Protein AF-A0A197JHV9-F1 (afdb_monomer)

Solvent-accessible surface area (backbone atoms only — not comparable to full-atom values): 55554 Å² total; per-residue (Å²): 136,73,63,74,64,60,61,58,73,60,71,70,71,77,70,85,75,79,85,85,85,87,88,80,89,86,87,89,87,84,90,84,86,86,88,82,87,83,92,84,84,84,86,90,83,89,85,84,84,89,84,84,84,89,83,84,90,81,82,93,80,87,83,94,68,94,76,78,83,79,91,49,70,67,60,54,55,49,53,52,50,55,52,49,57,50,52,55,51,46,52,51,51,35,50,51,36,46,52,58,39,56,53,48,53,53,51,45,54,53,47,50,54,48,48,56,49,55,51,49,53,48,51,51,50,48,53,51,43,53,51,40,51,49,52,42,50,52,52,49,49,54,48,52,53,54,71,74,67,62,94,63,84,77,64,58,69,66,57,47,54,51,51,52,49,45,50,49,42,49,54,51,38,52,51,49,53,53,51,45,56,55,49,53,54,50,49,55,50,50,52,53,52,42,52,54,51,53,52,51,44,63,48,35,54,51,52,35,51,50,36,53,50,52,51,50,54,52,48,51,52,53,50,53,56,49,53,65,41,52,63,48,53,55,54,48,50,54,49,51,49,53,53,50,52,55,51,50,54,48,51,54,49,54,51,52,49,54,48,50,50,53,51,49,51,52,50,53,50,50,51,50,52,51,50,50,59,48,51,57,46,51,54,54,51,52,53,51,49,54,53,51,54,52,50,53,60,46,54,52,56,51,50,58,51,48,53,52,50,50,55,50,45,53,54,50,53,55,50,48,59,48,50,52,48,55,47,52,53,49,56,59,60,60,76,74,64,94,89,51,76,71,62,54,53,59,48,49,56,50,49,54,47,51,52,49,54,46,52,54,50,51,54,50,44,53,52,53,49,53,52,47,53,54,50,52,52,54,46,52,53,52,50,53,50,52,50,49,53,52,50,52,51,53,52,55,52,53,57,54,58,62,61,70,71,75,81,68,89,78,90,77,92,86,89,87,89,85,81,97,78,84,84,71,70,60,62,64,51,50,52,52,48,49,52,50,47,56,48,50,51,51,49,57,71,66,61,67,89,72,72,46,79,63,51,54,47,50,52,52,52,50,50,51,50,56,54,50,58,48,51,57,51,53,52,55,49,53,57,46,50,52,49,43,52,50,46,49,51,55,63,47,54,65,72,74,48,100,59,93,71,50,76,64,58,58,47,49,52,51,47,52,40,49,53,48,44,50,52,45,60,49,47,54,52,52,44,58,53,48,52,51,57,49,51,54,50,48,52,51,53,52,51,56,52,51,53,53,54,52,55,50,54,53,51,56,52,52,56,51,54,52,51,58,48,54,52,55,50,54,52,50,54,50,52,53,52,54,49,51,53,50,55,50,52,54,50,53,52,52,52,56,50,51,52,54,51,51,52,52,50,52,53,50,52,51,57,49,53,51,51,52,51,52,53,49,51,53,49,50,57,51,49,52,54,51,51,50,52,49,52,54,50,50,52,53,50,54,52,50,53,50,50,51,52,52,50,54,50,50,53,49,52,53,50,50,50,49,52,54,50,51,52,52,51,48,53,52,51,49,57,49,45,57,49,51,52,51,53,47,52,59,49,52,52,50,52,49,56,52,48,56,57,46,54,62,48,52,62,52,54,55,54,58,59,67,69,66,77,80,74,86,88,90,87,90,83,93,67,90,69,58,67,61,51,58,50,53,52,52,54,49,53,51,50,51,51,53,52,52,49,51,54,50,53,52,52,52,50,52,53,53,52,53,53,53,50,55,52,52,52,55,52,51,55,52,50,52,54,52,51,53,51,53,50,52,53,51,53,59,52,49,73,58,49,55,62,53,56,51,52,53,52,53,50,50,56,51,51,54,52,43,54,54,51,56,50,52,51,52,53,54,52,57,51,52,52,50,57,53,51,56,52,50,55,55,52,51,52,54,50,55,50,52,52,50,52,53,55,49,60,50,53,52,47,57,52,50,53,52,48,49,54,52,49,51,64,42,53,59,49,70,67,45,84,78,72,58,75,72,56,54,57,47,51,54,54,50,49,52,52,50,52,57,49,48,58,52,46,56,54,54,51,50,53,50,53,53,50,48,51,52,50,52,51,50,52,52,49,52,54,51,52,49,51,53,48,52,53,50,49,52,52,49,49,55,50,52,52,52,50,48,52,48,51,51,54,49,51,53,49,53,50,52,53,51,56,47,53,54,49,55,52,50,50,55,52,51,54,50,53,52,52,48,55,51,50,54,49,54,50,53,54,52,49,53,51,46,54,51,49,54,52,50,53,48,67,73,72,110

Sequence (990 aa):
MDSERSAKDRAFTEIELDIETKVNTSFDLSAGSPPSAPVTSPPQIDGLPSTAPTTPVASSTPPTSKSKKPKDPEKKNQALRELMTRLEAVLKEKNQAQEDQEEAVEQVRQLQTRLDQETRVNQDITAKLDQLRATIAELEEVRTGRLAGSNEAPETGSTLALNDAIQAARSEAEAAQAAKKELEIKLATIQKAHTTLQESMSQTERTLETAKNQIRELGDVSKQLRTAKLELDDLQEELQEKQRLLNLERQWREEAEMSRDAIQRRHDEAVKSSRQLLEEAQEKSTAMASTVDAALAATGRYNEKIDSLQSTITQLEQRFAVVDRVRVELECTLAGRSDRSSEILLLNDRISQLEHESHSQLQQIQALESEKESLNATLADNEATTATIKAELAAAVAARIGQTTASMPTTDKTADATNTADRNPSATTIQTLQNKITQLEAELEAMSPVPSLNDLKKLHDELRSARQARVEAEETIMALQIKVQAAAAVSEAAKESDTTISLEELSSLKQERAELSEKLTRLERLHQGFERSSSERIHTLEQELAVLLEQKAVLEAQVQEQSDLLIREKEKEKELEQARVAEGIDRVTLELAAVRTAERFASSKVTELAKERDLVAEKVVKLEKHLEKLKECKVGQEQSLTGRIQELTLEKEVLKKHVETLQLELEQLNSQSEKNEKERADEQTRVSEERDRTVARVTGLELDLQATTAASNGVPSARQEQDKNESMENDKELLAQLTLELKTKSKKLAIAQEQAQVQRTMHADKIAQLSGQIQALKSERNSLLQPQTELESQLAEMTEKVQSLEQQVKVMEEDAERLLLAKTEAQEQVSGLQERINAFGLRERDLKDALALAKETMHHRDEDLSLTQKQLKKAESELEKTVQRLAKFDQAKKTLEEEYAAFKSTASRNQQEAKTQASLAANQQSTISKELQRLKATQVKTLQERDQLQKDRNLMVQDKEVSQKELERKQAELETLKRMHESAEIQMRD

Foldseek 3Di:
DCVVVVVPVVVPPPPVPPPPPDDDDDDDDDDDDDDDDDDDDDDDDDDDDDDDDDDDDDDDDDDPDDDDDDPDVVVLVVVVVVLVVVLVVLVVLLVVLVVVLVVLVVVLVVLVVVLVVLVVVLVVLVVVLVVLVVVLVVLVVVLVVVVVPDPDDDPVVVNVVSVVVSVVSVVVSVVSVVVSVVSVVVSVVSVVVSVVSVVVSVVSVVSNVVSVVVNVVSVVVVVVSVVVVVVVVVVVVVVVVVVVVVVVVVVVVVVVVVVVVVVVVVVVVVVVVVVVVVVVVVVVVVVLVVVLVVLVVVLVVLVVVLVVLVVVLVVLVVVLVVLVVVVVVLVVVVVPDDPDPPVVVVSVVVNVVSVVVNVVSVVVSVVSVVVSVVSVVVSVVSVVVSVVSVVVVVVVVVVVVVVVVPDDDDDDPDDDDDDPPDDPVPPVVVVVVVVVVVVVVVVVVVPDDDCPPVSLVVLVVVLVVLVVVLVVLVVVLVVLVVVLVVLVVVLVVVVVDPDDDDPVNSVVSVVVSVVSVVVSVVSVVVSVVSCVVSVVSSVVSVVVSVVSVVVVVVVVVVVVVVVVVVVVVVVVVVVVVVVVVVVVVVVVVVVVVVVVVVVVVVVVVVVVVVVVVVVVVVVVVVVVVVVVVVVVVVVVVVVVVVVVVVVVVVVVVVVVVVVVVVVVVVVVVVVVVVVVVVVVVVVVVVVVVVVVVVVVVVVVVVVVVVVPPPDDDDDDDDDPPPVVVVVVVVVVVVVVVVVVVVVVVVVVVVVVVVVVVVVVVVVVVVVVVVVVVVVVVVVVVVVLPVLLVVLVVLLVVLVVLLVVLVVVLVVLVVVLVVLVVVLVVLVVVLVVLVVVLVVLVVVLVVLVVVLVVLVVVLVVVVVVPPDDPVVNVVSVVVNVVSVVVNVVSVVVSVVSVVVSVVSVVVSVVSVVVSVVVVVVSVVVSVVSVVVSVVSVVVSVVSVVVSVVSVVVVVVVVVVVVVVVVVVVVVVVVVVVVVVVVVVVVVVVVD

Radius of gyration: 82.97 Å; Cα contacts (8 Å, |Δi|>4): 184; chains: 1; bounding box: 252×85×288 Å

Structure (mmCIF, N/CA/C/O backbone):
data_AF-A0A197JHV9-F1
#
_entry.id   AF-A0A197JHV9-F1
#
loop_
_atom_site.group_PDB
_atom_site.id
_atom_site.type_symbol
_atom_site.label_atom_id
_atom_site.label_alt_id
_atom_site.label_comp_id
_atom_site.label_asym_id
_atom_site.label_entity_id
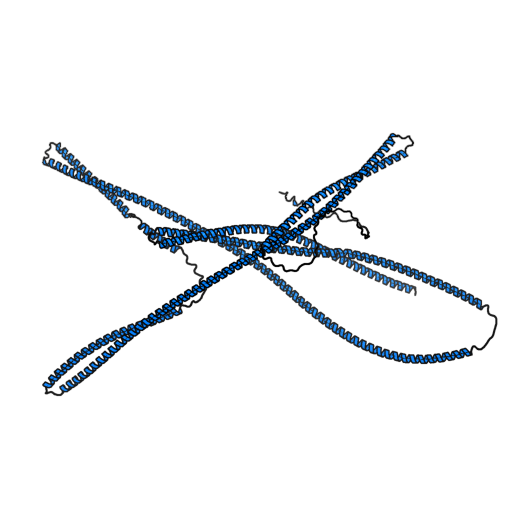_atom_site.label_seq_id
_atom_site.pdbx_PDB_ins_code
_atom_site.Cartn_x
_atom_site.Cartn_y
_atom_site.Cartn_z
_atom_site.occupancy
_atom_site.B_iso_or_equiv
_atom_site.auth_seq_id
_atom_site.auth_comp_id
_atom_site.auth_asym_id
_atom_site.auth_atom_id
_atom_site.pdbx_PDB_model_num
ATOM 1 N N . MET A 1 1 ? 26.073 36.499 6.250 1.00 41.62 1 MET A N 1
ATOM 2 C CA . MET A 1 1 ? 26.869 35.249 6.230 1.00 41.62 1 MET A CA 1
ATOM 3 C C . MET A 1 1 ? 26.911 34.799 4.791 1.00 41.62 1 MET A C 1
ATOM 5 O O . MET A 1 1 ? 26.052 34.058 4.337 1.00 41.62 1 MET A O 1
ATOM 9 N N . ASP A 1 2 ? 27.882 35.334 4.067 1.00 44.91 2 ASP A N 1
ATOM 10 C CA . ASP A 1 2 ? 27.888 35.346 2.603 1.00 44.91 2 ASP A CA 1
ATOM 11 C C . ASP A 1 2 ? 28.964 34.395 2.048 1.00 44.91 2 ASP A C 1
ATOM 13 O O . ASP A 1 2 ? 29.347 34.460 0.884 1.00 44.91 2 ASP A O 1
ATOM 17 N N . SER A 1 3 ? 29.442 33.470 2.891 1.00 42.38 3 SER A N 1
ATOM 18 C CA . SER A 1 3 ? 30.420 32.436 2.541 1.00 42.38 3 SER A CA 1
ATOM 19 C C . SER A 1 3 ? 29.790 31.152 1.988 1.00 42.38 3 SER A C 1
ATOM 21 O O . SER A 1 3 ? 30.424 30.491 1.173 1.00 42.38 3 SER A O 1
ATOM 23 N N . GLU A 1 4 ? 28.543 30.810 2.338 1.00 43.22 4 GLU A N 1
ATOM 24 C CA . GLU A 1 4 ? 27.898 29.578 1.837 1.00 43.22 4 GLU A CA 1
ATOM 25 C C . GLU A 1 4 ? 27.342 29.700 0.408 1.00 43.22 4 GLU A C 1
ATOM 27 O O . GLU A 1 4 ? 27.223 28.693 -0.289 1.00 43.22 4 GLU A O 1
ATOM 32 N N . ARG A 1 5 ? 27.065 30.921 -0.077 1.00 45.34 5 ARG A N 1
ATOM 33 C CA . ARG A 1 5 ? 26.791 31.155 -1.511 1.00 45.34 5 ARG A CA 1
ATOM 34 C C . ARG A 1 5 ? 28.077 31.136 -2.350 1.00 45.34 5 ARG A C 1
ATOM 36 O O . ARG A 1 5 ? 28.079 30.604 -3.450 1.00 45.34 5 ARG A O 1
ATOM 43 N N . SER A 1 6 ? 29.195 31.596 -1.784 1.00 47.34 6 SER A N 1
ATOM 44 C CA . SER A 1 6 ? 30.502 31.672 -2.462 1.00 47.34 6 SER A CA 1
ATOM 45 C C . SER A 1 6 ? 31.156 30.303 -2.746 1.00 47.34 6 SER A C 1
ATOM 47 O O . SER A 1 6 ? 32.040 30.199 -3.594 1.00 47.34 6 SER A O 1
ATOM 49 N N . ALA A 1 7 ? 30.718 29.234 -2.066 1.00 44.19 7 ALA A N 1
ATOM 50 C CA . ALA A 1 7 ? 31.252 27.880 -2.249 1.00 44.19 7 ALA A CA 1
ATOM 51 C C . ALA A 1 7 ? 30.555 27.061 -3.355 1.00 44.19 7 ALA A C 1
ATOM 53 O O . ALA A 1 7 ? 31.156 26.128 -3.881 1.00 44.19 7 ALA A O 1
ATOM 54 N N . LYS A 1 8 ? 29.307 27.388 -3.726 1.00 45.41 8 LYS A N 1
ATOM 55 C CA . LYS A 1 8 ? 28.566 26.654 -4.774 1.00 45.41 8 LYS A CA 1
ATOM 56 C C . LYS A 1 8 ? 28.802 27.212 -6.177 1.00 45.41 8 LYS A C 1
ATOM 58 O O . LYS A 1 8 ? 28.904 26.428 -7.115 1.00 45.41 8 LYS A O 1
ATOM 63 N N . ASP A 1 9 ? 29.026 28.517 -6.295 1.00 44.53 9 ASP A N 1
ATOM 64 C CA . ASP A 1 9 ? 29.247 29.181 -7.589 1.00 44.53 9 ASP A CA 1
ATOM 65 C C . ASP A 1 9 ? 30.684 29.017 -8.134 1.00 44.53 9 ASP A C 1
ATOM 67 O O . ASP A 1 9 ? 30.976 29.474 -9.233 1.00 44.53 9 ASP A O 1
ATOM 71 N N . ARG A 1 10 ? 31.591 28.350 -7.396 1.00 46.59 10 ARG A N 1
ATOM 72 C CA . ARG A 1 10 ? 32.959 28.020 -7.859 1.00 46.59 10 ARG A CA 1
ATOM 73 C C . ARG A 1 10 ? 33.169 26.562 -8.263 1.00 46.59 10 ARG A C 1
ATOM 75 O O . ARG A 1 10 ? 34.113 26.281 -8.984 1.00 46.59 10 ARG A O 1
ATOM 82 N N . ALA A 1 11 ? 32.293 25.646 -7.849 1.00 43.59 11 ALA A N 1
ATOM 83 C CA . ALA A 1 11 ? 32.362 24.241 -8.265 1.00 43.59 11 ALA A CA 1
ATOM 84 C C . ALA A 1 11 ? 31.671 23.978 -9.620 1.00 43.59 11 ALA A C 1
ATOM 86 O O . ALA A 1 11 ? 31.793 22.888 -10.171 1.00 43.59 11 ALA A O 1
ATOM 87 N N . PHE A 1 12 ? 30.937 24.965 -10.150 1.00 39.09 12 PHE A N 1
ATOM 88 C CA . PHE A 1 12 ? 30.153 24.847 -11.385 1.00 39.09 12 PHE A CA 1
ATOM 89 C C . PHE A 1 12 ? 30.805 25.485 -12.623 1.00 39.09 12 PHE A C 1
ATOM 91 O O . PHE A 1 12 ? 30.259 25.371 -13.711 1.00 39.09 12 PHE A O 1
ATOM 98 N N . THR A 1 13 ? 31.971 26.124 -12.486 1.00 44.22 13 THR A N 1
ATOM 99 C CA . THR A 1 13 ? 32.681 26.798 -13.595 1.00 44.22 13 THR A CA 1
ATOM 100 C C . THR A 1 13 ? 33.995 26.126 -14.007 1.00 44.22 13 THR A C 1
ATOM 102 O O . THR A 1 13 ? 34.668 26.626 -14.900 1.00 44.22 13 THR A O 1
ATOM 105 N N . GLU A 1 14 ? 34.375 25.008 -13.377 1.00 38.88 14 GLU A N 1
ATOM 106 C CA . GLU A 1 14 ? 35.672 24.330 -13.597 1.00 38.88 14 GLU A CA 1
ATOM 107 C C . GLU A 1 14 ? 35.531 22.897 -14.164 1.00 38.88 14 GLU A C 1
ATOM 109 O O . GLU A 1 14 ? 36.516 22.187 -14.317 1.00 38.88 14 GLU A O 1
ATOM 114 N N . ILE A 1 15 ? 34.309 22.464 -14.513 1.00 42.72 15 ILE A N 1
ATOM 115 C CA . ILE A 1 15 ? 34.039 21.149 -15.143 1.00 42.72 15 ILE A CA 1
ATOM 116 C C . ILE A 1 15 ? 33.436 21.288 -16.560 1.00 42.72 15 ILE A C 1
ATOM 118 O O . ILE A 1 15 ? 33.554 20.375 -17.372 1.00 42.72 15 ILE A O 1
ATOM 122 N N . GLU A 1 16 ? 32.868 22.445 -16.918 1.00 38.59 16 GLU A N 1
ATOM 123 C CA . GLU A 1 16 ? 32.290 22.713 -18.253 1.00 38.59 16 GLU A CA 1
ATOM 124 C C . GLU A 1 16 ? 33.298 23.255 -19.294 1.00 38.59 16 GLU A C 1
ATOM 126 O O . GLU A 1 16 ? 32.888 23.786 -20.321 1.00 38.59 16 GLU A O 1
ATOM 131 N N . LEU A 1 17 ? 34.616 23.132 -19.065 1.00 41.75 17 LEU A N 1
ATOM 132 C CA . LEU A 1 17 ? 35.637 23.747 -19.935 1.00 41.75 17 LEU A CA 1
ATOM 133 C C . LEU A 1 17 ? 36.808 22.847 -20.380 1.00 41.75 17 LEU A C 1
ATOM 135 O O . LEU A 1 17 ? 37.716 23.352 -21.034 1.00 41.75 17 LEU A O 1
ATOM 139 N N . ASP A 1 18 ? 36.788 21.535 -20.098 1.00 37.16 18 ASP A N 1
ATOM 140 C CA . ASP A 1 18 ? 37.927 20.636 -20.405 1.00 37.16 18 ASP A CA 1
ATOM 141 C C . ASP A 1 18 ? 37.564 19.353 -21.195 1.00 37.16 18 ASP A C 1
ATOM 143 O O . ASP A 1 18 ? 38.341 18.405 -21.260 1.00 37.16 18 ASP A O 1
ATOM 147 N N . ILE A 1 19 ? 36.383 19.308 -21.835 1.00 38.97 19 ILE A N 1
ATOM 148 C CA . ILE A 1 19 ? 35.951 18.181 -22.704 1.00 38.97 19 ILE A CA 1
ATOM 149 C C . ILE A 1 19 ? 35.774 18.602 -24.186 1.00 38.97 19 ILE A C 1
ATOM 151 O O . ILE A 1 19 ? 35.484 17.773 -25.042 1.00 38.97 19 ILE A O 1
ATOM 155 N N . GLU A 1 20 ? 36.047 19.864 -24.549 1.00 35.78 20 GLU A N 1
ATOM 156 C CA . GLU A 1 20 ? 35.889 20.361 -25.936 1.00 35.78 20 GLU A CA 1
ATOM 157 C C . GLU A 1 20 ? 37.194 20.591 -26.730 1.00 35.78 20 GLU A C 1
ATOM 159 O O . GLU A 1 20 ? 37.141 21.032 -27.876 1.00 35.78 20 GLU A O 1
ATOM 164 N N . THR A 1 21 ? 38.380 20.251 -26.199 1.00 39.88 21 THR A N 1
ATOM 165 C CA . THR A 1 21 ? 39.655 20.436 -26.937 1.00 39.88 21 THR A CA 1
ATOM 166 C C . THR A 1 21 ? 40.630 19.251 -26.889 1.00 39.88 21 THR A C 1
ATOM 168 O O . THR A 1 21 ? 41.755 19.390 -26.419 1.00 39.88 21 THR A O 1
ATOM 171 N N . LYS A 1 22 ? 40.234 18.093 -27.456 1.00 35.69 22 LYS A N 1
ATOM 172 C CA . LYS A 1 22 ? 41.131 17.090 -28.101 1.00 35.69 22 LYS A CA 1
ATOM 173 C C . LYS A 1 22 ? 40.355 15.865 -28.624 1.00 35.69 22 LYS A C 1
ATOM 175 O O . LYS A 1 22 ? 40.323 14.848 -27.954 1.00 35.69 22 LYS A O 1
ATOM 180 N N . VAL A 1 23 ? 39.804 15.950 -29.838 1.00 33.81 23 VAL A N 1
ATOM 181 C CA . VAL A 1 23 ? 39.991 14.974 -30.943 1.00 33.81 23 VAL A CA 1
ATOM 182 C C . VAL A 1 23 ? 39.517 15.661 -32.229 1.00 33.81 23 VAL A C 1
ATOM 184 O O . VAL A 1 23 ? 38.324 15.693 -32.513 1.00 33.81 23 VAL A O 1
ATOM 187 N N . ASN A 1 24 ? 40.444 16.200 -33.027 1.00 27.73 24 ASN A N 1
ATOM 188 C CA . ASN A 1 24 ? 40.254 16.314 -34.476 1.00 27.73 24 ASN A CA 1
ATOM 189 C C . ASN A 1 24 ? 41.586 16.598 -35.186 1.00 27.73 24 ASN A C 1
ATOM 191 O O . ASN A 1 24 ? 42.343 17.457 -34.739 1.00 27.73 24 ASN A O 1
ATOM 195 N N . THR A 1 25 ? 41.820 15.915 -36.318 1.00 32.50 25 THR A N 1
ATOM 196 C CA . THR A 1 25 ? 43.062 15.909 -37.141 1.00 32.50 25 THR A CA 1
ATOM 197 C C . THR A 1 25 ? 44.306 15.343 -36.416 1.00 32.50 25 THR A C 1
ATOM 199 O O . THR A 1 25 ? 44.543 15.664 -35.261 1.00 32.50 25 THR A O 1
ATOM 202 N N . SER A 1 26 ? 45.186 14.507 -36.984 1.00 29.39 26 SER A N 1
ATOM 203 C CA . SER A 1 26 ? 45.252 13.732 -38.247 1.00 29.39 26 SER A CA 1
ATOM 204 C C . SER A 1 26 ? 46.305 12.593 -38.045 1.00 29.39 26 SER A C 1
ATOM 206 O O . SER A 1 26 ? 46.822 12.479 -36.937 1.00 29.39 26 SER A O 1
ATOM 208 N N . PHE A 1 27 ? 46.684 11.691 -38.965 1.00 27.31 27 PHE A N 1
ATOM 209 C CA . PHE A 1 27 ? 46.531 11.587 -40.427 1.00 27.31 27 PHE A CA 1
ATOM 210 C C . PHE A 1 27 ? 46.413 10.097 -40.870 1.00 27.31 27 PHE A C 1
ATOM 212 O O . PHE A 1 27 ? 46.377 9.189 -40.044 1.00 27.31 27 PHE A O 1
ATOM 219 N N . ASP A 1 28 ? 46.326 9.873 -42.179 1.00 28.52 28 ASP A N 1
ATOM 220 C CA . ASP A 1 28 ? 46.151 8.621 -42.938 1.00 28.52 28 ASP A CA 1
ATOM 221 C C . ASP A 1 28 ? 47.472 7.844 -43.234 1.00 28.52 28 ASP A C 1
ATOM 223 O O . ASP A 1 28 ? 48.514 8.485 -43.388 1.00 28.52 28 ASP A O 1
ATOM 227 N N . LEU A 1 29 ? 47.425 6.498 -43.362 1.00 32.12 29 LEU A N 1
ATOM 228 C CA . LEU A 1 29 ? 47.877 5.712 -44.549 1.00 32.12 29 LEU A CA 1
ATOM 229 C C . LEU A 1 29 ? 48.314 4.233 -44.329 1.00 32.12 29 LEU A C 1
ATOM 231 O O . LEU A 1 29 ? 49.327 3.922 -43.711 1.00 32.12 29 LEU A O 1
ATOM 235 N N . SER A 1 30 ? 47.673 3.364 -45.126 1.00 29.02 30 SER A N 1
ATOM 236 C CA . SER A 1 30 ? 48.237 2.210 -45.874 1.00 29.02 30 SER A CA 1
ATOM 237 C C . SER A 1 30 ? 48.518 0.825 -45.228 1.00 29.02 30 SER A C 1
ATOM 239 O O . SER A 1 30 ? 49.448 0.621 -44.463 1.00 29.02 30 SER A O 1
ATOM 241 N N . ALA A 1 31 ? 47.751 -0.156 -45.736 1.00 29.84 31 ALA A N 1
ATOM 242 C CA . ALA A 1 31 ? 48.162 -1.436 -46.351 1.00 29.84 31 ALA A CA 1
ATOM 243 C C . ALA A 1 31 ? 49.052 -2.475 -45.617 1.00 29.84 31 ALA A C 1
ATOM 245 O O . ALA A 1 31 ? 50.214 -2.230 -45.318 1.00 29.84 31 ALA A O 1
ATOM 246 N N . GLY A 1 32 ? 48.570 -3.734 -45.570 1.00 25.84 32 GLY A N 1
ATOM 247 C CA . GLY A 1 32 ? 49.442 -4.923 -45.490 1.00 25.84 32 GLY A CA 1
ATOM 248 C C . GLY A 1 32 ? 48.880 -6.163 -44.774 1.00 25.84 32 GLY A C 1
ATOM 249 O O . GLY A 1 32 ? 49.100 -6.347 -43.585 1.00 25.84 32 GLY A O 1
ATOM 250 N N . SER A 1 33 ? 48.247 -7.083 -45.509 1.00 29.70 33 SER A N 1
ATOM 251 C CA . SER A 1 33 ? 48.372 -8.539 -45.235 1.00 29.70 33 SER A CA 1
ATOM 252 C C . SER A 1 33 ? 49.608 -9.069 -45.997 1.00 29.70 33 SER A C 1
ATOM 254 O O . SER A 1 33 ? 50.055 -8.336 -46.885 1.00 29.70 33 SER A O 1
ATOM 256 N N . PRO A 1 34 ? 50.138 -10.306 -45.808 1.00 44.91 34 PRO A N 1
ATOM 257 C CA . PRO A 1 34 ? 49.704 -11.480 -45.010 1.00 44.91 34 PRO A CA 1
ATOM 258 C C . PRO A 1 34 ? 50.914 -12.002 -44.141 1.00 44.91 34 PRO A C 1
ATOM 260 O O . PRO A 1 34 ? 51.692 -11.133 -43.749 1.00 44.91 34 PRO A O 1
ATOM 263 N N . PRO A 1 35 ? 51.196 -13.306 -43.834 1.00 43.75 35 PRO A N 1
ATOM 264 C CA . PRO A 1 35 ? 50.484 -14.578 -44.059 1.00 43.75 35 PRO A CA 1
ATOM 265 C C . PRO A 1 35 ? 50.436 -15.580 -42.872 1.00 43.75 35 PRO A C 1
ATOM 267 O O . PRO A 1 35 ? 50.865 -15.319 -41.753 1.00 43.75 35 PRO A O 1
ATOM 270 N N . SER A 1 36 ? 49.881 -16.762 -43.161 1.00 31.53 36 SER A N 1
ATOM 271 C CA . SER A 1 36 ? 49.610 -17.884 -42.252 1.00 31.53 36 SER A CA 1
ATOM 272 C C . SER A 1 36 ? 50.788 -18.851 -42.017 1.00 31.53 36 SER A C 1
ATOM 274 O O . SER A 1 36 ? 51.484 -19.187 -42.972 1.00 31.53 36 SER A O 1
ATOM 276 N N . ALA A 1 37 ? 50.813 -19.464 -40.817 1.00 30.47 37 ALA A N 1
ATOM 277 C CA . ALA A 1 37 ? 51.403 -20.785 -40.481 1.00 30.47 37 ALA A CA 1
ATOM 278 C C . ALA A 1 37 ? 52.961 -20.911 -40.516 1.00 30.47 37 ALA A C 1
ATOM 280 O O . ALA A 1 37 ? 53.604 -20.105 -41.182 1.00 30.47 37 ALA A O 1
ATOM 281 N N . PRO A 1 38 ? 53.600 -21.907 -39.834 1.00 37.88 38 PRO A N 1
ATOM 282 C CA . PRO A 1 38 ? 53.019 -23.149 -39.303 1.00 37.88 38 PRO A CA 1
ATOM 283 C C . PRO A 1 38 ? 53.432 -23.601 -37.875 1.00 37.88 38 PRO A C 1
ATOM 285 O O . PRO A 1 38 ? 54.226 -22.995 -37.166 1.00 37.88 38 PRO A O 1
ATOM 288 N N . VAL A 1 39 ? 52.851 -24.747 -37.509 1.00 34.59 39 VAL A N 1
ATOM 289 C CA . VAL A 1 39 ? 53.098 -25.634 -36.358 1.00 34.59 39 VAL A CA 1
ATOM 290 C C . VAL A 1 39 ? 54.576 -26.005 -36.141 1.00 34.59 39 VAL A C 1
ATOM 292 O O . VAL A 1 39 ? 55.186 -26.542 -37.059 1.00 34.59 39 VAL A O 1
ATOM 295 N N . THR A 1 40 ? 55.066 -25.923 -34.893 1.00 29.89 40 THR A N 1
ATOM 296 C CA . THR A 1 40 ? 56.071 -26.858 -34.319 1.00 29.89 40 THR A CA 1
ATOM 297 C C . THR A 1 40 ? 56.026 -26.904 -32.784 1.00 29.89 40 THR A C 1
ATOM 299 O O . THR A 1 40 ? 55.897 -25.876 -32.125 1.00 29.89 40 THR A O 1
ATOM 302 N N . SER A 1 41 ? 56.198 -28.096 -32.211 1.00 30.88 41 SER A N 1
ATOM 303 C CA . SER A 1 41 ? 56.519 -28.402 -30.800 1.00 30.88 41 SER A CA 1
ATOM 304 C C . SER A 1 41 ? 57.002 -29.865 -30.735 1.00 30.88 41 SER A C 1
ATOM 306 O O . SER A 1 41 ? 56.597 -30.623 -31.621 1.00 30.88 41 SER A O 1
ATOM 308 N N . PRO A 1 42 ? 57.740 -30.341 -29.707 1.00 42.28 42 PRO A N 1
ATOM 309 C CA . PRO A 1 42 ? 58.542 -29.666 -28.675 1.00 42.28 42 PRO A CA 1
ATOM 310 C C . PRO A 1 42 ? 60.021 -30.165 -28.710 1.00 42.28 42 PRO A C 1
ATOM 312 O O . PRO A 1 42 ? 60.466 -30.674 -29.740 1.00 42.28 42 PRO A O 1
ATOM 315 N N . PRO A 1 43 ? 60.801 -30.053 -27.613 1.00 37.59 43 PRO A N 1
ATOM 316 C CA . PRO A 1 43 ? 61.087 -31.295 -26.872 1.00 37.59 43 PRO A CA 1
ATOM 317 C C . PRO A 1 43 ? 60.982 -31.185 -25.334 1.00 37.59 43 PRO A C 1
ATOM 319 O O . PRO A 1 43 ? 60.932 -30.101 -24.760 1.00 37.59 43 PRO A O 1
ATOM 322 N N . GLN A 1 44 ? 60.933 -32.352 -24.685 1.00 31.66 44 GLN A N 1
ATOM 323 C CA . GLN A 1 44 ? 60.783 -32.568 -23.237 1.00 31.66 44 GLN A CA 1
ATOM 324 C C . GLN A 1 44 ? 62.113 -32.428 -22.474 1.00 31.66 44 GLN A C 1
ATOM 326 O O . GLN A 1 44 ? 63.131 -32.875 -22.996 1.00 31.66 44 GLN A O 1
ATOM 331 N N . ILE A 1 45 ? 62.071 -31.978 -21.209 1.00 31.05 45 ILE A N 1
ATOM 332 C CA . ILE A 1 45 ? 62.919 -32.478 -20.101 1.00 31.05 45 ILE A CA 1
ATOM 333 C C . ILE A 1 45 ? 62.056 -32.547 -18.819 1.00 31.05 45 ILE A C 1
ATOM 335 O O . ILE A 1 45 ? 61.184 -31.704 -18.609 1.00 31.05 45 ILE A O 1
ATOM 339 N N . ASP A 1 46 ? 62.272 -33.585 -18.008 1.00 31.42 46 ASP A N 1
ATOM 340 C CA . ASP A 1 46 ? 61.448 -34.012 -16.865 1.00 31.42 46 ASP A CA 1
ATOM 341 C C . ASP A 1 46 ? 61.570 -33.169 -15.575 1.00 31.42 46 ASP A C 1
ATOM 343 O O . ASP A 1 46 ? 62.590 -32.529 -15.324 1.00 31.42 46 ASP A O 1
ATOM 347 N N . GLY A 1 47 ? 60.549 -33.244 -14.700 1.00 30.06 47 GLY A N 1
ATOM 348 C CA . GLY A 1 47 ? 60.562 -32.583 -13.381 1.00 30.06 47 GLY A CA 1
ATOM 349 C C . GLY A 1 47 ? 59.257 -32.638 -12.562 1.00 30.06 47 GLY A C 1
ATOM 350 O O . GLY A 1 47 ? 58.726 -31.598 -12.188 1.00 30.06 47 GLY A O 1
ATOM 351 N N . LEU A 1 48 ? 58.722 -33.834 -12.278 1.00 32.19 48 LEU A N 1
ATOM 352 C CA . LEU A 1 48 ? 57.624 -34.065 -11.304 1.00 32.19 48 LEU A CA 1
ATOM 353 C C . LEU A 1 48 ? 58.118 -33.872 -9.842 1.00 32.19 48 LEU A C 1
ATOM 355 O O . LEU A 1 48 ? 59.321 -34.040 -9.632 1.00 32.19 48 LEU A O 1
ATOM 359 N N . PRO A 1 49 ? 57.269 -33.539 -8.829 1.00 43.34 49 PRO A N 1
ATOM 360 C CA . PRO A 1 49 ? 55.993 -34.210 -8.493 1.00 43.34 49 PRO A CA 1
ATOM 361 C C . PRO A 1 49 ? 54.785 -33.270 -8.221 1.00 43.34 49 PRO A C 1
ATOM 363 O O . PRO A 1 49 ? 54.894 -32.249 -7.559 1.00 43.34 49 PRO A O 1
ATOM 366 N N . SER A 1 50 ? 53.611 -33.545 -8.800 1.00 29.02 50 SER A N 1
ATOM 367 C CA . SER A 1 50 ? 52.502 -34.333 -8.211 1.00 29.02 50 SER A CA 1
ATOM 368 C C . SER A 1 50 ? 51.734 -33.682 -7.046 1.00 29.02 50 SER A C 1
ATOM 370 O O . SER A 1 50 ? 52.080 -33.909 -5.892 1.00 29.02 50 SER A O 1
ATOM 372 N N . THR A 1 51 ? 50.574 -33.092 -7.360 1.00 32.44 51 THR A N 1
ATOM 373 C CA . THR A 1 51 ? 49.257 -33.505 -6.816 1.00 32.44 51 THR A CA 1
ATOM 374 C C . THR A 1 51 ? 48.119 -32.899 -7.651 1.00 32.44 51 THR A C 1
ATOM 376 O O . THR A 1 51 ? 48.031 -31.688 -7.815 1.00 32.44 51 THR A O 1
ATOM 379 N N . ALA A 1 52 ? 47.222 -33.743 -8.165 1.00 27.69 52 ALA A N 1
ATOM 380 C CA . ALA A 1 52 ? 45.910 -33.334 -8.681 1.00 27.69 52 ALA A CA 1
ATOM 381 C C . ALA A 1 52 ? 44.826 -33.722 -7.653 1.00 27.69 52 ALA A C 1
ATOM 383 O O . ALA A 1 52 ? 45.071 -34.603 -6.822 1.00 27.69 52 ALA A O 1
ATOM 384 N N . PRO A 1 53 ? 43.625 -33.121 -7.715 1.00 37.50 53 PRO A N 1
ATOM 385 C CA . PRO A 1 53 ? 42.592 -33.832 -8.466 1.00 37.50 53 PRO A CA 1
ATOM 386 C C . PRO A 1 53 ? 41.694 -32.955 -9.357 1.00 37.50 53 PRO A C 1
ATOM 388 O O . PRO A 1 53 ? 41.132 -31.942 -8.955 1.00 37.50 53 PRO A O 1
ATOM 391 N N . THR A 1 54 ? 41.519 -33.470 -10.571 1.00 30.69 54 THR A N 1
ATOM 392 C CA . THR A 1 54 ? 40.416 -33.298 -11.531 1.00 30.69 54 THR A CA 1
ATOM 393 C C . THR A 1 54 ? 39.092 -32.687 -11.042 1.00 30.69 54 THR A C 1
ATOM 395 O O . THR A 1 54 ? 38.404 -33.269 -10.201 1.00 30.69 54 THR A O 1
ATOM 398 N N . THR A 1 55 ? 38.626 -31.662 -11.760 1.00 28.80 55 THR A N 1
ATOM 399 C CA . THR A 1 55 ? 37.199 -31.362 -11.976 1.00 28.80 55 THR A CA 1
ATOM 400 C C . THR A 1 55 ? 36.781 -31.788 -13.396 1.00 28.80 55 THR A C 1
ATOM 402 O O . THR A 1 55 ? 37.533 -31.551 -14.343 1.00 28.80 55 THR A O 1
ATOM 405 N N . PRO A 1 56 ? 35.617 -32.440 -13.594 1.00 37.47 56 PRO A N 1
ATOM 406 C CA . PRO A 1 56 ? 35.137 -32.811 -14.923 1.00 37.47 56 PRO A CA 1
ATOM 407 C C . PRO A 1 56 ? 34.291 -31.702 -15.565 1.00 37.47 56 PRO A C 1
ATOM 409 O O . PRO A 1 56 ? 33.477 -31.054 -14.908 1.00 37.47 56 PRO A O 1
ATOM 412 N N . VAL A 1 57 ? 34.428 -31.548 -16.882 1.00 36.31 57 VAL A N 1
ATOM 413 C CA . VAL A 1 57 ? 33.504 -30.773 -17.722 1.00 36.31 57 VAL A CA 1
ATOM 414 C C . VAL A 1 57 ? 32.218 -31.578 -17.930 1.00 36.31 57 VAL A C 1
ATOM 416 O O . VAL A 1 57 ? 32.285 -32.758 -18.274 1.00 36.31 57 VAL A O 1
ATOM 419 N N . ALA A 1 58 ? 31.052 -30.942 -17.787 1.00 28.67 58 ALA A N 1
ATOM 420 C CA . ALA A 1 58 ? 29.764 -31.512 -18.180 1.00 28.67 58 ALA A CA 1
ATOM 421 C C . ALA A 1 58 ? 28.908 -30.473 -18.922 1.00 28.67 58 ALA A C 1
ATOM 423 O O . ALA A 1 58 ? 28.875 -29.296 -18.568 1.00 28.67 58 ALA A O 1
ATOM 424 N N . SER A 1 59 ? 28.256 -30.931 -19.987 1.00 27.31 59 SER A N 1
ATOM 425 C CA . SER A 1 59 ? 27.578 -30.129 -21.005 1.00 27.31 59 SER A CA 1
ATOM 426 C C . SER A 1 59 ? 26.185 -29.629 -20.612 1.00 27.31 59 SER A C 1
ATOM 428 O O . SER A 1 59 ? 25.509 -30.177 -19.745 1.00 27.31 59 SER A O 1
ATOM 430 N N . SER A 1 60 ? 25.719 -28.632 -21.359 1.00 33.72 60 SER A N 1
ATOM 431 C CA . SER A 1 60 ? 24.364 -28.084 -21.334 1.00 33.72 60 SER A CA 1
ATOM 432 C C . SER A 1 60 ? 23.264 -29.100 -21.688 1.00 33.72 60 SER A C 1
ATOM 434 O O . SER A 1 60 ? 23.284 -29.713 -22.753 1.00 33.72 60 SER A O 1
ATOM 436 N N . THR A 1 61 ? 22.236 -29.212 -20.839 1.00 27.84 61 THR A N 1
ATOM 437 C CA . THR A 1 61 ? 20.808 -29.357 -21.224 1.00 27.84 61 THR A CA 1
ATOM 438 C C . THR A 1 61 ? 19.909 -29.254 -19.975 1.00 27.84 61 THR A C 1
ATOM 440 O O . THR A 1 61 ? 20.316 -29.703 -18.904 1.00 27.84 61 THR A O 1
ATOM 443 N N . PRO A 1 62 ? 18.704 -28.650 -20.054 1.00 33.41 62 PRO A N 1
ATOM 444 C CA . PRO A 1 62 ? 17.874 -28.391 -18.875 1.00 33.41 62 PRO A CA 1
ATOM 445 C C . PRO A 1 62 ? 16.919 -29.560 -18.546 1.00 33.41 62 PRO A C 1
ATOM 447 O O . PRO A 1 62 ? 16.212 -30.035 -19.436 1.00 33.41 62 PRO A O 1
ATOM 450 N N . PRO A 1 63 ? 16.798 -29.990 -17.274 1.00 32.41 63 PRO A N 1
ATOM 451 C CA . PRO A 1 63 ? 15.780 -30.950 -16.867 1.00 32.41 63 PRO A CA 1
ATOM 452 C C . PRO A 1 63 ? 14.464 -30.250 -16.497 1.00 32.41 63 PRO A C 1
ATOM 454 O O . PRO A 1 63 ? 14.328 -29.621 -15.446 1.00 32.41 63 PRO A O 1
ATOM 457 N N . THR A 1 64 ? 13.434 -30.432 -17.321 1.00 42.75 64 THR A N 1
ATOM 458 C CA . THR A 1 64 ? 12.046 -30.165 -16.926 1.00 42.75 64 THR A CA 1
ATOM 459 C C . THR A 1 64 ? 11.574 -31.221 -15.923 1.00 42.75 64 THR A C 1
ATOM 461 O O . THR A 1 64 ? 11.086 -32.281 -16.317 1.00 42.75 64 THR A O 1
ATOM 464 N N . SER A 1 65 ? 11.675 -30.948 -14.620 1.00 32.84 65 SER A N 1
ATOM 465 C CA . SER A 1 65 ? 11.120 -31.832 -13.583 1.00 32.84 65 SER A CA 1
ATOM 466 C C . SER A 1 65 ? 10.449 -31.065 -12.444 1.00 32.84 65 SER A C 1
ATOM 468 O O . SER A 1 65 ? 11.088 -30.291 -11.734 1.00 32.84 65 SER A O 1
ATOM 470 N N . LYS A 1 66 ? 9.153 -31.335 -12.236 1.00 44.91 66 LYS A N 1
ATOM 471 C CA . LYS A 1 66 ? 8.344 -30.818 -11.121 1.00 44.91 66 LYS A CA 1
ATOM 472 C C . LYS A 1 66 ? 8.956 -31.243 -9.777 1.00 44.91 66 LYS A C 1
ATOM 474 O O . LYS A 1 66 ? 8.812 -32.397 -9.376 1.00 44.91 66 LYS A O 1
ATOM 479 N N . SER A 1 67 ? 9.603 -30.317 -9.071 1.00 32.50 67 SER A N 1
ATOM 480 C CA . SER A 1 67 ? 10.156 -30.576 -7.737 1.00 32.50 67 SER A CA 1
ATOM 481 C C . SER A 1 67 ? 9.067 -30.510 -6.658 1.00 32.50 67 SER A C 1
ATOM 483 O O . SER A 1 67 ? 8.265 -29.576 -6.618 1.00 32.50 67 SER A O 1
ATOM 485 N N . LYS A 1 68 ? 9.022 -31.513 -5.773 1.00 42.75 68 LYS A N 1
ATOM 486 C CA . LYS A 1 68 ? 8.096 -31.551 -4.629 1.00 42.75 68 LYS A CA 1
ATOM 487 C C . LYS A 1 68 ? 8.494 -30.496 -3.590 1.00 42.75 68 LYS A C 1
ATOM 489 O O . LYS A 1 68 ? 9.627 -30.506 -3.116 1.00 42.75 68 LYS A O 1
ATOM 494 N N . LYS A 1 69 ? 7.530 -29.672 -3.155 1.00 35.91 69 LYS A N 1
ATOM 495 C CA . LYS A 1 69 ? 7.657 -28.760 -1.998 1.00 35.91 69 LYS A CA 1
ATOM 496 C C . LYS A 1 69 ? 8.206 -29.548 -0.782 1.00 35.91 69 LYS A C 1
ATOM 498 O O . LYS A 1 69 ? 7.556 -30.522 -0.383 1.00 35.91 69 LYS A O 1
ATOM 503 N N . PRO A 1 70 ? 9.358 -29.184 -0.180 1.00 37.41 70 PRO A N 1
ATOM 504 C CA . PRO A 1 70 ? 9.857 -29.863 1.013 1.00 37.41 70 PRO A CA 1
ATOM 505 C C . PRO A 1 70 ? 8.950 -29.527 2.202 1.00 37.41 70 PRO A C 1
ATOM 507 O O . PRO A 1 70 ? 8.768 -28.356 2.529 1.00 37.41 70 PRO A O 1
ATOM 510 N N . LYS A 1 7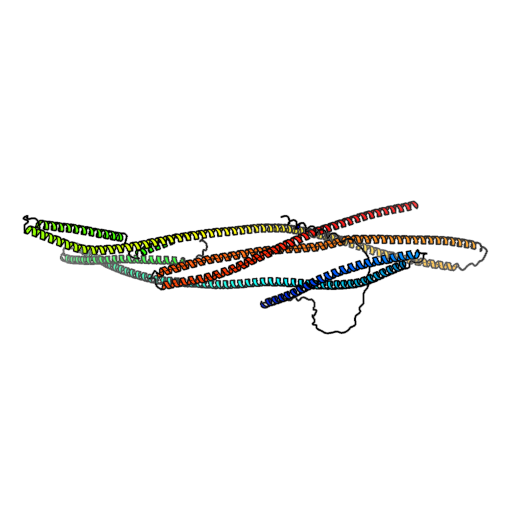1 ? 8.382 -30.546 2.856 1.00 45.75 71 LYS A N 1
ATOM 511 C CA . LYS A 1 71 ? 7.462 -30.394 4.003 1.00 45.75 71 LYS A CA 1
ATOM 512 C C . LYS A 1 71 ? 8.157 -30.126 5.351 1.00 45.75 71 LYS A C 1
ATOM 514 O O . LYS A 1 71 ? 7.511 -30.219 6.386 1.00 45.75 71 LYS A O 1
ATOM 519 N N . ASP A 1 72 ? 9.456 -29.844 5.347 1.00 50.47 72 ASP A N 1
ATOM 520 C CA . ASP A 1 72 ? 10.323 -30.064 6.506 1.00 50.47 72 ASP A CA 1
ATOM 521 C C . ASP A 1 72 ? 11.074 -28.772 6.899 1.00 50.47 72 ASP A C 1
ATOM 523 O O . ASP A 1 72 ? 11.918 -28.308 6.119 1.00 50.47 72 ASP A O 1
ATOM 527 N N . PRO A 1 73 ? 10.768 -28.138 8.051 1.00 55.22 73 PRO A N 1
ATOM 528 C CA . PRO A 1 73 ? 11.348 -26.845 8.424 1.00 55.22 73 PRO A CA 1
ATOM 529 C C . PRO A 1 73 ? 12.855 -26.923 8.712 1.00 55.22 73 PRO A C 1
ATOM 531 O O . PRO A 1 73 ? 13.574 -25.956 8.451 1.00 55.22 73 PRO A O 1
ATOM 534 N N . GLU A 1 74 ? 13.371 -28.074 9.155 1.00 60.06 74 GLU A N 1
ATOM 535 C CA . GLU A 1 74 ? 14.813 -28.267 9.363 1.00 60.06 74 GLU A CA 1
ATOM 536 C C . GLU A 1 74 ? 15.604 -28.123 8.057 1.00 60.06 74 GLU A C 1
ATOM 538 O O . GLU A 1 74 ? 16.654 -27.480 8.035 1.00 60.06 74 GLU A O 1
ATOM 543 N N . LYS A 1 75 ? 15.059 -28.612 6.934 1.00 64.38 75 LYS A N 1
ATOM 544 C CA . LYS A 1 75 ? 15.709 -28.520 5.615 1.00 64.38 75 LYS A CA 1
ATOM 545 C C . LYS A 1 75 ? 15.750 -27.089 5.080 1.00 64.38 75 LYS A C 1
ATOM 547 O O . LYS A 1 75 ? 16.711 -26.726 4.406 1.00 64.38 75 LYS A O 1
ATOM 552 N N . LYS A 1 76 ? 14.758 -26.253 5.420 1.00 59.50 76 LYS A N 1
ATOM 553 C CA . LYS A 1 76 ? 14.805 -24.807 5.132 1.00 59.50 76 LYS A CA 1
ATOM 554 C C . LYS A 1 76 ? 15.916 -24.120 5.933 1.00 59.50 76 LYS A C 1
ATOM 556 O O . LYS A 1 76 ? 16.692 -23.363 5.359 1.00 59.50 76 LYS A O 1
ATOM 561 N N . ASN A 1 77 ? 16.034 -24.423 7.228 1.00 63.88 77 ASN A N 1
ATOM 562 C CA . ASN A 1 77 ? 17.092 -23.868 8.079 1.00 63.88 77 ASN A CA 1
ATOM 563 C C . ASN A 1 77 ? 18.495 -24.336 7.659 1.00 63.88 77 ASN A C 1
ATOM 565 O O . ASN A 1 77 ? 19.442 -23.554 7.723 1.00 63.88 77 ASN A O 1
ATOM 569 N N . GLN A 1 78 ? 18.635 -25.578 7.189 1.00 73.38 78 GLN A N 1
ATOM 570 C CA . GLN A 1 78 ? 19.891 -26.086 6.641 1.00 73.38 78 GLN A CA 1
ATOM 571 C C . GLN A 1 78 ? 20.296 -25.340 5.358 1.00 73.38 78 GLN A C 1
ATOM 573 O O . GLN A 1 78 ? 21.405 -24.816 5.294 1.00 73.38 78 GLN A O 1
ATOM 578 N N . ALA A 1 79 ? 19.387 -25.195 4.387 1.00 69.50 79 ALA A N 1
ATOM 579 C CA . ALA A 1 79 ? 19.656 -24.444 3.156 1.00 69.50 79 ALA A CA 1
ATOM 580 C C . ALA A 1 79 ? 20.017 -22.967 3.422 1.00 69.50 79 ALA A C 1
ATOM 582 O O . ALA A 1 79 ? 20.872 -22.399 2.744 1.00 69.50 79 ALA A O 1
ATOM 583 N N . LEU A 1 80 ? 19.406 -22.347 4.438 1.00 70.00 80 LEU A N 1
ATOM 584 C CA . LEU A 1 80 ? 19.693 -20.964 4.833 1.00 70.00 80 LEU A CA 1
ATOM 585 C C . LEU A 1 80 ? 21.099 -20.829 5.456 1.00 70.00 80 LEU A C 1
ATOM 587 O O . LEU A 1 80 ? 21.811 -19.876 5.146 1.00 70.00 80 LEU A O 1
ATOM 591 N N . ARG A 1 81 ? 21.545 -21.813 6.254 1.00 74.00 81 ARG A N 1
ATOM 592 C CA . ARG A 1 81 ? 22.935 -21.886 6.750 1.00 74.00 81 ARG A CA 1
ATOM 593 C C . ARG A 1 81 ? 23.939 -22.093 5.613 1.00 74.00 81 ARG A C 1
ATOM 595 O O . ARG A 1 81 ? 24.941 -21.393 5.567 1.00 74.00 81 ARG A O 1
ATOM 602 N N . GLU A 1 82 ? 23.653 -22.991 4.672 1.00 78.19 82 GLU A N 1
ATOM 603 C CA . GLU A 1 82 ? 24.523 -23.233 3.510 1.00 78.19 82 GLU A CA 1
ATOM 604 C C . GLU A 1 82 ? 24.664 -21.984 2.617 1.00 78.19 82 GLU A C 1
ATOM 606 O O . GLU A 1 82 ? 25.757 -21.703 2.123 1.00 78.19 82 GLU A O 1
ATOM 611 N N . LEU A 1 83 ? 23.597 -21.190 2.455 1.00 75.19 83 LEU A N 1
ATOM 612 C CA . LEU A 1 83 ? 23.649 -19.895 1.763 1.00 75.19 83 LEU A CA 1
ATOM 613 C C . LEU A 1 83 ? 24.470 -18.844 2.527 1.00 75.19 83 LEU A C 1
ATOM 615 O O . LEU A 1 83 ? 25.242 -18.123 1.898 1.00 75.19 83 LEU A O 1
ATOM 619 N N . MET A 1 84 ? 24.352 -18.777 3.859 1.00 73.44 84 MET A N 1
ATOM 620 C CA . MET A 1 84 ? 25.172 -17.887 4.698 1.00 73.44 84 MET A CA 1
ATOM 621 C C . MET A 1 84 ? 26.667 -18.203 4.552 1.00 73.44 84 MET A C 1
ATOM 623 O O . MET A 1 84 ? 27.448 -17.313 4.236 1.00 73.44 84 MET A O 1
ATOM 627 N N . THR A 1 85 ? 27.061 -19.475 4.681 1.00 81.25 85 THR A N 1
ATOM 628 C CA . THR A 1 85 ? 28.468 -19.893 4.552 1.00 81.25 85 THR A CA 1
ATOM 629 C C . THR A 1 85 ? 29.029 -19.630 3.149 1.00 81.25 85 THR A C 1
ATOM 631 O O . THR A 1 85 ? 30.194 -19.261 3.008 1.00 81.25 85 THR A O 1
ATOM 634 N N . ARG A 1 86 ? 28.212 -19.763 2.092 1.00 77.94 86 ARG A N 1
ATOM 635 C CA . ARG A 1 86 ? 28.616 -19.374 0.727 1.00 77.94 86 ARG A CA 1
ATOM 636 C C . ARG A 1 86 ? 28.800 -17.864 0.589 1.00 77.94 86 ARG A C 1
ATOM 638 O O . ARG A 1 86 ? 29.776 -17.440 -0.020 1.00 77.94 86 ARG A O 1
ATOM 645 N N . LEU A 1 87 ? 27.910 -17.059 1.169 1.00 75.69 87 LEU A N 1
ATOM 646 C CA . LEU A 1 87 ? 28.034 -15.601 1.156 1.00 75.69 87 LEU A CA 1
ATOM 647 C C . LEU A 1 87 ? 29.291 -15.131 1.908 1.00 75.69 87 LEU A C 1
ATOM 649 O O . LEU A 1 87 ? 30.007 -14.271 1.407 1.00 75.69 87 LEU A O 1
ATOM 653 N N . GLU A 1 88 ? 29.597 -15.727 3.062 1.00 79.19 88 GLU A N 1
ATOM 654 C CA . GLU A 1 88 ? 30.830 -15.464 3.821 1.00 79.19 88 GLU A CA 1
ATOM 655 C C . GLU A 1 88 ? 32.092 -15.794 3.007 1.00 79.19 88 GLU A C 1
ATOM 657 O O . GLU A 1 88 ? 33.043 -15.009 3.006 1.00 79.19 88 GLU A O 1
ATOM 662 N N . ALA A 1 89 ? 32.094 -16.910 2.269 1.00 79.94 89 ALA A N 1
ATOM 663 C CA . ALA A 1 89 ? 33.206 -17.287 1.399 1.00 79.94 89 ALA A CA 1
ATOM 664 C C . ALA A 1 89 ? 33.417 -16.278 0.253 1.00 79.94 89 ALA A C 1
ATOM 666 O O . ALA A 1 89 ? 34.530 -15.780 0.082 1.00 79.94 89 ALA A O 1
ATOM 667 N N . VAL A 1 90 ? 32.350 -15.912 -0.470 1.00 78.12 90 VAL A N 1
ATOM 668 C CA . VAL A 1 90 ? 32.420 -14.950 -1.588 1.00 78.12 90 VAL A CA 1
ATOM 669 C C . VAL A 1 90 ? 32.784 -13.542 -1.101 1.00 78.12 90 VAL A C 1
ATOM 671 O O . VAL A 1 90 ? 33.537 -12.836 -1.766 1.00 78.12 90 VAL A O 1
ATOM 674 N N . LEU A 1 91 ? 32.317 -13.122 0.081 1.00 75.50 91 LEU A N 1
ATOM 675 C CA . LEU A 1 91 ? 32.729 -11.848 0.686 1.00 75.50 91 LEU A CA 1
ATOM 676 C C . LEU A 1 91 ? 34.215 -11.842 1.060 1.00 75.50 91 LEU A C 1
ATOM 678 O O . LEU A 1 91 ? 34.886 -10.831 0.854 1.00 75.50 91 LEU A O 1
ATOM 682 N N . LYS A 1 92 ? 34.745 -12.959 1.572 1.00 82.19 92 LYS A N 1
ATOM 683 C CA . LYS A 1 92 ? 36.174 -13.090 1.879 1.00 82.19 92 LYS A CA 1
ATOM 684 C C . LYS A 1 92 ? 37.032 -13.039 0.611 1.00 82.19 92 LYS A C 1
ATOM 686 O O . LYS A 1 92 ? 38.027 -12.323 0.594 1.00 82.19 92 LYS A O 1
ATOM 691 N N . GLU A 1 93 ? 36.622 -13.738 -0.445 1.00 79.31 93 GLU A N 1
ATOM 692 C CA . GLU A 1 93 ? 37.289 -13.722 -1.754 1.00 79.31 93 GLU A CA 1
ATOM 693 C C . GLU A 1 93 ? 37.250 -12.326 -2.398 1.00 79.31 93 GLU A C 1
ATOM 695 O O . GLU A 1 93 ? 38.276 -11.824 -2.850 1.00 79.31 93 GLU A O 1
ATOM 700 N N . LYS A 1 94 ? 36.097 -11.645 -2.348 1.00 84.31 94 LYS A N 1
ATOM 701 C CA . LYS A 1 94 ? 35.935 -10.265 -2.828 1.00 84.31 94 LYS A CA 1
ATOM 702 C C . LYS A 1 94 ? 36.820 -9.271 -2.069 1.00 84.31 94 LYS A C 1
ATOM 704 O O . LYS A 1 94 ? 37.361 -8.363 -2.690 1.00 84.31 94 LYS A O 1
ATOM 709 N N . ASN A 1 95 ? 36.950 -9.413 -0.749 1.00 79.06 95 ASN A N 1
ATOM 710 C CA . ASN A 1 95 ? 37.793 -8.526 0.053 1.00 79.06 95 ASN A CA 1
ATOM 711 C C . ASN A 1 95 ? 39.285 -8.748 -0.239 1.00 79.06 95 ASN A C 1
ATOM 713 O O . ASN A 1 95 ? 39.990 -7.766 -0.435 1.00 79.06 95 ASN A O 1
ATOM 717 N N . GLN A 1 96 ? 39.735 -10.004 -0.360 1.00 82.19 96 GLN A N 1
ATOM 718 C CA . GLN A 1 96 ? 41.116 -10.312 -0.756 1.00 82.19 96 GLN A CA 1
ATOM 719 C C . GLN A 1 96 ? 41.432 -9.748 -2.148 1.00 82.19 96 GLN A C 1
ATOM 721 O O . GLN A 1 96 ? 42.395 -9.013 -2.306 1.00 82.19 96 GLN A O 1
ATOM 726 N N . ALA A 1 97 ? 40.569 -9.998 -3.140 1.00 74.56 97 ALA A N 1
ATOM 727 C CA . ALA A 1 97 ? 40.765 -9.488 -4.498 1.00 74.56 97 ALA A CA 1
ATOM 728 C C . ALA A 1 97 ? 40.757 -7.948 -4.583 1.00 74.56 97 ALA A C 1
ATOM 730 O O . ALA A 1 97 ? 41.322 -7.391 -5.521 1.00 74.56 97 ALA A O 1
ATOM 731 N N . GLN A 1 98 ? 40.113 -7.262 -3.630 1.00 78.38 98 GLN A N 1
ATOM 732 C CA . GLN A 1 98 ? 40.141 -5.803 -3.528 1.00 78.38 98 GLN A CA 1
ATOM 733 C C . GLN A 1 98 ? 41.459 -5.305 -2.907 1.00 78.38 98 GLN A C 1
ATOM 735 O O . GLN A 1 98 ? 42.046 -4.367 -3.434 1.00 78.38 98 GLN A O 1
ATOM 740 N N . GLU A 1 99 ? 41.948 -5.950 -1.845 1.00 81.81 99 GLU A N 1
ATOM 741 C CA . GLU A 1 99 ? 43.249 -5.651 -1.222 1.00 81.81 99 GLU A CA 1
ATOM 742 C C . GLU A 1 99 ? 44.400 -5.878 -2.223 1.00 81.81 99 GLU A C 1
ATOM 744 O O . GLU A 1 99 ? 45.199 -4.973 -2.467 1.00 81.81 99 GLU A O 1
ATOM 749 N N . ASP A 1 100 ? 44.385 -7.015 -2.930 1.00 78.81 100 ASP A N 1
ATOM 750 C CA . ASP A 1 100 ? 45.329 -7.341 -4.008 1.00 78.81 100 ASP A CA 1
ATOM 751 C C . ASP A 1 100 ? 45.287 -6.305 -5.160 1.00 78.81 100 ASP A C 1
ATOM 753 O O . ASP A 1 100 ? 46.309 -6.007 -5.785 1.00 78.81 100 ASP A O 1
ATOM 757 N N . GLN A 1 101 ? 44.108 -5.737 -5.466 1.00 80.31 101 GLN A N 1
ATOM 758 C CA . GLN A 1 101 ? 43.953 -4.689 -6.485 1.00 80.31 101 GLN A CA 1
ATOM 759 C C . GLN A 1 101 ? 44.506 -3.339 -6.003 1.00 80.31 101 GLN A C 1
ATOM 761 O O . GLN A 1 101 ? 45.181 -2.653 -6.773 1.00 80.31 101 GLN A O 1
ATOM 766 N N . GLU A 1 102 ? 44.243 -2.953 -4.753 1.00 81.19 102 GLU A N 1
ATOM 767 C CA . GLU A 1 102 ? 44.737 -1.704 -4.160 1.00 81.19 102 GLU A CA 1
ATOM 768 C C . GLU A 1 102 ? 46.278 -1.701 -4.070 1.00 81.19 102 GLU A C 1
ATOM 770 O O . GLU A 1 102 ? 46.911 -0.714 -4.458 1.00 81.19 102 GLU A O 1
ATOM 775 N N . GLU A 1 103 ? 46.900 -2.825 -3.687 1.00 83.81 103 GLU A N 1
ATOM 776 C CA . GLU A 1 103 ? 48.363 -2.978 -3.725 1.00 83.81 103 GLU A CA 1
ATOM 777 C C . GLU A 1 103 ? 48.932 -2.890 -5.152 1.00 83.81 103 GLU A C 1
ATOM 779 O O . GLU A 1 103 ? 49.931 -2.200 -5.383 1.00 83.81 103 GLU A O 1
ATOM 784 N N . ALA A 1 104 ? 48.304 -3.556 -6.127 1.00 77.25 104 ALA A N 1
ATOM 785 C CA . ALA A 1 104 ? 48.774 -3.555 -7.512 1.00 77.25 104 ALA A CA 1
ATOM 786 C C . ALA A 1 104 ? 48.693 -2.159 -8.163 1.00 77.25 104 ALA A C 1
ATOM 788 O O . ALA A 1 104 ? 49.622 -1.756 -8.869 1.00 77.25 104 ALA A O 1
ATOM 789 N N . VAL A 1 105 ? 47.636 -1.387 -7.879 1.00 79.25 105 VAL A N 1
ATOM 790 C CA . VAL A 1 105 ? 47.479 0.004 -8.346 1.00 79.25 105 VAL A CA 1
ATOM 791 C C . VAL A 1 105 ? 48.612 0.897 -7.832 1.00 79.25 105 VAL A C 1
ATOM 793 O O . VAL A 1 105 ? 49.194 1.665 -8.605 1.00 79.25 105 VAL A O 1
ATOM 796 N N . GLU A 1 106 ? 48.971 0.788 -6.551 1.00 84.94 106 GLU A N 1
ATOM 797 C CA . GLU A 1 106 ? 50.056 1.586 -5.971 1.00 84.94 106 GLU A CA 1
ATOM 798 C C . GLU A 1 106 ? 51.433 1.155 -6.518 1.00 84.94 106 GLU A C 1
ATOM 800 O O . GLU A 1 106 ? 52.267 2.009 -6.831 1.00 84.94 106 GLU A O 1
ATOM 805 N N . GLN A 1 107 ? 51.659 -0.142 -6.760 1.00 82.38 107 GLN A N 1
ATOM 806 C CA . GLN A 1 107 ? 52.878 -0.625 -7.430 1.00 82.38 107 GLN A CA 1
ATOM 807 C C . GLN A 1 107 ? 53.005 -0.099 -8.871 1.00 82.38 107 GLN A C 1
ATOM 809 O O . GLN A 1 107 ? 54.080 0.365 -9.264 1.00 82.38 107 GLN A O 1
ATOM 814 N N . VAL A 1 108 ? 51.917 -0.103 -9.651 1.00 81.19 108 VAL A N 1
ATOM 815 C CA . VAL A 1 108 ? 51.885 0.468 -11.011 1.00 81.19 108 VAL A CA 1
ATOM 816 C C . VAL A 1 108 ? 52.171 1.971 -10.981 1.00 81.19 108 VAL A C 1
ATOM 818 O O . VAL A 1 108 ? 53.025 2.448 -11.730 1.00 81.19 108 VAL A O 1
ATOM 821 N N . ARG A 1 109 ? 51.553 2.718 -10.060 1.00 85.44 109 ARG A N 1
ATOM 822 C CA . ARG A 1 109 ? 51.802 4.156 -9.854 1.00 85.44 109 ARG A CA 1
ATOM 823 C C . ARG A 1 109 ? 53.268 4.459 -9.511 1.00 85.44 109 ARG A C 1
ATOM 825 O O . ARG A 1 109 ? 53.841 5.422 -10.035 1.00 85.44 109 ARG A O 1
ATOM 832 N N . GLN A 1 110 ? 53.902 3.638 -8.675 1.00 86.69 110 GLN A N 1
ATOM 833 C CA . GLN A 1 110 ? 55.324 3.774 -8.339 1.00 86.69 110 GLN A CA 1
ATOM 834 C C . GLN A 1 110 ? 56.238 3.456 -9.530 1.00 86.69 110 GLN A C 1
ATOM 836 O O . GLN A 1 110 ? 57.210 4.181 -9.764 1.00 86.69 110 GLN A O 1
ATOM 841 N N . LEU A 1 111 ? 55.924 2.421 -10.317 1.00 84.62 111 LEU A N 1
ATOM 842 C CA . LEU A 1 111 ? 56.667 2.097 -11.538 1.00 84.62 111 LEU A CA 1
ATOM 843 C C . LEU A 1 111 ? 56.510 3.168 -12.619 1.00 84.62 111 LEU A C 1
ATOM 845 O O . LEU A 1 111 ? 57.514 3.530 -13.226 1.00 84.62 111 LEU A O 1
ATOM 849 N N . GLN A 1 112 ? 55.314 3.729 -12.810 1.00 84.56 112 GLN A N 1
ATOM 850 C CA . GLN A 1 112 ? 55.093 4.843 -13.737 1.00 84.56 112 GLN A CA 1
ATOM 851 C C . GLN A 1 112 ? 55.906 6.077 -13.322 1.00 84.56 112 GLN A C 1
ATOM 853 O O . GLN A 1 112 ? 56.596 6.672 -14.144 1.00 84.56 112 GLN A O 1
ATOM 858 N N . THR A 1 113 ? 55.926 6.406 -12.025 1.00 87.00 113 THR A N 1
ATOM 859 C CA . THR A 1 113 ? 56.737 7.522 -11.506 1.00 87.00 113 THR A CA 1
ATOM 860 C C . THR A 1 113 ? 58.235 7.311 -11.775 1.00 87.00 113 THR A C 1
ATOM 862 O O . THR A 1 113 ? 58.935 8.252 -12.150 1.00 87.00 113 THR A O 1
ATOM 865 N N . ARG A 1 114 ? 58.739 6.077 -11.624 1.00 86.00 114 ARG A N 1
ATOM 866 C CA . ARG A 1 114 ? 60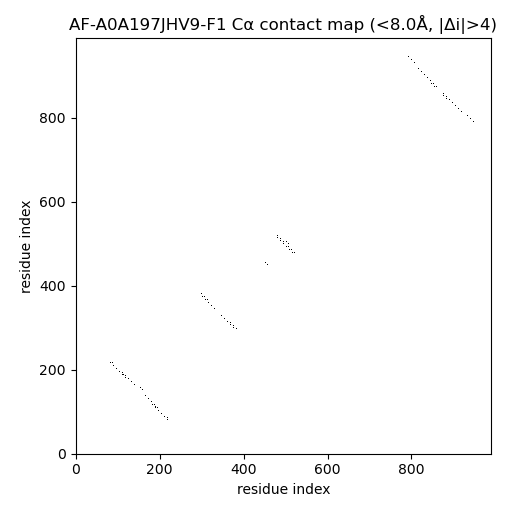.128 5.725 -11.975 1.00 86.00 114 ARG A CA 1
ATOM 867 C C . ARG A 1 114 ? 60.376 5.778 -13.483 1.00 86.00 114 ARG A C 1
ATOM 869 O O . ARG A 1 114 ? 61.416 6.277 -13.897 1.00 86.00 114 ARG A O 1
ATOM 876 N N . LEU A 1 115 ? 59.428 5.310 -14.296 1.00 86.62 115 LEU A N 1
ATOM 877 C CA . LEU A 1 115 ? 59.503 5.360 -15.757 1.00 86.62 115 LEU A CA 1
ATOM 878 C C . LEU A 1 115 ? 59.621 6.807 -16.256 1.00 86.62 115 LEU A C 1
ATOM 880 O O . LEU A 1 115 ? 60.487 7.099 -17.080 1.00 86.62 115 LEU A O 1
ATOM 884 N N . ASP A 1 116 ? 58.817 7.719 -15.708 1.00 83.75 116 ASP A N 1
ATOM 885 C CA . ASP A 1 116 ? 58.854 9.147 -16.040 1.00 83.75 116 ASP A CA 1
ATOM 886 C C . ASP A 1 116 ? 60.185 9.802 -15.628 1.00 83.75 116 ASP A C 1
ATOM 888 O O . ASP A 1 116 ? 60.730 10.623 -16.369 1.00 83.75 116 ASP A O 1
ATOM 892 N N . GLN A 1 117 ? 60.736 9.432 -14.465 1.00 87.75 117 GLN A N 1
ATOM 893 C CA . GLN A 1 117 ? 62.038 9.917 -13.985 1.00 87.75 117 GLN A CA 1
ATOM 894 C C . GLN A 1 117 ? 63.189 9.446 -14.885 1.00 87.75 117 GLN A C 1
ATOM 896 O O . GLN A 1 117 ? 63.942 10.273 -15.397 1.00 87.75 117 GLN A O 1
ATOM 901 N N . GLU A 1 118 ? 63.297 8.140 -15.128 1.00 85.19 118 GLU A N 1
ATOM 902 C CA . GLU A 1 118 ? 64.331 7.537 -15.983 1.00 85.19 118 GLU A CA 1
ATOM 903 C C . GLU A 1 118 ? 64.237 8.055 -17.433 1.00 85.19 118 GLU A C 1
ATOM 905 O O . GLU A 1 118 ? 65.255 8.280 -18.092 1.00 85.19 118 GLU A O 1
ATOM 910 N N . THR A 1 119 ? 63.022 8.335 -17.925 1.00 85.69 119 THR A N 1
ATOM 911 C CA . THR A 1 119 ? 62.807 8.914 -19.263 1.00 85.69 119 THR A CA 1
ATOM 912 C C . THR A 1 119 ? 63.358 10.338 -19.355 1.00 85.69 119 THR A C 1
ATOM 914 O O . THR A 1 119 ? 64.023 10.662 -20.339 1.00 85.69 119 THR A O 1
ATOM 917 N N . ARG A 1 120 ? 63.152 11.176 -18.327 1.00 89.31 120 ARG A N 1
ATOM 918 C CA . ARG A 1 120 ? 63.737 12.530 -18.264 1.00 89.31 120 ARG A CA 1
ATOM 919 C C . ARG A 1 120 ? 65.263 12.482 -18.205 1.00 89.31 120 ARG A C 1
ATOM 921 O O . ARG A 1 120 ? 65.914 13.166 -18.983 1.00 89.31 120 ARG A O 1
ATOM 928 N N . VAL A 1 121 ? 65.839 11.607 -17.377 1.00 88.81 121 VAL A N 1
ATOM 929 C CA . VAL A 1 121 ? 67.304 11.447 -17.296 1.00 88.81 121 VAL A CA 1
ATOM 930 C C . VAL A 1 121 ? 67.890 10.990 -18.643 1.00 88.81 121 VAL A C 1
ATOM 932 O O . VAL A 1 121 ? 68.934 11.490 -19.061 1.00 88.81 121 VAL A O 1
ATOM 935 N N . ASN A 1 122 ? 67.215 10.099 -19.377 1.00 86.44 122 ASN A N 1
ATOM 936 C CA . ASN A 1 122 ? 67.645 9.698 -20.722 1.00 86.44 122 ASN A CA 1
ATOM 937 C C . ASN A 1 122 ? 67.539 10.857 -21.742 1.00 86.44 122 ASN A C 1
ATOM 939 O O . ASN A 1 122 ? 68.423 11.019 -22.588 1.00 86.44 122 ASN A O 1
ATOM 943 N N . GLN A 1 123 ? 66.510 11.708 -21.646 1.00 88.12 123 GLN A N 1
ATOM 944 C CA . GLN A 1 123 ? 66.403 12.935 -22.450 1.00 88.12 123 GLN A CA 1
ATOM 945 C C . GLN A 1 123 ? 67.555 13.909 -22.148 1.00 88.12 123 GLN A C 1
ATOM 947 O O . GLN A 1 123 ? 68.221 14.352 -23.084 1.00 88.12 123 GLN A O 1
ATOM 952 N N . ASP A 1 124 ? 67.863 14.156 -20.873 1.00 89.69 124 ASP A N 1
ATOM 953 C CA . ASP A 1 124 ? 68.956 15.041 -20.445 1.00 89.69 124 ASP A CA 1
ATOM 954 C C . ASP A 1 124 ? 70.334 14.526 -20.901 1.00 89.69 124 ASP A C 1
ATOM 956 O O . ASP A 1 124 ? 71.142 15.286 -21.442 1.00 89.69 124 ASP A O 1
ATOM 960 N N . ILE A 1 125 ? 70.605 13.220 -20.762 1.00 87.50 125 ILE A N 1
ATOM 961 C CA . ILE A 1 125 ? 71.851 12.613 -21.263 1.00 87.50 125 ILE A CA 1
ATOM 962 C C . ILE A 1 125 ? 71.915 12.653 -22.795 1.00 87.50 125 ILE A C 1
ATOM 964 O O . ILE A 1 125 ? 72.993 12.855 -23.352 1.00 87.50 125 ILE A O 1
ATOM 968 N N . THR A 1 126 ? 70.785 12.512 -23.492 1.00 87.06 126 THR A N 1
ATOM 969 C CA . THR A 1 126 ? 70.738 12.658 -24.956 1.00 87.06 126 THR A CA 1
ATOM 970 C C . THR A 1 126 ? 71.071 14.091 -25.375 1.00 87.06 126 THR A C 1
ATOM 972 O O . THR A 1 126 ? 71.947 14.282 -26.215 1.00 87.06 126 THR A O 1
ATOM 975 N N . ALA A 1 127 ? 70.477 15.096 -24.726 1.00 88.19 127 ALA A N 1
ATOM 976 C CA . ALA A 1 127 ? 70.797 16.500 -24.971 1.00 88.19 127 ALA A CA 1
ATOM 977 C C . ALA A 1 127 ? 72.277 16.813 -24.679 1.00 88.19 127 ALA A C 1
ATOM 979 O O . ALA A 1 127 ? 72.932 17.493 -25.471 1.00 88.19 127 ALA A O 1
ATOM 980 N N . LYS A 1 128 ? 72.843 16.262 -23.594 1.00 90.31 128 LYS A N 1
ATOM 981 C CA . LYS A 1 128 ? 74.274 16.406 -23.280 1.00 90.31 128 LYS A CA 1
ATOM 982 C C . LYS A 1 128 ? 75.175 15.718 -24.315 1.00 90.31 128 LYS A C 1
ATOM 984 O O . LYS A 1 128 ? 76.217 16.265 -24.666 1.00 90.31 128 LYS A O 1
ATOM 989 N N . LEU A 1 129 ? 74.789 14.549 -24.829 1.00 87.69 129 LEU A N 1
ATOM 990 C CA . LEU A 1 129 ? 75.513 13.866 -25.908 1.00 87.69 129 LEU A CA 1
ATOM 991 C C . LEU A 1 129 ? 75.539 14.694 -27.194 1.00 87.69 129 LEU A C 1
ATOM 993 O O . LEU A 1 129 ? 76.581 14.768 -27.843 1.00 87.69 129 LEU A O 1
ATOM 997 N N . ASP A 1 130 ? 74.428 15.331 -27.551 1.00 87.88 130 ASP A N 1
ATOM 998 C CA . ASP A 1 130 ? 74.356 16.166 -28.751 1.00 87.88 130 ASP A CA 1
ATOM 999 C C . ASP A 1 130 ? 75.129 17.486 -28.578 1.00 87.88 130 ASP A C 1
ATOM 1001 O O . ASP A 1 130 ? 75.821 17.907 -29.505 1.00 87.88 130 ASP A O 1
ATOM 1005 N N . GLN A 1 131 ? 75.150 18.066 -27.371 1.00 89.56 131 GLN A N 1
ATOM 1006 C CA . GLN A 1 131 ? 76.060 19.169 -27.023 1.00 89.56 131 GLN A CA 1
ATOM 1007 C C . GLN A 1 131 ? 77.538 18.763 -27.128 1.00 89.56 131 GLN A C 1
ATOM 1009 O O . GLN A 1 131 ? 78.321 19.482 -27.740 1.00 89.56 131 GLN A O 1
ATOM 1014 N N . LEU A 1 132 ? 77.930 17.606 -26.580 1.00 88.19 132 LEU A N 1
ATOM 1015 C CA . LEU A 1 132 ? 79.311 17.111 -26.665 1.00 88.19 132 LEU A CA 1
ATOM 1016 C C . LEU A 1 132 ? 79.727 16.804 -28.111 1.00 88.19 132 LEU A C 1
ATOM 1018 O O . LEU A 1 132 ? 80.867 17.052 -28.490 1.00 88.19 132 LEU A O 1
ATOM 1022 N N . ARG A 1 133 ? 78.813 16.311 -28.954 1.00 89.81 133 ARG A N 1
ATOM 1023 C CA . ARG A 1 133 ? 79.066 16.134 -30.394 1.00 89.81 133 ARG A CA 1
ATOM 1024 C C . ARG A 1 133 ? 79.275 17.467 -31.107 1.00 89.81 133 ARG A C 1
ATOM 1026 O O . ARG A 1 133 ? 80.179 17.557 -31.933 1.00 89.81 133 ARG A O 1
ATOM 1033 N N . ALA A 1 134 ? 78.476 18.484 -30.779 1.00 87.69 134 ALA A N 1
ATOM 1034 C CA . ALA A 1 134 ? 78.638 19.827 -31.325 1.00 87.69 134 ALA A CA 1
ATOM 1035 C C . ALA A 1 134 ? 79.987 20.443 -30.916 1.00 87.69 134 ALA A C 1
ATOM 1037 O O . ALA A 1 134 ? 80.727 20.893 -31.785 1.00 87.69 134 ALA A O 1
ATOM 1038 N N . THR A 1 135 ? 80.374 20.372 -29.637 1.00 87.88 135 THR A N 1
ATOM 1039 C CA . THR A 1 135 ? 81.669 20.913 -29.188 1.00 87.88 135 THR A CA 1
ATOM 1040 C C . THR A 1 135 ? 82.862 20.134 -29.745 1.00 87.88 135 THR A C 1
ATOM 1042 O O . THR A 1 135 ? 83.870 20.745 -30.088 1.00 87.88 135 THR A O 1
ATOM 1045 N N . ILE A 1 136 ? 82.765 18.809 -29.913 1.00 87.38 136 ILE A N 1
ATOM 1046 C CA . ILE A 1 136 ? 83.788 18.026 -30.629 1.00 87.38 136 ILE A CA 1
ATOM 1047 C C . ILE A 1 136 ? 83.921 18.520 -32.078 1.00 87.38 136 ILE A C 1
ATOM 1049 O O . ILE A 1 136 ? 85.043 18.742 -32.529 1.00 87.38 136 ILE A O 1
ATOM 1053 N N . ALA A 1 137 ? 82.809 18.743 -32.787 1.00 85.69 137 ALA A N 1
ATOM 1054 C CA . ALA A 1 137 ? 82.826 19.251 -34.159 1.00 85.69 137 ALA A CA 1
ATOM 1055 C C . ALA A 1 137 ? 83.428 20.668 -34.256 1.00 85.69 137 ALA A C 1
ATOM 1057 O O . ALA A 1 137 ? 84.296 20.896 -35.095 1.00 85.69 137 ALA A O 1
ATOM 1058 N N . GLU A 1 138 ? 83.051 21.588 -33.362 1.00 88.19 138 GLU A N 1
ATOM 1059 C CA . GLU A 1 138 ? 83.624 22.943 -33.284 1.00 88.19 138 GLU A CA 1
ATOM 1060 C C . GLU A 1 138 ? 85.136 22.917 -32.996 1.00 88.19 138 GLU A C 1
ATOM 1062 O O . GLU A 1 138 ? 85.917 23.620 -33.641 1.00 88.19 138 GLU A O 1
ATOM 1067 N N . LEU A 1 139 ? 85.589 22.081 -32.054 1.00 86.38 139 LEU A N 1
ATOM 1068 C CA . LEU A 1 139 ? 87.013 21.938 -31.735 1.00 86.38 139 LEU A CA 1
ATOM 1069 C C . LEU A 1 139 ? 87.802 21.294 -32.891 1.00 86.38 139 LEU A C 1
ATOM 1071 O O . LEU A 1 139 ? 88.958 21.658 -33.125 1.00 86.38 139 LEU A O 1
ATOM 1075 N N . GLU A 1 140 ? 87.195 20.370 -33.639 1.00 84.56 140 GLU A N 1
ATOM 1076 C CA . GLU A 1 140 ? 87.771 19.779 -34.853 1.00 84.56 140 GLU A CA 1
ATOM 1077 C C . GLU A 1 140 ? 87.832 20.781 -36.020 1.00 84.56 140 GLU A C 1
ATOM 1079 O O . GLU A 1 140 ? 88.838 20.825 -36.737 1.00 84.56 140 GLU A O 1
ATOM 1084 N N . GLU A 1 141 ? 86.836 21.656 -36.169 1.00 85.06 141 GLU A N 1
ATOM 1085 C CA . GLU A 1 141 ? 86.863 22.774 -37.118 1.00 85.06 141 GLU A CA 1
ATOM 1086 C C . GLU A 1 141 ? 87.978 23.773 -36.760 1.00 85.06 141 GLU A C 1
ATOM 1088 O O . GLU A 1 141 ? 88.827 24.092 -37.595 1.00 85.06 141 GLU A O 1
ATOM 1093 N N . VAL A 1 142 ? 88.091 24.173 -35.488 1.00 83.56 142 VAL A N 1
ATOM 1094 C CA . VAL A 1 142 ? 89.192 25.030 -35.009 1.00 83.56 142 VAL A CA 1
ATOM 1095 C C . VAL A 1 142 ? 90.560 24.365 -35.212 1.00 83.56 142 VAL A C 1
ATOM 1097 O O . VAL A 1 142 ? 91.527 25.033 -35.590 1.00 83.56 142 VAL A O 1
ATOM 1100 N N . ARG A 1 143 ? 90.665 23.046 -35.011 1.00 81.88 143 ARG A N 1
ATOM 1101 C CA . ARG A 1 143 ? 91.897 22.280 -35.257 1.00 81.88 143 ARG A CA 1
ATOM 1102 C C . ARG A 1 143 ? 92.269 22.258 -36.739 1.00 81.88 143 ARG A C 1
ATOM 1104 O O . ARG A 1 143 ? 93.429 22.500 -37.068 1.00 81.88 143 ARG A O 1
ATOM 1111 N N . THR A 1 144 ? 91.319 21.970 -37.626 1.00 80.19 144 THR A N 1
ATOM 1112 C CA . THR A 1 144 ? 91.560 21.929 -39.078 1.00 80.19 144 THR A CA 1
ATOM 1113 C C . THR A 1 144 ? 91.874 23.317 -39.640 1.00 80.19 144 THR A C 1
ATOM 1115 O O . THR A 1 144 ? 92.837 23.452 -40.393 1.00 80.19 144 THR A O 1
ATOM 1118 N N . GLY A 1 145 ? 91.177 24.363 -39.185 1.00 78.62 145 GLY A N 1
ATOM 1119 C CA . GLY A 1 145 ? 91.473 25.758 -39.520 1.00 78.62 145 GLY A CA 1
ATOM 1120 C C . GLY A 1 145 ? 92.872 26.208 -39.080 1.00 78.62 145 GLY A C 1
ATOM 1121 O O . GLY A 1 145 ? 93.600 26.809 -39.870 1.00 78.62 145 GLY A O 1
ATOM 1122 N N . ARG A 1 146 ? 93.307 25.857 -37.858 1.00 71.81 146 ARG A N 1
ATOM 1123 C CA . ARG A 1 146 ? 94.682 26.137 -37.393 1.00 71.81 146 ARG A CA 1
ATOM 1124 C C . ARG A 1 146 ? 95.740 25.395 -38.212 1.00 71.81 146 ARG A C 1
ATOM 1126 O O . ARG A 1 146 ? 96.750 25.996 -38.563 1.00 71.81 146 ARG A O 1
ATOM 1133 N N . LEU A 1 147 ? 95.505 24.124 -38.549 1.00 65.81 147 LEU A N 1
ATOM 1134 C CA . LEU A 1 147 ? 96.425 23.322 -39.370 1.00 65.81 147 LEU A CA 1
ATOM 1135 C C . LEU A 1 147 ? 96.520 23.812 -40.825 1.00 65.81 147 LEU A C 1
ATOM 1137 O O . LEU A 1 147 ? 97.558 23.630 -41.454 1.00 65.81 147 LEU A O 1
ATOM 1141 N N . ALA A 1 148 ? 95.469 24.443 -41.356 1.00 65.69 148 ALA A N 1
ATOM 1142 C CA . ALA A 1 148 ? 95.462 25.022 -42.699 1.00 65.69 148 ALA A CA 1
ATOM 1143 C C . ALA A 1 148 ? 96.103 26.426 -42.783 1.00 65.69 148 ALA A C 1
ATOM 1145 O O . ALA A 1 148 ? 96.412 26.884 -43.882 1.00 65.69 148 ALA A O 1
ATOM 1146 N N . GLY A 1 149 ? 96.280 27.121 -41.650 1.00 59.47 149 GLY A N 1
ATOM 1147 C CA . GLY A 1 149 ? 96.639 28.545 -41.614 1.00 59.47 149 GLY A CA 1
ATOM 1148 C C . GLY A 1 149 ? 98.100 28.898 -41.299 1.00 59.47 149 GLY A C 1
ATOM 1149 O O . GLY A 1 149 ? 98.475 30.055 -41.477 1.00 59.47 149 GLY A O 1
ATOM 1150 N N . SER A 1 150 ? 98.932 27.965 -40.818 1.00 51.50 150 SER A N 1
ATOM 1151 C CA . SER A 1 150 ? 100.277 28.283 -40.300 1.00 51.50 150 SER A CA 1
ATOM 1152 C C . SER A 1 150 ? 101.427 27.875 -41.230 1.00 51.50 150 SER A C 1
ATOM 1154 O O . SER A 1 150 ? 101.673 26.687 -41.431 1.00 51.50 150 SER A O 1
ATOM 1156 N N . ASN A 1 151 ? 102.204 28.862 -41.691 1.00 54.12 151 ASN A N 1
ATOM 1157 C CA . ASN A 1 151 ? 103.534 28.673 -42.300 1.00 54.12 151 ASN A CA 1
ATOM 1158 C C . ASN A 1 151 ? 104.691 28.914 -41.298 1.00 54.12 151 ASN A C 1
ATOM 1160 O O . ASN A 1 151 ? 105.858 28.917 -41.685 1.00 54.12 151 ASN A O 1
ATOM 1164 N N . GLU A 1 152 ? 104.374 29.132 -40.020 1.00 52.66 152 GLU A N 1
ATOM 1165 C CA . GLU A 1 152 ? 105.339 29.303 -38.929 1.00 52.66 152 GLU A CA 1
ATOM 1166 C C . GLU A 1 152 ? 105.357 28.068 -38.018 1.00 52.66 152 GLU A C 1
ATOM 1168 O O . GLU A 1 152 ? 104.407 27.283 -37.988 1.00 52.66 152 GLU A O 1
ATOM 1173 N N . ALA A 1 153 ? 106.473 27.865 -37.311 1.00 52.03 153 ALA A N 1
ATOM 1174 C CA . ALA A 1 153 ? 106.700 26.674 -36.495 1.00 52.03 153 ALA A CA 1
ATOM 1175 C C . ALA A 1 153 ? 105.606 26.503 -35.421 1.00 52.03 153 ALA A C 1
ATOM 1177 O O . ALA A 1 153 ? 105.179 27.492 -34.824 1.00 52.03 153 ALA A O 1
ATOM 1178 N N . PRO A 1 154 ? 105.157 25.265 -35.139 1.00 53.22 154 PRO A N 1
ATOM 1179 C CA . PRO A 1 154 ? 104.032 25.050 -34.243 1.00 53.22 154 PRO A CA 1
ATOM 1180 C C . PRO A 1 154 ? 104.374 25.494 -32.819 1.00 53.22 154 PRO A C 1
ATOM 1182 O O . PRO A 1 154 ? 105.321 24.983 -32.216 1.00 53.22 154 PRO A O 1
ATOM 1185 N N . GLU A 1 155 ? 103.540 26.359 -32.235 1.00 53.22 155 GLU A N 1
ATOM 1186 C CA . GLU A 1 155 ? 103.434 26.474 -30.779 1.00 53.22 155 GLU A CA 1
ATOM 1187 C C . GLU A 1 155 ? 102.880 25.152 -30.233 1.00 53.22 155 GLU A C 1
ATOM 1189 O O . GLU A 1 155 ? 101.671 24.972 -30.056 1.00 53.22 155 GLU A O 1
ATOM 1194 N N . THR A 1 156 ? 103.781 24.198 -29.999 1.00 58.12 156 THR A N 1
ATOM 1195 C CA . THR A 1 156 ? 103.455 22.801 -29.683 1.00 58.12 156 THR A CA 1
ATOM 1196 C C . THR A 1 156 ? 102.475 22.677 -28.518 1.00 58.12 156 THR A C 1
ATOM 1198 O O . THR A 1 156 ? 101.554 21.862 -28.589 1.00 58.12 156 THR A O 1
ATOM 1201 N N . GLY A 1 157 ? 102.595 23.536 -27.499 1.00 61.44 157 GLY A N 1
ATOM 1202 C CA . GLY A 1 157 ? 101.671 23.600 -26.362 1.00 61.44 157 GLY A CA 1
ATOM 1203 C C . GLY A 1 157 ? 100.225 23.959 -26.732 1.00 61.44 157 GLY A C 1
ATOM 1204 O O . GLY A 1 157 ? 99.299 23.365 -26.187 1.00 61.44 157 GLY A O 1
ATOM 1205 N N . SER A 1 158 ? 100.008 24.863 -27.694 1.00 66.06 158 SER A N 1
ATOM 1206 C CA . SER A 1 158 ? 98.666 25.309 -28.112 1.00 66.06 158 SER A CA 1
ATOM 1207 C C . SER A 1 158 ? 97.939 24.240 -28.940 1.00 66.06 158 SER A C 1
ATOM 1209 O O . SER A 1 158 ? 96.726 24.063 -28.825 1.00 66.06 158 SER A O 1
ATOM 1211 N N . THR A 1 159 ? 98.682 23.470 -29.744 1.00 69.38 159 THR A N 1
ATOM 1212 C CA . THR A 1 159 ? 98.140 22.319 -30.489 1.00 69.38 159 THR A CA 1
ATOM 1213 C C . THR A 1 159 ? 97.950 21.069 -29.629 1.00 69.38 159 THR A C 1
ATOM 1215 O O . THR A 1 159 ? 97.012 20.314 -29.876 1.00 69.38 159 THR A O 1
ATOM 1218 N N . LEU A 1 160 ? 98.803 20.847 -28.621 1.00 76.19 160 LEU A N 1
ATOM 1219 C CA . LEU A 1 160 ? 98.640 19.751 -27.661 1.00 76.19 160 LEU A CA 1
ATOM 1220 C C . LEU A 1 160 ? 97.393 19.972 -26.803 1.00 76.19 160 LEU A C 1
ATOM 1222 O O . LEU A 1 160 ? 96.511 19.122 -26.821 1.00 76.19 160 LEU A O 1
ATOM 1226 N N . ALA A 1 161 ? 97.238 21.155 -26.200 1.00 77.50 161 ALA A N 1
ATOM 1227 C CA . ALA A 1 161 ? 96.061 21.488 -25.395 1.00 77.50 161 ALA A CA 1
ATOM 1228 C C . ALA A 1 161 ? 94.730 21.339 -26.162 1.00 77.50 161 ALA A C 1
ATOM 1230 O O . ALA A 1 161 ? 93.731 20.911 -25.589 1.00 77.50 161 ALA A O 1
ATOM 1231 N N . LEU A 1 162 ? 94.707 21.647 -27.467 1.00 81.38 162 LEU A N 1
ATOM 1232 C CA . LEU A 1 162 ? 93.522 21.447 -28.309 1.00 81.38 162 LEU A CA 1
ATOM 1233 C C . LEU A 1 162 ? 93.236 19.960 -28.584 1.00 81.38 162 LEU A C 1
ATOM 1235 O O . LEU A 1 162 ? 92.077 19.551 -28.587 1.00 81.38 162 LEU A O 1
ATOM 1239 N N . ASN A 1 163 ? 94.270 19.139 -28.790 1.00 82.75 163 ASN A N 1
ATOM 1240 C CA . ASN A 1 163 ? 94.106 17.690 -28.933 1.00 82.75 163 ASN A CA 1
ATOM 1241 C C . ASN A 1 163 ? 93.655 17.039 -27.618 1.00 82.75 163 ASN A C 1
ATOM 1243 O O . ASN A 1 163 ? 92.750 16.208 -27.648 1.00 82.75 163 ASN A O 1
ATOM 1247 N N . ASP A 1 164 ? 94.224 17.457 -26.486 1.00 85.00 164 ASP A N 1
ATOM 1248 C CA . ASP A 1 164 ? 93.839 16.993 -25.152 1.00 85.00 164 ASP A CA 1
ATOM 1249 C C . ASP A 1 164 ? 92.374 17.355 -24.850 1.00 85.00 164 ASP A C 1
ATOM 1251 O O . ASP A 1 164 ? 91.623 16.517 -24.354 1.00 85.00 164 ASP A O 1
ATOM 1255 N N . ALA A 1 165 ? 91.923 18.558 -25.232 1.00 82.94 165 ALA A N 1
ATOM 1256 C CA . ALA A 1 165 ? 90.525 18.979 -25.108 1.00 82.94 165 ALA A CA 1
ATOM 1257 C C . ALA A 1 165 ? 89.566 18.150 -25.986 1.00 82.94 165 ALA A C 1
ATOM 1259 O O . ALA A 1 165 ? 88.525 17.706 -25.500 1.00 82.94 165 ALA A O 1
ATOM 1260 N N . ILE A 1 166 ? 89.919 17.881 -27.252 1.00 84.38 166 ILE A N 1
ATOM 1261 C CA . ILE A 1 166 ? 89.128 17.003 -28.138 1.00 84.38 166 ILE A CA 1
ATOM 1262 C C . ILE A 1 166 ? 89.074 15.576 -27.575 1.00 84.38 166 ILE A C 1
ATOM 1264 O O . ILE A 1 166 ? 88.021 14.940 -27.591 1.00 84.38 166 ILE A O 1
ATOM 1268 N N . GLN A 1 167 ? 90.191 15.058 -27.059 1.00 86.81 167 GLN A N 1
ATOM 1269 C CA . GLN A 1 167 ? 90.258 13.713 -26.492 1.00 86.81 167 GLN A CA 1
ATOM 1270 C C . GLN A 1 167 ? 89.471 13.604 -25.176 1.00 86.81 167 GLN A C 1
ATOM 1272 O O . GLN A 1 167 ? 88.769 12.612 -24.975 1.00 86.81 167 GLN A O 1
ATOM 1277 N N . ALA A 1 168 ? 89.501 14.638 -24.330 1.00 85.56 168 ALA A N 1
ATOM 1278 C CA . ALA A 1 168 ? 88.670 14.736 -23.133 1.00 85.56 168 ALA A CA 1
ATOM 1279 C C . ALA A 1 168 ? 87.172 14.766 -23.486 1.00 85.56 168 ALA A C 1
ATOM 1281 O O . ALA A 1 168 ? 86.418 13.938 -22.973 1.00 85.56 168 ALA A O 1
ATOM 1282 N N . ALA A 1 169 ? 86.753 15.623 -24.425 1.00 83.06 169 ALA A N 1
ATOM 1283 C CA . ALA A 1 169 ? 85.361 15.710 -24.871 1.00 83.06 169 ALA A CA 1
ATOM 1284 C C . ALA A 1 169 ? 84.859 14.393 -25.493 1.00 83.06 169 ALA A C 1
ATOM 1286 O O . ALA A 1 169 ? 83.749 13.950 -25.197 1.00 83.06 169 ALA A O 1
ATOM 1287 N N . ARG A 1 170 ? 85.695 13.709 -26.290 1.00 88.12 170 ARG A N 1
ATOM 1288 C CA . ARG A 1 170 ? 85.394 12.369 -26.823 1.00 88.12 170 ARG A CA 1
ATOM 1289 C C . ARG A 1 170 ? 85.242 11.324 -25.714 1.00 88.12 170 ARG A C 1
ATOM 1291 O O . ARG A 1 170 ? 84.282 10.562 -25.750 1.00 88.12 170 ARG A O 1
ATOM 1298 N N . SER A 1 171 ? 86.119 11.316 -24.707 1.00 87.31 171 SER A N 1
ATOM 1299 C CA . SER A 1 171 ? 86.004 10.381 -23.576 1.00 87.31 171 SER A CA 1
ATOM 1300 C C . SER A 1 171 ? 84.763 10.647 -22.706 1.00 87.31 171 SER A C 1
ATOM 1302 O O . SER A 1 171 ? 84.118 9.705 -22.247 1.00 87.31 171 SER A O 1
ATOM 1304 N N . GLU A 1 172 ? 84.361 11.913 -22.542 1.00 88.44 172 GLU A N 1
ATOM 1305 C CA . GLU A 1 172 ? 83.113 12.270 -21.860 1.00 88.44 172 GLU A CA 1
ATOM 1306 C C . GLU A 1 172 ? 81.879 11.854 -22.681 1.00 88.44 172 GLU A C 1
ATOM 1308 O O . GLU A 1 172 ? 80.909 11.343 -22.118 1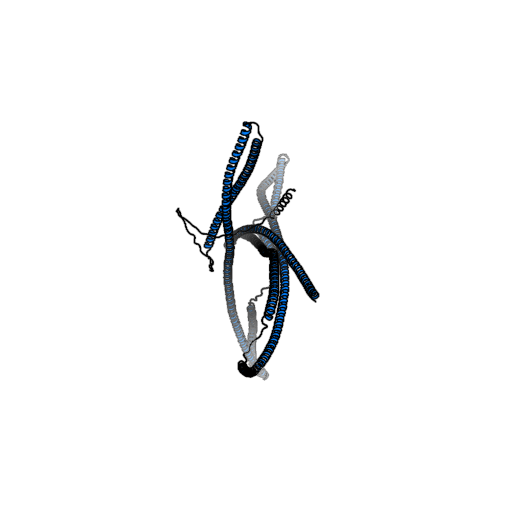.00 88.44 172 GLU A O 1
ATOM 1313 N N . ALA A 1 173 ? 81.927 11.990 -24.011 1.00 83.38 173 ALA A N 1
ATOM 1314 C CA . ALA A 1 173 ? 80.870 11.519 -24.905 1.00 83.38 173 ALA A CA 1
ATOM 1315 C C . ALA A 1 173 ? 80.736 9.984 -24.893 1.00 83.38 173 ALA A C 1
ATOM 1317 O O . ALA A 1 173 ? 79.620 9.470 -24.834 1.00 83.38 173 ALA A O 1
ATOM 1318 N N . GLU A 1 174 ? 81.845 9.239 -24.878 1.00 88.81 174 GLU A N 1
ATOM 1319 C CA . GLU A 1 174 ? 81.832 7.776 -24.730 1.00 88.81 174 GLU A CA 1
ATOM 1320 C C . GLU A 1 174 ? 81.242 7.345 -23.376 1.00 88.81 174 GLU A C 1
ATOM 1322 O O . GLU A 1 174 ? 80.389 6.453 -23.332 1.00 88.81 174 GLU A O 1
ATOM 1327 N N . ALA A 1 175 ? 81.612 8.019 -22.281 1.00 86.06 175 ALA A N 1
ATOM 1328 C CA . ALA A 1 175 ? 81.052 7.768 -20.953 1.00 86.06 175 ALA A CA 1
ATOM 1329 C C . ALA A 1 175 ? 79.542 8.073 -20.886 1.00 86.06 175 ALA A C 1
ATOM 1331 O O . ALA A 1 175 ? 78.764 7.264 -20.374 1.00 86.06 175 ALA A O 1
ATOM 1332 N N . ALA A 1 176 ? 79.098 9.196 -21.460 1.00 82.94 176 ALA A N 1
ATOM 1333 C CA . ALA A 1 176 ? 77.681 9.543 -21.554 1.00 82.94 176 ALA A CA 1
ATOM 1334 C C . ALA A 1 176 ? 76.896 8.557 -22.446 1.00 82.94 176 ALA A C 1
ATOM 1336 O O . ALA A 1 176 ? 75.750 8.223 -22.144 1.00 82.94 176 ALA A O 1
ATOM 1337 N N . GLN A 1 177 ? 77.512 8.022 -23.505 1.00 87.94 177 GLN A N 1
ATOM 1338 C CA . GLN A 1 177 ? 76.891 7.019 -24.374 1.00 87.94 177 GLN A CA 1
ATOM 1339 C C . GLN A 1 177 ? 76.801 5.639 -23.702 1.00 87.94 177 GLN A C 1
ATOM 1341 O O . GLN A 1 177 ? 75.836 4.909 -23.942 1.00 87.94 177 GLN A O 1
ATOM 1346 N N . ALA A 1 178 ? 77.754 5.284 -22.836 1.00 86.75 178 ALA A N 1
ATOM 1347 C CA . ALA A 1 178 ? 77.655 4.102 -21.981 1.00 86.75 178 ALA A CA 1
ATOM 1348 C C . ALA A 1 178 ? 76.515 4.247 -20.956 1.00 86.75 178 ALA A C 1
ATOM 1350 O O . ALA A 1 178 ? 75.665 3.360 -20.867 1.00 86.75 178 ALA A O 1
ATOM 1351 N N . ALA A 1 179 ? 76.432 5.396 -20.272 1.00 85.19 179 ALA A N 1
ATOM 1352 C CA . ALA A 1 179 ? 75.349 5.698 -19.334 1.00 85.19 179 ALA A CA 1
ATOM 1353 C C . ALA A 1 179 ? 73.966 5.648 -20.011 1.00 85.19 179 ALA A C 1
ATOM 1355 O O . ALA A 1 179 ? 73.043 5.034 -19.479 1.00 85.19 179 ALA A O 1
ATOM 1356 N N . LYS A 1 180 ? 73.830 6.205 -21.224 1.00 88.12 180 LYS A N 1
ATOM 1357 C CA . LYS A 1 180 ? 72.588 6.127 -22.009 1.00 88.12 180 LYS A CA 1
ATOM 1358 C C . LYS A 1 180 ? 72.137 4.683 -22.263 1.00 88.12 180 LYS A C 1
ATOM 1360 O O . LYS A 1 180 ? 70.977 4.365 -22.017 1.00 88.12 180 LYS A O 1
ATOM 1365 N N . LYS A 1 181 ? 73.043 3.795 -22.691 1.00 89.00 181 LYS A N 1
ATOM 1366 C CA . LYS A 1 181 ? 72.717 2.371 -22.914 1.00 89.00 181 LYS A CA 1
ATOM 1367 C C . LYS A 1 181 ? 72.266 1.665 -21.633 1.00 89.00 181 LYS A C 1
ATOM 1369 O O . LYS A 1 181 ? 71.383 0.814 -21.682 1.00 89.00 181 LYS A O 1
ATOM 1374 N N . GLU A 1 182 ? 72.850 2.012 -20.486 1.00 88.94 182 GLU A N 1
ATOM 1375 C CA . GLU A 1 182 ? 72.434 1.457 -19.193 1.00 88.94 182 GLU A CA 1
ATOM 1376 C C . GLU A 1 182 ? 71.011 1.909 -18.809 1.00 88.94 182 GLU A C 1
ATOM 1378 O O . GLU A 1 182 ? 70.208 1.094 -18.352 1.00 88.94 182 GLU A O 1
ATOM 1383 N N . LEU A 1 183 ? 70.667 3.180 -19.053 1.00 86.69 183 LEU A N 1
ATOM 1384 C CA . LEU A 1 183 ? 69.312 3.708 -18.842 1.00 86.69 183 LEU A CA 1
ATOM 1385 C C . LEU A 1 183 ? 68.289 3.086 -19.801 1.00 86.69 183 LEU A C 1
ATOM 1387 O O . LEU A 1 183 ? 67.190 2.749 -19.375 1.00 86.69 183 LEU A O 1
ATOM 1391 N N . GLU A 1 184 ? 68.637 2.871 -21.072 1.00 86.06 184 GLU A N 1
ATOM 1392 C CA . GLU A 1 184 ? 67.761 2.198 -22.046 1.00 86.06 184 GLU A CA 1
ATOM 1393 C C . GLU A 1 184 ? 67.395 0.769 -21.595 1.00 86.06 184 GLU A C 1
ATOM 1395 O O . GLU A 1 184 ? 66.236 0.361 -21.700 1.00 86.06 184 GLU A O 1
ATOM 1400 N N . ILE A 1 185 ? 68.342 0.034 -20.997 1.00 89.25 185 ILE A N 1
ATOM 1401 C CA . ILE A 1 185 ? 68.096 -1.296 -20.410 1.00 89.25 185 ILE A CA 1
ATOM 1402 C C . ILE A 1 185 ? 67.195 -1.207 -19.164 1.00 89.25 185 ILE A C 1
ATOM 1404 O O . ILE A 1 185 ? 66.285 -2.030 -18.998 1.00 89.25 185 ILE A O 1
ATOM 1408 N N . LYS A 1 186 ? 67.401 -0.209 -18.293 1.00 86.06 186 LYS A N 1
ATOM 1409 C CA . LYS A 1 186 ? 66.544 0.028 -17.113 1.00 86.06 186 LYS A CA 1
ATOM 1410 C C . LYS A 1 186 ? 65.117 0.396 -17.517 1.00 86.06 186 LYS A C 1
ATOM 1412 O O . LYS A 1 186 ? 64.177 -0.205 -17.002 1.00 86.06 186 LYS A O 1
ATOM 1417 N N . LEU A 1 187 ? 64.951 1.291 -18.490 1.00 86.06 187 LEU A N 1
ATOM 1418 C CA . LEU A 1 187 ? 63.658 1.685 -19.057 1.00 86.06 187 LEU A CA 1
ATOM 1419 C C . LEU A 1 187 ? 62.900 0.481 -19.626 1.00 86.06 187 LEU A C 1
ATOM 1421 O O . LEU A 1 187 ? 61.755 0.257 -19.241 1.00 86.06 187 LEU A O 1
ATOM 1425 N N . ALA A 1 188 ? 63.545 -0.346 -20.455 1.00 85.75 188 ALA A N 1
ATOM 1426 C CA . ALA A 1 188 ? 62.931 -1.564 -20.991 1.00 85.75 188 ALA A CA 1
ATOM 1427 C C . ALA A 1 188 ? 62.512 -2.553 -19.881 1.00 85.75 188 ALA A C 1
ATOM 1429 O O . ALA A 1 188 ? 61.471 -3.207 -19.973 1.00 85.75 188 ALA A O 1
ATOM 1430 N N . THR A 1 189 ? 63.294 -2.636 -18.800 1.00 89.56 189 THR A N 1
ATOM 1431 C CA . THR A 1 189 ? 62.983 -3.482 -17.635 1.00 89.56 189 THR A CA 1
ATOM 1432 C C . THR A 1 189 ? 61.775 -2.950 -16.853 1.00 89.56 189 THR A C 1
ATOM 1434 O O . THR A 1 189 ? 60.884 -3.725 -16.504 1.00 89.56 189 THR A O 1
ATOM 1437 N N . ILE A 1 190 ? 61.700 -1.634 -16.624 1.00 85.38 190 ILE A N 1
ATOM 1438 C CA . ILE A 1 190 ? 60.574 -0.975 -15.941 1.00 85.38 190 ILE A CA 1
ATOM 1439 C C . ILE A 1 190 ? 59.292 -1.088 -16.777 1.00 85.38 190 ILE A C 1
ATOM 1441 O O . ILE A 1 190 ? 58.248 -1.434 -16.231 1.00 85.38 190 ILE A O 1
ATOM 1445 N N . GLN A 1 191 ? 59.369 -0.882 -18.096 1.00 85.44 191 GLN A N 1
ATOM 1446 C CA . GLN A 1 191 ? 58.232 -1.051 -19.010 1.00 85.44 191 GLN A CA 1
ATOM 1447 C C . GLN A 1 191 ? 57.682 -2.481 -18.974 1.00 85.44 191 GLN A C 1
ATOM 1449 O O . GLN A 1 191 ? 56.472 -2.664 -18.873 1.00 85.44 191 GLN A O 1
ATOM 1454 N N . LYS A 1 192 ? 58.559 -3.496 -18.974 1.00 90.12 192 LYS A N 1
ATOM 1455 C CA . LYS A 1 192 ? 58.147 -4.902 -18.854 1.00 90.12 192 LYS A CA 1
ATOM 1456 C C . LYS A 1 192 ? 57.503 -5.215 -17.496 1.00 90.12 192 LYS A C 1
ATOM 1458 O O . LYS A 1 192 ? 56.552 -5.992 -17.438 1.00 90.12 192 LYS A O 1
ATOM 1463 N N . ALA A 1 193 ? 57.999 -4.626 -16.407 1.00 84.75 193 ALA A N 1
ATOM 1464 C CA . ALA A 1 193 ? 57.388 -4.780 -15.087 1.00 84.75 193 ALA A CA 1
ATOM 1465 C C . ALA A 1 193 ? 56.001 -4.113 -15.024 1.00 84.75 193 ALA A C 1
ATOM 1467 O O . ALA A 1 193 ? 55.054 -4.720 -14.530 1.00 84.75 193 ALA A O 1
ATOM 1468 N N . HIS A 1 194 ? 55.867 -2.908 -15.590 1.00 84.25 194 HIS A N 1
ATOM 1469 C CA . HIS A 1 194 ? 54.606 -2.171 -15.668 1.00 84.25 194 HIS A CA 1
ATOM 1470 C C . HIS A 1 194 ? 53.539 -2.943 -16.457 1.00 84.25 194 HIS A C 1
ATOM 1472 O O . HIS A 1 194 ? 52.429 -3.117 -15.961 1.00 84.25 194 HIS A O 1
ATOM 1478 N N . THR A 1 195 ? 53.860 -3.451 -17.654 1.00 84.69 195 THR A N 1
ATOM 1479 C CA . THR A 1 195 ? 52.899 -4.234 -18.454 1.00 84.69 195 THR A CA 1
ATOM 1480 C C . THR A 1 195 ? 52.478 -5.525 -17.751 1.00 84.69 195 THR A C 1
ATOM 1482 O O . THR A 1 195 ? 51.289 -5.821 -17.704 1.00 84.69 195 THR A O 1
ATOM 1485 N N . THR A 1 196 ? 53.416 -6.242 -17.121 1.00 87.06 196 THR A N 1
ATOM 1486 C CA . THR A 1 196 ? 53.106 -7.465 -16.350 1.00 87.06 196 THR A CA 1
ATOM 1487 C C . THR A 1 196 ? 52.143 -7.180 -15.187 1.00 87.06 196 THR A C 1
ATOM 1489 O O . THR A 1 196 ? 51.183 -7.920 -14.974 1.00 87.06 196 THR A O 1
ATOM 1492 N N . LEU A 1 197 ? 52.355 -6.085 -14.446 1.00 85.50 197 LEU A N 1
ATOM 1493 C CA . LEU A 1 197 ? 51.458 -5.688 -13.355 1.00 85.50 197 LEU A CA 1
ATOM 1494 C C . LEU A 1 197 ? 50.087 -5.223 -13.866 1.00 85.50 197 LEU A C 1
ATOM 1496 O O . LEU A 1 197 ? 49.066 -5.589 -13.286 1.00 85.50 197 LEU A O 1
ATOM 1500 N N . GLN A 1 198 ? 50.040 -4.505 -14.988 1.00 82.06 198 GLN A N 1
ATOM 1501 C CA . GLN A 1 198 ? 48.796 -4.077 -15.631 1.00 82.06 198 GLN A CA 1
ATOM 1502 C C . GLN A 1 198 ? 47.952 -5.267 -16.138 1.00 82.06 198 GLN A C 1
ATOM 1504 O O . GLN A 1 198 ? 46.722 -5.249 -16.036 1.00 82.06 198 GLN A O 1
ATOM 1509 N N . GLU A 1 199 ? 48.594 -6.337 -16.619 1.00 86.06 199 GLU A N 1
ATOM 1510 C CA . GLU A 1 199 ? 47.931 -7.610 -16.934 1.00 86.06 199 GLU A CA 1
ATOM 1511 C C . GLU A 1 199 ? 47.373 -8.290 -15.672 1.00 86.06 199 GLU A C 1
ATOM 1513 O O . GLU A 1 199 ? 46.219 -8.723 -15.679 1.00 86.06 199 GLU A O 1
ATOM 1518 N N . SER A 1 200 ? 48.129 -8.317 -14.565 1.00 82.94 200 SER A N 1
ATOM 1519 C CA . SER A 1 200 ? 47.635 -8.877 -13.295 1.00 82.94 200 SER A CA 1
ATOM 1520 C C . SER A 1 200 ? 46.470 -8.079 -12.690 1.00 82.94 200 SER A C 1
ATOM 1522 O O . SER A 1 200 ? 45.496 -8.690 -12.256 1.00 82.94 200 SER A O 1
ATOM 1524 N N . MET A 1 201 ? 46.484 -6.740 -12.766 1.00 81.88 201 MET A N 1
ATOM 1525 C CA . MET A 1 201 ? 45.336 -5.892 -12.404 1.00 81.88 201 MET A CA 1
ATOM 1526 C C . MET A 1 201 ? 44.103 -6.211 -13.255 1.00 81.88 201 MET A C 1
ATOM 1528 O O . MET A 1 201 ? 43.005 -6.398 -12.738 1.00 81.88 201 MET A O 1
ATOM 1532 N N . SER A 1 202 ? 44.290 -6.352 -14.571 1.00 82.25 202 SER A N 1
ATOM 1533 C CA . SER A 1 202 ? 43.209 -6.731 -15.492 1.00 82.25 202 SER A CA 1
ATOM 1534 C C . SER A 1 202 ? 42.630 -8.119 -15.175 1.00 82.25 202 SER A C 1
ATOM 1536 O O . SER A 1 202 ? 41.503 -8.430 -15.567 1.00 82.25 202 SER A O 1
ATOM 1538 N N . GLN A 1 203 ? 43.398 -8.977 -14.496 1.00 83.31 203 GLN A N 1
ATOM 1539 C CA . GLN A 1 203 ? 42.951 -10.281 -14.023 1.00 83.31 203 GLN A CA 1
ATOM 1540 C C . GLN A 1 203 ? 42.220 -10.182 -12.675 1.00 83.31 203 GLN A C 1
ATOM 1542 O O . GLN A 1 203 ? 41.141 -10.766 -12.568 1.00 83.31 203 GLN A O 1
ATOM 1547 N N . THR A 1 204 ? 42.724 -9.418 -11.695 1.00 80.56 204 THR A N 1
ATOM 1548 C CA . THR A 1 204 ? 42.048 -9.216 -10.395 1.00 80.56 204 THR A CA 1
ATOM 1549 C C . THR A 1 204 ? 40.715 -8.479 -10.537 1.00 80.56 204 THR A C 1
ATOM 1551 O O . THR A 1 204 ? 39.738 -8.854 -9.889 1.00 80.56 204 THR A O 1
ATOM 1554 N N . GLU A 1 205 ? 40.607 -7.524 -11.465 1.00 81.31 205 GLU A N 1
ATOM 1555 C CA . GLU A 1 205 ? 39.344 -6.850 -11.801 1.00 81.31 205 GLU A CA 1
ATOM 1556 C C . GLU A 1 205 ? 38.260 -7.822 -12.294 1.00 81.31 205 GLU A C 1
ATOM 1558 O O . GLU A 1 205 ? 37.087 -7.692 -11.931 1.00 81.31 205 GLU A O 1
ATOM 1563 N N . ARG A 1 206 ? 38.638 -8.844 -13.076 1.00 84.25 206 ARG A N 1
ATOM 1564 C CA . ARG A 1 206 ? 37.705 -9.879 -13.559 1.00 84.25 206 ARG A CA 1
ATOM 1565 C C . ARG A 1 206 ? 37.229 -10.786 -12.426 1.00 84.25 206 ARG A C 1
ATOM 1567 O O . ARG A 1 206 ? 36.044 -11.129 -12.392 1.00 84.25 206 ARG A O 1
ATOM 1574 N N . THR A 1 207 ? 38.103 -11.160 -11.490 1.00 81.00 207 THR A N 1
ATOM 1575 C CA . THR A 1 207 ? 37.706 -11.913 -10.286 1.00 81.00 207 THR A CA 1
ATOM 1576 C C . THR A 1 207 ? 36.797 -11.076 -9.390 1.00 81.00 207 THR A C 1
ATOM 1578 O O . THR A 1 207 ? 35.746 -11.562 -8.974 1.00 81.00 207 THR A O 1
ATOM 1581 N N . LEU A 1 208 ? 37.129 -9.799 -9.171 1.00 79.88 208 LEU A N 1
ATOM 1582 C CA . LEU A 1 208 ? 36.313 -8.869 -8.390 1.00 79.88 208 LEU A CA 1
ATOM 1583 C C . LEU A 1 208 ? 34.905 -8.711 -8.988 1.00 79.88 208 LEU A C 1
ATOM 1585 O O . LEU A 1 208 ? 33.916 -8.774 -8.257 1.00 79.88 208 LEU A O 1
ATOM 1589 N N . GLU A 1 209 ? 34.782 -8.534 -10.306 1.00 83.88 209 GLU A N 1
ATOM 1590 C CA . GLU A 1 209 ? 33.471 -8.409 -10.956 1.00 83.88 209 GLU A CA 1
ATOM 1591 C C . GLU A 1 209 ? 32.680 -9.727 -10.919 1.00 83.88 209 GLU A C 1
ATOM 1593 O O . GLU A 1 209 ? 31.470 -9.719 -10.686 1.00 83.88 209 GLU A O 1
ATOM 1598 N N . THR A 1 210 ? 33.360 -10.873 -11.030 1.00 83.25 210 THR A N 1
ATOM 1599 C CA . THR A 1 210 ? 32.743 -12.198 -10.848 1.00 83.25 210 THR A CA 1
ATOM 1600 C C . THR A 1 210 ? 32.174 -12.358 -9.433 1.00 83.25 210 THR A C 1
ATOM 1602 O O . THR A 1 210 ? 31.013 -12.742 -9.278 1.00 83.25 210 THR A O 1
ATOM 1605 N N . ALA A 1 211 ? 32.934 -11.982 -8.401 1.00 76.81 211 ALA A N 1
ATOM 1606 C CA . ALA A 1 211 ? 32.478 -12.024 -7.013 1.00 76.81 211 ALA A CA 1
ATOM 1607 C C . ALA A 1 211 ? 31.317 -11.043 -6.746 1.00 76.81 211 ALA A C 1
ATOM 1609 O O . ALA A 1 211 ? 30.348 -11.395 -6.069 1.00 76.81 211 ALA A O 1
ATOM 1610 N N . LYS A 1 212 ? 31.337 -9.833 -7.329 1.00 80.62 212 LYS A N 1
ATOM 1611 C CA . LYS A 1 212 ? 30.195 -8.896 -7.264 1.00 80.62 212 LYS A CA 1
ATOM 1612 C C . LYS A 1 212 ? 28.929 -9.483 -7.896 1.00 80.62 212 LYS A C 1
ATOM 1614 O O . LYS A 1 212 ? 27.850 -9.294 -7.337 1.00 80.62 212 LYS A O 1
ATOM 1619 N N . ASN A 1 213 ? 29.040 -10.174 -9.033 1.00 82.81 213 ASN A N 1
ATOM 1620 C CA . ASN A 1 213 ? 27.900 -10.823 -9.687 1.00 82.81 213 ASN A CA 1
ATOM 1621 C C . ASN A 1 213 ? 27.309 -11.930 -8.796 1.00 82.81 213 ASN A C 1
ATOM 1623 O O . ASN A 1 213 ? 26.109 -11.917 -8.530 1.00 82.81 213 ASN A O 1
ATOM 1627 N N . GLN A 1 214 ? 28.151 -12.794 -8.221 1.00 80.19 214 GLN A N 1
ATOM 1628 C CA . GLN A 1 214 ? 27.717 -13.831 -7.273 1.00 80.19 214 GLN A CA 1
ATOM 1629 C C . GLN A 1 214 ? 27.036 -13.248 -6.018 1.00 80.19 214 GLN A C 1
ATOM 1631 O O . GLN A 1 214 ? 26.044 -13.797 -5.539 1.00 80.19 214 GLN A O 1
ATOM 1636 N N . ILE A 1 215 ? 27.508 -12.106 -5.499 1.00 78.81 215 ILE A N 1
ATOM 1637 C CA . ILE A 1 215 ? 26.857 -11.406 -4.376 1.00 78.81 215 ILE A CA 1
ATOM 1638 C C . ILE A 1 215 ? 25.463 -10.886 -4.767 1.00 78.81 215 ILE A C 1
ATOM 1640 O O . ILE A 1 215 ? 24.543 -10.972 -3.950 1.00 78.81 215 ILE A O 1
ATOM 1644 N N . ARG A 1 216 ? 25.268 -10.384 -5.998 1.00 80.38 216 ARG A N 1
ATOM 1645 C CA . ARG A 1 216 ? 23.934 -9.978 -6.491 1.00 80.38 216 ARG A CA 1
ATOM 1646 C C . ARG A 1 216 ? 22.990 -11.181 -6.561 1.00 80.38 216 ARG A C 1
ATOM 1648 O O . ARG A 1 216 ? 21.904 -11.120 -5.989 1.00 80.38 216 ARG A O 1
ATOM 1655 N N . GLU A 1 217 ? 23.434 -12.286 -7.159 1.00 80.44 217 GLU A N 1
ATOM 1656 C CA . GLU A 1 217 ? 22.656 -13.530 -7.268 1.00 80.44 217 GLU A CA 1
ATOM 1657 C C . GLU A 1 217 ? 22.248 -14.086 -5.891 1.00 80.44 217 GLU A C 1
ATOM 1659 O O . GLU A 1 217 ? 21.073 -14.376 -5.656 1.00 80.44 217 GLU A O 1
ATOM 1664 N N . LEU A 1 218 ? 23.185 -14.169 -4.937 1.00 77.06 218 LEU A N 1
ATOM 1665 C CA . LEU A 1 218 ? 22.893 -14.575 -3.555 1.00 77.06 218 LEU A CA 1
ATOM 1666 C C . LEU A 1 218 ? 21.940 -13.594 -2.850 1.00 77.06 218 LEU A C 1
ATOM 1668 O O . LEU A 1 218 ? 21.086 -14.014 -2.062 1.00 77.06 218 LEU A O 1
ATOM 1672 N N . GLY A 1 219 ? 22.047 -12.298 -3.150 1.00 77.81 219 GLY A N 1
ATOM 1673 C CA . GLY A 1 219 ? 21.127 -11.265 -2.680 1.00 77.81 219 GLY A CA 1
ATOM 1674 C C . GLY A 1 219 ? 19.694 -11.480 -3.171 1.00 77.81 219 GLY A C 1
ATOM 1675 O O . GLY A 1 219 ? 18.755 -11.377 -2.379 1.00 77.81 219 GLY A O 1
ATOM 1676 N N . ASP A 1 220 ? 19.511 -11.842 -4.439 1.00 77.69 220 ASP A N 1
ATOM 1677 C CA . ASP A 1 220 ? 18.191 -12.100 -5.021 1.00 77.69 220 ASP A CA 1
ATOM 1678 C C . ASP A 1 220 ? 17.590 -13.429 -4.543 1.00 77.69 220 ASP A C 1
ATOM 1680 O O . ASP A 1 220 ? 16.410 -13.469 -4.183 1.00 77.69 220 ASP A O 1
ATOM 1684 N N . VAL A 1 221 ? 18.402 -14.480 -4.378 1.00 76.50 221 VAL A N 1
ATOM 1685 C CA . VAL A 1 221 ? 17.981 -15.718 -3.691 1.00 76.50 221 VAL A CA 1
ATOM 1686 C C . VAL A 1 221 ? 17.553 -15.427 -2.243 1.00 76.50 221 VAL A C 1
ATOM 1688 O O . VAL A 1 221 ? 16.540 -15.949 -1.777 1.00 76.50 221 VAL A O 1
ATOM 1691 N N . SER A 1 222 ? 18.258 -14.540 -1.530 1.00 73.56 222 SER A N 1
ATOM 1692 C CA . SER A 1 222 ? 17.892 -14.108 -0.170 1.00 73.56 222 SER A CA 1
ATOM 1693 C C . SER A 1 222 ? 16.575 -13.318 -0.113 1.00 73.56 222 SER A C 1
ATOM 1695 O O . SER A 1 222 ? 15.840 -13.430 0.874 1.00 73.56 222 SER A O 1
ATOM 1697 N N . LYS A 1 223 ? 16.248 -12.528 -1.148 1.00 76.50 223 LYS A N 1
ATOM 1698 C CA . LYS A 1 223 ? 14.937 -11.862 -1.275 1.00 76.50 223 LYS A CA 1
ATOM 1699 C C . LYS A 1 223 ? 13.832 -12.894 -1.504 1.00 76.50 223 LYS A C 1
ATOM 1701 O O . LYS A 1 223 ? 12.884 -12.932 -0.727 1.00 76.50 223 LYS A O 1
ATOM 1706 N N . GLN A 1 224 ? 14.000 -13.782 -2.487 1.00 74.38 224 GLN A N 1
ATOM 1707 C CA . GLN A 1 224 ? 13.033 -14.845 -2.798 1.00 74.38 224 GLN A CA 1
ATOM 1708 C C . GLN A 1 224 ? 12.744 -15.738 -1.582 1.00 74.38 224 GLN A C 1
ATOM 1710 O O . GLN A 1 224 ? 11.590 -16.060 -1.307 1.00 74.38 224 GLN A O 1
ATOM 1715 N N . LEU A 1 225 ? 13.776 -16.092 -0.807 1.00 74.00 225 LEU A N 1
ATOM 1716 C CA . LEU A 1 225 ? 13.631 -16.896 0.410 1.00 74.00 225 LEU A CA 1
ATOM 1717 C C . LEU A 1 225 ? 12.860 -16.163 1.523 1.00 74.00 225 LEU A C 1
ATOM 1719 O O . LEU A 1 225 ? 12.162 -16.813 2.299 1.00 74.00 225 LEU A O 1
ATOM 1723 N N . ARG A 1 226 ? 12.962 -14.827 1.599 1.00 73.50 226 ARG A N 1
ATOM 1724 C CA . ARG A 1 226 ? 12.172 -13.994 2.522 1.00 73.50 226 ARG A CA 1
ATOM 1725 C C . ARG A 1 226 ? 10.710 -13.899 2.090 1.00 73.50 226 ARG A C 1
ATOM 1727 O O . ARG A 1 226 ? 9.843 -14.127 2.927 1.00 73.50 226 ARG A O 1
ATOM 1734 N N . THR A 1 227 ? 10.432 -13.662 0.808 1.00 76.94 227 THR A N 1
ATOM 1735 C CA . THR A 1 227 ? 9.060 -13.668 0.266 1.00 76.94 227 THR A CA 1
ATOM 1736 C C . THR A 1 227 ? 8.382 -15.021 0.502 1.00 76.94 227 THR A C 1
ATOM 1738 O O . THR A 1 227 ? 7.331 -15.082 1.128 1.00 76.94 227 THR A O 1
ATOM 1741 N N . ALA A 1 228 ? 9.055 -16.126 0.161 1.00 70.19 228 ALA A N 1
ATOM 1742 C CA . ALA A 1 228 ? 8.566 -17.491 0.394 1.00 70.19 228 ALA A CA 1
ATOM 1743 C C . ALA A 1 228 ? 8.535 -17.922 1.881 1.00 70.19 228 ALA A C 1
ATOM 1745 O O . ALA A 1 228 ? 8.145 -19.058 2.194 1.00 70.19 228 ALA A O 1
ATOM 1746 N N . LYS A 1 229 ? 8.999 -17.060 2.799 1.00 76.75 229 LYS A N 1
ATOM 1747 C CA . LYS A 1 229 ? 8.781 -17.200 4.241 1.00 76.75 229 LYS A CA 1
ATOM 1748 C C . LYS A 1 229 ? 7.522 -16.447 4.672 1.00 76.75 229 LYS A C 1
ATOM 1750 O O . LYS A 1 229 ? 6.704 -17.067 5.332 1.00 76.75 229 LYS A O 1
ATOM 1755 N N . LEU A 1 230 ? 7.338 -15.194 4.248 1.00 76.00 230 LEU A N 1
ATOM 1756 C CA . LEU A 1 230 ? 6.110 -14.431 4.516 1.00 76.00 230 LEU A CA 1
ATOM 1757 C C . LEU A 1 230 ? 4.871 -15.201 4.032 1.00 76.00 230 LEU A C 1
ATOM 1759 O O . LEU A 1 230 ? 4.017 -15.525 4.843 1.00 76.00 230 LEU A O 1
ATOM 1763 N N . GLU A 1 231 ? 4.881 -15.695 2.787 1.00 78.62 231 GLU A N 1
ATOM 1764 C CA . GLU A 1 231 ? 3.819 -16.569 2.250 1.00 78.62 231 GLU A CA 1
ATOM 1765 C C . GLU A 1 231 ? 3.557 -17.837 3.092 1.00 78.62 231 GLU A C 1
ATOM 1767 O O . GLU A 1 231 ? 2.489 -18.440 3.010 1.00 78.62 231 GLU A O 1
ATOM 1772 N N . LEU A 1 232 ? 4.554 -18.326 3.840 1.00 75.38 232 LEU A N 1
ATOM 1773 C CA . LEU A 1 232 ? 4.399 -19.489 4.716 1.00 75.38 232 LEU A CA 1
ATOM 1774 C C . LEU A 1 232 ? 3.779 -19.094 6.058 1.00 75.38 232 LEU A C 1
ATOM 1776 O O . LEU A 1 232 ? 2.962 -19.852 6.578 1.00 75.38 232 LEU A O 1
ATOM 1780 N N . ASP A 1 233 ? 4.200 -17.952 6.596 1.00 78.69 233 ASP A N 1
ATOM 1781 C CA . ASP A 1 233 ? 3.728 -17.400 7.859 1.00 78.69 233 ASP A CA 1
ATOM 1782 C C . ASP A 1 233 ? 2.239 -16.981 7.696 1.00 78.69 233 ASP A C 1
ATOM 1784 O O . ASP A 1 233 ? 1.403 -17.425 8.484 1.00 78.69 233 ASP A O 1
ATOM 1788 N N . ASP A 1 234 ? 1.867 -16.328 6.583 1.00 82.44 234 ASP A N 1
ATOM 1789 C CA . ASP A 1 234 ? 0.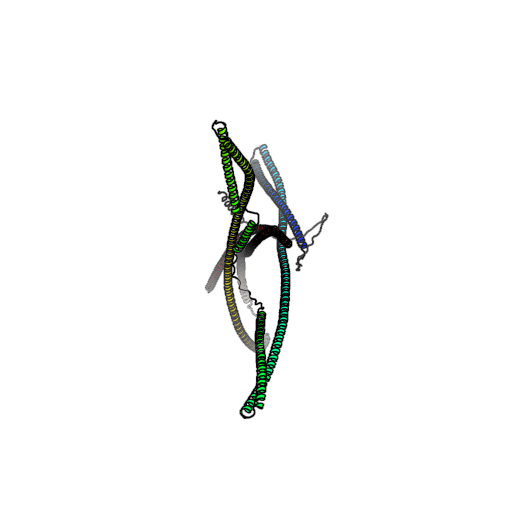473 -16.013 6.197 1.00 82.44 234 ASP A CA 1
ATOM 1790 C C . ASP A 1 234 ? -0.410 -17.280 6.130 1.00 82.44 234 ASP A C 1
ATOM 1792 O O . ASP A 1 234 ? -1.497 -17.359 6.709 1.00 82.44 234 ASP A O 1
ATOM 1796 N N . LEU A 1 235 ? 0.080 -18.337 5.464 1.00 80.19 235 LEU A N 1
ATOM 1797 C CA . LEU A 1 235 ? -0.618 -19.627 5.374 1.00 80.19 235 LEU A CA 1
ATOM 1798 C C . LEU A 1 235 ? -0.716 -20.356 6.727 1.00 80.19 235 LEU A C 1
ATOM 1800 O O . LEU A 1 235 ? -1.583 -21.222 6.891 1.00 80.19 235 LEU A O 1
ATOM 1804 N N . GLN A 1 236 ? 0.161 -20.053 7.690 1.00 81.25 236 GLN A N 1
ATOM 1805 C CA . GLN A 1 236 ? 0.043 -20.553 9.060 1.00 81.25 236 GLN A CA 1
ATOM 1806 C C . GLN A 1 236 ? -1.002 -19.773 9.861 1.00 81.25 236 GLN A C 1
ATOM 1808 O O . GLN A 1 236 ? -1.732 -20.404 10.628 1.00 81.25 236 GLN A O 1
ATOM 1813 N N . GLU A 1 237 ? -1.129 -18.459 9.668 1.00 84.81 237 GLU A N 1
ATOM 1814 C CA . GLU A 1 237 ? -2.208 -17.669 10.273 1.00 84.81 237 GLU A CA 1
ATOM 1815 C C . GLU A 1 237 ? -3.581 -18.093 9.735 1.00 84.81 237 GLU A C 1
ATOM 1817 O O . GLU A 1 237 ? -4.456 -18.430 10.537 1.00 84.81 237 GLU A O 1
ATOM 1822 N N . GLU A 1 238 ? -3.739 -18.247 8.413 1.00 85.25 238 GLU A N 1
ATOM 1823 C CA . GLU A 1 238 ? -4.961 -18.807 7.809 1.00 85.25 238 GLU A CA 1
ATOM 1824 C C . GLU A 1 238 ? -5.346 -20.167 8.418 1.00 85.25 238 GLU A C 1
ATOM 1826 O O . GLU A 1 238 ? -6.526 -20.459 8.640 1.00 85.25 238 GLU A O 1
ATOM 1831 N N . LEU A 1 239 ? -4.358 -21.038 8.656 1.00 86.50 239 LEU A N 1
ATOM 1832 C CA . LEU A 1 239 ? -4.588 -22.357 9.240 1.00 86.50 239 LEU A CA 1
ATOM 1833 C C . LEU A 1 239 ? -5.047 -22.244 10.700 1.00 86.50 239 LEU A C 1
ATOM 1835 O O . LEU A 1 239 ? -5.979 -22.942 11.098 1.00 86.50 239 LEU A O 1
ATOM 1839 N N . GLN A 1 240 ? -4.424 -21.364 11.490 1.00 86.50 240 GLN A N 1
ATOM 1840 C CA . GLN A 1 240 ? -4.821 -21.112 12.877 1.00 86.50 240 GLN A CA 1
ATOM 1841 C C . GLN A 1 240 ? -6.219 -20.493 12.970 1.00 86.50 240 GLN A C 1
ATOM 1843 O O . GLN A 1 240 ? -7.002 -20.888 13.835 1.00 86.50 240 GLN A O 1
ATOM 1848 N N . GLU A 1 241 ? -6.565 -19.567 12.077 1.00 88.50 241 GLU A N 1
ATOM 1849 C CA . GLU A 1 241 ? -7.893 -18.961 12.030 1.00 88.50 241 GLU A CA 1
ATOM 1850 C C . GLU A 1 241 ? -8.965 -19.980 11.632 1.00 88.50 241 GLU A C 1
ATOM 1852 O O . GLU A 1 241 ? -9.967 -20.119 12.336 1.00 88.50 241 GLU A O 1
ATOM 1857 N N . LYS A 1 242 ? -8.711 -20.808 10.608 1.00 87.19 242 LYS A N 1
ATOM 1858 C CA . LYS A 1 242 ? -9.578 -21.952 10.274 1.00 87.19 242 LYS A CA 1
ATOM 1859 C C . LYS A 1 242 ? -9.749 -22.896 11.470 1.00 87.19 242 LYS A C 1
ATOM 1861 O O . LYS A 1 242 ? -10.866 -23.328 11.738 1.00 87.19 242 LYS A O 1
ATOM 1866 N N . GLN A 1 243 ? -8.690 -23.160 12.241 1.00 87.19 243 GLN A N 1
ATOM 1867 C CA . GLN A 1 243 ? -8.760 -23.970 13.465 1.00 87.19 243 GLN A CA 1
ATOM 1868 C C . GLN A 1 243 ? -9.629 -23.314 14.561 1.00 87.19 243 GLN A C 1
ATOM 1870 O O . GLN A 1 243 ? -10.383 -24.009 15.245 1.00 87.19 243 GLN A O 1
ATOM 1875 N N . ARG A 1 244 ? -9.547 -21.983 14.730 1.00 89.81 244 ARG A N 1
ATOM 1876 C CA . ARG A 1 244 ? -10.383 -21.207 15.668 1.00 89.81 244 ARG A CA 1
ATOM 1877 C C . ARG A 1 244 ? -11.856 -21.248 15.264 1.00 89.81 244 ARG A C 1
ATOM 1879 O O . ARG A 1 244 ? -12.688 -21.569 16.109 1.00 89.81 244 ARG A O 1
ATOM 1886 N N . LEU A 1 245 ? -12.168 -21.007 13.990 1.00 88.19 245 LEU A N 1
ATOM 1887 C CA . LEU A 1 245 ? -13.533 -21.072 13.453 1.00 88.19 245 LEU A CA 1
ATOM 1888 C C . LEU A 1 245 ? -14.155 -22.464 13.642 1.00 88.19 245 LEU A C 1
ATOM 1890 O O . LEU A 1 245 ? -15.291 -22.571 14.091 1.00 88.19 245 LEU A O 1
ATOM 1894 N N . LEU A 1 246 ? -13.391 -23.535 13.406 1.00 89.81 246 LEU A N 1
ATOM 1895 C CA . LEU A 1 246 ? -13.852 -24.919 13.591 1.00 89.81 246 LEU A CA 1
ATOM 1896 C C . LEU A 1 246 ? -14.161 -25.247 15.067 1.00 89.81 246 LEU A C 1
ATOM 1898 O O . LEU A 1 246 ? -15.070 -26.025 15.364 1.00 89.81 246 LEU A O 1
ATOM 1902 N N . ASN A 1 247 ? -13.438 -24.636 16.010 1.00 88.69 247 ASN A N 1
ATOM 1903 C CA . ASN A 1 247 ? -13.752 -24.738 17.437 1.00 88.69 247 ASN A CA 1
ATOM 1904 C C . ASN A 1 247 ? -14.981 -23.898 17.822 1.00 88.69 247 ASN A C 1
ATOM 1906 O O . ASN A 1 247 ? -15.791 -24.369 18.618 1.00 88.69 247 ASN A O 1
ATOM 1910 N N . LEU A 1 248 ? -15.154 -22.711 17.230 1.00 90.31 248 LEU A N 1
ATOM 1911 C CA . LEU A 1 248 ? -16.333 -21.863 17.436 1.00 90.31 248 LEU A CA 1
ATOM 1912 C C . LEU A 1 248 ? -17.611 -22.546 16.919 1.00 90.31 248 LEU A C 1
ATOM 1914 O O . LEU A 1 248 ? -18.615 -22.602 17.622 1.00 90.31 248 LEU A O 1
ATOM 1918 N N . GLU A 1 249 ? -17.549 -23.166 15.735 1.00 88.75 249 GLU A N 1
ATOM 1919 C CA . GLU A 1 249 ? -18.634 -23.999 15.207 1.00 88.75 249 GLU A CA 1
ATOM 1920 C C . GLU A 1 249 ? -18.979 -25.166 16.137 1.00 88.75 249 GLU A C 1
ATOM 1922 O O . GLU A 1 249 ? -20.154 -25.503 16.279 1.00 88.75 249 GLU A O 1
ATOM 1927 N N . ARG A 1 250 ? -17.979 -25.807 16.763 1.00 89.88 250 ARG A N 1
ATOM 1928 C CA . ARG A 1 250 ? -18.236 -26.877 17.737 1.00 89.88 250 ARG A CA 1
ATOM 1929 C C . ARG A 1 250 ? -18.999 -26.327 18.947 1.00 89.88 250 ARG A C 1
ATOM 1931 O O . ARG A 1 250 ? -20.018 -26.909 19.304 1.00 89.88 250 ARG A O 1
ATOM 1938 N N . GLN A 1 251 ? -18.569 -25.193 19.505 1.00 88.50 251 GLN A N 1
ATOM 1939 C CA . GLN A 1 251 ? -19.262 -24.542 20.623 1.00 88.50 251 GLN A CA 1
ATOM 1940 C C . GLN A 1 251 ? -20.706 -24.172 20.267 1.00 88.50 251 GLN A C 1
ATOM 1942 O O . GLN A 1 251 ? -21.615 -24.516 21.013 1.00 88.50 251 GLN A O 1
ATOM 1947 N N . TRP A 1 252 ? -20.955 -23.572 19.099 1.00 89.56 252 TRP A N 1
ATOM 1948 C CA . TRP A 1 252 ? -22.320 -23.245 18.665 1.00 89.56 252 TRP A CA 1
ATOM 1949 C C . TRP A 1 252 ? -23.210 -24.478 18.465 1.00 89.56 252 TRP A C 1
ATOM 1951 O O . TRP A 1 252 ? -24.413 -24.406 18.710 1.00 89.56 252 TRP A O 1
ATOM 1961 N N . ARG A 1 253 ? -22.652 -25.623 18.048 1.00 87.19 253 ARG A N 1
ATOM 1962 C CA . ARG A 1 253 ? -23.406 -26.889 17.978 1.00 87.19 253 ARG A CA 1
ATOM 1963 C C . ARG A 1 253 ? -23.748 -27.414 19.374 1.00 87.19 253 ARG A C 1
ATOM 1965 O O . ARG A 1 253 ? -24.896 -27.787 19.591 1.00 87.19 253 ARG A O 1
ATOM 1972 N N . GLU A 1 254 ? -22.796 -27.388 20.305 1.00 88.62 254 GLU A N 1
ATOM 1973 C CA . GLU A 1 254 ? -23.000 -27.782 21.709 1.00 88.62 254 GLU A CA 1
ATOM 1974 C C . GLU A 1 254 ? -24.035 -26.874 22.408 1.00 88.62 254 GLU A C 1
ATOM 1976 O O . GLU A 1 254 ? -24.943 -27.367 23.077 1.00 88.62 254 GLU A O 1
ATOM 1981 N N . GLU A 1 255 ? -23.979 -25.556 22.190 1.00 85.88 255 GLU A N 1
ATOM 1982 C CA . GLU A 1 255 ? -24.969 -24.590 22.688 1.00 85.88 255 GLU A CA 1
ATOM 1983 C C . GLU A 1 255 ? -26.358 -24.799 22.064 1.00 85.88 255 GLU A C 1
ATOM 1985 O O . GLU A 1 255 ? -27.369 -24.759 22.771 1.00 85.88 255 GLU A O 1
ATOM 1990 N N . ALA A 1 256 ? -26.437 -25.062 20.755 1.00 83.81 256 ALA A N 1
ATOM 1991 C CA . ALA A 1 256 ? -27.700 -25.349 20.077 1.00 83.81 256 ALA A CA 1
ATOM 1992 C C . ALA A 1 256 ? -28.334 -26.668 20.552 1.00 83.81 256 ALA A C 1
ATOM 1994 O O . ALA A 1 256 ? -29.558 -26.757 20.662 1.00 83.81 256 ALA A O 1
ATOM 1995 N N . GLU A 1 257 ? -27.521 -27.681 20.858 1.00 87.81 257 GLU A N 1
ATOM 1996 C CA . GLU A 1 257 ? -27.969 -28.962 21.406 1.00 87.81 257 GLU A CA 1
ATOM 1997 C C . GLU A 1 257 ? -28.448 -28.811 22.858 1.00 87.81 257 GLU A C 1
ATOM 1999 O O . GLU A 1 257 ? -29.577 -29.186 23.165 1.00 87.81 257 GLU A O 1
ATOM 2004 N N . MET A 1 258 ? -27.684 -28.118 23.711 1.00 84.44 258 MET A N 1
ATOM 2005 C CA . MET A 1 258 ? -28.100 -27.723 25.067 1.00 84.44 258 MET A CA 1
ATOM 2006 C C . MET A 1 258 ? -29.406 -26.913 25.080 1.00 84.44 258 MET A C 1
ATOM 2008 O O . MET A 1 258 ? -30.262 -27.114 25.945 1.00 84.44 258 MET A O 1
ATOM 2012 N N . SER A 1 259 ? -29.581 -26.001 24.120 1.00 85.06 259 SER A N 1
ATOM 2013 C CA . SER A 1 259 ? -30.795 -25.191 23.980 1.00 85.06 259 SER A CA 1
ATOM 2014 C C . SER A 1 259 ? -31.992 -26.034 23.521 1.00 85.06 259 SER A C 1
ATOM 2016 O O . SER A 1 259 ? -33.086 -25.900 24.072 1.00 85.06 259 SER A O 1
ATOM 2018 N N . ARG A 1 260 ? -31.786 -26.977 22.589 1.00 87.88 260 ARG A N 1
ATOM 2019 C CA . ARG A 1 260 ? -32.805 -27.959 22.178 1.00 87.88 260 ARG A CA 1
ATOM 2020 C C . ARG A 1 260 ? -33.245 -28.830 23.357 1.00 87.88 260 ARG A C 1
ATOM 2022 O O . ARG A 1 260 ? -34.443 -28.976 23.579 1.00 87.88 260 ARG A O 1
ATOM 2029 N N . ASP A 1 261 ? -32.299 -29.327 24.146 1.00 87.38 261 ASP A N 1
ATOM 2030 C CA . ASP A 1 261 ? -32.550 -30.089 25.373 1.00 87.38 261 ASP A CA 1
ATOM 2031 C C . ASP A 1 261 ? -33.344 -29.283 26.412 1.00 87.38 261 ASP A C 1
ATOM 2033 O O . ASP A 1 261 ? -34.277 -29.796 27.032 1.00 87.38 261 ASP A O 1
ATOM 2037 N N . ALA A 1 262 ? -33.005 -28.005 26.602 1.00 83.81 262 ALA A N 1
ATOM 2038 C CA . ALA A 1 262 ? -33.722 -27.118 27.514 1.00 83.81 262 ALA A CA 1
ATOM 2039 C C . ALA A 1 262 ? -35.160 -26.831 27.043 1.00 83.81 262 ALA A C 1
ATOM 2041 O O . ALA A 1 262 ? -36.078 -26.786 27.865 1.00 83.81 262 ALA A O 1
ATOM 2042 N N . ILE A 1 263 ? -35.372 -26.671 25.732 1.00 83.44 263 ILE A N 1
ATOM 2043 C CA . ILE A 1 263 ? -36.706 -26.536 25.130 1.00 83.44 263 ILE A CA 1
ATOM 2044 C C . ILE A 1 263 ? -37.504 -27.833 25.309 1.00 83.44 263 ILE A C 1
ATOM 2046 O O . ILE A 1 263 ? -38.658 -27.768 25.731 1.00 83.44 263 ILE A O 1
ATOM 2050 N N . GLN A 1 264 ? -36.895 -28.999 25.067 1.00 84.75 264 GLN A N 1
ATOM 2051 C CA . GLN A 1 264 ? -37.561 -30.292 25.226 1.00 84.75 264 GLN A CA 1
ATOM 2052 C C . GLN A 1 264 ? -37.992 -30.530 26.679 1.00 84.75 264 GLN A C 1
ATOM 2054 O O . GLN A 1 264 ? -39.153 -30.838 26.920 1.00 84.75 264 GLN A O 1
ATOM 2059 N N . ARG A 1 265 ? -37.115 -30.278 27.663 1.00 85.81 265 ARG A N 1
ATOM 2060 C CA . ARG A 1 265 ? -37.469 -30.399 29.092 1.00 85.81 265 ARG A CA 1
ATOM 2061 C C . ARG A 1 265 ? -38.630 -29.481 29.479 1.00 85.81 265 ARG A C 1
ATOM 2063 O O . ARG A 1 265 ? -39.558 -29.935 30.141 1.00 85.81 265 ARG A O 1
ATOM 2070 N N . ARG A 1 266 ? -38.634 -28.226 29.011 1.00 83.69 266 ARG A N 1
ATOM 2071 C CA . ARG A 1 266 ? -39.758 -27.292 29.225 1.00 83.69 266 ARG A CA 1
ATOM 2072 C C . ARG A 1 266 ? -41.051 -27.773 28.566 1.00 83.69 266 ARG A C 1
ATOM 2074 O O . ARG A 1 266 ? -42.119 -27.612 29.150 1.00 83.69 266 ARG A O 1
ATOM 2081 N N . HIS A 1 267 ? -40.972 -28.368 27.376 1.00 84.56 267 HIS A N 1
ATOM 2082 C CA . HIS A 1 267 ? -42.126 -28.972 26.709 1.00 84.56 267 HIS A CA 1
ATOM 2083 C C . HIS A 1 267 ? -42.659 -30.169 27.513 1.00 84.56 267 HIS A C 1
ATOM 2085 O O . HIS A 1 267 ? -43.869 -30.276 27.719 1.00 84.56 267 HIS A O 1
ATOM 2091 N N . ASP A 1 268 ? -41.787 -31.053 27.995 1.00 84.75 268 ASP A N 1
ATOM 2092 C CA . ASP A 1 268 ? -42.176 -32.235 28.768 1.00 84.75 268 ASP A CA 1
ATOM 2093 C C . ASP A 1 268 ? -42.790 -31.839 30.128 1.00 84.75 268 ASP A C 1
ATOM 2095 O O . ASP A 1 268 ? -43.812 -32.392 30.540 1.00 84.75 268 ASP A O 1
ATOM 2099 N N . GLU A 1 269 ? -42.240 -30.817 30.795 1.00 85.50 269 GLU A N 1
ATOM 2100 C CA . GLU A 1 269 ? -42.796 -30.210 32.016 1.00 85.50 269 GLU A CA 1
ATOM 2101 C C . GLU A 1 269 ? -44.162 -29.541 31.777 1.00 85.50 269 GLU A C 1
ATOM 2103 O O . GLU A 1 269 ? -45.088 -29.725 32.578 1.00 85.50 269 GLU A O 1
ATOM 2108 N N . ALA A 1 270 ? -44.329 -28.817 30.664 1.00 77.56 270 ALA A N 1
ATOM 2109 C CA . ALA A 1 270 ? -45.596 -28.196 30.278 1.00 77.56 270 ALA A CA 1
ATOM 2110 C C . ALA A 1 270 ? -46.672 -29.244 29.953 1.00 77.56 270 ALA A C 1
ATOM 2112 O O . ALA A 1 270 ? -47.818 -29.108 30.388 1.00 77.56 270 ALA A O 1
ATOM 2113 N N . VAL A 1 271 ? -46.309 -30.329 29.259 1.00 81.50 271 VAL A N 1
ATOM 2114 C CA . VAL A 1 271 ? -47.201 -31.470 28.994 1.00 81.50 271 VAL A CA 1
ATOM 2115 C C . VAL A 1 271 ? -47.586 -32.165 30.297 1.00 81.50 271 VAL A C 1
ATOM 2117 O O . VAL A 1 271 ? -48.762 -32.468 30.501 1.00 81.50 271 VAL A O 1
ATOM 2120 N N . LYS A 1 272 ? -46.632 -32.375 31.212 1.00 82.25 272 LYS A N 1
ATOM 2121 C CA . LYS A 1 272 ? -46.895 -32.997 32.516 1.00 82.25 272 LYS A CA 1
ATOM 2122 C C . LYS A 1 272 ? -47.850 -32.154 33.365 1.00 82.25 272 LYS A C 1
ATOM 2124 O O . LYS A 1 272 ? -48.837 -32.690 33.862 1.00 82.25 272 LYS A O 1
ATOM 2129 N N . SER A 1 273 ? -47.610 -30.847 33.453 1.00 79.12 273 SER A N 1
ATOM 2130 C CA . SER A 1 273 ? -48.492 -29.898 34.150 1.00 79.12 273 SER A CA 1
ATOM 2131 C C . SER A 1 273 ? -49.888 -29.851 33.519 1.00 79.12 273 SER A C 1
ATOM 2133 O O . SER A 1 273 ? -50.891 -29.927 34.224 1.00 79.12 273 SER A O 1
ATOM 2135 N N . SER A 1 274 ? -49.972 -29.815 32.184 1.00 75.00 274 SER A N 1
ATOM 2136 C CA . SER A 1 274 ? -51.254 -29.840 31.461 1.00 75.00 274 SER A CA 1
ATOM 2137 C C . SER A 1 274 ? -52.036 -31.129 31.723 1.00 75.00 274 SER A C 1
ATOM 2139 O O . SER A 1 274 ? -53.251 -31.089 31.897 1.00 75.00 274 SER A O 1
ATOM 2141 N N . ARG A 1 275 ? -51.343 -32.273 31.802 1.00 78.94 275 ARG A N 1
ATOM 2142 C CA . ARG A 1 275 ? -51.952 -33.567 32.127 1.00 78.94 275 ARG A CA 1
ATOM 2143 C C . ARG A 1 275 ? -52.482 -33.602 33.560 1.00 78.94 275 ARG A C 1
ATOM 2145 O O . ARG A 1 275 ? -53.609 -34.040 33.748 1.00 78.94 275 ARG A O 1
ATOM 2152 N N . GLN A 1 276 ? -51.732 -33.087 34.536 1.00 78.19 276 GLN A N 1
ATOM 2153 C CA . GLN A 1 276 ? -52.199 -32.982 35.927 1.00 78.19 276 GLN A CA 1
ATOM 2154 C C . GLN A 1 276 ? -53.441 -32.083 36.044 1.00 78.19 276 GLN A C 1
ATOM 2156 O O . GLN A 1 276 ? -54.429 -32.477 36.655 1.00 78.19 276 GLN A O 1
ATOM 2161 N N . LEU A 1 277 ? -53.450 -30.924 35.374 1.00 75.88 277 LEU A N 1
ATOM 2162 C CA . LEU A 1 277 ? -54.611 -30.023 35.342 1.00 75.88 277 LEU A CA 1
ATOM 2163 C C . LEU A 1 277 ? -55.844 -30.626 34.644 1.00 75.88 277 LEU A C 1
ATOM 2165 O O . LEU A 1 277 ? -56.968 -30.207 34.938 1.00 75.88 277 LEU A O 1
ATOM 2169 N N . LEU A 1 278 ? -55.651 -31.580 33.725 1.00 75.62 278 LEU A N 1
ATOM 2170 C CA . LEU A 1 278 ? -56.722 -32.360 33.097 1.00 75.62 278 LEU A CA 1
ATOM 2171 C C . LEU A 1 278 ? -57.250 -33.456 34.039 1.00 75.62 278 LEU A C 1
ATOM 2173 O O . LEU A 1 278 ? -58.456 -33.651 34.138 1.00 75.62 278 LEU A O 1
ATOM 2177 N N . GLU A 1 279 ? -56.364 -34.135 34.762 1.00 77.25 279 GLU A N 1
ATOM 2178 C CA . GLU A 1 279 ? -56.711 -35.188 35.725 1.00 77.25 279 GLU A CA 1
ATOM 2179 C C . GLU A 1 279 ? -57.517 -34.588 36.896 1.00 77.25 279 GLU A C 1
ATOM 2181 O O . GLU A 1 279 ? -58.645 -35.009 37.157 1.00 77.25 279 GLU A O 1
ATOM 2186 N N . GLU A 1 280 ? -57.057 -33.460 37.456 1.00 75.31 280 GLU A N 1
ATOM 2187 C CA . GLU A 1 280 ? -57.830 -32.647 38.408 1.00 75.31 280 GLU A CA 1
ATOM 2188 C C . GLU A 1 280 ? -59.147 -32.099 37.825 1.00 75.31 280 GLU A C 1
ATOM 2190 O O . GLU A 1 280 ? -60.103 -31.851 38.566 1.00 75.31 280 GLU A O 1
ATOM 2195 N N . ALA A 1 281 ? -59.222 -31.851 36.508 1.00 70.50 281 ALA A N 1
ATOM 2196 C CA . ALA A 1 281 ? -60.478 -31.470 35.855 1.00 70.50 281 ALA A CA 1
ATOM 2197 C C . ALA A 1 281 ? -61.508 -32.586 35.973 1.00 70.50 281 ALA A C 1
ATOM 2199 O O . ALA A 1 281 ? -62.672 -32.339 36.289 1.00 70.50 281 ALA A O 1
ATOM 2200 N N . GLN A 1 282 ? -61.052 -33.799 35.684 1.00 73.19 282 GLN A N 1
ATOM 2201 C CA . GLN A 1 282 ? -61.874 -34.980 35.550 1.00 73.19 282 GLN A CA 1
ATOM 2202 C C . GLN A 1 282 ? -62.359 -35.459 36.922 1.00 73.19 282 GLN A C 1
ATOM 2204 O O . GLN A 1 282 ? -63.540 -35.764 37.058 1.00 73.19 282 GLN A O 1
ATOM 2209 N N . GLU A 1 283 ? -61.512 -35.401 37.954 1.00 76.31 283 GLU A N 1
ATOM 2210 C CA . GLU A 1 283 ? -61.904 -35.637 39.352 1.00 76.31 283 GLU A CA 1
ATOM 2211 C C . GLU A 1 283 ? -62.940 -34.620 39.859 1.00 76.31 283 GLU A C 1
ATOM 2213 O O . GLU A 1 283 ? -63.964 -35.000 40.429 1.00 76.31 283 GLU A O 1
ATOM 2218 N N . LYS A 1 284 ? -62.737 -33.318 39.608 1.00 74.06 284 LYS A N 1
ATOM 2219 C CA . LYS A 1 284 ? -63.712 -32.283 40.007 1.00 74.06 284 LYS A CA 1
ATOM 2220 C C . LYS A 1 284 ? -65.040 -32.442 39.253 1.00 74.06 284 LYS A C 1
ATOM 2222 O O . LYS A 1 284 ? -66.104 -32.284 39.849 1.00 74.06 284 LYS A O 1
ATOM 2227 N N . SER A 1 285 ? -64.993 -32.817 37.973 1.00 71.00 285 SER A N 1
ATOM 2228 C CA . SER A 1 285 ? -66.188 -33.068 37.159 1.00 71.00 285 SER A CA 1
ATOM 2229 C C . SER A 1 285 ? -66.971 -34.306 37.605 1.00 71.00 285 SER A C 1
ATOM 2231 O O . SER A 1 285 ? -68.200 -34.272 37.576 1.00 71.00 285 SER A O 1
ATOM 2233 N N . THR A 1 286 ? -66.308 -35.395 38.009 1.00 74.31 286 THR A N 1
ATOM 2234 C CA . THR A 1 286 ? -66.994 -36.605 38.496 1.00 74.31 286 THR A CA 1
ATOM 2235 C C . THR A 1 286 ? -67.567 -36.407 39.898 1.00 74.31 286 THR A C 1
ATOM 2237 O O . THR A 1 286 ? -68.683 -36.853 40.161 1.00 74.31 286 THR A O 1
ATOM 2240 N N . ALA A 1 287 ? -66.876 -35.660 40.766 1.00 72.12 287 ALA A N 1
ATOM 2241 C CA . ALA A 1 287 ? -67.415 -35.243 42.059 1.00 72.12 287 ALA A CA 1
ATOM 2242 C C . ALA A 1 287 ? -68.682 -34.377 41.904 1.00 72.12 287 ALA A C 1
ATOM 2244 O O . ALA A 1 287 ? -69.686 -34.648 42.560 1.00 72.12 287 ALA A O 1
ATOM 2245 N N . MET A 1 288 ? -68.669 -33.388 40.998 1.00 71.81 288 MET A N 1
ATOM 2246 C CA . MET A 1 288 ? -69.843 -32.549 40.709 1.00 71.81 288 MET A CA 1
ATOM 2247 C C . MET A 1 288 ? -71.003 -33.324 40.066 1.00 71.81 288 MET A C 1
ATOM 2249 O O . MET A 1 288 ? -72.158 -33.060 40.386 1.00 71.81 288 MET A O 1
ATOM 2253 N N . ALA A 1 289 ? -70.733 -34.300 39.194 1.00 68.88 289 ALA A N 1
ATOM 2254 C CA . ALA A 1 289 ? -71.788 -35.160 38.652 1.00 68.88 289 ALA A CA 1
ATOM 2255 C C . ALA A 1 289 ? -72.496 -35.950 39.771 1.00 68.88 289 ALA A C 1
ATOM 2257 O O . ALA A 1 289 ? -73.721 -35.922 39.868 1.00 68.88 289 ALA A O 1
ATOM 2258 N N . SER A 1 290 ? -71.722 -36.551 40.683 1.00 72.56 290 SER A N 1
ATOM 2259 C CA . SER A 1 290 ? -72.250 -37.297 41.834 1.00 72.56 290 SER A CA 1
ATOM 2260 C C . SER A 1 290 ? -73.126 -36.441 42.763 1.00 72.56 290 SER A C 1
ATOM 2262 O O . SER A 1 290 ? -74.156 -36.912 43.249 1.00 72.56 290 SER A O 1
ATOM 2264 N N . THR A 1 291 ? -72.779 -35.166 42.989 1.00 72.62 291 THR A N 1
ATOM 2265 C CA . THR A 1 291 ? -73.619 -34.268 43.803 1.00 72.62 291 THR A CA 1
ATOM 2266 C C . THR A 1 291 ? -74.908 -33.853 43.092 1.00 72.62 291 THR A C 1
ATOM 2268 O O . THR A 1 291 ? -75.945 -33.755 43.749 1.00 72.62 291 THR A O 1
ATOM 2271 N N . VAL A 1 292 ? -74.886 -33.665 41.768 1.00 71.25 292 VAL A N 1
ATOM 2272 C CA . VAL A 1 292 ? -76.097 -33.383 40.974 1.00 71.25 292 VAL A CA 1
ATOM 2273 C C . VAL A 1 292 ? -77.043 -34.589 40.958 1.00 71.25 292 VAL A C 1
ATOM 2275 O O . VAL A 1 292 ? -78.242 -34.415 41.179 1.00 71.25 292 VAL A O 1
ATOM 2278 N N . ASP A 1 293 ? -76.524 -35.805 40.778 1.00 71.81 293 ASP A N 1
ATOM 2279 C CA . ASP A 1 293 ? -77.328 -37.034 40.817 1.00 71.81 293 ASP A CA 1
ATOM 2280 C C . ASP A 1 293 ? -77.959 -37.254 42.205 1.00 71.81 293 ASP A C 1
ATOM 2282 O O . ASP A 1 293 ? -79.141 -37.595 42.313 1.00 71.81 293 ASP A O 1
ATOM 2286 N N . ALA A 1 294 ? -77.209 -36.986 43.281 1.00 71.56 294 ALA A N 1
ATOM 2287 C CA . ALA A 1 294 ? -77.719 -37.057 44.649 1.00 71.56 294 ALA A CA 1
ATOM 2288 C C . ALA A 1 294 ? -78.834 -36.029 44.925 1.00 71.56 294 ALA A C 1
ATOM 2290 O O . ALA A 1 294 ? -79.823 -36.369 45.580 1.00 71.56 294 ALA A O 1
ATOM 2291 N N . ALA A 1 295 ? -78.705 -34.801 44.406 1.00 67.56 295 ALA A N 1
ATOM 2292 C CA . ALA A 1 295 ? -79.731 -33.764 44.519 1.00 67.56 295 ALA A CA 1
ATOM 2293 C C . ALA A 1 295 ? -81.012 -34.151 43.760 1.00 67.56 295 ALA A C 1
ATOM 2295 O O . ALA A 1 295 ? -82.096 -34.144 44.342 1.00 67.56 295 ALA A O 1
ATOM 2296 N N . LEU A 1 296 ? -80.897 -34.597 42.503 1.00 71.50 296 LEU A N 1
ATOM 2297 C CA . LEU A 1 296 ? -82.040 -35.059 41.702 1.00 71.50 296 LEU A CA 1
ATOM 2298 C C . LEU A 1 296 ? -82.772 -36.241 42.365 1.00 71.50 296 LEU A C 1
ATOM 2300 O O . LEU A 1 296 ? -84.004 -36.271 42.404 1.00 71.50 296 LEU A O 1
ATOM 2304 N N . ALA A 1 297 ? -82.027 -37.181 42.957 1.00 72.12 297 ALA A N 1
ATOM 2305 C CA . ALA A 1 297 ? -82.585 -38.301 43.715 1.00 72.12 297 ALA A CA 1
ATOM 2306 C C . ALA A 1 297 ? -83.217 -37.894 45.064 1.00 72.12 297 ALA A C 1
ATOM 2308 O O . ALA A 1 297 ? -83.938 -38.696 45.668 1.00 72.12 297 ALA A O 1
ATOM 2309 N N . ALA A 1 298 ? -82.948 -36.691 45.578 1.00 70.62 298 ALA A N 1
ATOM 2310 C CA . ALA A 1 298 ? -83.670 -36.117 46.711 1.00 70.62 298 ALA A CA 1
ATOM 2311 C C . ALA A 1 298 ? -84.977 -35.460 46.241 1.00 70.62 298 ALA A C 1
ATOM 2313 O O . ALA A 1 298 ? -86.038 -35.801 46.763 1.00 70.62 298 ALA A O 1
ATOM 2314 N N . THR A 1 299 ? -84.930 -34.615 45.204 1.00 71.00 299 THR A N 1
ATOM 2315 C CA . THR A 1 299 ? -86.112 -33.949 44.620 1.00 71.00 299 THR A CA 1
ATOM 2316 C C . THR A 1 299 ? -87.180 -34.956 44.181 1.00 71.00 299 THR A C 1
ATOM 2318 O O . THR A 1 299 ? -88.355 -34.778 44.494 1.00 71.00 299 THR A O 1
ATOM 2321 N N . GLY A 1 300 ? -86.783 -36.072 43.553 1.00 73.44 300 GLY A N 1
ATOM 2322 C CA . GLY A 1 300 ? -87.711 -37.150 43.185 1.00 73.44 300 GLY A CA 1
ATOM 2323 C C . GLY A 1 300 ? -88.477 -37.736 44.380 1.00 73.44 300 GLY A C 1
ATOM 2324 O O . GLY A 1 300 ? -89.694 -37.882 44.316 1.00 73.44 300 GLY A O 1
ATOM 2325 N N . ARG A 1 301 ? -87.794 -37.976 45.509 1.00 74.94 301 ARG A N 1
ATOM 2326 C CA . ARG A 1 301 ? -88.417 -38.496 46.743 1.00 74.94 301 ARG A CA 1
ATOM 2327 C C . ARG A 1 301 ? -89.349 -37.488 47.421 1.00 74.94 301 ARG A C 1
ATOM 2329 O O . ARG A 1 301 ? -90.314 -37.898 48.063 1.00 74.94 301 ARG A O 1
ATOM 2336 N N . TYR A 1 302 ? -89.085 -36.188 47.286 1.00 72.44 302 TYR A N 1
ATOM 2337 C CA . TYR A 1 302 ? -90.015 -35.155 47.748 1.00 72.44 302 TYR A CA 1
ATOM 2338 C C . TYR A 1 302 ? -91.292 -35.134 46.902 1.00 72.44 302 TYR A C 1
ATOM 2340 O O . TYR A 1 302 ? -92.380 -35.148 47.475 1.00 72.44 302 TYR A O 1
ATOM 2348 N N . ASN A 1 303 ? -91.172 -35.204 45.572 1.00 71.81 303 ASN A N 1
ATOM 2349 C CA . ASN A 1 303 ? -92.324 -35.260 44.665 1.00 71.81 303 ASN A CA 1
ATOM 2350 C C . ASN A 1 303 ? -93.199 -36.500 44.917 1.00 71.81 303 ASN A C 1
ATOM 2352 O O . ASN A 1 303 ? -94.401 -36.355 45.122 1.00 71.81 303 ASN A O 1
ATOM 2356 N N . GLU A 1 304 ? -92.605 -37.693 45.044 1.00 78.12 304 GLU A N 1
ATOM 2357 C CA . GLU A 1 304 ? -93.336 -38.922 45.410 1.00 78.12 304 GLU A CA 1
ATOM 2358 C C . GLU A 1 304 ? -94.120 -38.777 46.730 1.00 78.12 304 GLU A C 1
ATOM 2360 O O . GLU A 1 304 ? -95.239 -39.286 46.865 1.00 78.12 304 GLU A O 1
ATOM 2365 N N . LYS A 1 305 ? -93.560 -38.064 47.720 1.00 77.31 305 LYS A N 1
ATOM 2366 C CA . LYS A 1 305 ? -94.243 -37.809 48.996 1.00 77.31 305 LYS A CA 1
ATOM 2367 C C . LYS A 1 305 ? -95.372 -36.780 48.851 1.00 77.31 305 LYS A C 1
ATOM 2369 O O . LYS A 1 305 ? -96.424 -36.968 49.462 1.00 77.31 305 LYS A O 1
ATOM 2374 N N . ILE A 1 306 ? -95.184 -35.733 48.047 1.00 74.50 306 ILE A N 1
ATOM 2375 C CA . ILE A 1 306 ? -96.211 -34.722 47.747 1.00 74.50 306 ILE A CA 1
ATOM 2376 C C . ILE A 1 306 ? -97.402 -35.365 47.016 1.00 74.50 306 ILE A C 1
ATOM 2378 O O . ILE A 1 306 ? -98.542 -35.177 47.446 1.00 74.50 306 ILE A O 1
ATOM 2382 N N . ASP A 1 307 ? -97.154 -36.205 46.007 1.00 75.38 307 ASP A N 1
ATOM 2383 C CA . ASP A 1 307 ? -98.193 -36.947 45.275 1.00 75.38 307 ASP A CA 1
ATOM 2384 C C . ASP A 1 307 ? -98.991 -37.884 46.202 1.00 75.38 307 ASP A C 1
ATOM 2386 O O . ASP A 1 307 ? -100.224 -37.947 46.146 1.00 75.38 307 ASP A O 1
ATOM 2390 N N . SER A 1 308 ? -98.300 -38.579 47.111 1.00 76.25 308 SER A N 1
ATOM 2391 C CA . SER A 1 308 ? -98.917 -39.446 48.125 1.00 76.25 308 SER A CA 1
ATOM 2392 C C . SER A 1 308 ? -99.809 -38.665 49.104 1.00 76.25 308 SER A C 1
ATOM 2394 O O . SER A 1 308 ? -100.945 -39.069 49.386 1.00 76.25 308 SER A O 1
ATOM 2396 N N . LEU A 1 309 ? -99.346 -37.499 49.573 1.00 76.06 309 LEU A N 1
ATOM 2397 C CA . LEU A 1 309 ? -100.136 -36.596 50.414 1.00 76.06 309 LEU A CA 1
ATOM 2398 C C . LEU A 1 309 ? -101.359 -36.051 49.662 1.00 76.06 309 LEU A C 1
ATOM 2400 O O . LEU A 1 309 ? -102.456 -36.058 50.217 1.00 76.06 309 LEU A O 1
ATOM 2404 N N . GLN A 1 310 ? -101.217 -35.661 48.390 1.00 75.69 310 GLN A N 1
ATOM 2405 C CA . GLN A 1 310 ? -102.343 -35.216 47.560 1.00 75.69 310 GLN A CA 1
ATOM 2406 C C . GLN A 1 310 ? -103.392 -36.313 47.365 1.00 75.69 310 GLN A C 1
ATOM 2408 O O . GLN A 1 310 ? -104.574 -36.058 47.578 1.00 75.69 310 GLN A O 1
ATOM 2413 N N . SER A 1 311 ? -102.975 -37.541 47.045 1.00 75.62 311 SER A N 1
ATOM 2414 C CA . SER A 1 311 ? -103.883 -38.693 46.956 1.00 75.62 311 SER A CA 1
ATOM 2415 C C . SER A 1 311 ? -104.643 -38.931 48.268 1.00 75.62 311 SER A C 1
ATOM 2417 O O . SER A 1 311 ? -105.843 -39.214 48.256 1.00 75.62 311 SER A O 1
ATOM 2419 N N . THR A 1 312 ? -103.970 -38.758 49.409 1.00 75.81 312 THR A N 1
ATOM 2420 C CA . THR A 1 312 ? -104.576 -38.914 50.740 1.00 75.81 312 THR A CA 1
ATOM 2421 C C . THR A 1 312 ? -105.592 -37.807 51.039 1.00 75.81 312 THR A C 1
ATOM 2423 O O . THR A 1 312 ? -106.697 -38.108 51.490 1.00 75.81 312 THR A O 1
ATOM 2426 N N . ILE A 1 313 ? -105.262 -36.545 50.737 1.00 74.75 313 ILE A N 1
ATOM 2427 C CA . ILE A 1 313 ? -106.181 -35.403 50.876 1.00 74.75 313 ILE A CA 1
ATOM 2428 C C . ILE A 1 313 ? -107.427 -35.630 50.012 1.00 74.75 313 ILE A C 1
ATOM 2430 O O . ILE A 1 313 ? -108.535 -35.621 50.541 1.00 74.75 313 ILE A O 1
ATOM 2434 N N . THR A 1 314 ? -107.270 -35.975 48.731 1.00 75.31 314 THR A N 1
ATOM 2435 C CA . THR A 1 314 ? -108.407 -36.219 47.827 1.00 75.31 314 THR A CA 1
ATOM 2436 C C . THR A 1 314 ? -109.295 -37.388 48.268 1.00 75.31 314 THR A C 1
ATOM 2438 O O . THR A 1 314 ? -110.513 -37.337 48.095 1.00 75.31 314 THR A O 1
ATOM 2441 N N . GLN A 1 315 ? -108.740 -38.430 48.896 1.00 73.81 315 GLN A N 1
ATOM 2442 C CA . GLN A 1 315 ? -109.550 -39.498 49.499 1.00 73.81 315 GLN A CA 1
ATOM 2443 C C . GLN A 1 315 ? -110.356 -39.018 50.718 1.00 73.81 315 GLN A C 1
ATOM 2445 O O . GLN A 1 315 ? -111.486 -39.471 50.919 1.00 73.81 315 GLN A O 1
ATOM 2450 N N . LEU A 1 316 ? -109.810 -38.104 51.527 1.00 73.31 316 LEU A N 1
ATOM 2451 C CA . LEU A 1 316 ? -110.525 -37.498 52.654 1.00 73.31 316 LEU A CA 1
ATOM 2452 C C . LEU A 1 316 ? -111.611 -36.522 52.173 1.00 73.31 316 LEU A C 1
ATOM 2454 O O . LEU A 1 316 ? -112.741 -36.614 52.645 1.00 73.31 316 LEU A O 1
ATOM 2458 N N . GLU A 1 317 ? -111.332 -35.682 51.173 1.00 73.69 317 GLU A N 1
ATOM 2459 C CA . GLU A 1 317 ? -112.323 -34.803 50.527 1.00 73.69 317 GLU A CA 1
ATOM 2460 C C . GLU A 1 317 ? -113.504 -35.602 49.945 1.00 73.69 317 GLU A C 1
ATOM 2462 O O . GLU A 1 317 ? -114.669 -35.255 50.149 1.00 73.69 317 GLU A O 1
ATOM 2467 N N . GLN A 1 318 ? -113.230 -36.725 49.267 1.00 73.50 318 GLN A N 1
ATOM 2468 C CA . GLN A 1 318 ? -114.275 -37.613 48.744 1.00 73.50 318 GLN A CA 1
ATOM 2469 C C . GLN A 1 318 ? -115.133 -38.228 49.857 1.00 73.50 318 GLN A C 1
ATOM 2471 O O . GLN A 1 318 ? -116.350 -38.347 49.697 1.00 73.50 318 GLN A O 1
ATOM 2476 N N . ARG A 1 319 ? -114.531 -38.601 50.994 1.00 70.94 319 ARG A N 1
ATOM 2477 C CA . ARG A 1 319 ? -115.275 -39.075 52.173 1.00 70.94 319 ARG A CA 1
ATOM 2478 C C . ARG A 1 319 ? -116.134 -37.969 52.776 1.00 70.94 319 ARG A C 1
ATOM 2480 O O . ARG A 1 319 ? -117.290 -38.228 53.101 1.00 70.94 319 ARG A O 1
ATOM 2487 N N . PHE A 1 320 ? -115.610 -36.750 52.851 1.00 67.31 320 PHE A N 1
ATOM 2488 C CA . PHE A 1 320 ? -116.334 -35.577 53.332 1.00 67.31 320 PHE A CA 1
ATOM 2489 C C . PHE A 1 320 ? -117.583 -35.302 52.478 1.00 67.31 320 PHE A C 1
ATOM 2491 O O . PHE A 1 320 ? -118.687 -35.211 53.007 1.00 67.31 320 PHE A O 1
ATOM 2498 N N . ALA A 1 321 ? -117.450 -35.334 51.148 1.00 70.06 321 ALA A N 1
ATOM 2499 C CA . ALA A 1 321 ? -118.575 -35.182 50.222 1.00 70.06 321 ALA A CA 1
ATOM 2500 C C . ALA A 1 321 ? -119.649 -36.288 50.350 1.00 70.06 321 ALA A C 1
ATOM 2502 O O . ALA A 1 321 ? -120.813 -36.063 50.012 1.00 70.06 321 ALA A O 1
ATOM 2503 N N . VAL A 1 322 ? -119.290 -37.486 50.833 1.00 70.56 322 VAL A N 1
ATOM 2504 C CA . VAL A 1 322 ? -120.261 -38.542 51.175 1.00 70.56 322 VAL A CA 1
ATOM 2505 C C . VAL A 1 322 ? -120.957 -38.239 52.504 1.00 70.56 322 VAL A C 1
ATOM 2507 O O . VAL A 1 322 ? -122.174 -38.401 52.582 1.00 70.56 322 VAL A O 1
ATOM 2510 N N . VAL A 1 323 ? -120.230 -37.762 53.520 1.00 67.94 323 VAL A N 1
ATOM 2511 C CA . VAL A 1 323 ? -120.816 -37.332 54.805 1.00 67.94 323 VAL A CA 1
ATOM 2512 C C . VAL A 1 323 ? -121.812 -36.191 54.592 1.00 67.94 323 VAL A C 1
ATOM 2514 O O . VAL A 1 323 ? -122.935 -36.284 55.084 1.00 67.94 323 VAL A O 1
ATOM 2517 N N . ASP A 1 324 ? -121.469 -35.183 53.787 1.00 68.75 324 ASP A N 1
ATOM 2518 C CA . ASP A 1 324 ? -122.370 -34.069 53.461 1.00 68.75 324 ASP A CA 1
ATOM 2519 C C . ASP A 1 324 ? -123.623 -34.524 52.698 1.00 68.75 324 ASP A C 1
ATOM 2521 O O . ASP A 1 324 ? -124.722 -34.045 52.978 1.00 68.75 324 ASP A O 1
ATOM 2525 N N . ARG A 1 325 ? -123.517 -35.495 51.777 1.00 70.00 325 ARG A N 1
ATOM 2526 C CA . ARG A 1 325 ? -124.710 -36.076 51.130 1.00 70.00 325 ARG A CA 1
ATOM 2527 C C . ARG A 1 325 ? -125.604 -36.808 52.122 1.00 70.00 325 ARG A C 1
ATOM 2529 O O . ARG A 1 325 ? -126.807 -36.576 52.117 1.00 70.00 325 ARG A O 1
ATOM 2536 N N . VAL A 1 326 ? -125.029 -37.652 52.981 1.00 67.94 326 VAL A N 1
ATOM 2537 C CA . VAL A 1 326 ? -125.785 -38.382 54.013 1.00 67.94 326 VAL A CA 1
ATOM 2538 C C . VAL A 1 326 ? -126.444 -37.407 54.995 1.00 67.94 326 VAL A C 1
ATOM 2540 O O . VAL A 1 326 ? -127.594 -37.613 55.377 1.00 67.94 326 VAL A O 1
ATOM 2543 N N . ARG A 1 327 ? -125.760 -36.314 55.352 1.00 67.50 327 ARG A N 1
ATOM 2544 C CA . ARG A 1 327 ? -126.313 -35.211 56.145 1.00 67.50 327 ARG A CA 1
ATOM 2545 C C . ARG A 1 327 ? -127.517 -34.568 55.451 1.00 67.50 327 ARG A C 1
ATOM 2547 O O . ARG A 1 327 ? -128.577 -34.486 56.061 1.00 67.50 327 ARG A O 1
ATOM 2554 N N . VAL A 1 328 ? -127.383 -34.155 54.189 1.00 67.19 328 VAL A N 1
ATOM 2555 C CA . VAL A 1 328 ? -128.474 -33.511 53.431 1.00 67.19 328 VAL A CA 1
ATOM 2556 C C . VAL A 1 328 ? -129.660 -34.462 53.230 1.00 67.19 328 VAL A C 1
ATOM 2558 O O . VAL A 1 328 ? -130.807 -34.048 53.384 1.00 67.19 328 VAL A O 1
ATOM 2561 N N . GLU A 1 329 ? -129.418 -35.746 52.953 1.00 66.00 329 GLU A N 1
ATOM 2562 C CA . GLU A 1 329 ? -130.475 -36.764 52.877 1.00 66.00 329 GLU A CA 1
ATOM 2563 C C . GLU A 1 329 ? -131.209 -36.920 54.221 1.00 66.00 329 GLU A C 1
ATOM 2565 O O . GLU A 1 329 ? -132.444 -36.939 54.250 1.00 66.00 329 GLU A O 1
ATOM 2570 N N . LEU A 1 330 ? -130.481 -36.948 55.344 1.00 62.88 330 LEU A N 1
ATOM 2571 C CA . LEU A 1 330 ? -131.062 -36.983 56.689 1.00 62.88 330 LEU A CA 1
ATOM 2572 C C . LEU A 1 330 ? -131.891 -35.727 56.998 1.00 62.88 330 LEU A C 1
ATOM 2574 O O . LEU A 1 330 ? -133.055 -35.854 57.386 1.00 62.88 330 LEU A O 1
ATOM 2578 N N . GLU A 1 331 ? -131.350 -34.532 56.759 1.00 63.41 331 GLU A N 1
ATOM 2579 C CA . GLU A 1 331 ? -132.052 -33.252 56.938 1.00 63.41 331 GLU A CA 1
ATOM 2580 C C . GLU A 1 331 ? -133.332 -33.180 56.076 1.00 63.41 331 GLU A C 1
ATOM 2582 O O . GLU A 1 331 ? -134.394 -32.784 56.566 1.00 63.41 331 GLU A O 1
ATOM 2587 N N . CYS A 1 332 ? -133.295 -33.667 54.828 1.00 59.31 332 CYS A N 1
ATOM 2588 C CA . CYS A 1 332 ? -134.481 -33.783 53.973 1.00 59.31 332 CYS A CA 1
ATOM 2589 C C . CYS A 1 332 ? -135.524 -34.784 54.502 1.00 59.31 332 CYS A C 1
ATOM 2591 O O . CYS A 1 332 ? -136.723 -34.516 54.402 1.00 59.31 332 CYS A O 1
ATOM 2593 N N . THR A 1 333 ? -135.118 -35.922 55.082 1.00 59.50 333 THR A N 1
ATOM 2594 C CA . THR A 1 333 ? -136.085 -36.871 55.677 1.00 59.50 333 THR A CA 1
ATOM 2595 C C . THR A 1 333 ? -136.747 -36.339 56.950 1.00 59.50 333 THR A C 1
ATOM 2597 O O . THR A 1 333 ? -137.926 -36.623 57.182 1.00 59.50 333 THR A O 1
ATOM 2600 N N . LEU A 1 334 ? -136.036 -35.525 57.737 1.00 57.50 334 LEU A N 1
ATOM 2601 C CA . LEU A 1 334 ? -136.556 -34.881 58.948 1.00 57.50 334 LEU A CA 1
ATOM 2602 C C . LEU A 1 334 ? -137.620 -33.812 58.639 1.00 57.50 334 LEU A C 1
ATOM 2604 O O . LEU A 1 334 ? -138.584 -33.674 59.389 1.00 57.50 334 LEU A O 1
ATOM 2608 N N . ALA A 1 335 ? -137.512 -33.112 57.506 1.00 57.16 335 ALA A N 1
ATOM 2609 C CA . ALA A 1 335 ? -138.458 -32.063 57.108 1.00 57.16 335 ALA A CA 1
ATOM 2610 C C . ALA A 1 335 ? -139.883 -32.563 56.758 1.00 57.16 335 ALA A C 1
ATOM 2612 O O . ALA A 1 335 ? -140.791 -31.749 56.589 1.00 57.16 335 ALA A O 1
ATOM 2613 N N . GLY A 1 336 ? -140.099 -33.880 56.623 1.00 55.94 336 GLY A N 1
ATOM 2614 C CA . GLY A 1 336 ? -141.329 -34.449 56.051 1.00 55.94 336 GLY A CA 1
ATOM 2615 C C . GLY A 1 336 ? -142.306 -35.154 57.003 1.00 55.94 336 GLY A C 1
ATOM 2616 O O . GLY A 1 336 ? -143.337 -35.633 56.526 1.00 55.94 336 GLY A O 1
ATOM 2617 N N . ARG A 1 337 ? -142.011 -35.308 58.307 1.00 54.22 337 ARG A N 1
ATOM 2618 C CA . ARG A 1 337 ? -142.838 -36.115 59.240 1.00 54.22 337 ARG A CA 1
ATOM 2619 C C . ARG A 1 337 ? -142.876 -35.529 60.659 1.00 54.22 337 ARG A C 1
ATOM 2621 O O . ARG A 1 337 ? -141.883 -35.587 61.371 1.00 54.22 337 ARG A O 1
ATOM 2628 N N . SER A 1 338 ? -144.035 -35.028 61.095 1.00 50.38 338 SER A N 1
ATOM 2629 C CA . SER A 1 338 ? -144.174 -34.252 62.343 1.00 50.38 338 SER A CA 1
ATOM 2630 C C . SER A 1 338 ? -144.302 -35.055 63.649 1.00 50.38 338 SER A C 1
ATOM 2632 O O . SER A 1 338 ? -144.071 -34.493 64.715 1.00 50.38 338 SER A O 1
ATOM 2634 N N . ASP A 1 339 ? -144.642 -36.351 63.603 1.00 53.34 339 ASP A N 1
ATOM 2635 C CA . ASP A 1 339 ? -145.218 -37.051 64.772 1.00 53.34 339 ASP A CA 1
ATOM 2636 C C . ASP A 1 339 ? -144.337 -38.181 65.360 1.00 53.34 339 ASP A C 1
ATOM 2638 O O . ASP A 1 339 ? -144.850 -39.194 65.841 1.00 53.34 339 ASP A O 1
ATOM 2642 N N . ARG A 1 340 ? -142.998 -38.055 65.330 1.00 55.09 340 ARG A N 1
ATOM 2643 C CA . ARG A 1 340 ? -142.073 -39.064 65.909 1.00 55.09 340 ARG A CA 1
ATOM 2644 C C . ARG A 1 340 ? -140.853 -38.479 66.632 1.00 55.09 340 ARG A C 1
ATOM 2646 O O . ARG A 1 340 ? -139.718 -38.589 66.175 1.00 55.09 340 ARG A O 1
ATOM 2653 N N . SER A 1 341 ? -141.079 -37.932 67.826 1.00 57.12 341 SER A N 1
ATOM 2654 C CA . SER A 1 341 ? -140.033 -37.317 68.665 1.00 57.12 341 SER A CA 1
ATOM 2655 C C . SER A 1 341 ? -138.831 -38.232 68.987 1.00 57.12 341 SER A C 1
ATOM 2657 O O . SER A 1 341 ? -137.712 -37.733 69.095 1.00 57.12 341 SER A O 1
ATOM 2659 N N . SER A 1 342 ? -139.022 -39.553 69.092 1.00 59.19 342 SER A N 1
ATOM 2660 C CA . SER A 1 342 ? -137.952 -40.495 69.469 1.00 59.19 342 SER A CA 1
ATOM 2661 C C . SER A 1 342 ? -136.954 -40.812 68.346 1.00 59.19 342 SER A C 1
ATOM 2663 O O . SER A 1 342 ? -135.782 -41.036 68.631 1.00 59.19 342 SER A O 1
ATOM 2665 N N . GLU A 1 343 ? -137.391 -40.827 67.078 1.00 59.16 343 GLU A N 1
ATOM 2666 C CA . GLU A 1 343 ? -136.480 -41.003 65.928 1.00 59.16 343 GLU A CA 1
ATOM 2667 C C . GLU A 1 343 ? -135.632 -39.737 65.713 1.00 59.16 343 GLU A C 1
ATOM 2669 O O . GLU A 1 343 ? -134.449 -39.837 65.401 1.00 59.16 343 GLU A O 1
ATOM 2674 N N . ILE A 1 344 ? -136.199 -38.551 65.969 1.00 61.12 344 ILE A N 1
ATOM 2675 C CA . ILE A 1 344 ? -135.512 -37.258 65.809 1.00 61.12 344 ILE A CA 1
ATOM 2676 C C . ILE A 1 344 ? -134.312 -37.121 66.764 1.00 61.12 344 ILE A C 1
ATOM 2678 O O . ILE A 1 344 ? -133.268 -36.627 66.350 1.00 61.12 344 ILE A O 1
ATOM 2682 N N . LEU A 1 345 ? -134.416 -37.594 68.013 1.00 63.31 345 LEU A N 1
ATOM 2683 C CA . LEU A 1 345 ? -133.298 -37.551 68.971 1.00 63.31 345 LEU A CA 1
ATOM 2684 C C . LEU A 1 345 ? -132.119 -38.439 68.545 1.00 63.31 345 LEU A C 1
ATOM 2686 O O . LEU A 1 345 ? -130.984 -37.975 68.532 1.00 63.31 345 LEU A O 1
ATOM 2690 N N . LEU A 1 346 ? -132.388 -39.681 68.127 1.00 65.88 346 LEU A N 1
ATOM 2691 C CA . LEU A 1 346 ? -131.356 -40.601 67.627 1.00 65.88 346 LEU A CA 1
ATOM 2692 C C . LEU A 1 346 ? -130.686 -40.094 66.340 1.00 65.88 346 LEU A C 1
ATOM 2694 O O . LEU A 1 346 ? -129.491 -40.310 66.140 1.00 65.88 346 LEU A O 1
ATOM 2698 N N . LEU A 1 347 ? -131.441 -39.410 65.474 1.00 64.38 347 LEU A N 1
ATOM 2699 C CA . LEU A 1 347 ? -130.889 -38.782 64.276 1.00 64.38 347 LEU A CA 1
ATOM 2700 C C . LEU A 1 347 ? -130.067 -37.529 64.602 1.00 64.38 347 LEU A C 1
ATOM 2702 O O . LEU A 1 347 ? -129.005 -37.367 64.009 1.00 64.38 347 LEU A O 1
ATOM 2706 N N . ASN A 1 348 ? -130.472 -36.702 65.572 1.00 66.19 348 ASN A N 1
ATOM 2707 C CA . ASN A 1 348 ? -129.656 -35.574 66.036 1.00 66.19 348 ASN A CA 1
ATOM 2708 C C . ASN A 1 348 ? -128.336 -36.038 66.664 1.00 66.19 348 ASN A C 1
ATOM 2710 O O . ASN A 1 348 ? -127.290 -35.516 66.290 1.00 66.19 348 ASN A O 1
ATOM 2714 N N . ASP A 1 349 ? -128.349 -37.053 67.536 1.00 70.75 349 ASP A N 1
ATOM 2715 C CA . ASP A 1 349 ? -127.112 -37.625 68.091 1.00 70.75 349 ASP A CA 1
ATOM 2716 C C . ASP A 1 349 ? -126.191 -38.150 66.976 1.00 70.75 349 ASP A C 1
ATOM 2718 O O . ASP A 1 349 ? -124.971 -37.972 67.030 1.00 70.75 349 ASP A O 1
ATOM 2722 N N . ARG A 1 350 ? -126.760 -38.756 65.921 1.00 71.19 350 ARG A N 1
ATOM 2723 C CA . ARG A 1 350 ? -125.974 -39.225 64.773 1.00 71.19 350 ARG A CA 1
ATOM 2724 C C . ARG A 1 350 ? -125.453 -38.080 63.901 1.00 71.19 350 ARG A C 1
ATOM 2726 O O . ARG A 1 350 ? -124.328 -38.184 63.422 1.00 71.19 350 ARG A O 1
ATOM 2733 N N . ILE A 1 351 ? -126.216 -37.000 63.725 1.00 67.25 351 ILE A N 1
ATOM 2734 C CA . ILE A 1 351 ? -125.762 -35.785 63.033 1.00 67.25 351 ILE A CA 1
ATOM 2735 C C . ILE A 1 351 ? -124.626 -35.133 63.823 1.00 67.25 351 ILE A C 1
ATOM 2737 O O . ILE A 1 351 ? -123.579 -34.891 63.242 1.00 67.25 351 ILE A O 1
ATOM 2741 N N . SER A 1 352 ? -124.748 -34.952 65.142 1.00 69.94 352 SER A N 1
ATOM 2742 C CA . SER A 1 352 ? -123.667 -34.386 65.961 1.00 69.94 352 SER A CA 1
ATOM 2743 C C . SER A 1 352 ? -122.413 -35.272 65.998 1.00 69.94 352 SER A C 1
ATOM 2745 O O . SER A 1 352 ? -121.301 -34.745 65.999 1.00 69.94 352 SER A O 1
ATOM 2747 N N . GLN A 1 353 ? -122.549 -36.605 65.959 1.00 70.25 353 GLN A N 1
ATOM 2748 C CA . GLN A 1 353 ? -121.402 -37.501 65.747 1.00 70.25 353 GLN A CA 1
ATOM 2749 C C . GLN A 1 353 ? -120.746 -37.278 64.380 1.00 70.25 353 GLN A C 1
ATOM 2751 O O . GLN A 1 353 ? -119.528 -37.133 64.316 1.00 70.25 353 GLN A O 1
ATOM 2756 N N . LEU A 1 354 ? -121.532 -37.214 63.301 1.00 70.12 354 LEU A N 1
ATOM 2757 C CA . LEU A 1 354 ? -121.019 -36.969 61.950 1.00 70.12 354 LEU A CA 1
ATOM 2758 C C . LEU A 1 354 ? -120.398 -35.573 61.809 1.00 70.12 354 LEU A C 1
ATOM 2760 O O . LEU A 1 354 ? -119.379 -35.440 61.145 1.00 70.12 354 LEU A O 1
ATOM 2764 N N . GLU A 1 355 ? -120.942 -34.548 62.467 1.00 69.38 355 GLU A N 1
ATOM 2765 C CA . GLU A 1 355 ? -120.355 -33.206 62.525 1.00 69.38 355 GLU A CA 1
ATOM 2766 C C . GLU A 1 355 ? -119.030 -33.199 63.298 1.00 69.38 355 GLU A C 1
ATOM 2768 O O . GLU A 1 355 ? -118.106 -32.487 62.905 1.00 69.38 355 GLU A O 1
ATOM 2773 N N . HIS A 1 356 ? -118.887 -34.010 64.351 1.00 73.38 356 HIS A N 1
ATOM 2774 C CA . HIS A 1 356 ? -117.632 -34.118 65.099 1.00 73.38 356 HIS A CA 1
ATOM 2775 C C . HIS A 1 356 ? -116.570 -34.941 64.346 1.00 73.38 356 HIS A C 1
ATOM 2777 O O . HIS A 1 356 ? -115.411 -34.528 64.278 1.00 73.38 356 HIS A O 1
ATOM 2783 N N . GLU A 1 357 ? -116.963 -36.049 63.704 1.00 72.12 357 GLU A N 1
ATOM 2784 C CA . GLU A 1 357 ? -116.117 -36.815 62.773 1.00 72.12 357 GLU A CA 1
ATOM 2785 C C . GLU A 1 357 ? -115.669 -35.937 61.588 1.00 72.12 357 GLU A C 1
ATOM 2787 O O . GLU A 1 357 ? -114.489 -35.931 61.237 1.00 72.12 357 GLU A O 1
ATOM 2792 N N . SER A 1 358 ? -116.586 -35.141 61.029 1.00 69.31 358 SER A N 1
ATOM 2793 C CA . SER A 1 358 ? -116.336 -34.139 59.986 1.00 69.31 358 SER A CA 1
ATOM 2794 C C . SER A 1 358 ? -115.317 -33.091 60.442 1.00 69.31 358 SER A C 1
ATOM 2796 O O . SER A 1 358 ? -114.283 -32.941 59.795 1.00 69.31 358 SER A O 1
ATOM 2798 N N . HIS A 1 359 ? -115.520 -32.430 61.588 1.00 71.81 359 HIS A N 1
ATOM 2799 C CA . HIS A 1 359 ? -114.570 -31.434 62.105 1.00 71.81 359 HIS A CA 1
ATOM 2800 C C . HIS A 1 359 ? -113.182 -32.031 62.383 1.00 71.81 359 HIS A C 1
ATOM 2802 O O . HIS A 1 359 ? -112.173 -31.390 62.091 1.00 71.81 359 HIS A O 1
ATOM 2808 N N . SER A 1 360 ? -113.113 -33.263 62.899 1.00 74.31 360 SER A N 1
ATOM 2809 C CA . SER A 1 360 ? -111.840 -33.958 63.122 1.00 74.31 360 SER A CA 1
ATOM 2810 C C . SER A 1 360 ? -111.114 -34.272 61.806 1.00 74.31 360 SER A C 1
ATOM 2812 O O . SER A 1 360 ? -109.903 -34.071 61.718 1.00 74.31 360 SER A O 1
ATOM 2814 N N . GLN A 1 361 ? -111.837 -34.696 60.764 1.00 71.06 361 GLN A N 1
ATOM 2815 C CA . GLN A 1 361 ? -111.264 -34.923 59.432 1.00 71.06 361 GLN A CA 1
ATOM 2816 C C . GLN A 1 361 ? -110.844 -33.612 58.752 1.00 71.06 361 GLN A C 1
ATOM 2818 O O . GLN A 1 361 ? -109.802 -33.579 58.105 1.00 71.06 361 GLN A O 1
ATOM 2823 N N . LEU A 1 362 ? -111.587 -32.519 58.945 1.00 71.94 362 LEU A N 1
ATOM 2824 C CA . LEU A 1 362 ? -111.254 -31.196 58.402 1.00 71.94 362 LEU A CA 1
ATOM 2825 C C . LEU A 1 362 ? -109.960 -30.643 59.029 1.00 71.94 362 LEU A C 1
ATOM 2827 O O . LEU A 1 362 ? -109.084 -30.166 58.312 1.00 71.94 362 LEU A O 1
ATOM 2831 N N . GLN A 1 363 ? -109.779 -30.806 60.345 1.00 75.25 363 GLN A N 1
ATOM 2832 C CA . GLN A 1 363 ? -108.506 -30.507 61.017 1.00 75.25 363 GLN A CA 1
ATOM 2833 C C . GLN A 1 363 ? -107.353 -31.383 60.500 1.00 75.25 363 GLN A C 1
ATOM 2835 O O . GLN A 1 363 ? -106.230 -30.900 60.364 1.00 75.25 363 GLN A O 1
ATOM 2840 N N . GLN A 1 364 ? -107.615 -32.656 60.183 1.00 72.88 364 GLN A N 1
ATOM 2841 C CA . GLN A 1 364 ? -106.605 -33.545 59.607 1.00 72.88 364 GLN A CA 1
ATOM 2842 C C . GLN A 1 364 ? -106.217 -33.138 58.176 1.00 72.88 364 GLN A C 1
ATOM 2844 O O . GLN A 1 364 ? -105.033 -33.172 57.849 1.00 72.88 364 GLN A O 1
ATOM 2849 N N . ILE A 1 365 ? -107.176 -32.707 57.347 1.00 70.50 365 ILE A N 1
ATOM 2850 C CA . ILE A 1 365 ? -106.903 -32.152 56.012 1.00 70.50 365 ILE A CA 1
ATOM 2851 C C . ILE A 1 365 ? -106.033 -30.896 56.138 1.00 70.50 365 ILE A C 1
ATOM 2853 O O . ILE A 1 365 ? -104.955 -30.868 55.556 1.00 70.50 365 ILE A O 1
ATOM 2857 N N . GLN A 1 366 ? -106.414 -29.927 56.978 1.00 74.31 366 GLN A N 1
ATOM 2858 C CA . GLN A 1 366 ? -105.638 -28.693 57.182 1.00 74.31 366 GLN A CA 1
ATOM 2859 C C . GLN A 1 366 ? -104.200 -28.960 57.665 1.00 74.31 366 GLN A C 1
ATOM 2861 O O . GLN A 1 366 ? -103.259 -28.294 57.231 1.00 74.31 366 GLN A O 1
ATOM 2866 N N . ALA A 1 367 ? -104.000 -29.962 58.528 1.00 74.00 367 ALA A N 1
ATOM 2867 C CA . ALA A 1 367 ? -102.663 -30.373 58.951 1.00 74.00 367 ALA A CA 1
ATOM 2868 C C . ALA A 1 367 ? -101.831 -30.928 57.777 1.00 74.00 367 ALA A C 1
ATOM 2870 O O . ALA A 1 367 ? -100.682 -30.522 57.594 1.00 74.00 367 ALA A O 1
ATOM 2871 N N . LEU A 1 368 ? -102.412 -31.807 56.952 1.00 72.94 368 LEU A N 1
ATOM 2872 C CA . LEU A 1 368 ? -101.747 -32.391 55.779 1.00 72.94 368 LEU A CA 1
ATOM 2873 C C . LEU A 1 368 ? -101.490 -31.357 54.670 1.00 72.94 368 LEU A C 1
ATOM 2875 O O . LEU A 1 368 ? -100.456 -31.421 54.007 1.00 72.94 368 LEU A O 1
ATOM 2879 N N . GLU A 1 369 ? -102.382 -30.383 54.491 1.00 72.31 369 GLU A N 1
ATOM 2880 C CA . GLU A 1 369 ? -102.177 -29.241 53.594 1.00 72.31 369 GLU A CA 1
ATOM 2881 C C . GLU A 1 369 ? -100.994 -28.383 54.054 1.00 72.31 369 GLU A C 1
ATOM 2883 O O . GLU A 1 369 ? -100.132 -28.059 53.239 1.00 72.31 369 GLU A O 1
ATOM 2888 N N . SER A 1 370 ? -100.867 -28.114 55.359 1.00 74.69 370 SER A N 1
ATOM 2889 C CA . SER A 1 370 ? -99.716 -27.378 55.902 1.00 74.69 370 SER A CA 1
ATOM 2890 C C . SER A 1 370 ? -98.385 -28.140 55.763 1.00 74.69 370 SER A C 1
ATOM 2892 O O . SER A 1 370 ? -97.353 -27.533 55.467 1.00 74.69 370 SER A O 1
ATOM 2894 N N . GLU A 1 371 ? -98.390 -29.477 55.896 1.00 77.81 371 GLU A N 1
ATOM 2895 C CA . GLU A 1 371 ? -97.204 -30.304 55.618 1.00 77.81 371 GLU A CA 1
ATOM 2896 C C . GLU A 1 371 ? -96.851 -30.256 54.123 1.00 77.81 371 GLU A C 1
ATOM 2898 O O . GLU A 1 371 ? -95.683 -30.094 53.770 1.00 77.81 371 GLU A O 1
ATOM 2903 N N . LYS A 1 372 ? -97.852 -30.326 53.236 1.00 73.56 372 LYS A N 1
ATOM 2904 C CA . LYS A 1 372 ? -97.670 -30.210 51.784 1.00 73.56 372 LYS A CA 1
ATOM 2905 C C . LYS A 1 372 ? -97.117 -28.840 51.375 1.00 73.56 372 LYS A C 1
ATOM 2907 O O . LYS A 1 372 ? -96.208 -28.790 50.552 1.00 73.56 372 LYS A O 1
ATOM 2912 N N . GLU A 1 373 ? -97.621 -27.738 51.930 1.00 74.44 373 GLU A N 1
ATOM 2913 C CA . GLU A 1 373 ? -97.106 -26.390 51.643 1.00 74.44 373 GLU A CA 1
ATOM 2914 C C . GLU A 1 373 ? -95.658 -26.216 52.118 1.00 74.44 373 GLU A C 1
ATOM 2916 O O . GLU A 1 373 ? -94.825 -25.702 51.371 1.00 74.44 373 GLU A O 1
ATOM 2921 N N . SER A 1 374 ? -95.328 -26.729 53.307 1.00 75.00 374 SER A N 1
ATOM 2922 C CA . SER A 1 374 ? -93.954 -26.767 53.825 1.00 75.00 374 SER A CA 1
ATOM 2923 C C . SER A 1 374 ? -93.016 -27.578 52.917 1.00 75.00 374 SER A C 1
ATOM 2925 O O . SER A 1 374 ? -91.929 -27.116 52.558 1.00 75.00 374 SER A O 1
ATOM 2927 N N . LEU A 1 375 ? -93.458 -28.755 52.456 1.00 73.75 375 LEU A N 1
ATOM 2928 C CA . LEU A 1 375 ? -92.690 -29.580 51.521 1.00 73.75 375 LEU A CA 1
ATOM 2929 C C . LEU A 1 375 ? -92.518 -28.899 50.156 1.00 73.75 375 LEU A C 1
ATOM 2931 O O . LEU A 1 375 ? -91.407 -28.905 49.630 1.00 73.75 375 LEU A O 1
ATOM 2935 N N . ASN A 1 376 ? -93.550 -28.236 49.627 1.00 70.06 376 ASN A N 1
ATOM 2936 C CA . ASN A 1 376 ? -93.464 -27.450 48.391 1.00 70.06 376 ASN A CA 1
ATOM 2937 C C . ASN A 1 376 ? -92.478 -26.275 48.507 1.00 70.06 376 ASN A C 1
ATOM 2939 O O . ASN A 1 376 ? -91.719 -26.028 47.571 1.00 70.06 376 ASN A O 1
ATOM 2943 N N . ALA A 1 377 ? -92.441 -25.577 49.647 1.00 72.44 377 ALA A N 1
ATOM 2944 C CA . ALA A 1 377 ? -91.464 -24.515 49.889 1.00 72.44 377 ALA A CA 1
ATOM 2945 C C . ALA A 1 377 ? -90.026 -25.068 49.892 1.00 72.44 377 ALA A C 1
ATOM 2947 O O . ALA A 1 377 ? -89.160 -24.550 49.189 1.00 72.44 377 ALA A O 1
ATOM 2948 N N . THR A 1 378 ? -89.784 -26.185 50.591 1.00 73.00 378 THR A N 1
ATOM 2949 C CA . THR A 1 378 ? -88.460 -26.836 50.576 1.00 73.00 378 THR A CA 1
ATOM 2950 C C . THR A 1 378 ? -88.090 -27.440 49.217 1.00 73.00 378 THR A C 1
ATOM 2952 O O . THR A 1 378 ? -86.908 -27.496 48.880 1.00 73.00 378 THR A O 1
ATOM 2955 N N . LEU A 1 379 ? -89.065 -27.861 48.403 1.00 72.75 379 LEU A N 1
ATOM 2956 C CA . LEU A 1 379 ? -88.826 -28.282 47.022 1.00 72.75 379 LEU A CA 1
ATOM 2957 C C . LEU A 1 379 ? -88.340 -27.098 46.173 1.00 72.75 379 LEU A C 1
ATOM 2959 O O . LEU A 1 379 ? -87.332 -27.227 45.485 1.00 72.75 379 LEU A O 1
ATOM 2963 N N . ALA A 1 380 ? -88.998 -25.939 46.276 1.00 69.94 380 ALA A N 1
ATOM 2964 C CA . ALA A 1 380 ? -88.631 -24.734 45.536 1.00 69.94 380 ALA A CA 1
ATOM 2965 C C . ALA A 1 380 ? -87.211 -24.238 45.882 1.00 69.94 380 ALA A C 1
ATOM 2967 O O . ALA A 1 380 ? -86.441 -23.912 44.977 1.00 69.94 380 ALA A O 1
ATOM 2968 N N . ASP A 1 381 ? -86.821 -24.263 47.161 1.00 70.94 381 ASP A N 1
ATOM 2969 C CA . ASP A 1 381 ? -85.448 -23.944 47.590 1.00 70.94 381 ASP A CA 1
ATOM 2970 C C . ASP A 1 381 ? -84.418 -24.963 47.053 1.00 70.94 381 ASP A C 1
ATOM 2972 O O . ASP A 1 381 ? -83.321 -24.592 46.614 1.00 70.94 381 ASP A O 1
ATOM 2976 N N . ASN A 1 382 ? -84.768 -26.254 47.013 1.00 68.69 382 ASN A N 1
ATOM 2977 C CA . ASN A 1 382 ? -83.922 -27.302 46.429 1.00 68.69 382 ASN A CA 1
ATOM 2978 C C . ASN A 1 382 ? -83.795 -27.172 44.896 1.00 68.69 382 ASN A C 1
ATOM 2980 O O . ASN A 1 382 ? -82.732 -27.436 44.327 1.00 68.69 382 ASN A O 1
ATOM 2984 N N . GLU A 1 383 ? -84.841 -26.724 44.201 1.00 70.50 383 GLU A N 1
ATOM 2985 C CA . GLU A 1 383 ? -84.790 -26.429 42.765 1.00 70.50 383 GLU A CA 1
ATOM 2986 C C . GLU A 1 383 ? -83.965 -25.166 42.472 1.00 70.50 383 GLU A C 1
ATOM 2988 O O . GLU A 1 383 ? -83.137 -25.179 41.557 1.00 70.50 383 GLU A O 1
ATOM 2993 N N . ALA A 1 384 ? -84.100 -24.111 43.282 1.00 69.69 384 ALA A N 1
ATOM 2994 C CA . ALA A 1 384 ? -83.315 -22.880 43.166 1.00 69.69 384 ALA A CA 1
ATOM 2995 C C . ALA A 1 384 ? -81.812 -23.112 43.415 1.00 69.69 384 ALA A C 1
ATOM 2997 O O . ALA A 1 384 ? -80.964 -22.629 42.654 1.00 69.69 384 ALA A O 1
ATOM 2998 N N . THR A 1 385 ? -81.461 -23.913 44.425 1.00 71.06 385 THR A N 1
ATOM 2999 C CA . THR A 1 385 ? -80.066 -24.318 44.677 1.00 71.06 385 THR A CA 1
ATOM 3000 C C . THR A 1 385 ? -79.531 -25.218 43.559 1.00 71.06 385 THR A C 1
ATOM 3002 O O . THR A 1 385 ? -78.427 -24.984 43.069 1.00 71.06 385 THR A O 1
ATOM 3005 N N . THR A 1 386 ? -80.328 -26.164 43.046 1.00 68.94 386 THR A N 1
ATOM 3006 C CA . THR A 1 386 ? -79.947 -26.991 41.882 1.00 68.94 386 THR A CA 1
ATOM 3007 C C . THR A 1 386 ? -79.737 -26.151 40.612 1.00 68.94 386 THR A C 1
ATOM 3009 O O . THR A 1 386 ? -78.813 -26.415 39.838 1.00 68.94 386 THR A O 1
ATOM 3012 N N . ALA A 1 387 ? -80.558 -25.121 40.385 1.00 66.25 387 ALA A N 1
ATOM 3013 C CA . ALA A 1 387 ? -80.390 -24.181 39.277 1.00 66.25 387 ALA A CA 1
ATOM 3014 C C . ALA A 1 387 ? -79.110 -23.341 39.426 1.00 66.25 387 ALA A C 1
ATOM 3016 O O . ALA A 1 387 ? -78.380 -23.162 38.451 1.00 66.25 387 ALA A O 1
ATOM 3017 N N . THR A 1 388 ? -78.799 -22.903 40.649 1.00 70.62 388 THR A N 1
ATOM 3018 C CA . THR A 1 388 ? -77.559 -22.177 40.972 1.00 70.62 388 THR A CA 1
ATOM 3019 C C . THR A 1 388 ? -76.325 -23.036 40.689 1.00 70.62 388 THR A C 1
ATOM 3021 O O . THR A 1 388 ? -75.451 -22.616 39.934 1.00 70.62 388 THR A O 1
ATOM 3024 N N . ILE A 1 389 ? -76.303 -24.286 41.167 1.00 69.69 389 ILE A N 1
ATOM 3025 C CA . ILE A 1 389 ? -75.205 -25.238 40.916 1.00 69.69 389 ILE A CA 1
ATOM 3026 C C . ILE A 1 389 ? -75.019 -25.494 39.408 1.00 69.69 389 ILE A C 1
ATOM 3028 O O . ILE A 1 389 ? -73.890 -25.549 38.919 1.00 69.69 389 ILE A O 1
ATOM 3032 N N . LYS A 1 390 ? -76.108 -25.600 38.631 1.00 65.56 390 LYS A N 1
ATOM 3033 C CA . LYS A 1 390 ? -76.031 -25.733 37.163 1.00 65.56 390 LYS A CA 1
ATOM 3034 C C . LYS A 1 390 ? -75.472 -24.479 36.479 1.00 65.56 390 LYS A C 1
ATOM 3036 O O . LYS A 1 390 ? -74.726 -24.612 35.509 1.00 65.56 390 LYS A O 1
ATOM 3041 N N . ALA A 1 391 ? -75.806 -23.284 36.966 1.00 65.00 391 ALA A N 1
ATOM 3042 C CA . ALA A 1 391 ? -75.267 -22.028 36.445 1.00 65.00 391 ALA A CA 1
ATOM 3043 C C . ALA A 1 391 ? -73.764 -21.881 36.748 1.00 65.00 391 ALA A C 1
ATOM 3045 O O . ALA A 1 391 ? -72.992 -21.520 35.859 1.00 65.00 391 ALA A O 1
ATOM 3046 N N . GLU A 1 392 ? -73.331 -22.237 37.960 1.00 66.62 392 GLU A N 1
ATOM 3047 C CA . GLU A 1 392 ? -71.915 -22.266 38.348 1.00 66.62 392 GLU A CA 1
ATOM 3048 C C . GLU A 1 392 ? -71.116 -23.288 37.527 1.00 66.62 392 GLU A C 1
ATOM 3050 O O . GLU A 1 392 ? -70.032 -22.969 37.035 1.00 66.62 392 GLU A O 1
ATOM 3055 N N . LEU A 1 393 ? -71.674 -24.482 37.289 1.00 66.56 393 LEU A N 1
ATOM 3056 C CA . LEU A 1 393 ? -71.070 -25.495 36.418 1.00 66.56 393 LEU A CA 1
ATOM 3057 C C . LEU A 1 393 ? -70.892 -24.969 34.981 1.00 66.56 393 LEU A C 1
ATOM 3059 O O . LEU A 1 393 ? -69.821 -25.124 34.392 1.00 66.56 393 LEU A O 1
ATOM 3063 N N . ALA A 1 394 ? -71.909 -24.304 34.424 1.00 58.28 394 ALA A N 1
ATOM 3064 C CA . ALA A 1 394 ? -71.840 -23.711 33.088 1.00 58.28 394 ALA A CA 1
ATOM 3065 C C . ALA A 1 394 ? -70.791 -22.585 33.001 1.00 58.28 394 ALA A C 1
ATOM 3067 O O . ALA A 1 394 ? -70.022 -22.533 32.037 1.00 58.28 394 ALA A O 1
ATOM 3068 N N . ALA A 1 395 ? -70.704 -21.726 34.022 1.00 58.75 395 ALA A N 1
ATOM 3069 C CA . ALA A 1 395 ? -69.697 -20.669 34.106 1.00 58.75 395 ALA A CA 1
ATOM 3070 C C . ALA A 1 395 ? -68.267 -21.235 34.223 1.00 58.75 395 ALA A C 1
ATOM 3072 O O . ALA A 1 395 ? -67.360 -20.774 33.527 1.00 58.75 395 ALA A O 1
ATOM 3073 N N . ALA A 1 396 ? -68.070 -22.277 35.037 1.00 55.88 396 ALA A N 1
ATOM 3074 C CA . ALA A 1 396 ? -66.783 -22.954 35.192 1.00 55.88 396 ALA A CA 1
ATOM 3075 C C . ALA A 1 396 ? -66.317 -23.635 33.891 1.00 55.88 396 ALA A C 1
ATOM 3077 O O . ALA A 1 396 ? -65.136 -23.564 33.544 1.00 55.88 396 ALA A O 1
ATOM 3078 N N . VAL A 1 397 ? -67.234 -24.250 33.133 1.00 56.34 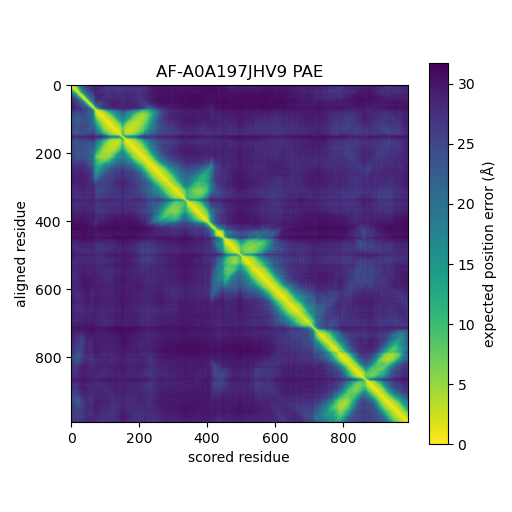397 VAL A N 1
ATOM 3079 C CA . VAL A 1 397 ? -66.934 -24.833 31.813 1.00 56.34 397 VAL A CA 1
ATOM 3080 C C . VAL A 1 397 ? -66.581 -23.744 30.791 1.00 56.34 397 VAL A C 1
ATOM 3082 O O . VAL A 1 397 ? -65.584 -23.881 30.080 1.00 56.34 397 VAL A O 1
ATOM 3085 N N . ALA A 1 398 ? -67.327 -22.635 30.751 1.00 50.34 398 ALA A N 1
ATOM 3086 C CA . ALA A 1 398 ? -67.054 -21.519 29.842 1.00 50.34 398 ALA A CA 1
ATOM 3087 C C . ALA A 1 398 ? -65.679 -20.870 30.099 1.00 50.34 398 ALA A C 1
ATOM 3089 O O . ALA A 1 398 ? -64.911 -20.651 29.159 1.00 50.34 398 ALA A O 1
ATOM 3090 N N . ALA A 1 399 ? -65.325 -20.637 31.369 1.00 53.72 399 ALA A N 1
ATOM 3091 C CA . ALA A 1 399 ? -64.014 -20.109 31.753 1.00 53.72 399 ALA A CA 1
ATOM 3092 C C . ALA A 1 399 ? -62.856 -21.033 31.324 1.00 53.72 399 ALA A C 1
ATOM 3094 O O . ALA A 1 399 ? -61.794 -20.559 30.917 1.00 53.72 399 ALA A O 1
ATOM 3095 N N . ARG A 1 400 ? -63.069 -22.355 31.365 1.00 53.28 400 ARG A N 1
ATOM 3096 C CA . ARG A 1 400 ? -62.045 -23.354 31.026 1.00 53.28 400 ARG A CA 1
ATOM 3097 C C . ARG A 1 400 ? -61.796 -23.477 29.522 1.00 53.28 400 ARG A C 1
ATOM 3099 O O . ARG A 1 400 ? -60.650 -23.656 29.123 1.00 53.28 400 ARG A O 1
ATOM 3106 N N . ILE A 1 401 ? -62.831 -23.305 28.695 1.00 52.19 401 ILE A N 1
ATOM 3107 C CA . ILE A 1 401 ? -62.696 -23.250 27.228 1.00 52.19 401 ILE A CA 1
ATOM 3108 C C . ILE A 1 401 ? -61.925 -21.986 26.803 1.00 52.19 401 ILE A C 1
ATOM 3110 O O . ILE A 1 401 ? -61.054 -22.065 25.935 1.00 52.19 401 ILE A O 1
ATOM 3114 N N . GLY A 1 402 ? -62.169 -20.845 27.463 1.00 44.16 402 GLY A N 1
ATOM 3115 C CA . GLY A 1 402 ? -61.454 -19.590 27.195 1.00 44.16 402 GLY A CA 1
ATOM 3116 C C . GLY A 1 402 ? -59.949 -19.629 27.503 1.00 44.16 402 GLY A C 1
ATOM 3117 O O . GLY A 1 402 ? -59.167 -18.960 26.830 1.00 44.16 402 GLY A O 1
ATOM 3118 N N . GLN A 1 403 ? -59.514 -20.437 28.478 1.00 45.72 403 GLN A N 1
ATOM 3119 C CA . GLN A 1 403 ? -58.092 -20.567 28.828 1.00 45.72 403 GLN A CA 1
ATOM 3120 C C . GLN A 1 403 ? -57.299 -21.469 27.867 1.00 45.72 403 GLN A C 1
ATOM 3122 O O . GLN A 1 403 ? -56.094 -21.280 27.712 1.00 45.72 403 GLN A O 1
ATOM 3127 N N . THR A 1 404 ? -57.946 -22.407 27.168 1.00 39.09 404 THR A N 1
ATOM 3128 C CA . THR A 1 404 ? -57.266 -23.308 26.216 1.00 39.09 404 THR A CA 1
ATOM 3129 C C . THR A 1 404 ? -56.883 -22.667 24.877 1.00 39.09 404 THR A C 1
ATOM 3131 O O . THR A 1 404 ? -56.044 -23.217 24.169 1.00 39.09 404 THR A O 1
ATOM 3134 N N . THR A 1 405 ? -57.437 -21.503 24.522 1.00 36.12 405 THR A N 1
ATOM 3135 C CA . THR A 1 405 ? -57.133 -20.802 23.255 1.00 36.12 405 THR A CA 1
ATOM 3136 C C . THR A 1 405 ? -56.075 -19.699 23.376 1.00 36.12 405 THR A C 1
ATOM 3138 O O . THR A 1 405 ? -55.709 -19.102 22.369 1.00 36.12 405 THR A O 1
ATOM 3141 N N . ALA A 1 406 ? -55.562 -19.424 24.580 1.00 33.72 406 ALA A N 1
ATOM 3142 C CA . ALA A 1 406 ? -54.621 -18.326 24.842 1.00 33.72 406 ALA A CA 1
ATOM 3143 C C . ALA A 1 406 ? -53.127 -18.727 24.786 1.00 33.72 406 ALA A C 1
ATOM 3145 O O . ALA A 1 406 ? -52.263 -17.917 25.112 1.00 33.72 406 ALA A O 1
ATOM 3146 N N . SER A 1 407 ? -52.806 -19.964 24.381 1.00 35.00 407 SER A N 1
ATOM 3147 C CA . SER A 1 407 ? -51.431 -20.490 24.319 1.00 35.00 407 SER A CA 1
ATOM 3148 C C . SER A 1 407 ? -51.015 -20.839 22.885 1.00 35.00 407 SER A C 1
ATOM 3150 O O . SER A 1 407 ? -50.912 -22.002 22.496 1.00 35.00 407 SER A O 1
ATOM 3152 N N . MET A 1 408 ? -50.788 -19.800 22.082 1.00 30.84 408 MET A N 1
ATOM 3153 C CA . MET A 1 408 ? -50.130 -19.866 20.773 1.00 30.84 408 MET A CA 1
ATOM 3154 C C . MET A 1 408 ? -49.092 -18.736 20.721 1.00 30.84 408 MET A C 1
ATOM 3156 O O . MET A 1 408 ? -49.478 -17.574 20.849 1.00 30.84 408 MET A O 1
ATOM 3160 N N . PRO A 1 409 ? -47.786 -19.026 20.571 1.00 34.94 409 PRO A N 1
ATOM 3161 C CA . PRO A 1 409 ? -46.761 -17.991 20.557 1.00 34.94 409 PRO A CA 1
ATOM 3162 C C . PRO A 1 409 ? -46.722 -17.306 19.186 1.00 34.94 409 PRO A C 1
ATOM 3164 O O . PRO A 1 409 ? -46.067 -17.781 18.258 1.00 34.94 409 PRO A O 1
ATOM 3167 N N . THR A 1 410 ? -47.406 -16.170 19.051 1.00 30.30 410 THR A N 1
ATOM 3168 C CA . THR A 1 410 ? -47.246 -15.294 17.885 1.00 30.30 410 THR A CA 1
ATOM 3169 C C . THR A 1 410 ? -45.864 -14.653 17.911 1.00 30.30 410 THR A C 1
ATOM 3171 O O . THR A 1 410 ? -45.550 -13.834 18.775 1.00 30.30 410 THR A O 1
ATOM 3174 N N . THR A 1 411 ? -45.026 -15.035 16.954 1.00 38.75 411 THR A N 1
ATOM 3175 C CA . THR A 1 411 ? -43.738 -14.396 16.702 1.00 38.75 411 THR A CA 1
ATOM 3176 C C . THR A 1 411 ? -43.950 -13.033 16.054 1.00 38.75 411 THR A C 1
ATOM 3178 O O . THR A 1 411 ? -44.169 -12.976 14.848 1.00 38.75 411 THR A O 1
ATOM 3181 N N . ASP A 1 412 ? -43.797 -11.952 16.817 1.00 27.91 412 ASP A N 1
ATOM 3182 C CA . ASP A 1 412 ? -43.573 -10.622 16.247 1.00 27.91 412 ASP A CA 1
ATOM 3183 C C . ASP A 1 412 ? -42.361 -9.952 16.897 1.00 27.91 412 ASP A C 1
ATOM 3185 O O . ASP A 1 412 ? -42.367 -9.530 18.053 1.00 27.91 412 ASP A O 1
ATOM 3189 N N . LYS A 1 413 ? -41.278 -9.877 16.118 1.00 40.28 413 LYS A N 1
ATOM 3190 C CA . LYS A 1 413 ? -40.121 -9.027 16.392 1.00 40.28 413 LYS A CA 1
ATOM 3191 C C . LYS A 1 413 ? -40.271 -7.763 15.549 1.00 40.28 413 LYS A C 1
ATOM 3193 O O . LYS A 1 413 ? -39.901 -7.828 14.386 1.00 40.28 413 LYS A O 1
ATOM 3198 N N . THR A 1 414 ? -40.732 -6.659 16.145 1.00 33.59 414 THR A N 1
ATOM 3199 C CA . THR A 1 414 ? -40.274 -5.264 15.905 1.00 33.59 414 THR A CA 1
ATOM 3200 C C . THR A 1 414 ? -41.292 -4.253 16.445 1.00 33.59 414 THR A C 1
ATOM 3202 O O . THR A 1 414 ? -42.159 -3.814 15.697 1.00 33.59 414 THR A O 1
ATOM 3205 N N . ALA A 1 415 ? -41.158 -3.846 17.711 1.00 32.88 415 ALA A N 1
ATOM 3206 C CA . ALA A 1 415 ? -41.644 -2.557 18.224 1.00 32.88 415 ALA A CA 1
ATOM 3207 C C . ALA A 1 415 ? -41.211 -2.371 19.689 1.00 32.88 415 ALA A C 1
ATOM 3209 O O . ALA A 1 415 ? -42.026 -2.513 20.592 1.00 32.88 415 ALA A O 1
ATOM 3210 N N . ASP A 1 416 ? -39.936 -2.058 19.936 1.00 26.64 416 ASP A N 1
ATOM 3211 C CA . ASP A 1 416 ? -39.551 -1.456 21.221 1.00 26.64 416 ASP A CA 1
ATOM 3212 C C . ASP A 1 416 ? -38.279 -0.612 21.055 1.00 26.64 416 ASP A C 1
ATOM 3214 O O . ASP A 1 416 ? -37.149 -1.097 21.128 1.00 26.64 416 ASP A O 1
ATOM 3218 N N . ALA A 1 417 ? -38.478 0.658 20.694 1.00 34.69 417 ALA A N 1
ATOM 3219 C CA . ALA A 1 417 ? -37.407 1.612 20.399 1.00 34.69 417 ALA A CA 1
ATOM 3220 C C . ALA A 1 417 ? -37.755 3.050 20.834 1.00 34.69 417 ALA A C 1
ATOM 3222 O O . ALA A 1 417 ? -37.251 4.010 20.258 1.00 34.69 417 ALA A O 1
ATOM 3223 N N . THR A 1 418 ? -38.599 3.210 21.860 1.00 33.88 418 THR A N 1
ATOM 3224 C CA . THR A 1 418 ? -38.861 4.499 22.528 1.00 33.88 418 THR A CA 1
ATOM 3225 C C . THR A 1 418 ? -39.243 4.281 23.994 1.00 33.88 418 THR A C 1
ATOM 3227 O O . THR A 1 418 ? -40.420 4.328 24.332 1.00 33.88 418 THR A O 1
ATOM 3230 N N . ASN A 1 419 ? -38.255 4.047 24.865 1.00 28.41 419 ASN A N 1
ATOM 3231 C CA . ASN A 1 419 ? -38.400 4.220 26.320 1.00 28.41 419 ASN A CA 1
ATOM 3232 C C . ASN A 1 419 ? -37.032 4.397 27.012 1.00 28.41 419 ASN A C 1
ATOM 3234 O O . ASN A 1 419 ? -36.636 3.655 27.907 1.00 28.41 419 ASN A O 1
ATOM 3238 N N . THR A 1 420 ? -36.288 5.426 26.599 1.00 30.56 420 THR A N 1
ATOM 3239 C CA . THR A 1 420 ? -35.117 5.941 27.333 1.00 30.56 420 THR A CA 1
ATOM 3240 C C . THR A 1 420 ? -35.532 7.111 28.226 1.00 30.56 420 THR A C 1
ATOM 3242 O O . THR A 1 420 ? -35.059 8.233 28.056 1.00 30.56 420 THR A O 1
ATOM 3245 N N . ALA A 1 421 ? -36.463 6.854 29.145 1.00 35.09 421 ALA A N 1
ATOM 3246 C CA . ALA A 1 421 ? -36.974 7.842 30.089 1.00 35.09 421 ALA A CA 1
ATOM 3247 C C . ALA A 1 421 ? -37.476 7.168 31.378 1.00 35.09 421 ALA A C 1
ATOM 3249 O O . ALA A 1 421 ? -38.656 7.238 31.678 1.00 35.09 421 ALA A O 1
ATOM 3250 N N . ASP A 1 422 ? -36.582 6.486 32.106 1.00 34.03 422 ASP A N 1
ATOM 3251 C CA . ASP A 1 422 ? -36.664 6.363 33.574 1.00 34.03 422 ASP A CA 1
ATOM 3252 C C . ASP A 1 422 ? -35.418 5.676 34.158 1.00 34.03 422 ASP A C 1
ATOM 3254 O O . ASP A 1 422 ? -35.365 4.475 34.423 1.00 34.03 422 ASP A O 1
ATOM 3258 N N . ARG A 1 423 ? -34.376 6.482 34.385 1.00 33.62 423 ARG A N 1
ATOM 3259 C CA . ARG A 1 423 ? -33.330 6.202 35.379 1.00 33.62 423 ARG A CA 1
ATOM 3260 C C . ARG A 1 423 ? -32.988 7.486 36.115 1.00 33.62 423 ARG A C 1
ATOM 3262 O O . ARG A 1 423 ? -31.932 8.073 35.916 1.00 33.62 423 ARG A O 1
ATOM 3269 N N . ASN A 1 424 ? -33.905 7.897 36.983 1.00 32.50 424 ASN A N 1
ATOM 3270 C CA . ASN A 1 424 ? -33.608 8.813 38.075 1.00 32.50 424 ASN A CA 1
ATOM 3271 C C . ASN A 1 424 ? -33.117 7.966 39.272 1.00 32.50 424 ASN A C 1
ATOM 3273 O O . ASN A 1 424 ? -33.954 7.412 39.984 1.00 32.50 424 ASN A O 1
ATOM 3277 N N . PRO A 1 425 ? -31.798 7.841 39.541 1.00 35.94 425 PRO A N 1
ATOM 3278 C CA . PRO A 1 425 ? -31.300 7.132 40.731 1.00 35.94 425 PRO A CA 1
ATOM 3279 C C . PRO A 1 425 ? -31.601 7.886 42.040 1.00 35.94 425 PRO A C 1
ATOM 3281 O O . PRO A 1 425 ? -31.355 7.376 43.130 1.00 35.94 425 PRO A O 1
ATOM 3284 N N . SER A 1 426 ? -32.141 9.103 41.935 1.00 41.28 426 SER A N 1
ATOM 3285 C CA . SER A 1 426 ? -32.510 9.978 43.045 1.00 41.28 426 SER A CA 1
ATOM 3286 C C . SER A 1 426 ? -33.522 9.344 44.012 1.00 41.28 426 SER A C 1
ATOM 3288 O O . SER A 1 426 ? -33.260 9.296 45.210 1.00 41.28 426 SER A O 1
ATOM 3290 N N . ALA A 1 427 ? -34.642 8.793 43.525 1.00 39.00 427 ALA A N 1
ATOM 3291 C CA . ALA A 1 427 ? -35.754 8.391 44.396 1.00 39.00 427 ALA A CA 1
ATOM 3292 C C . ALA A 1 427 ? -35.418 7.200 45.311 1.00 39.00 427 ALA A C 1
ATOM 3294 O O . ALA A 1 427 ? -35.660 7.264 46.512 1.00 39.00 427 ALA A O 1
ATOM 3295 N N . THR A 1 428 ? -34.815 6.133 44.778 1.00 45.78 428 THR A N 1
ATOM 3296 C CA . THR A 1 428 ? -34.397 4.973 45.584 1.00 45.78 428 THR A CA 1
ATOM 3297 C C . THR A 1 428 ? -33.274 5.329 46.548 1.00 45.78 428 THR A C 1
ATOM 3299 O O . THR A 1 428 ? -33.310 4.886 47.688 1.00 45.78 428 THR A O 1
ATOM 3302 N N . THR A 1 429 ? -32.321 6.170 46.139 1.00 46.97 429 THR A N 1
ATOM 3303 C CA . THR A 1 429 ? -31.230 6.604 47.027 1.00 46.97 429 THR A CA 1
ATOM 3304 C C . THR A 1 429 ? -31.762 7.483 48.160 1.00 46.97 429 THR A C 1
ATOM 3306 O O . THR A 1 429 ? -31.390 7.275 49.309 1.00 46.97 429 THR A O 1
ATOM 3309 N N . ILE A 1 430 ? -32.695 8.400 47.879 1.00 46.69 430 ILE A N 1
ATOM 3310 C CA . ILE A 1 430 ? -33.363 9.226 48.899 1.00 46.69 430 ILE A CA 1
ATOM 3311 C C . ILE A 1 430 ? -34.230 8.366 49.827 1.00 46.69 430 ILE A C 1
ATOM 3313 O O . ILE A 1 430 ? -34.145 8.545 51.034 1.00 46.69 430 ILE A O 1
ATOM 3317 N N . GLN A 1 431 ? -34.982 7.386 49.315 1.00 46.50 431 GLN A N 1
ATOM 3318 C CA . GLN A 1 431 ? -35.772 6.469 50.146 1.00 46.50 431 GLN A CA 1
ATOM 3319 C C . GLN A 1 431 ? -34.879 5.577 51.028 1.00 46.50 431 GLN A C 1
ATOM 3321 O O . GLN A 1 431 ? -35.192 5.353 52.194 1.00 46.50 431 GLN A O 1
ATOM 3326 N N . THR A 1 432 ? -33.751 5.078 50.510 1.00 48.50 432 THR A N 1
ATOM 3327 C CA . THR A 1 432 ? -32.789 4.282 51.290 1.00 48.50 432 THR A CA 1
ATOM 3328 C C . THR A 1 432 ? -32.053 5.135 52.322 1.00 48.50 432 THR A C 1
ATOM 3330 O O . THR A 1 432 ? -31.844 4.664 53.436 1.00 48.50 432 THR A O 1
ATOM 3333 N N . LEU A 1 433 ? -31.714 6.388 52.001 1.00 50.31 433 LEU A N 1
ATOM 3334 C CA . LEU A 1 433 ? -31.140 7.337 52.957 1.00 50.31 433 LEU A CA 1
ATOM 3335 C C . LEU A 1 433 ? -32.160 7.774 54.010 1.00 50.31 433 LEU A C 1
ATOM 3337 O O . LEU A 1 433 ? -31.800 7.831 55.173 1.00 50.31 433 LEU A O 1
ATOM 3341 N N . GLN A 1 434 ? -33.424 8.010 53.653 1.00 48.56 434 GLN A N 1
ATOM 3342 C CA . GLN A 1 434 ? -34.486 8.296 54.621 1.00 48.56 434 GLN A CA 1
ATOM 3343 C C . GLN A 1 434 ? -34.727 7.099 55.538 1.00 48.56 434 GLN A C 1
ATOM 3345 O O . GLN A 1 434 ? -34.744 7.282 56.744 1.00 48.56 434 GLN A O 1
ATOM 3350 N N . ASN A 1 435 ? -34.796 5.876 55.007 1.00 54.38 435 ASN A N 1
ATOM 3351 C CA . ASN A 1 435 ? -34.914 4.679 55.839 1.00 54.38 435 ASN A CA 1
ATOM 3352 C C . ASN A 1 435 ? -33.677 4.479 56.739 1.00 54.38 435 ASN A C 1
ATOM 3354 O O . ASN A 1 435 ? -33.850 4.129 57.901 1.00 54.38 435 ASN A O 1
ATOM 3358 N N . LYS A 1 436 ? -32.449 4.745 56.253 1.00 55.47 436 LYS A N 1
ATOM 3359 C CA . LYS A 1 436 ? -31.233 4.745 57.094 1.00 55.47 436 LYS A CA 1
ATOM 3360 C C . LYS A 1 436 ? -31.251 5.865 58.139 1.00 55.47 436 LYS A C 1
ATOM 3362 O O . LYS A 1 436 ? -30.814 5.620 59.250 1.00 55.47 436 LYS A O 1
ATOM 3367 N N . ILE A 1 437 ? -31.770 7.054 57.829 1.00 52.75 437 ILE A N 1
ATOM 3368 C CA . ILE A 1 437 ? -31.929 8.153 58.793 1.00 52.75 437 ILE A CA 1
ATOM 3369 C C . ILE A 1 437 ? -32.948 7.759 59.864 1.00 52.75 437 ILE A C 1
ATOM 3371 O O . ILE A 1 437 ? -32.609 7.819 61.033 1.00 52.75 437 ILE A O 1
ATOM 3375 N N . THR A 1 438 ? -34.128 7.247 59.500 1.00 55.47 438 THR A N 1
ATOM 3376 C CA . THR A 1 438 ? -35.137 6.793 60.476 1.00 55.47 438 THR A CA 1
ATOM 3377 C C . THR A 1 438 ? -34.648 5.603 61.308 1.00 55.47 438 THR A C 1
ATOM 3379 O O . THR A 1 438 ? -34.994 5.484 62.479 1.00 55.47 438 THR A O 1
ATOM 3382 N N . GLN A 1 439 ? -33.825 4.723 60.728 1.00 49.72 439 GLN A N 1
ATOM 3383 C CA . GLN A 1 439 ? -33.199 3.616 61.450 1.00 49.72 439 GLN A CA 1
ATOM 3384 C C . GLN A 1 439 ? -32.099 4.107 62.406 1.00 49.72 439 GLN A C 1
ATOM 3386 O O . GLN A 1 439 ? -32.087 3.691 63.557 1.00 49.72 439 GLN A O 1
ATOM 3391 N N . LEU A 1 440 ? -31.241 5.038 61.979 1.00 47.66 440 LEU A N 1
ATOM 3392 C CA . LEU A 1 440 ? -30.230 5.660 62.839 1.00 47.66 440 LEU A CA 1
ATOM 3393 C C . LEU A 1 440 ? -30.862 6.533 63.932 1.00 47.66 440 LEU A C 1
ATOM 3395 O O . LEU A 1 440 ? -30.363 6.540 65.047 1.00 47.66 440 LEU A O 1
ATOM 3399 N N . GLU A 1 441 ? -31.973 7.222 63.660 1.00 45.53 441 GLU A N 1
ATOM 3400 C CA . GLU A 1 441 ? -32.768 7.948 64.661 1.00 45.53 441 GLU A CA 1
ATOM 3401 C C . GLU A 1 441 ? -33.347 6.980 65.709 1.00 45.53 441 GLU A C 1
ATOM 3403 O O . GLU A 1 441 ? -33.238 7.241 66.906 1.00 45.53 441 GLU A O 1
ATOM 3408 N N . ALA A 1 442 ? -33.873 5.825 65.284 1.00 45.72 442 ALA A N 1
ATOM 3409 C CA . ALA A 1 442 ? -34.370 4.784 66.188 1.00 45.72 442 ALA A CA 1
ATOM 3410 C C . ALA A 1 442 ? -33.249 4.072 66.976 1.00 45.72 442 ALA A C 1
ATOM 3412 O O . ALA A 1 442 ? -33.437 3.725 68.141 1.00 45.72 442 ALA A O 1
ATOM 3413 N N . GLU A 1 443 ? -32.074 3.867 66.378 1.00 43.38 443 GLU A N 1
ATOM 3414 C CA . GLU A 1 443 ? -30.897 3.296 67.047 1.00 43.38 443 GLU A CA 1
ATOM 3415 C C . GLU A 1 443 ? -30.254 4.301 68.024 1.00 43.38 443 GLU A C 1
ATOM 3417 O O . GLU A 1 443 ? -29.773 3.897 69.085 1.00 43.38 443 GLU A O 1
ATOM 3422 N N . LEU A 1 444 ? -30.332 5.607 67.736 1.00 41.78 444 LEU A N 1
ATOM 3423 C CA . LEU A 1 444 ? -29.930 6.689 68.641 1.00 41.78 444 LEU A CA 1
ATOM 3424 C C . LEU A 1 444 ? -30.910 6.863 69.818 1.00 41.78 444 LEU A C 1
ATOM 3426 O O . LEU A 1 444 ? -30.472 7.188 70.918 1.00 41.78 444 LEU A O 1
ATOM 3430 N N . GLU A 1 445 ? -32.211 6.602 69.630 1.00 42.72 445 GLU A N 1
ATOM 3431 C CA . GLU A 1 445 ? -33.180 6.486 70.739 1.00 42.72 445 GLU A CA 1
ATOM 3432 C C . GLU A 1 445 ? -33.010 5.186 71.553 1.00 42.72 445 GLU A C 1
ATOM 3434 O O . GLU A 1 445 ? -33.352 5.153 72.737 1.00 42.72 445 GLU A O 1
ATOM 3439 N N . ALA A 1 446 ? -32.481 4.113 70.952 1.00 42.97 446 ALA A N 1
ATOM 3440 C CA . ALA A 1 446 ? -32.313 2.815 71.611 1.00 42.97 446 ALA A CA 1
ATOM 3441 C C . ALA A 1 446 ? -30.986 2.660 72.382 1.00 42.97 446 ALA A C 1
ATOM 3443 O O . ALA A 1 446 ? -30.921 1.874 73.334 1.00 42.97 446 ALA A O 1
ATOM 3444 N N . MET A 1 447 ? -29.923 3.380 72.003 1.00 40.56 447 MET A N 1
ATOM 3445 C CA . MET A 1 447 ? -28.608 3.269 72.641 1.00 40.56 447 MET A CA 1
ATOM 3446 C C . MET A 1 447 ? -28.361 4.309 73.746 1.00 40.56 447 MET A C 1
ATOM 3448 O O . MET A 1 447 ? -27.806 5.380 73.517 1.00 40.56 447 MET A O 1
ATOM 3452 N N . SER A 1 448 ? -28.589 3.862 74.988 1.00 41.94 448 SER A N 1
ATOM 3453 C CA . SER A 1 448 ? -28.149 4.494 76.249 1.00 41.94 448 SER A CA 1
ATOM 3454 C C . SER A 1 448 ? -29.002 5.689 76.729 1.00 41.94 448 SER A C 1
ATOM 3456 O O . SER A 1 448 ? -29.596 6.403 75.925 1.00 41.94 448 SER A O 1
ATOM 3458 N N . PRO A 1 449 ? -29.131 5.914 78.055 1.00 45.38 449 PRO A N 1
ATOM 3459 C CA . PRO A 1 449 ? -30.152 6.801 78.591 1.00 45.38 449 PRO A CA 1
ATOM 3460 C C . PRO A 1 449 ? -29.697 8.256 78.502 1.00 45.38 449 PRO A C 1
ATOM 3462 O O . PRO A 1 449 ? -29.032 8.758 79.405 1.00 45.38 449 PRO A O 1
ATOM 3465 N N . VAL A 1 450 ? -30.096 8.952 77.440 1.00 41.19 450 VAL A N 1
ATOM 3466 C CA . VAL A 1 450 ? -30.062 10.417 77.415 1.00 41.19 450 VAL A CA 1
ATOM 3467 C C . VAL A 1 450 ? -31.160 10.914 78.366 1.00 41.19 450 VAL A C 1
ATOM 3469 O O . VAL A 1 450 ? -32.339 10.773 78.033 1.00 41.19 450 VAL A O 1
ATOM 3472 N N . PRO A 1 451 ? -30.844 11.492 79.544 1.00 49.59 451 PRO A N 1
ATOM 3473 C CA . PRO A 1 451 ? -31.856 12.196 80.316 1.00 49.59 451 PRO A CA 1
ATOM 3474 C C . PRO A 1 451 ? -32.335 13.355 79.451 1.00 49.59 451 PRO A C 1
ATOM 3476 O O . PRO A 1 451 ? -31.532 14.157 78.962 1.00 49.59 451 PRO A O 1
ATOM 3479 N N . SER A 1 452 ? -33.643 13.421 79.217 1.00 55.44 452 SER A N 1
ATOM 3480 C CA . SER A 1 452 ? -34.207 14.411 78.311 1.00 55.44 452 SER A CA 1
ATOM 3481 C C . SER A 1 452 ? -33.853 15.826 78.779 1.00 55.44 452 SER A C 1
ATOM 3483 O O . SER A 1 452 ? -33.568 16.063 79.956 1.00 55.44 452 SER A O 1
ATOM 3485 N N . LEU A 1 453 ? -33.949 16.822 77.893 1.00 54.56 453 LEU A N 1
ATOM 3486 C CA . LEU A 1 453 ? -33.783 18.225 78.299 1.00 54.56 453 LEU A CA 1
ATOM 3487 C C . LEU A 1 453 ? -34.730 18.604 79.463 1.00 54.56 453 LEU A C 1
ATOM 3489 O O . LEU A 1 453 ? -34.432 19.516 80.233 1.00 54.56 453 LEU A O 1
ATOM 3493 N N . ASN A 1 454 ? -35.858 17.897 79.605 1.00 55.38 454 ASN A N 1
ATOM 3494 C CA . ASN A 1 454 ? -36.772 18.035 80.734 1.00 55.38 454 ASN A CA 1
ATOM 3495 C C . ASN A 1 454 ? -36.237 17.374 82.010 1.00 55.38 454 ASN A C 1
ATOM 3497 O O . ASN A 1 454 ? -36.354 17.985 83.064 1.00 55.38 454 ASN A O 1
ATOM 3501 N N . ASP A 1 455 ? -35.615 16.196 81.937 1.00 54.69 455 ASP A N 1
ATOM 3502 C CA . ASP A 1 455 ? -34.991 15.540 83.097 1.00 54.69 455 ASP A CA 1
ATOM 3503 C C . ASP A 1 455 ? -33.787 16.339 83.608 1.00 54.69 455 ASP A C 1
ATOM 3505 O O . ASP A 1 455 ? -33.642 16.536 84.810 1.00 54.69 455 ASP A O 1
ATOM 3509 N N . LEU A 1 456 ? -32.976 16.889 82.700 1.00 57.66 456 LEU A N 1
ATOM 3510 C CA . LEU A 1 456 ? -31.808 17.711 83.031 1.00 57.66 456 LEU A CA 1
ATOM 3511 C C . LEU A 1 456 ? -32.220 19.068 83.644 1.00 57.66 456 LEU A C 1
ATOM 3513 O O . LEU A 1 456 ? -31.613 19.525 84.613 1.00 57.66 456 LEU A O 1
ATOM 3517 N N . LYS A 1 457 ? -33.311 19.679 83.150 1.00 69.25 457 LYS A N 1
ATOM 3518 C CA . LYS A 1 457 ? -33.951 20.843 83.798 1.00 69.25 457 LYS A CA 1
ATOM 3519 C C . LYS A 1 457 ? -34.542 20.490 85.159 1.00 69.25 457 LYS A C 1
ATOM 3521 O O . LYS A 1 457 ? -34.317 21.218 86.117 1.00 69.25 457 LYS A O 1
ATOM 3526 N N . LYS A 1 458 ? -35.256 19.368 85.257 1.00 72.00 458 LYS A N 1
ATOM 3527 C CA . LYS A 1 458 ? -35.881 18.895 86.494 1.00 72.00 458 LYS A CA 1
ATOM 3528 C C . LYS A 1 458 ? -34.834 18.632 87.579 1.00 72.00 458 LYS A C 1
ATOM 3530 O O . LYS A 1 458 ? -35.009 19.117 88.689 1.00 72.00 458 LYS A O 1
ATOM 3535 N N . LEU A 1 459 ? -33.711 17.991 87.241 1.00 65.06 459 LEU A N 1
ATOM 3536 C CA . LEU A 1 459 ? -32.556 17.841 88.135 1.00 65.06 459 LEU A CA 1
ATOM 3537 C C . LEU A 1 459 ? -32.025 19.199 88.618 1.00 65.06 459 LEU A C 1
ATOM 3539 O O . LEU A 1 459 ? -31.743 19.373 89.801 1.00 65.06 459 LEU A O 1
ATOM 3543 N N . HIS A 1 460 ? -31.891 20.172 87.710 1.00 70.44 460 HIS A N 1
ATOM 3544 C CA . HIS A 1 460 ? -31.386 21.507 88.035 1.00 70.44 460 HIS A CA 1
ATOM 3545 C C . HIS A 1 460 ? -32.347 22.305 88.935 1.00 70.44 460 HIS A C 1
ATOM 3547 O O . HIS A 1 460 ? -31.905 22.989 89.861 1.00 70.44 460 HIS A O 1
ATOM 3553 N N . ASP A 1 461 ? -33.656 22.201 88.704 1.00 73.25 461 ASP A N 1
ATOM 3554 C CA . ASP A 1 461 ? -34.678 22.857 89.521 1.00 73.25 461 ASP A CA 1
ATOM 3555 C C . ASP A 1 461 ? -34.861 22.162 90.886 1.00 73.25 461 ASP A C 1
ATOM 3557 O O . ASP A 1 461 ? -35.000 22.847 91.902 1.00 73.25 461 ASP A O 1
ATOM 3561 N N . GLU A 1 462 ? -34.747 20.829 90.957 1.00 72.38 462 GLU A N 1
ATOM 3562 C CA . GLU A 1 462 ? -34.663 20.072 92.217 1.00 72.38 462 GLU A CA 1
ATOM 3563 C C . GLU A 1 462 ? -33.414 20.474 93.028 1.00 72.38 462 GLU A C 1
ATOM 3565 O O . GLU A 1 462 ? -33.517 20.749 94.226 1.00 72.38 462 GLU A O 1
ATOM 3570 N N . LEU A 1 463 ? -32.250 20.616 92.378 1.00 71.25 463 LEU A N 1
ATOM 3571 C CA . LEU A 1 463 ? -31.007 21.090 93.000 1.00 71.25 463 LEU A CA 1
ATOM 3572 C C . LEU A 1 463 ? -31.141 22.524 93.542 1.00 71.25 463 LEU A C 1
ATOM 3574 O O . LEU A 1 463 ? -30.697 22.821 94.655 1.00 71.25 463 LEU A O 1
ATOM 3578 N N . ARG A 1 464 ? -31.770 23.421 92.770 1.00 74.94 464 ARG A N 1
ATOM 3579 C CA . ARG A 1 464 ? -32.057 24.805 93.181 1.00 74.94 464 ARG A CA 1
ATOM 3580 C C . ARG A 1 464 ? -33.006 24.837 94.383 1.00 74.94 464 ARG A C 1
ATOM 3582 O O . ARG A 1 464 ? -32.731 25.556 95.342 1.00 74.94 464 ARG A O 1
ATOM 3589 N N . SER A 1 465 ? -34.074 24.040 94.360 1.00 73.81 465 SER A N 1
ATOM 3590 C CA . SER A 1 465 ? -35.043 23.944 95.459 1.00 73.81 465 SER A CA 1
ATOM 3591 C C . SER A 1 465 ? -34.402 23.404 96.746 1.00 73.81 465 SER A C 1
ATOM 3593 O O . SER A 1 465 ? -34.568 24.001 97.810 1.00 73.81 465 SER A O 1
ATOM 3595 N N . ALA A 1 466 ? -33.584 22.349 96.651 1.00 66.81 466 ALA A N 1
ATOM 3596 C CA . ALA A 1 466 ? -32.867 21.775 97.793 1.00 66.81 466 ALA A CA 1
ATOM 3597 C C . ALA A 1 466 ? -31.868 22.759 98.431 1.00 66.81 466 ALA A C 1
ATOM 3599 O O . ALA A 1 466 ? -31.746 22.814 99.658 1.00 66.81 466 ALA A O 1
ATOM 3600 N N . ARG A 1 467 ? -31.183 23.574 97.613 1.00 74.00 467 ARG A N 1
ATOM 3601 C CA . ARG A 1 467 ? -30.307 24.658 98.090 1.00 74.00 467 ARG A CA 1
ATOM 3602 C C . ARG A 1 467 ? -31.089 25.744 98.826 1.00 74.00 467 ARG A C 1
ATOM 3604 O O . ARG A 1 467 ? -30.643 26.191 99.877 1.00 74.00 467 ARG A O 1
ATOM 3611 N N . GLN A 1 468 ? -32.254 26.137 98.318 1.00 74.81 468 GLN A N 1
ATOM 3612 C CA . GLN A 1 468 ? -33.065 27.182 98.942 1.00 74.81 468 GLN A CA 1
ATOM 3613 C C . GLN A 1 468 ? -33.670 26.734 100.285 1.00 74.81 468 GLN A C 1
ATOM 3615 O O . GLN A 1 468 ? -33.547 27.451 101.275 1.00 74.81 468 GLN A O 1
ATOM 3620 N N . ALA A 1 469 ? -34.198 25.508 100.364 1.00 71.69 469 ALA A N 1
ATOM 3621 C CA . ALA A 1 469 ? -34.713 24.935 101.613 1.00 71.69 469 ALA A CA 1
ATOM 3622 C C . ALA A 1 469 ? -33.641 24.811 102.719 1.00 71.69 469 ALA A C 1
ATOM 3624 O O . ALA A 1 469 ? -33.956 24.889 103.908 1.00 71.69 469 ALA A O 1
ATOM 3625 N N . ARG A 1 470 ? -32.362 24.641 102.349 1.00 72.31 470 ARG A N 1
ATOM 3626 C CA . ARG A 1 470 ? -31.241 24.678 103.301 1.00 72.31 470 ARG A CA 1
ATOM 3627 C C . ARG A 1 470 ? -31.048 26.077 103.893 1.00 72.31 470 ARG A C 1
ATOM 3629 O O . ARG A 1 470 ? -30.963 26.186 105.113 1.00 72.31 470 ARG A O 1
ATOM 3636 N N . VAL A 1 471 ? -31.019 27.117 103.056 1.00 75.62 471 VAL A N 1
ATOM 3637 C CA . VAL A 1 471 ? -30.853 28.516 103.498 1.00 75.62 471 VAL A CA 1
ATOM 3638 C C . VAL A 1 471 ? -31.983 28.926 104.447 1.00 75.62 471 VAL A C 1
ATOM 3640 O O . VAL A 1 471 ? -31.719 29.450 105.525 1.00 75.62 471 VAL A O 1
ATOM 3643 N N . GLU A 1 472 ? -33.232 28.593 104.113 1.00 75.19 472 GLU A N 1
ATOM 3644 C CA . GLU A 1 472 ? -34.392 28.859 104.978 1.00 75.19 472 GLU A CA 1
ATOM 3645 C C . GLU A 1 472 ? -34.260 28.164 106.353 1.00 75.19 472 GLU A C 1
ATOM 3647 O O . GLU A 1 472 ?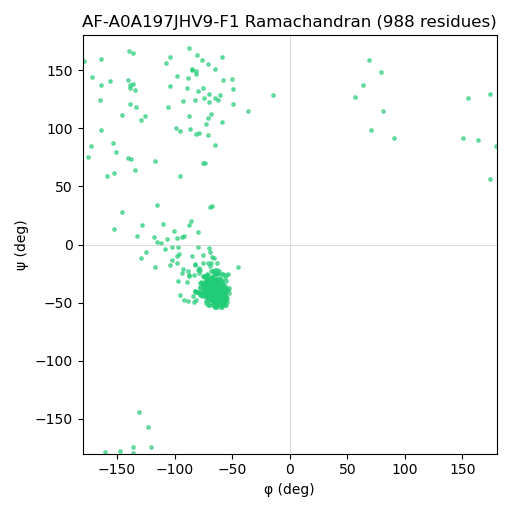 -34.590 28.742 107.392 1.00 75.19 472 GLU A O 1
ATOM 3652 N N . ALA A 1 473 ? -33.708 26.945 106.402 1.00 69.44 473 ALA A N 1
ATOM 3653 C CA . ALA A 1 473 ? -33.437 26.256 107.663 1.00 69.44 473 ALA A CA 1
ATOM 3654 C C . ALA A 1 473 ? -32.314 26.930 108.483 1.00 69.44 473 ALA A C 1
ATOM 3656 O O . ALA A 1 473 ? -32.475 27.095 109.696 1.00 69.44 473 ALA A O 1
ATOM 3657 N N . GLU A 1 474 ? -31.222 27.365 107.843 1.00 73.88 474 GLU A N 1
ATOM 3658 C CA . GLU A 1 474 ? -30.124 28.114 108.484 1.00 73.88 474 GLU A CA 1
ATOM 3659 C C . GLU A 1 474 ? -30.637 29.424 109.122 1.00 73.88 474 GLU A C 1
ATOM 3661 O O . GLU A 1 474 ? -30.334 29.718 110.284 1.00 73.88 474 GLU A O 1
ATOM 3666 N N . GLU A 1 475 ? -31.500 30.166 108.418 1.00 77.56 475 GLU A N 1
ATOM 3667 C CA . GLU A 1 475 ? -32.141 31.389 108.924 1.00 77.56 475 GLU A CA 1
ATOM 3668 C C . GLU A 1 475 ? -33.006 31.132 110.172 1.00 77.56 475 GLU A C 1
ATOM 3670 O O . GLU A 1 475 ? -32.916 31.875 111.157 1.00 77.56 475 GLU A O 1
ATOM 3675 N N . THR A 1 476 ? -33.814 30.060 110.189 1.00 76.12 476 THR A N 1
ATOM 3676 C CA . THR A 1 476 ? -34.643 29.736 111.370 1.00 76.12 476 THR A CA 1
ATOM 3677 C C . THR A 1 476 ? -33.813 29.381 112.606 1.00 76.12 476 THR A C 1
ATOM 3679 O O . THR A 1 476 ? -34.215 29.704 113.730 1.00 76.12 476 THR A O 1
ATOM 3682 N N . ILE A 1 477 ? -32.642 28.767 112.421 1.00 74.31 477 ILE A N 1
ATOM 3683 C CA . ILE A 1 477 ? -31.728 28.411 113.513 1.00 74.31 477 ILE A CA 1
ATOM 3684 C C . ILE A 1 477 ? -31.036 29.657 114.055 1.00 74.31 477 ILE A C 1
ATOM 3686 O O . ILE A 1 477 ? -31.040 29.854 115.271 1.00 74.31 477 ILE A O 1
ATOM 3690 N N . MET A 1 478 ? -30.549 30.552 113.189 1.00 78.00 478 MET A N 1
ATOM 3691 C CA . MET A 1 478 ? -30.019 31.852 113.621 1.00 78.00 478 MET A CA 1
ATOM 3692 C C . MET A 1 478 ? -31.068 32.664 114.399 1.00 78.00 478 MET A C 1
ATOM 3694 O O . MET A 1 478 ? -30.775 33.192 115.474 1.00 78.00 478 MET A O 1
ATOM 3698 N N . ALA A 1 479 ? -32.321 32.697 113.934 1.00 76.00 479 ALA A N 1
ATOM 3699 C CA . ALA A 1 479 ? -33.409 33.379 114.636 1.00 76.00 479 ALA A CA 1
ATOM 3700 C C . ALA A 1 479 ? -33.704 32.781 116.030 1.00 76.00 479 ALA A C 1
ATOM 3702 O O . ALA A 1 479 ? -34.067 33.512 116.957 1.00 76.00 479 ALA A O 1
ATOM 3703 N N . LEU A 1 480 ? -33.537 31.466 116.210 1.00 75.62 480 LEU A N 1
ATOM 3704 C CA . LEU A 1 480 ? -33.673 30.802 117.511 1.00 75.62 480 LEU A CA 1
ATOM 3705 C C . LEU A 1 480 ? -32.446 31.001 118.411 1.00 75.62 480 LEU A C 1
ATOM 3707 O O . LEU A 1 480 ? -32.626 31.222 119.608 1.00 75.62 480 LEU A O 1
ATOM 3711 N N . GLN A 1 481 ? -31.228 31.010 117.862 1.00 77.00 481 GLN A N 1
ATOM 3712 C CA . GLN A 1 481 ? -30.010 31.358 118.604 1.00 77.00 481 GLN A CA 1
ATOM 3713 C C . GLN A 1 481 ? -30.109 32.768 119.195 1.00 77.00 481 GLN A C 1
ATOM 3715 O O . GLN A 1 481 ? -29.868 32.943 120.390 1.00 77.00 481 GLN A O 1
ATOM 3720 N N . ILE A 1 482 ? -30.567 33.751 118.410 1.00 79.06 482 ILE A N 1
ATOM 3721 C CA . ILE A 1 482 ? -30.806 35.125 118.882 1.00 79.06 482 ILE A CA 1
ATOM 3722 C C . ILE A 1 482 ? -31.833 35.145 120.028 1.00 79.06 482 ILE A C 1
ATOM 3724 O O . ILE A 1 482 ? -31.616 35.816 121.035 1.00 79.06 482 ILE A O 1
ATOM 3728 N N . LYS A 1 483 ? -32.927 34.373 119.934 1.00 76.12 483 LYS A N 1
ATOM 3729 C CA . LYS A 1 483 ? -33.932 34.274 121.012 1.00 76.12 483 LYS A CA 1
ATOM 3730 C C . LYS A 1 483 ? -33.378 33.628 122.286 1.00 76.12 483 LYS A C 1
ATOM 3732 O O . LYS A 1 483 ? -33.658 34.120 123.375 1.00 76.12 483 LYS A O 1
ATOM 3737 N N . VAL A 1 484 ? -32.569 32.573 122.170 1.00 76.25 484 VAL A N 1
ATOM 3738 C CA . VAL A 1 484 ? -31.909 31.926 123.321 1.00 76.25 484 VAL A CA 1
ATOM 3739 C C . VAL A 1 484 ? -30.887 32.866 123.971 1.00 76.25 484 VAL A C 1
ATOM 3741 O O . VAL A 1 484 ? -30.829 32.937 125.198 1.00 76.25 484 VAL A O 1
ATOM 3744 N N . GLN A 1 485 ? -30.132 33.636 123.182 1.00 76.38 485 GLN A N 1
ATOM 3745 C CA . GLN A 1 485 ? -29.211 34.663 123.684 1.00 76.38 485 GLN A CA 1
ATOM 3746 C C . GLN A 1 485 ? -29.954 35.822 124.369 1.00 76.38 485 GLN A C 1
ATOM 3748 O O . GLN A 1 485 ? -29.551 36.249 125.448 1.00 76.38 485 GLN A O 1
ATOM 3753 N N . ALA A 1 486 ? -31.077 36.285 123.812 1.00 74.19 486 ALA A N 1
ATOM 3754 C CA . ALA A 1 486 ? -31.916 37.307 124.437 1.00 74.19 486 ALA A CA 1
ATOM 3755 C C . ALA A 1 486 ? -32.517 36.821 125.770 1.00 74.19 486 ALA A C 1
ATOM 3757 O O . ALA A 1 486 ? -32.415 37.515 126.780 1.00 74.19 486 ALA A O 1
ATOM 3758 N N . ALA A 1 487 ? -33.061 35.599 125.813 1.00 67.50 487 ALA A N 1
ATOM 3759 C CA . ALA A 1 487 ? -33.551 34.980 127.048 1.00 67.50 487 ALA A CA 1
ATOM 3760 C C . ALA A 1 487 ? -32.424 34.754 128.076 1.00 67.50 487 ALA A C 1
ATOM 3762 O O . ALA A 1 487 ? -32.642 34.874 129.284 1.00 67.50 487 ALA A O 1
ATOM 3763 N N . ALA A 1 488 ? -31.200 34.469 127.618 1.00 68.69 488 ALA A N 1
ATOM 3764 C CA . ALA A 1 488 ? -30.025 34.388 128.478 1.00 68.69 488 ALA A CA 1
ATOM 3765 C C . ALA A 1 488 ? -29.674 35.741 129.111 1.00 68.69 488 ALA A C 1
ATOM 3767 O O . ALA A 1 488 ? -29.522 35.795 130.330 1.00 68.69 488 ALA A O 1
ATOM 3768 N N . ALA A 1 489 ? -29.625 36.812 128.313 1.00 71.00 489 ALA A N 1
ATOM 3769 C CA . ALA A 1 489 ? -29.342 38.167 128.780 1.00 71.00 489 ALA A CA 1
ATOM 3770 C C . ALA A 1 489 ? -30.412 38.681 129.761 1.00 71.00 489 ALA A C 1
ATOM 3772 O O . ALA A 1 489 ? -30.072 39.207 130.818 1.00 71.00 489 ALA A O 1
ATOM 3773 N N . VAL A 1 490 ? -31.702 38.454 129.478 1.00 69.75 490 VAL A N 1
ATOM 3774 C CA . VAL A 1 490 ? -32.806 38.785 130.404 1.00 69.75 490 VAL A CA 1
ATOM 3775 C C . VAL A 1 490 ? -32.681 37.996 131.715 1.00 69.75 490 VAL A C 1
ATOM 3777 O O . VAL A 1 490 ? -32.822 38.564 132.796 1.00 69.75 490 VAL A O 1
ATOM 3780 N N . SER A 1 491 ? -32.338 36.705 131.644 1.00 65.75 491 SER A N 1
ATOM 3781 C CA . SER A 1 491 ? -32.101 35.861 132.823 1.00 65.75 491 SER A CA 1
ATOM 3782 C C . SER A 1 491 ? -30.840 36.231 133.624 1.00 65.75 491 SER A C 1
ATOM 3784 O O . SER A 1 491 ? -30.699 35.739 134.749 1.00 65.75 491 SER A O 1
ATOM 3786 N N . GLU A 1 492 ? -29.908 37.007 133.070 1.00 66.56 492 GLU A N 1
ATOM 3787 C CA . GLU A 1 492 ? -28.716 37.497 133.776 1.00 66.56 492 GLU A CA 1
ATOM 3788 C C . GLU A 1 492 ? -28.937 38.893 134.351 1.00 66.56 492 GLU A C 1
ATOM 3790 O O . GLU A 1 492 ? -28.691 39.075 135.540 1.00 66.56 492 GLU A O 1
ATOM 3795 N N . ALA A 1 493 ? -29.554 39.810 133.599 1.00 63.91 493 ALA A N 1
ATOM 3796 C CA . ALA A 1 493 ? -30.003 41.102 134.120 1.00 63.91 493 ALA A CA 1
ATOM 3797 C C . ALA A 1 493 ? -30.919 40.940 135.353 1.00 63.91 493 ALA A C 1
ATOM 3799 O O . ALA A 1 493 ? -30.757 41.645 136.346 1.00 63.91 493 ALA A O 1
ATOM 3800 N N . ALA A 1 494 ? -31.807 39.937 135.342 1.00 60.50 494 ALA A N 1
ATOM 3801 C CA . ALA A 1 494 ? -32.669 39.584 136.474 1.00 60.50 494 ALA A CA 1
ATOM 3802 C C . ALA A 1 494 ? -31.928 39.058 137.727 1.00 60.50 494 ALA A C 1
ATOM 3804 O O . ALA A 1 494 ? -32.553 38.915 138.775 1.00 60.50 494 ALA A O 1
ATOM 3805 N N . LYS A 1 495 ? -30.629 38.727 137.645 1.00 60.41 495 LYS A N 1
ATOM 3806 C CA . LYS A 1 495 ? -29.798 38.361 138.813 1.00 60.41 495 LYS A CA 1
ATOM 3807 C C . LYS A 1 495 ? -29.047 39.552 139.409 1.00 60.41 495 LYS A C 1
ATOM 3809 O O . LYS A 1 495 ? -28.592 39.449 140.543 1.00 60.41 495 LYS A O 1
ATOM 3814 N N . GLU A 1 496 ? -28.855 40.619 138.637 1.00 57.19 496 GLU A N 1
ATOM 3815 C CA . GLU A 1 496 ? -28.041 41.779 139.027 1.00 57.19 496 GLU A CA 1
ATOM 3816 C C . GLU A 1 496 ? -28.883 42.942 139.576 1.00 57.19 496 GLU A C 1
ATOM 3818 O O . GLU A 1 496 ? -28.347 43.834 140.230 1.00 57.19 496 GLU A O 1
ATOM 3823 N N . SER A 1 497 ? -30.201 42.936 139.353 1.00 53.62 497 SER A N 1
ATOM 3824 C CA . SER A 1 497 ? -31.125 43.923 139.917 1.00 53.62 497 SER A CA 1
ATOM 3825 C C . SER A 1 497 ? -31.736 43.467 141.248 1.00 53.62 497 SER A C 1
ATOM 3827 O O . SER A 1 497 ? -32.462 42.475 141.273 1.00 53.62 497 SER A O 1
ATOM 3829 N N . ASP A 1 498 ? -31.580 44.266 142.310 1.00 54.59 498 ASP A N 1
ATOM 3830 C CA . ASP A 1 498 ? -32.281 44.144 143.611 1.00 54.59 498 ASP A CA 1
ATOM 3831 C C . ASP A 1 498 ? -33.800 44.473 143.527 1.00 54.59 498 ASP A C 1
ATOM 3833 O O . ASP A 1 498 ? -34.413 45.014 144.450 1.00 54.59 498 ASP A O 1
ATOM 3837 N N . THR A 1 499 ? -34.443 44.188 142.392 1.00 53.81 499 THR A N 1
ATOM 3838 C CA . THR A 1 499 ? -35.883 44.375 142.182 1.00 53.81 499 THR A CA 1
ATOM 3839 C C . THR A 1 499 ? -36.629 43.059 142.385 1.00 53.81 499 THR A C 1
ATOM 3841 O O . THR A 1 499 ? -36.131 41.976 142.086 1.00 53.81 499 THR A O 1
ATOM 3844 N N . THR A 1 500 ? -37.847 43.144 142.923 1.00 54.31 500 THR A N 1
ATOM 3845 C CA . THR A 1 500 ? -38.657 41.987 143.332 1.00 54.31 500 THR A CA 1
ATOM 3846 C C . THR A 1 500 ? -39.269 41.245 142.141 1.00 54.31 500 THR A C 1
ATOM 3848 O O . THR A 1 500 ? -40.484 41.275 141.948 1.00 54.31 500 THR A O 1
ATOM 3851 N N . ILE A 1 501 ? -38.436 40.564 141.356 1.00 55.75 501 ILE A N 1
ATOM 3852 C CA . ILE A 1 501 ? -38.869 39.466 140.489 1.00 55.75 501 ILE A CA 1
ATOM 3853 C C . ILE A 1 501 ? -39.123 38.267 141.404 1.00 55.75 501 ILE A C 1
ATOM 3855 O O . ILE A 1 501 ? -38.264 37.897 142.209 1.00 55.75 501 ILE A O 1
ATOM 3859 N N . SER A 1 502 ? -40.310 37.672 141.326 1.00 57.62 502 SER A N 1
ATOM 3860 C CA . SER A 1 502 ? -40.635 36.518 142.162 1.00 57.62 502 SER A CA 1
ATOM 3861 C C . SER A 1 502 ? -39.755 35.312 141.807 1.00 57.62 502 SER A C 1
ATOM 3863 O O . SER A 1 502 ? -39.327 35.126 140.663 1.00 57.62 502 SER A O 1
ATOM 3865 N N . LEU A 1 503 ? -39.501 34.442 142.792 1.00 62.34 503 LEU A N 1
ATOM 3866 C CA . LEU A 1 503 ? -38.795 33.174 142.558 1.00 62.34 503 LEU A CA 1
ATOM 3867 C C . LEU A 1 503 ? -39.494 32.315 141.488 1.00 62.34 503 LEU A C 1
ATOM 3869 O O . LEU A 1 503 ? -38.817 31.584 140.767 1.00 62.34 503 LEU A O 1
ATOM 3873 N N . GLU A 1 504 ? -40.817 32.450 141.350 1.00 65.00 504 GLU A N 1
ATOM 3874 C CA . GLU A 1 504 ? -41.627 31.800 140.318 1.00 65.00 504 GLU A CA 1
ATOM 3875 C C . GLU A 1 504 ? -41.368 32.363 138.916 1.00 65.00 504 GLU A C 1
ATOM 3877 O O . GLU A 1 504 ? -41.063 31.581 138.019 1.00 65.00 504 GLU A O 1
ATOM 3882 N N . GLU A 1 505 ? -41.362 33.683 138.711 1.00 67.75 505 GLU A N 1
ATOM 3883 C CA . GLU A 1 505 ? -41.048 34.291 137.403 1.00 67.75 505 GLU A CA 1
ATOM 3884 C C . GLU A 1 505 ? -39.617 33.970 136.949 1.00 67.75 505 GLU A C 1
ATOM 3886 O O . GLU A 1 505 ? -39.383 33.609 135.793 1.00 67.75 505 GLU A O 1
ATOM 3891 N N . LEU A 1 506 ? -38.648 34.024 137.869 1.00 66.25 506 LEU A N 1
ATOM 3892 C CA . LEU A 1 506 ? -37.249 33.723 137.560 1.00 66.25 506 LEU A CA 1
ATOM 3893 C C . LEU A 1 506 ? -37.034 32.214 137.317 1.00 66.25 506 LEU A C 1
ATOM 3895 O O . LEU A 1 506 ? -36.163 31.829 136.532 1.00 66.25 506 LEU A O 1
ATOM 3899 N N . SER A 1 507 ? -37.846 31.345 137.931 1.00 71.25 507 SER A N 1
ATOM 3900 C CA . SER A 1 507 ? -37.891 29.915 137.593 1.00 71.25 507 SER A CA 1
ATOM 3901 C C . SER A 1 507 ? -38.550 29.662 136.231 1.00 71.25 507 SER A C 1
ATOM 3903 O O . SER A 1 507 ? -37.998 28.903 135.437 1.00 71.25 507 SER A O 1
ATOM 3905 N N . SER A 1 508 ? -39.635 30.374 135.907 1.00 74.50 508 SER A N 1
ATOM 3906 C CA . SER A 1 508 ? -40.340 30.289 134.624 1.00 74.50 508 SER A CA 1
ATOM 3907 C C . SER A 1 508 ? -39.446 30.723 133.463 1.00 74.50 508 SER A C 1
ATOM 3909 O O . SER A 1 508 ? -39.348 30.008 132.473 1.00 74.50 508 SER A O 1
ATOM 3911 N N . LEU A 1 509 ? -38.711 31.833 133.596 1.00 72.25 509 LEU A N 1
ATOM 3912 C CA . LEU A 1 509 ? -37.755 32.289 132.578 1.00 72.25 509 LEU A CA 1
ATOM 3913 C C . LEU A 1 509 ? -36.560 31.335 132.417 1.00 72.25 509 LEU A C 1
ATOM 3915 O O . LEU A 1 509 ? -36.060 31.146 131.309 1.00 72.25 509 LEU A O 1
ATOM 3919 N N . LYS A 1 510 ? -36.103 30.688 133.500 1.00 73.81 510 LYS A N 1
ATOM 3920 C CA . LYS A 1 510 ? -35.084 29.626 133.417 1.00 73.81 510 LYS A CA 1
ATOM 3921 C C . LYS A 1 510 ? -35.618 28.372 132.728 1.00 73.81 510 LYS A C 1
ATOM 3923 O O . LYS A 1 510 ? -34.875 27.765 131.959 1.00 73.81 510 LYS A O 1
ATOM 3928 N N . GLN A 1 511 ? -36.872 28.000 132.978 1.00 78.06 511 GLN A N 1
ATOM 3929 C CA . GLN A 1 511 ? -37.531 26.887 132.303 1.00 78.06 511 GLN A CA 1
ATOM 3930 C C . GLN A 1 511 ? -37.740 27.198 130.816 1.00 78.06 511 GLN A C 1
ATOM 3932 O O . GLN A 1 511 ? -37.332 26.402 129.979 1.00 78.06 511 GLN A O 1
ATOM 3937 N N . GLU A 1 512 ? -38.260 28.375 130.467 1.00 77.50 512 GLU A N 1
ATOM 3938 C CA . GLU A 1 512 ? -38.421 28.808 129.076 1.00 77.50 512 GLU A CA 1
ATOM 3939 C C . GLU A 1 512 ? -37.070 28.857 128.344 1.00 77.50 512 GLU A C 1
ATOM 3941 O O . GLU A 1 512 ? -36.947 28.338 127.235 1.00 77.50 512 GLU A O 1
ATOM 3946 N N . ARG A 1 513 ? -36.012 29.376 128.987 1.00 77.12 513 ARG A N 1
ATOM 3947 C CA . ARG A 1 513 ? -34.638 29.325 128.458 1.00 77.12 513 ARG A CA 1
ATOM 3948 C C . ARG A 1 513 ? -34.151 27.887 128.254 1.00 77.12 513 ARG A C 1
ATOM 3950 O O . ARG A 1 513 ? -33.501 27.624 127.245 1.00 77.12 513 ARG A O 1
ATOM 3957 N N . ALA A 1 514 ? -34.441 26.966 129.175 1.00 73.50 514 ALA A N 1
ATOM 3958 C CA . ALA A 1 514 ? -34.073 25.557 129.040 1.00 73.50 514 ALA A CA 1
ATOM 3959 C C . ALA A 1 514 ? -34.835 24.880 127.888 1.00 73.50 514 ALA A C 1
ATOM 3961 O O . ALA A 1 514 ? -34.216 24.222 127.057 1.00 73.50 514 ALA A O 1
ATOM 3962 N N . GLU A 1 515 ? -36.143 25.114 127.770 1.00 77.69 515 GLU A N 1
ATOM 3963 C CA . GLU A 1 515 ? -36.974 24.593 126.682 1.00 77.69 515 GLU A CA 1
ATOM 3964 C C . GLU A 1 515 ? -36.575 25.163 125.314 1.00 77.69 515 GLU A C 1
ATOM 3966 O O . GLU A 1 515 ? -36.527 24.425 124.331 1.00 77.69 515 GLU A O 1
ATOM 3971 N N . LEU A 1 516 ? -36.281 26.465 125.222 1.00 75.50 516 LEU A N 1
ATOM 3972 C CA . LEU A 1 516 ? -35.777 27.093 123.996 1.00 75.50 516 LEU A CA 1
ATOM 3973 C C . LEU A 1 516 ? -34.377 26.581 123.643 1.00 75.50 516 LEU A C 1
ATOM 3975 O O . LEU A 1 516 ? -34.116 26.308 122.473 1.00 75.50 516 LEU A O 1
ATOM 3979 N N . SER A 1 517 ? -33.504 26.389 124.637 1.00 74.50 517 SER A N 1
ATOM 3980 C CA . SER A 1 517 ? -32.188 25.781 124.435 1.00 74.50 517 SER A CA 1
ATOM 3981 C C . SER A 1 517 ? -32.311 24.342 123.931 1.00 74.50 517 SER A C 1
ATOM 3983 O O . SER A 1 517 ? -31.633 23.989 122.975 1.00 74.50 517 SER A O 1
ATOM 3985 N N . GLU A 1 518 ? -33.186 23.515 124.511 1.00 79.62 518 GLU A N 1
ATOM 3986 C CA . GLU A 1 518 ? -33.391 22.130 124.069 1.00 79.62 518 GLU A CA 1
ATOM 3987 C C . GLU A 1 518 ? -33.984 22.070 122.653 1.00 79.62 518 GLU A C 1
ATOM 3989 O O . GLU A 1 518 ? -33.497 21.311 121.808 1.00 79.62 518 GLU A O 1
ATOM 3994 N N . LYS A 1 519 ? -34.990 22.910 122.359 1.00 75.50 519 LYS A N 1
ATOM 3995 C CA . LYS A 1 519 ? -35.564 23.066 121.010 1.00 75.50 519 LYS A CA 1
ATOM 3996 C C . LYS A 1 519 ? -34.483 23.460 119.999 1.00 75.50 519 LYS A C 1
ATOM 3998 O O . LYS A 1 519 ? -34.423 22.856 118.929 1.00 75.50 519 LYS A O 1
ATOM 4003 N N . LEU A 1 520 ? -33.593 24.389 120.358 1.00 75.44 520 LEU A N 1
ATOM 4004 C CA . LEU A 1 520 ? -32.448 24.781 119.538 1.00 75.44 520 LEU A CA 1
ATOM 4005 C C . LEU A 1 520 ? -31.471 23.611 119.325 1.00 75.44 520 LEU A C 1
ATOM 4007 O O . LEU A 1 520 ? -31.230 23.244 118.180 1.00 75.44 520 LEU A O 1
ATOM 4011 N N . THR A 1 521 ? -30.989 22.939 120.380 1.00 74.75 521 THR A N 1
ATOM 4012 C CA . THR A 1 521 ? -30.023 21.824 120.229 1.00 74.75 521 THR A CA 1
ATOM 4013 C C . THR A 1 521 ? -30.621 20.615 119.498 1.00 74.75 521 THR A C 1
ATOM 4015 O O . THR A 1 521 ? -29.892 19.761 118.982 1.00 74.75 521 THR A O 1
ATOM 4018 N N . ARG A 1 522 ? -31.953 20.477 119.490 1.00 77.44 522 ARG A N 1
ATOM 4019 C CA . ARG A 1 522 ? -32.677 19.470 118.704 1.00 77.44 522 ARG A CA 1
ATOM 4020 C C . ARG A 1 522 ? -32.775 19.872 117.231 1.00 77.44 522 ARG A C 1
ATOM 4022 O O . ARG A 1 522 ? -32.557 19.016 116.377 1.00 77.44 522 ARG A O 1
ATOM 4029 N N . LEU A 1 523 ? -33.056 21.142 116.936 1.00 75.19 523 LEU A N 1
ATOM 4030 C CA . LEU A 1 523 ? -33.086 21.668 115.569 1.00 75.19 523 LEU A CA 1
ATOM 4031 C C . LEU A 1 523 ? -31.695 21.698 114.930 1.00 75.19 523 LEU A C 1
ATOM 4033 O O . LEU A 1 523 ? -31.558 21.223 113.812 1.00 75.19 523 LEU A O 1
ATOM 4037 N N . GLU A 1 524 ? -30.655 22.117 115.650 1.00 76.88 524 GLU A N 1
ATOM 4038 C CA . GLU A 1 524 ? -29.260 22.075 115.181 1.00 76.88 524 GLU A CA 1
ATOM 4039 C C . GLU A 1 524 ? -28.816 20.644 114.830 1.00 76.88 524 GLU A C 1
ATOM 4041 O O . GLU A 1 524 ? -28.170 20.424 113.807 1.00 76.88 524 GLU A O 1
ATOM 4046 N N . ARG A 1 525 ? -29.216 19.636 115.622 1.00 77.12 525 ARG A N 1
ATOM 4047 C CA . ARG A 1 525 ? -28.941 18.219 115.313 1.00 77.12 525 ARG A CA 1
ATOM 4048 C C . ARG A 1 525 ? -29.699 17.710 114.087 1.00 77.12 525 ARG A C 1
ATOM 4050 O O . ARG A 1 525 ? -29.119 16.977 113.289 1.00 77.12 525 ARG A O 1
ATOM 4057 N N . LEU A 1 526 ? -30.971 18.082 113.931 1.00 75.19 526 LEU A N 1
ATOM 4058 C CA . LEU A 1 526 ? -31.753 17.742 112.736 1.00 75.19 526 LEU A CA 1
ATOM 4059 C C . LEU A 1 526 ? -31.184 18.429 111.488 1.00 75.19 526 LEU A C 1
ATOM 4061 O O . LEU A 1 526 ? -31.073 17.798 110.441 1.00 75.19 526 LEU A O 1
ATOM 4065 N N . HIS A 1 527 ? -30.755 19.681 111.625 1.00 75.81 527 HIS A N 1
ATOM 4066 C CA . HIS A 1 527 ? -30.150 20.463 110.559 1.00 75.81 527 HIS A CA 1
ATOM 4067 C C . HIS A 1 527 ? -28.800 19.902 110.127 1.00 75.81 527 HIS A C 1
ATOM 4069 O O . HIS A 1 527 ? -28.643 19.640 108.948 1.00 75.81 527 HIS A O 1
ATOM 4075 N N . GLN A 1 528 ? -27.884 19.565 111.040 1.00 75.62 528 GLN A N 1
ATOM 4076 C CA . GLN A 1 528 ? -26.628 18.894 110.664 1.00 75.62 528 GLN A CA 1
ATOM 4077 C C . GLN A 1 528 ? -26.854 17.541 109.965 1.00 75.62 528 GLN A C 1
ATOM 4079 O O . GLN A 1 528 ? -26.050 17.133 109.127 1.00 75.62 528 GLN A O 1
ATOM 4084 N N . GLY A 1 529 ? -27.932 16.822 110.302 1.00 75.19 529 GLY A N 1
ATOM 4085 C CA . GLY A 1 529 ? -28.345 15.620 109.572 1.00 75.19 529 GLY A CA 1
ATOM 4086 C C . GLY A 1 529 ? -28.824 15.940 108.152 1.00 75.19 529 GLY A C 1
ATOM 4087 O O . GLY A 1 529 ? -28.391 15.302 107.192 1.00 75.19 529 GLY A O 1
ATOM 4088 N N . PHE A 1 530 ? -29.670 16.964 108.019 1.00 74.81 530 PHE A N 1
ATOM 4089 C CA . PHE A 1 530 ? -30.181 17.454 106.740 1.00 74.81 530 PHE A CA 1
ATOM 4090 C C . PHE A 1 530 ? -29.080 18.049 105.850 1.00 74.81 530 PHE A C 1
ATOM 4092 O O . PHE A 1 530 ? -29.030 17.733 104.670 1.00 74.81 530 PHE A O 1
ATOM 4099 N N . GLU A 1 531 ? -28.158 18.846 106.392 1.00 73.38 531 GLU A N 1
ATOM 4100 C CA . GLU A 1 531 ? -27.029 19.439 105.671 1.00 73.38 531 GLU A CA 1
ATOM 4101 C C . GLU A 1 531 ? -26.105 18.380 105.081 1.00 73.38 531 GLU A C 1
ATOM 4103 O O . GLU A 1 531 ? -25.684 18.534 103.937 1.00 73.38 531 GLU A O 1
ATOM 4108 N N . ARG A 1 532 ? -25.789 17.310 105.826 1.00 76.00 532 ARG A N 1
ATOM 4109 C CA . ARG A 1 532 ? -24.957 16.207 105.315 1.00 76.00 532 ARG A CA 1
ATOM 4110 C C . ARG A 1 532 ? -25.657 15.504 104.157 1.00 76.00 532 ARG A C 1
ATOM 4112 O O . ARG A 1 532 ? -25.113 15.473 103.060 1.00 76.00 532 ARG A O 1
ATOM 4119 N N . SER A 1 533 ? -26.901 15.068 104.362 1.00 73.44 533 SER A N 1
ATOM 4120 C CA . SER A 1 533 ? -27.690 14.391 103.324 1.00 73.44 533 SER A CA 1
ATOM 4121 C C . SER A 1 533 ? -27.946 15.277 102.093 1.00 73.44 533 SER A C 1
ATOM 4123 O O . SER A 1 533 ? -27.826 14.813 100.960 1.00 73.44 533 SER A O 1
ATOM 4125 N N . SER A 1 534 ? -28.234 16.566 102.295 1.00 73.81 534 SER A N 1
ATOM 4126 C CA . SER A 1 534 ? -28.441 17.547 101.224 1.00 73.81 534 SER A CA 1
ATOM 4127 C C . SER A 1 534 ? -27.139 17.855 100.482 1.00 73.81 534 SER A C 1
ATOM 4129 O O . SER A 1 534 ? -27.139 17.885 99.257 1.00 73.81 534 SER A O 1
ATOM 4131 N N . SER A 1 535 ? -26.005 17.998 101.178 1.00 75.06 535 SER A N 1
ATOM 4132 C CA . SER A 1 535 ? -24.700 18.232 100.535 1.00 75.06 535 SER A CA 1
ATOM 4133 C C . SER A 1 535 ? -24.218 17.008 99.751 1.00 75.06 535 SER A C 1
ATOM 4135 O O . SER A 1 535 ? -23.720 17.163 98.641 1.00 75.06 535 SER A O 1
ATOM 4137 N N . GLU A 1 536 ? -24.417 15.795 100.273 1.00 80.69 536 GLU A N 1
ATOM 4138 C CA . GLU A 1 536 ? -24.142 14.537 99.561 1.00 80.69 536 GLU A CA 1
ATOM 4139 C C . GLU A 1 536 ? -25.031 14.391 98.313 1.00 80.69 536 GLU A C 1
ATOM 4141 O O . GLU A 1 536 ? -24.546 14.026 97.236 1.00 80.69 536 GLU A O 1
ATOM 4146 N N . ARG A 1 537 ? -26.323 14.745 98.410 1.00 78.56 537 ARG A N 1
ATOM 4147 C CA . ARG A 1 537 ? -27.228 14.730 97.251 1.00 78.56 537 ARG A CA 1
ATOM 4148 C C . ARG A 1 537 ? -26.886 15.818 96.231 1.00 78.56 537 ARG A C 1
ATOM 4150 O O . ARG A 1 537 ? -26.897 15.542 95.041 1.00 78.56 537 ARG A O 1
ATOM 4157 N N . ILE A 1 538 ? -26.528 17.022 96.672 1.00 75.44 538 ILE A N 1
ATOM 4158 C CA . ILE A 1 538 ? -26.061 18.106 95.796 1.00 75.44 538 ILE A CA 1
ATOM 4159 C C . ILE A 1 538 ? -24.791 17.675 95.052 1.00 75.44 538 ILE A C 1
ATOM 4161 O O . ILE A 1 538 ? -24.740 17.798 93.833 1.00 75.44 538 ILE A O 1
ATOM 4165 N N . HIS A 1 539 ? -23.807 17.101 95.751 1.00 77.12 539 HIS A N 1
ATOM 4166 C CA . HIS A 1 539 ? -22.545 16.693 95.137 1.00 77.12 539 HIS A CA 1
ATOM 4167 C C . HIS A 1 539 ? -22.726 15.557 94.115 1.00 77.12 539 HIS A C 1
ATOM 4169 O O . HIS A 1 539 ? -22.102 15.594 93.053 1.00 77.12 539 HIS A O 1
ATOM 4175 N N . THR A 1 540 ? -23.590 14.575 94.400 1.00 79.94 540 THR A N 1
ATOM 4176 C CA . THR A 1 540 ? -23.902 13.492 93.445 1.00 79.94 540 THR A CA 1
ATOM 4177 C C . THR A 1 540 ? -24.624 14.017 92.204 1.00 79.94 540 THR A C 1
ATOM 4179 O O . THR A 1 540 ? -24.214 13.699 91.093 1.00 79.94 540 THR A O 1
ATOM 4182 N N . LEU A 1 541 ? -25.607 14.908 92.366 1.00 76.44 541 LEU A N 1
ATOM 4183 C CA . LEU A 1 541 ? -26.293 15.560 91.243 1.00 76.44 541 LEU A CA 1
ATOM 4184 C C . LEU A 1 541 ? -25.352 16.444 90.397 1.00 76.44 541 LEU A C 1
ATOM 4186 O O . LEU A 1 541 ? -25.486 16.495 89.176 1.00 76.44 541 LEU A O 1
ATOM 4190 N N . GLU A 1 542 ? -24.377 17.120 91.014 1.00 79.25 542 GLU A N 1
ATOM 4191 C CA . GLU A 1 542 ? -23.351 17.891 90.292 1.00 79.25 542 GLU A CA 1
ATOM 4192 C C . GLU A 1 542 ? -22.383 16.993 89.505 1.00 79.25 542 GLU A C 1
ATOM 4194 O O . GLU A 1 542 ? -21.988 17.354 88.396 1.00 79.25 542 GLU A O 1
ATOM 4199 N N . GLN A 1 543 ? -22.038 15.811 90.029 1.00 80.19 543 GLN A N 1
ATOM 4200 C CA . GLN A 1 543 ? -21.248 14.810 89.301 1.00 80.19 543 GLN A CA 1
ATOM 4201 C C . GLN A 1 543 ? -22.029 14.214 88.122 1.00 80.19 543 GLN A C 1
ATOM 4203 O O . GLN A 1 543 ? -21.494 14.148 87.016 1.00 80.19 543 GLN A O 1
ATOM 4208 N N . GLU A 1 544 ? -23.293 13.834 88.332 1.00 80.62 544 GLU A N 1
ATOM 4209 C CA . GLU A 1 544 ? -24.188 13.336 87.277 1.00 80.62 544 GLU A CA 1
ATOM 4210 C C . GLU A 1 544 ? -24.315 14.364 86.135 1.00 80.62 544 GLU A C 1
ATOM 4212 O O . GLU A 1 544 ? -24.130 14.027 84.965 1.00 80.62 544 GLU A O 1
ATOM 4217 N N . LEU A 1 545 ? -24.537 15.643 86.463 1.00 78.12 545 LEU A N 1
ATOM 4218 C CA . LEU A 1 545 ? -24.679 16.714 85.472 1.00 78.12 545 LEU A CA 1
ATOM 4219 C C . LEU A 1 545 ? -23.368 17.006 84.716 1.00 78.12 545 LEU A C 1
ATOM 4221 O O . LEU A 1 545 ? -23.411 17.270 83.514 1.00 78.12 545 LEU A O 1
ATOM 4225 N N . ALA A 1 546 ? -22.208 16.921 85.375 1.00 79.06 546 ALA A N 1
ATOM 4226 C CA . ALA A 1 546 ? -20.908 17.101 84.723 1.00 79.06 546 ALA A CA 1
ATOM 4227 C C . ALA A 1 546 ? -20.631 16.018 83.662 1.00 79.06 546 ALA A C 1
ATOM 4229 O O . ALA A 1 546 ? -20.253 16.350 82.538 1.00 79.06 546 ALA A O 1
ATOM 4230 N N . VAL A 1 547 ? -20.890 14.744 83.987 1.00 80.38 547 VAL A N 1
ATOM 4231 C CA . VAL A 1 547 ? -20.713 13.612 83.054 1.00 80.38 547 VAL A CA 1
ATOM 4232 C C . VAL A 1 547 ? -21.615 13.758 81.824 1.00 80.38 547 VAL A C 1
ATOM 4234 O O . VAL A 1 547 ? -21.176 13.525 80.699 1.00 80.38 547 VAL A O 1
ATOM 4237 N N . LEU A 1 548 ? -22.860 14.201 82.013 1.00 77.69 548 LEU A N 1
ATOM 4238 C CA . LEU A 1 548 ? -23.813 14.413 80.919 1.00 77.69 548 LEU A CA 1
ATOM 4239 C C . LEU A 1 548 ? -23.402 15.556 79.977 1.00 77.69 548 LEU A C 1
ATOM 4241 O O . LEU A 1 548 ? -23.600 15.459 78.765 1.00 77.69 548 LEU A O 1
ATOM 4245 N N . LEU A 1 549 ? -22.805 16.629 80.506 1.00 77.19 549 LEU A N 1
ATOM 4246 C CA . LEU A 1 549 ? -22.271 17.720 79.683 1.00 77.19 549 LEU A CA 1
ATOM 4247 C C . LEU A 1 549 ? -21.055 17.280 78.855 1.00 77.19 549 LEU A C 1
ATOM 4249 O O . LEU A 1 549 ? -20.935 17.685 77.699 1.00 77.19 549 LEU A O 1
ATOM 4253 N N . GLU A 1 550 ? -20.184 16.435 79.412 1.00 83.06 550 GLU A N 1
ATOM 4254 C CA . GLU A 1 550 ? -19.036 15.874 78.691 1.00 83.06 550 GLU A CA 1
ATOM 4255 C C . GLU A 1 550 ? -19.487 14.925 77.568 1.00 83.06 550 GLU A C 1
ATOM 4257 O O . GLU A 1 550 ? -19.065 15.082 76.421 1.00 83.06 550 GLU A O 1
ATOM 4262 N N . GLN A 1 551 ? -20.432 14.019 77.850 1.00 77.25 551 GLN A N 1
ATOM 4263 C CA . GLN A 1 551 ? -21.040 13.142 76.839 1.00 77.25 551 GLN A CA 1
ATOM 4264 C C . GLN A 1 551 ? -21.693 13.935 75.698 1.00 77.25 551 GLN A C 1
ATOM 4266 O O . GLN A 1 551 ? -21.500 13.604 74.526 1.00 77.25 551 GLN A O 1
ATOM 4271 N N . LYS A 1 552 ? -22.410 15.022 76.018 1.00 79.38 552 LYS A N 1
ATOM 4272 C CA . LYS A 1 552 ? -23.000 15.910 75.008 1.00 79.38 552 LYS A CA 1
ATOM 4273 C C . LYS A 1 552 ? -21.932 16.526 74.095 1.00 79.38 552 LYS A C 1
ATOM 4275 O O . LYS A 1 552 ? -22.103 16.519 72.878 1.00 79.38 552 LYS A O 1
ATOM 4280 N N . ALA A 1 553 ? -20.838 17.037 74.662 1.00 78.00 553 ALA A N 1
ATOM 4281 C CA . ALA A 1 553 ? -19.770 17.674 73.890 1.00 78.00 553 ALA A CA 1
ATOM 4282 C C . ALA A 1 553 ? -19.071 16.694 72.926 1.00 78.00 553 ALA A C 1
ATOM 4284 O O . ALA A 1 553 ? -18.727 17.075 71.807 1.00 78.00 553 ALA A O 1
ATOM 4285 N N . VAL A 1 554 ? -18.909 15.427 73.328 1.00 79.00 554 VAL A N 1
ATOM 4286 C CA . VAL A 1 554 ? -18.366 14.365 72.460 1.00 79.00 554 VAL A CA 1
ATOM 4287 C C . VAL A 1 554 ? -19.298 14.080 71.277 1.00 79.00 554 VAL A C 1
ATOM 4289 O O . VAL A 1 554 ? -18.828 14.000 70.142 1.00 79.00 554 VAL A O 1
ATOM 4292 N N . LEU A 1 555 ? -20.610 13.983 71.512 1.00 76.25 555 LEU A N 1
ATOM 4293 C CA . LEU A 1 555 ? -21.595 13.754 70.448 1.00 76.25 555 LEU A CA 1
ATOM 4294 C C . LEU A 1 555 ? -21.687 14.942 69.474 1.00 76.25 555 LEU A C 1
ATOM 4296 O O . LEU A 1 555 ? -21.717 14.735 68.263 1.00 76.25 555 LEU A O 1
ATOM 4300 N N . GLU A 1 556 ? -21.663 16.184 69.973 1.00 75.69 556 GLU A N 1
ATOM 4301 C CA . GLU A 1 556 ? -21.636 17.387 69.123 1.00 75.69 556 GLU A CA 1
ATOM 4302 C C . GLU A 1 556 ? -20.387 17.418 68.217 1.00 75.69 556 GLU A C 1
ATOM 4304 O O . GLU A 1 556 ? -20.495 17.753 67.035 1.00 75.69 556 GLU A O 1
ATOM 4309 N N . ALA A 1 557 ? -19.222 16.996 68.723 1.00 80.69 557 ALA A N 1
ATOM 4310 C CA . ALA A 1 557 ? -18.000 16.886 67.924 1.00 80.69 557 ALA A CA 1
ATOM 4311 C C . ALA A 1 557 ? -18.086 15.790 66.843 1.00 80.69 557 ALA A C 1
ATOM 4313 O O . ALA A 1 557 ? -17.707 16.036 65.697 1.00 80.69 557 ALA A O 1
ATOM 4314 N N . GLN A 1 558 ? -18.629 14.611 67.171 1.00 75.50 558 GLN A N 1
ATOM 4315 C CA . GLN A 1 558 ? -18.807 13.514 66.210 1.00 75.50 558 GLN A CA 1
ATOM 4316 C C . GLN A 1 558 ? -19.769 13.882 65.072 1.00 75.50 558 GLN A C 1
ATOM 4318 O O . GLN A 1 558 ? -19.480 13.604 63.908 1.00 75.50 558 GLN A O 1
ATOM 4323 N N . VAL A 1 559 ? -20.887 14.549 65.379 1.00 80.88 559 VAL A N 1
ATOM 4324 C CA . VAL A 1 559 ? -21.845 15.018 64.360 1.00 80.88 559 VAL A CA 1
ATOM 4325 C C . VAL A 1 559 ? -21.198 16.046 63.425 1.00 80.88 559 VAL A C 1
ATOM 4327 O O . VAL A 1 559 ? -21.397 15.982 62.209 1.00 80.88 559 VAL A O 1
ATOM 4330 N N . GLN A 1 560 ? -20.379 16.959 63.959 1.00 75.44 560 GLN A N 1
ATOM 4331 C CA . GLN A 1 560 ? -19.656 17.935 63.140 1.00 75.44 560 GLN A CA 1
ATOM 4332 C C . GLN A 1 560 ? -18.621 17.264 62.219 1.00 75.44 560 GLN A C 1
ATOM 4334 O O . GLN A 1 560 ? -18.538 17.613 61.042 1.00 75.44 560 GLN A O 1
ATOM 4339 N N . GLU A 1 561 ? -17.870 16.276 62.715 1.00 85.56 561 GLU A N 1
ATOM 4340 C CA . GLU A 1 561 ? -16.893 15.528 61.912 1.00 85.56 561 GLU A CA 1
ATOM 4341 C C . GLU A 1 561 ? -17.560 14.750 60.763 1.00 85.56 561 GLU A C 1
ATOM 4343 O O . GLU A 1 561 ? -17.092 14.806 59.624 1.00 85.56 561 GLU A O 1
ATOM 4348 N N . GLN A 1 562 ? -18.695 14.091 61.027 1.00 80.25 562 GLN A N 1
ATOM 4349 C CA . GLN A 1 562 ? -19.479 13.386 60.003 1.00 80.25 562 GLN A CA 1
ATOM 4350 C C . GLN A 1 562 ? -20.033 14.338 58.928 1.00 80.25 562 GLN A C 1
ATOM 4352 O O . GLN A 1 562 ? -19.982 14.023 57.737 1.00 80.25 562 GLN A O 1
ATOM 4357 N N . SER A 1 563 ? -20.496 15.530 59.319 1.00 80.06 563 SER A N 1
ATOM 4358 C CA . SER A 1 563 ? -20.940 16.573 58.381 1.00 80.06 563 SER A CA 1
ATOM 4359 C C . SER A 1 563 ? -19.809 17.018 57.440 1.00 80.06 563 SER A C 1
ATOM 4361 O O . SER A 1 563 ? -19.975 17.047 56.217 1.00 80.06 563 SER A O 1
ATOM 4363 N N . ASP A 1 564 ? -18.621 17.286 57.990 1.00 83.62 564 ASP A N 1
ATOM 4364 C CA . ASP A 1 564 ? -17.446 17.693 57.215 1.00 83.62 564 ASP A CA 1
ATOM 4365 C C . ASP A 1 564 ? -16.937 16.578 56.276 1.00 83.62 564 ASP A C 1
ATOM 4367 O O . ASP A 1 564 ? -16.364 16.862 55.219 1.00 83.62 564 ASP A O 1
ATOM 4371 N N . LEU A 1 565 ? -17.109 15.301 56.636 1.00 83.88 565 LEU A N 1
ATOM 4372 C CA . LEU A 1 565 ? -16.803 14.167 55.756 1.00 83.88 565 LEU A CA 1
ATOM 4373 C C . LEU A 1 565 ? -17.780 14.094 54.574 1.00 83.88 565 LEU A C 1
ATOM 4375 O O . LEU A 1 565 ? -17.330 14.036 53.427 1.00 83.88 565 LEU A O 1
ATOM 4379 N N . LEU A 1 566 ? -19.088 14.204 54.831 1.00 83.50 566 LEU A N 1
ATOM 4380 C CA . LEU A 1 566 ? -20.129 14.177 53.797 1.00 83.50 566 LEU A CA 1
ATOM 4381 C C . LEU A 1 566 ? -19.943 15.295 52.753 1.00 83.50 566 LEU A C 1
ATOM 4383 O O . LEU A 1 566 ? -20.116 15.072 51.553 1.00 83.50 566 LEU A O 1
ATOM 4387 N N . ILE A 1 567 ? -19.544 16.495 53.194 1.00 86.38 567 ILE A N 1
ATOM 4388 C CA . ILE A 1 567 ? -19.238 17.626 52.302 1.00 86.38 567 ILE A CA 1
ATOM 4389 C C . ILE A 1 567 ? -18.066 17.280 51.369 1.00 86.38 567 ILE A C 1
ATOM 4391 O O . ILE A 1 567 ? -18.187 17.438 50.153 1.00 86.38 567 ILE A O 1
ATOM 4395 N N . ARG A 1 568 ? -16.963 16.736 51.905 1.00 82.75 568 ARG A N 1
ATOM 4396 C CA . ARG A 1 568 ? -15.784 16.347 51.105 1.00 82.75 568 ARG A CA 1
ATOM 4397 C C . ARG A 1 568 ? -16.086 15.228 50.108 1.00 82.75 568 ARG A C 1
ATOM 4399 O O . ARG A 1 568 ? -15.490 15.196 49.031 1.00 82.75 568 ARG A O 1
ATOM 4406 N N . GLU A 1 569 ? -16.983 14.302 50.439 1.00 81.75 569 GLU A N 1
ATOM 4407 C CA . GLU A 1 569 ? -17.433 13.275 49.492 1.00 81.75 569 GLU A CA 1
ATOM 4408 C C . GLU A 1 569 ? -18.268 13.874 48.357 1.00 81.75 569 GLU A C 1
ATOM 4410 O O . GLU A 1 569 ? -18.023 13.559 47.191 1.00 81.75 569 GLU A O 1
ATOM 4415 N N . LYS A 1 570 ? -19.182 14.803 48.665 1.00 83.38 570 LYS A N 1
ATOM 4416 C CA . LYS A 1 570 ? -19.987 15.503 47.650 1.00 83.38 570 LYS A CA 1
ATOM 4417 C C . LYS A 1 570 ? -19.150 16.370 46.711 1.00 83.38 570 LYS A C 1
ATOM 4419 O O . LYS A 1 570 ? -19.470 16.463 45.525 1.00 83.38 570 LYS A O 1
ATOM 4424 N N . GLU A 1 571 ? -18.065 16.968 47.197 1.00 86.12 571 GLU A N 1
ATOM 4425 C CA . GLU A 1 571 ? -17.113 17.695 46.349 1.00 86.12 571 GLU A CA 1
ATOM 4426 C C . GLU A 1 571 ? -16.369 16.752 45.388 1.00 86.12 571 GLU A C 1
ATOM 4428 O O . GLU A 1 571 ? -16.350 17.010 44.184 1.00 86.12 571 GLU A O 1
ATOM 4433 N N . LYS A 1 572 ? -15.865 15.607 45.869 1.00 82.75 572 LYS A N 1
ATOM 4434 C CA . LYS A 1 572 ? -15.213 14.592 45.016 1.00 82.75 572 LYS A CA 1
ATOM 4435 C C . LYS A 1 572 ? -16.156 13.981 43.978 1.00 82.75 572 LYS A C 1
ATOM 4437 O O . LYS A 1 572 ? -15.754 13.764 42.838 1.00 82.75 572 LYS A O 1
ATOM 4442 N N . GLU A 1 573 ? -17.407 13.706 44.347 1.00 79.88 573 GLU A N 1
ATOM 4443 C CA . GLU A 1 573 ? -18.427 13.192 43.422 1.00 79.88 573 GLU A CA 1
ATOM 4444 C C . GLU A 1 573 ? -18.689 14.192 42.281 1.00 79.88 573 GLU A C 1
ATOM 4446 O O . GLU A 1 573 ? -18.745 13.814 41.109 1.00 79.88 573 GLU A O 1
ATOM 4451 N N . LYS A 1 574 ? -18.752 15.489 42.608 1.00 85.44 574 LYS A N 1
ATOM 4452 C CA . LYS A 1 574 ? -18.893 16.576 41.633 1.00 85.44 574 LYS A CA 1
ATOM 4453 C C . LYS A 1 57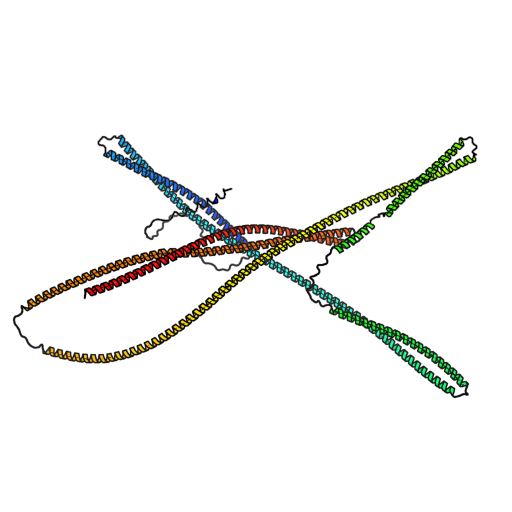4 ? -17.671 16.711 40.715 1.00 85.44 574 LYS A C 1
ATOM 4455 O O . LYS A 1 574 ? -17.851 16.917 39.516 1.00 85.44 574 LYS A O 1
ATOM 4460 N N . GLU A 1 575 ? -16.452 16.593 41.242 1.00 85.50 575 GLU A N 1
ATOM 4461 C CA . GLU A 1 575 ? -15.220 16.608 40.436 1.00 85.50 575 GLU A CA 1
ATOM 4462 C C . GLU A 1 575 ? -15.154 15.418 39.465 1.00 85.50 575 GLU A C 1
ATOM 4464 O O . GLU A 1 575 ? -14.841 15.598 38.286 1.00 85.50 575 GLU A O 1
ATOM 4469 N N . LEU A 1 576 ? -15.515 14.214 39.924 1.00 84.06 576 LEU A N 1
ATOM 4470 C CA . LEU A 1 576 ? -15.581 13.013 39.083 1.00 84.06 576 LEU A CA 1
ATOM 4471 C C . LEU A 1 576 ? -16.606 13.152 37.951 1.00 84.06 576 LEU A C 1
ATOM 4473 O O . LEU A 1 576 ? -16.332 12.741 36.823 1.00 84.06 576 LEU A O 1
ATOM 4477 N N . GLU A 1 577 ? -17.766 13.750 38.220 1.00 81.50 577 GLU A N 1
ATOM 4478 C CA . GLU A 1 577 ? -18.783 13.968 37.189 1.00 81.50 577 GLU A CA 1
ATOM 4479 C C . GLU A 1 577 ? -18.359 15.052 36.182 1.00 81.50 577 GLU A C 1
ATOM 4481 O O . GLU A 1 577 ? -18.541 14.880 34.976 1.00 81.50 577 GLU A O 1
ATOM 4486 N N . GLN A 1 578 ? -17.689 16.121 36.629 1.00 82.12 578 GLN A N 1
ATOM 4487 C CA . GLN A 1 578 ? -17.084 17.104 35.720 1.00 82.12 578 GLN A CA 1
ATOM 4488 C C . GLN A 1 578 ? -15.997 16.480 34.828 1.00 82.12 578 GLN A C 1
ATOM 4490 O O . GLN A 1 578 ? -15.948 16.778 33.633 1.00 82.12 578 GLN A O 1
ATOM 4495 N N . ALA A 1 579 ? -15.176 15.574 35.370 1.00 82.75 579 ALA A N 1
ATOM 4496 C CA . ALA A 1 579 ? -14.177 14.838 34.596 1.00 82.75 579 ALA A CA 1
ATOM 4497 C C . ALA A 1 579 ? -14.815 13.913 33.541 1.00 82.75 579 ALA A C 1
ATOM 4499 O O . ALA A 1 579 ? -14.370 13.901 32.394 1.00 82.75 579 ALA A O 1
ATOM 4500 N N . ARG A 1 580 ? -15.900 13.199 33.885 1.00 85.38 580 ARG A N 1
ATOM 4501 C CA . ARG A 1 580 ? -16.669 12.370 32.932 1.00 85.38 580 ARG A CA 1
ATOM 4502 C C . ARG A 1 580 ? -17.276 13.189 31.795 1.00 85.38 580 ARG A C 1
ATOM 4504 O O . ARG A 1 580 ? -17.233 12.759 30.644 1.00 85.38 580 ARG A O 1
ATOM 4511 N N . VAL A 1 581 ? -17.830 14.364 32.100 1.00 86.50 581 VAL A N 1
ATOM 4512 C CA . VAL A 1 581 ? -18.389 15.268 31.081 1.00 86.50 581 VAL A CA 1
ATOM 4513 C C . VAL A 1 581 ? -17.292 15.766 30.134 1.00 86.50 581 VAL A C 1
ATOM 4515 O O . VAL A 1 581 ? -17.509 15.783 28.923 1.00 86.50 581 VAL A O 1
ATOM 4518 N N . ALA A 1 582 ? -16.106 16.106 30.650 1.00 81.06 582 ALA A N 1
ATOM 4519 C CA . ALA A 1 582 ? -14.962 16.488 29.820 1.00 81.06 582 ALA A CA 1
ATOM 4520 C C . ALA A 1 582 ? -14.494 15.336 28.906 1.00 81.06 582 ALA A C 1
ATOM 4522 O O . ALA A 1 582 ? -14.395 15.527 27.696 1.00 81.06 582 ALA A O 1
ATOM 4523 N N . GLU A 1 583 ? -14.307 14.127 29.451 1.00 87.69 583 GLU A N 1
ATOM 4524 C CA . GLU A 1 583 ? -13.923 12.932 28.679 1.00 87.69 583 GLU A CA 1
ATOM 4525 C C . GLU A 1 583 ? -14.954 12.605 27.577 1.00 87.69 583 GLU A C 1
ATOM 4527 O O . GLU A 1 583 ? -14.587 12.271 26.448 1.00 87.69 583 GLU A O 1
ATOM 4532 N N . GLY A 1 584 ? -16.250 12.772 27.865 1.00 84.94 584 GLY A N 1
ATOM 4533 C CA . GLY A 1 584 ? -17.325 12.620 26.882 1.00 84.94 584 GLY A CA 1
ATOM 4534 C C . GLY A 1 584 ? -17.276 13.655 25.750 1.00 84.94 584 GLY A C 1
ATOM 4535 O O . GLY A 1 584 ? -17.451 13.294 24.584 1.00 84.94 584 GLY A O 1
ATOM 4536 N N . ILE A 1 585 ? -17.004 14.927 26.064 1.00 80.81 585 ILE A N 1
ATOM 4537 C CA . ILE A 1 585 ? -16.864 16.004 25.067 1.00 80.81 585 ILE A CA 1
ATOM 4538 C C . ILE A 1 585 ? -15.653 15.758 24.159 1.00 80.81 585 ILE A C 1
ATOM 4540 O O . ILE A 1 585 ? -15.768 15.892 22.935 1.00 80.81 585 ILE A O 1
ATOM 4544 N N . ASP A 1 586 ? -14.515 15.359 24.728 1.00 86.75 586 ASP A N 1
ATOM 4545 C CA . ASP A 1 586 ? -13.307 15.047 23.960 1.00 86.75 586 ASP A CA 1
ATOM 4546 C C . ASP A 1 586 ? -13.535 13.845 23.033 1.00 86.75 586 ASP A C 1
ATOM 4548 O O . ASP A 1 586 ? -13.182 13.905 21.850 1.00 86.75 586 ASP A O 1
ATOM 4552 N N . ARG A 1 587 ? -14.213 12.791 23.514 1.00 86.75 587 ARG A N 1
ATOM 4553 C CA . ARG A 1 587 ? -14.557 11.617 22.696 1.00 86.75 587 ARG A CA 1
ATOM 4554 C C . ARG A 1 587 ? -15.439 11.980 21.501 1.00 86.75 587 ARG A C 1
ATOM 4556 O O . ARG A 1 587 ? -15.088 11.653 20.369 1.00 86.75 587 ARG A O 1
ATOM 4563 N N . VAL A 1 588 ? -16.527 12.721 21.728 1.00 84.44 588 VAL A N 1
ATOM 4564 C CA . VAL A 1 588 ? -17.430 13.185 20.655 1.00 84.44 588 VAL A CA 1
ATOM 4565 C C . VAL A 1 588 ? -16.695 14.094 19.662 1.00 84.44 588 VAL A C 1
ATOM 4567 O O . VAL A 1 588 ? -16.927 14.022 18.454 1.00 84.44 588 VAL A O 1
ATOM 4570 N N . THR A 1 589 ? -15.767 14.927 20.137 1.00 86.88 589 THR A N 1
ATOM 4571 C CA . THR A 1 589 ? -14.948 15.793 19.274 1.00 86.88 589 THR A CA 1
ATOM 4572 C C . THR A 1 589 ? -14.012 14.978 18.375 1.00 86.88 589 THR A C 1
ATOM 4574 O O . THR A 1 589 ? -13.844 15.308 17.196 1.00 86.88 589 THR A O 1
ATOM 4577 N N . LEU A 1 590 ? -13.438 13.893 18.902 1.00 86.00 590 LEU A N 1
ATOM 4578 C CA . LEU A 1 590 ? -12.541 12.991 18.180 1.00 86.00 590 LEU A CA 1
ATOM 4579 C C . LEU A 1 590 ? -13.305 12.129 17.156 1.00 86.00 590 LEU A C 1
ATOM 4581 O O . LEU A 1 590 ? -12.875 12.021 16.007 1.00 86.00 590 LEU A O 1
ATOM 4585 N N . GLU A 1 591 ? -14.489 11.623 17.512 1.00 83.50 591 GLU A N 1
ATOM 4586 C CA . GLU A 1 591 ? -15.406 10.940 16.586 1.00 83.50 591 GLU A CA 1
ATOM 4587 C C . GLU A 1 591 ? -15.850 11.865 15.435 1.00 83.50 591 GLU A C 1
ATOM 4589 O O . GLU A 1 591 ? -15.764 11.493 14.263 1.00 83.50 591 GLU A O 1
ATOM 4594 N N . LEU A 1 592 ? -16.227 13.116 15.728 1.00 83.69 592 LEU A N 1
ATOM 4595 C CA . LEU A 1 592 ? -16.562 14.116 14.704 1.00 83.69 592 LEU A CA 1
ATOM 4596 C C . LEU A 1 592 ? -15.375 14.465 13.791 1.00 83.69 592 LEU A C 1
ATOM 4598 O O . LEU A 1 592 ? -15.578 14.807 12.621 1.00 83.69 592 LEU A O 1
ATOM 4602 N N . ALA A 1 593 ? -14.138 14.396 14.290 1.00 81.94 593 ALA A N 1
ATOM 4603 C CA . ALA A 1 593 ? -12.947 14.555 13.461 1.00 81.94 593 ALA A CA 1
ATOM 4604 C C . ALA A 1 593 ? -12.760 13.355 12.514 1.00 81.94 593 ALA A C 1
ATOM 4606 O O . ALA A 1 593 ? -12.543 13.566 11.317 1.00 81.94 593 ALA A O 1
ATOM 4607 N N . ALA A 1 594 ? -12.926 12.127 13.018 1.00 82.50 594 ALA A N 1
ATOM 4608 C CA . ALA A 1 594 ? -12.843 10.896 12.231 1.00 82.50 594 ALA A CA 1
ATOM 4609 C C . ALA A 1 594 ? -13.902 10.846 11.111 1.00 82.50 594 ALA A C 1
ATOM 4611 O O . ALA A 1 594 ? -13.567 10.594 9.948 1.00 82.50 594 ALA A O 1
ATOM 4612 N N . VAL A 1 595 ? -15.158 11.194 11.419 1.00 84.19 595 VAL A N 1
ATOM 4613 C CA . VAL A 1 595 ? -16.250 11.277 10.430 1.00 84.19 595 VAL A CA 1
ATOM 4614 C C . VAL A 1 595 ? -15.919 12.280 9.320 1.00 84.19 595 VAL A C 1
ATOM 4616 O O . VAL A 1 595 ? -16.039 11.948 8.142 1.00 84.19 595 VAL A O 1
ATOM 4619 N N . ARG A 1 596 ? -15.408 13.473 9.657 1.00 86.44 596 ARG A N 1
ATOM 4620 C CA . ARG A 1 596 ? -14.989 14.475 8.655 1.00 86.44 596 ARG A CA 1
ATOM 4621 C C . ARG A 1 596 ? -13.819 14.004 7.787 1.00 86.44 596 ARG A C 1
ATOM 4623 O O . ARG A 1 596 ? -13.730 14.404 6.626 1.00 86.44 596 ARG A O 1
ATOM 4630 N N . THR A 1 597 ? -12.904 13.186 8.312 1.00 84.56 597 THR A N 1
ATOM 4631 C CA . THR A 1 597 ? -11.842 12.586 7.487 1.00 84.56 597 THR A CA 1
ATOM 4632 C C . THR A 1 597 ? -12.377 11.500 6.556 1.00 84.56 597 THR A C 1
ATOM 4634 O O . THR A 1 597 ? -12.006 11.495 5.382 1.00 84.56 597 THR A O 1
ATOM 4637 N N . ALA A 1 598 ? -13.305 10.659 7.022 1.00 78.38 598 ALA A N 1
ATOM 4638 C CA . ALA A 1 598 ? -13.968 9.653 6.193 1.00 78.38 598 ALA A CA 1
ATOM 4639 C C . ALA A 1 598 ? -14.815 10.293 5.076 1.00 78.38 598 ALA A C 1
ATOM 4641 O O . ALA A 1 598 ? -14.739 9.867 3.926 1.00 78.38 598 ALA A O 1
ATOM 4642 N N . GLU A 1 599 ? -15.546 11.371 5.374 1.00 81.56 599 GLU A N 1
ATOM 4643 C CA . GLU A 1 599 ? -16.327 12.139 4.395 1.00 81.56 599 GLU A CA 1
ATOM 4644 C C . GLU A 1 599 ? -15.437 12.746 3.295 1.00 81.56 599 GLU A C 1
ATOM 4646 O O . GLU A 1 599 ? -15.744 12.639 2.105 1.00 81.56 599 GLU A O 1
ATOM 4651 N N . ARG A 1 600 ? -14.283 13.323 3.665 1.00 85.00 600 ARG A N 1
ATOM 4652 C CA . ARG A 1 600 ? -13.292 13.828 2.696 1.00 85.00 600 ARG A CA 1
ATOM 4653 C C . ARG A 1 600 ? -12.709 12.715 1.830 1.00 85.00 600 ARG A C 1
ATOM 4655 O O . ARG A 1 600 ? -12.560 12.915 0.626 1.00 85.00 600 ARG A O 1
ATOM 4662 N N . PHE A 1 601 ? -12.396 11.560 2.416 1.00 88.19 601 PHE A N 1
ATOM 4663 C CA . PHE A 1 601 ? -11.883 10.405 1.678 1.00 88.19 601 PHE A CA 1
ATOM 4664 C C . PHE A 1 601 ? -12.924 9.862 0.688 1.00 88.19 601 PHE A C 1
ATOM 4666 O O . PHE A 1 601 ? -12.621 9.701 -0.495 1.00 88.19 601 PHE A O 1
ATOM 4673 N N . ALA A 1 602 ? -14.170 9.678 1.133 1.00 80.94 602 ALA A N 1
ATOM 4674 C CA . ALA A 1 602 ? -15.281 9.253 0.286 1.00 80.94 602 ALA A CA 1
ATOM 4675 C C . ALA A 1 602 ? -15.531 10.241 -0.865 1.00 80.94 602 ALA A C 1
ATOM 4677 O O . ALA A 1 602 ? -15.628 9.829 -2.020 1.00 80.94 602 ALA A O 1
ATOM 4678 N N . SER A 1 603 ? -15.552 11.547 -0.577 1.00 85.38 603 SER A N 1
ATOM 4679 C CA . SER A 1 603 ? -15.688 12.597 -1.593 1.00 85.38 603 SER A CA 1
ATOM 4680 C C . SER A 1 603 ? -14.542 12.553 -2.614 1.00 85.38 603 SER A C 1
ATOM 4682 O O . SER A 1 603 ? -14.789 12.536 -3.820 1.00 85.38 603 SER A O 1
ATOM 4684 N N . SER A 1 604 ? -13.291 12.408 -2.154 1.00 87.25 604 SER A N 1
ATOM 4685 C CA . SER A 1 604 ? -12.127 12.224 -3.031 1.00 87.25 604 SER A CA 1
ATOM 4686 C C . SER A 1 604 ? -12.297 11.010 -3.951 1.00 87.25 604 SER A C 1
ATOM 4688 O O . SER A 1 604 ? -12.190 11.161 -5.171 1.00 87.25 604 SER A O 1
ATOM 4690 N N . LYS A 1 605 ? -12.649 9.836 -3.403 1.00 87.38 605 LYS A N 1
ATOM 4691 C CA . LYS A 1 605 ? -12.846 8.607 -4.189 1.00 87.38 605 LYS A CA 1
ATOM 4692 C C . LYS A 1 605 ? -13.989 8.744 -5.199 1.00 87.38 605 LYS A C 1
ATOM 4694 O O . LYS A 1 605 ? -13.854 8.289 -6.330 1.00 87.38 605 LYS A O 1
ATOM 4699 N N . VAL A 1 606 ? -15.077 9.437 -4.853 1.00 88.12 606 VAL A N 1
ATOM 4700 C CA . VAL A 1 606 ? -16.165 9.751 -5.799 1.00 88.12 606 VAL A CA 1
ATOM 4701 C C . VAL A 1 606 ? -15.665 10.623 -6.959 1.00 88.12 606 VAL A C 1
ATOM 4703 O O . VAL A 1 606 ? -16.014 10.351 -8.108 1.00 88.12 606 VAL A O 1
ATOM 4706 N N . THR A 1 607 ? -14.814 11.629 -6.710 1.00 84.88 607 THR A N 1
ATOM 4707 C CA . THR A 1 607 ? -14.243 12.443 -7.805 1.00 84.88 607 THR A CA 1
ATOM 4708 C C . THR A 1 607 ? -13.246 11.683 -8.683 1.00 84.88 607 THR A C 1
ATOM 4710 O O . THR A 1 607 ? -13.124 11.981 -9.870 1.00 84.88 607 THR A O 1
ATOM 4713 N N . GLU A 1 608 ? -12.542 10.699 -8.127 1.00 87.94 608 GLU A N 1
ATOM 4714 C CA . GLU A 1 608 ? -11.630 9.820 -8.860 1.00 87.94 608 GLU A CA 1
ATOM 4715 C C . GLU A 1 608 ? -12.411 8.865 -9.774 1.00 87.94 608 GLU A C 1
ATOM 4717 O O . GLU A 1 608 ? -12.207 8.876 -10.987 1.00 87.94 608 GLU A O 1
ATOM 4722 N N . LEU A 1 609 ? -13.402 8.153 -9.223 1.00 86.00 609 LEU A N 1
ATOM 4723 C CA . LEU A 1 609 ? -14.297 7.263 -9.973 1.00 86.00 609 LEU A CA 1
ATOM 4724 C C . LEU A 1 609 ? -15.066 8.005 -11.081 1.00 86.00 609 LEU A C 1
ATOM 4726 O O . LEU A 1 609 ? -15.311 7.446 -12.149 1.00 86.00 609 LEU A O 1
ATOM 4730 N N . ALA A 1 610 ? -15.418 9.279 -10.870 1.00 87.69 610 ALA A N 1
ATOM 4731 C CA . ALA A 1 610 ? -16.014 10.114 -11.913 1.00 87.69 610 ALA A CA 1
ATOM 4732 C C . ALA A 1 610 ? -15.053 10.344 -13.097 1.00 87.69 610 ALA A C 1
ATOM 4734 O O . ALA A 1 610 ? -15.465 10.205 -14.249 1.00 87.69 610 ALA A O 1
ATOM 4735 N N . LYS A 1 611 ? -13.766 10.623 -12.835 1.00 89.19 611 LYS A N 1
ATOM 4736 C CA . LYS A 1 611 ? -12.740 10.772 -13.885 1.00 89.19 611 LYS A CA 1
ATOM 4737 C C . LYS A 1 611 ? -12.472 9.456 -14.614 1.00 89.19 611 LYS A C 1
ATOM 4739 O O . LYS A 1 611 ? -12.328 9.459 -15.834 1.00 89.19 611 LYS A O 1
ATOM 4744 N N . GLU A 1 612 ? -12.426 8.336 -13.892 1.00 87.06 612 GLU A N 1
ATOM 4745 C CA . GLU A 1 612 ? -12.267 7.007 -14.494 1.00 87.06 612 GLU A CA 1
ATOM 4746 C C . GLU A 1 612 ? -13.439 6.661 -15.415 1.00 87.06 612 GLU A C 1
ATOM 4748 O O . GLU A 1 612 ? -13.223 6.247 -16.555 1.00 87.06 612 GLU A O 1
ATOM 4753 N N . ARG A 1 613 ? -14.679 6.900 -14.964 1.00 90.56 613 ARG A N 1
ATOM 4754 C CA . ARG A 1 613 ? -15.891 6.748 -15.780 1.00 90.56 613 ARG A CA 1
ATOM 4755 C C . ARG A 1 613 ? -15.808 7.580 -17.059 1.00 90.56 613 ARG A C 1
ATOM 4757 O O . ARG A 1 613 ? -16.116 7.065 -18.131 1.00 90.56 613 ARG A O 1
ATOM 4764 N N . ASP A 1 614 ? -15.384 8.837 -16.963 1.00 90.50 614 ASP A N 1
ATOM 4765 C CA . ASP A 1 614 ? -15.314 9.740 -18.116 1.00 90.50 614 ASP A CA 1
ATOM 4766 C C . ASP A 1 614 ? -14.213 9.315 -19.106 1.00 90.50 614 ASP A C 1
ATOM 4768 O O . ASP A 1 614 ? -14.432 9.321 -20.319 1.00 90.50 614 ASP A O 1
ATOM 4772 N N . LEU A 1 615 ? -13.072 8.824 -18.608 1.00 90.00 615 LEU A N 1
ATOM 4773 C CA . LEU A 1 615 ? -12.024 8.212 -19.432 1.00 90.00 615 LEU A CA 1
ATOM 4774 C C . LEU A 1 615 ? -12.498 6.914 -20.112 1.00 90.00 615 LEU A C 1
ATOM 4776 O O . LEU A 1 615 ? -12.140 6.646 -21.261 1.00 90.00 615 LEU A O 1
ATOM 4780 N N . VAL A 1 616 ? -13.297 6.092 -19.425 1.00 88.50 616 VAL A N 1
ATOM 4781 C CA . VAL A 1 616 ? -13.914 4.889 -20.006 1.00 88.50 616 VAL A CA 1
ATOM 4782 C C . VAL A 1 616 ? -14.927 5.273 -21.086 1.00 88.50 616 VAL A C 1
ATOM 4784 O O . VAL A 1 616 ? -14.885 4.691 -22.169 1.00 88.50 616 VAL A O 1
ATOM 4787 N N . ALA A 1 617 ? -15.765 6.286 -20.858 1.00 88.88 617 ALA A N 1
ATOM 4788 C CA . ALA A 1 617 ? -16.692 6.801 -21.865 1.00 88.88 617 ALA A CA 1
ATOM 4789 C C . ALA A 1 617 ? -15.950 7.314 -23.116 1.00 88.88 617 ALA A C 1
ATOM 4791 O O . ALA A 1 617 ? -16.319 6.969 -24.238 1.00 88.88 617 ALA A O 1
ATOM 4792 N N . GLU A 1 618 ? -14.846 8.051 -22.947 1.00 90.62 618 GLU A N 1
ATOM 4793 C CA . GLU A 1 618 ? -14.018 8.505 -24.071 1.00 90.62 618 GLU A CA 1
ATOM 4794 C C . GLU A 1 618 ? -13.385 7.327 -24.844 1.00 90.62 618 GLU A C 1
ATOM 4796 O O . GLU A 1 618 ? -13.330 7.339 -26.078 1.00 90.62 618 GLU A O 1
ATOM 4801 N N . LYS A 1 619 ? -12.940 6.274 -24.141 1.00 89.25 619 LYS A N 1
ATOM 4802 C CA . LYS A 1 619 ? -12.436 5.036 -24.763 1.00 89.25 619 LYS A CA 1
ATOM 4803 C C . LYS A 1 619 ? -13.525 4.299 -25.545 1.00 89.25 619 LYS A C 1
ATOM 4805 O O . LYS A 1 619 ? -13.237 3.837 -26.647 1.00 89.25 619 LYS A O 1
ATOM 4810 N N . VAL A 1 620 ? -14.753 4.218 -25.026 1.00 90.75 620 VAL A N 1
ATOM 4811 C CA . VAL A 1 620 ? -15.899 3.614 -25.733 1.00 90.75 620 VAL A CA 1
ATOM 4812 C C . VAL A 1 620 ? -16.177 4.366 -27.036 1.00 90.75 620 VAL A C 1
ATOM 4814 O O . VAL A 1 620 ? -16.161 3.744 -28.093 1.00 90.75 620 VAL A O 1
ATOM 4817 N N . VAL A 1 621 ? -16.281 5.700 -27.001 1.00 92.06 621 VAL A N 1
ATOM 4818 C CA . VAL A 1 621 ? -16.498 6.525 -28.209 1.00 92.06 621 VAL A CA 1
ATOM 4819 C C . VAL A 1 621 ? -15.370 6.349 -29.239 1.00 92.06 621 VAL A C 1
ATOM 4821 O O . VAL A 1 621 ? -15.619 6.280 -30.446 1.00 92.06 621 VAL A O 1
ATOM 4824 N N . LYS A 1 622 ? -14.109 6.234 -28.794 1.00 91.12 622 LYS A N 1
ATOM 4825 C CA . LYS A 1 622 ? -12.978 5.921 -29.688 1.00 91.12 622 LYS A CA 1
ATOM 4826 C C . LYS A 1 622 ? -13.130 4.532 -30.317 1.00 91.12 622 LYS A C 1
ATOM 4828 O O . LYS A 1 622 ? -12.956 4.407 -31.529 1.00 91.12 622 LYS A O 1
ATOM 4833 N N . LEU A 1 623 ? -13.472 3.507 -29.534 1.00 86.56 623 LEU A N 1
ATOM 4834 C CA . LEU A 1 623 ? -13.667 2.137 -30.020 1.00 86.56 623 LEU A CA 1
ATOM 4835 C C . LEU A 1 623 ? -14.835 2.029 -31.008 1.00 86.56 623 LEU A C 1
ATOM 4837 O O . LEU A 1 623 ? -14.666 1.410 -32.055 1.00 86.56 623 LEU A O 1
ATOM 4841 N N . GLU A 1 624 ? -15.966 2.684 -30.746 1.00 87.88 624 GLU A N 1
ATOM 4842 C CA . GLU A 1 624 ? -17.098 2.768 -31.680 1.00 87.88 624 GLU A CA 1
ATOM 4843 C C . GLU A 1 624 ? -16.673 3.397 -33.014 1.00 87.88 624 GLU A C 1
ATOM 4845 O O . GLU A 1 624 ? -16.948 2.848 -34.081 1.00 87.88 624 GLU A O 1
ATOM 4850 N N . LYS A 1 625 ? -15.897 4.488 -32.974 1.00 90.50 625 LYS A N 1
ATOM 4851 C CA . LYS A 1 625 ? -15.351 5.133 -34.178 1.00 90.50 625 LYS A CA 1
ATOM 4852 C C . LYS A 1 625 ? -14.347 4.253 -34.935 1.00 90.50 625 LYS A C 1
ATOM 4854 O O . LYS A 1 625 ? -14.282 4.321 -36.162 1.00 90.50 625 LYS A O 1
ATOM 4859 N N . HIS A 1 626 ? -13.556 3.434 -34.240 1.00 88.12 626 HIS A N 1
ATOM 4860 C CA . HIS A 1 626 ? -12.685 2.438 -34.878 1.00 88.12 626 HIS A CA 1
ATOM 4861 C C . HIS A 1 626 ? -13.485 1.288 -35.502 1.00 88.12 626 HIS A C 1
ATOM 4863 O O . HIS A 1 626 ? -13.144 0.834 -36.593 1.00 88.12 626 HIS A O 1
ATOM 4869 N N . LEU A 1 627 ? -14.559 0.850 -34.844 1.00 86.81 627 LEU A N 1
ATOM 4870 C CA . LEU A 1 627 ? -15.453 -0.198 -35.326 1.00 86.81 627 LEU A CA 1
ATOM 4871 C C . LEU A 1 627 ? -16.204 0.260 -36.587 1.00 86.81 627 LEU A C 1
ATOM 4873 O O . LEU A 1 627 ? -16.287 -0.503 -37.548 1.00 86.81 627 LEU A O 1
ATOM 4877 N N . GLU A 1 628 ? -16.663 1.513 -36.641 1.00 89.06 628 GLU A N 1
ATOM 4878 C CA . GLU A 1 628 ? -17.303 2.061 -37.843 1.00 89.06 628 GLU A CA 1
ATOM 4879 C C . GLU A 1 628 ? -16.324 2.147 -39.023 1.00 89.06 628 GLU A C 1
ATOM 4881 O O . GLU A 1 628 ? -16.616 1.629 -40.099 1.00 89.06 628 GLU A O 1
ATOM 4886 N N . LYS A 1 629 ? -15.098 2.642 -38.800 1.00 85.94 629 LYS A N 1
ATOM 4887 C CA . LYS A 1 629 ? -14.031 2.617 -39.818 1.00 85.94 629 LYS A CA 1
ATOM 4888 C C . LYS A 1 629 ? -13.691 1.207 -40.314 1.00 85.94 629 LYS A C 1
ATOM 4890 O O . LYS A 1 629 ? -13.341 1.030 -41.479 1.00 85.94 629 LYS A O 1
ATOM 4895 N N . LEU A 1 630 ? -13.770 0.194 -39.448 1.00 83.19 630 LEU A N 1
ATOM 4896 C CA . LEU A 1 630 ? -13.571 -1.205 -39.841 1.00 83.19 630 LEU A CA 1
ATOM 4897 C C . LEU A 1 630 ? -14.717 -1.722 -40.722 1.00 83.19 630 LEU A C 1
ATOM 4899 O O . LEU A 1 630 ? -14.445 -2.436 -41.688 1.00 83.19 630 LEU A O 1
ATOM 4903 N N . LYS A 1 631 ? -15.973 -1.335 -40.451 1.00 88.00 631 LYS A N 1
ATOM 4904 C CA . LYS A 1 631 ? -17.105 -1.623 -41.350 1.00 88.00 631 LYS A CA 1
ATOM 4905 C C . LYS A 1 631 ? -16.916 -0.946 -42.708 1.00 88.00 631 LYS A C 1
ATOM 4907 O O . LYS A 1 631 ? -17.027 -1.624 -43.725 1.00 88.00 631 LYS A O 1
ATOM 4912 N N . GLU A 1 632 ? -16.586 0.347 -42.729 1.00 85.00 632 GLU A N 1
ATOM 4913 C CA . GLU A 1 632 ? -16.322 1.115 -43.958 1.00 85.00 632 GLU A CA 1
ATOM 4914 C C . GLU A 1 632 ? -15.221 0.452 -44.804 1.00 85.00 632 GLU A C 1
ATOM 4916 O O . GLU A 1 632 ? -15.406 0.212 -45.998 1.00 85.00 632 GLU A O 1
ATOM 4921 N N . CYS A 1 633 ? -14.104 0.074 -44.172 1.00 79.94 633 CYS A N 1
ATOM 4922 C CA . CYS A 1 633 ? -12.995 -0.622 -44.825 1.00 79.94 633 CYS A CA 1
ATOM 4923 C C . CYS A 1 633 ? -13.423 -1.983 -45.406 1.00 79.94 633 CYS A C 1
ATOM 4925 O O . CYS A 1 633 ? -13.111 -2.288 -46.559 1.00 79.94 633 CYS A O 1
ATOM 4927 N N . LYS A 1 634 ? -14.198 -2.777 -44.651 1.00 84.12 634 LYS A N 1
ATOM 4928 C CA . LYS A 1 634 ? -14.721 -4.073 -45.111 1.00 84.12 634 LYS A CA 1
ATOM 4929 C C . LYS A 1 634 ? -15.656 -3.921 -46.312 1.00 84.12 634 LYS A C 1
ATOM 4931 O O . LYS A 1 634 ? -15.515 -4.666 -47.276 1.00 84.12 634 LYS A O 1
ATOM 4936 N N . VAL A 1 635 ? -16.557 -2.935 -46.291 1.00 83.81 635 VAL A N 1
ATOM 4937 C CA . VAL A 1 635 ? -17.452 -2.633 -47.422 1.00 83.81 635 VAL A CA 1
ATOM 4938 C C . VAL A 1 635 ? -16.649 -2.207 -48.654 1.00 83.81 635 VAL A C 1
ATOM 4940 O O . VAL A 1 635 ? -16.908 -2.706 -49.747 1.00 83.81 635 VAL A O 1
ATOM 4943 N N . GLY A 1 636 ? -15.628 -1.358 -48.492 1.00 80.00 636 GLY A N 1
ATOM 4944 C CA . GLY A 1 636 ? -14.726 -0.981 -49.585 1.00 80.00 636 GLY A CA 1
ATOM 4945 C C . GLY A 1 636 ? -13.957 -2.172 -50.172 1.00 80.00 636 GLY A C 1
ATOM 4946 O O . GLY A 1 636 ? -13.824 -2.288 -51.391 1.00 80.00 636 GLY A O 1
ATOM 4947 N N . GLN A 1 637 ? -13.503 -3.102 -49.327 1.00 80.44 637 GLN A N 1
ATOM 4948 C CA . GLN A 1 637 ? -12.838 -4.332 -49.765 1.00 80.44 637 GLN A CA 1
ATOM 4949 C C . GLN A 1 637 ? -13.797 -5.273 -50.513 1.00 80.44 637 GLN A C 1
ATOM 4951 O O . GLN A 1 637 ? -13.437 -5.793 -51.568 1.00 80.44 637 GLN A O 1
ATOM 4956 N N . GLU A 1 638 ? -15.022 -5.467 -50.016 1.00 80.50 638 GLU A N 1
ATOM 4957 C CA . GLU A 1 638 ? -16.053 -6.284 -50.676 1.00 80.50 638 GLU A CA 1
ATOM 4958 C C . GLU A 1 638 ? -16.471 -5.693 -52.034 1.00 80.50 638 GLU A C 1
ATOM 4960 O O . GLU A 1 638 ? -16.596 -6.430 -53.014 1.00 80.50 638 GLU A O 1
ATOM 4965 N N . GLN A 1 639 ? -16.603 -4.366 -52.135 1.00 83.75 639 GLN A N 1
ATOM 4966 C CA . GLN A 1 639 ? -16.861 -3.672 -53.402 1.00 83.75 639 GLN A CA 1
ATOM 4967 C C . GLN A 1 639 ? -15.690 -3.805 -54.386 1.00 83.75 639 GLN A C 1
ATOM 4969 O O . GLN A 1 639 ? -15.916 -4.116 -55.554 1.00 83.75 639 GLN A O 1
ATOM 4974 N N . SER A 1 640 ? -14.445 -3.646 -53.922 1.00 84.06 640 SER A N 1
ATOM 4975 C CA . SER A 1 640 ? -13.239 -3.811 -54.749 1.00 84.06 640 SER A CA 1
ATOM 4976 C C . SER A 1 640 ? -13.094 -5.239 -55.290 1.00 84.06 640 SER A C 1
ATOM 4978 O O . SER A 1 640 ? -12.892 -5.437 -56.489 1.00 84.06 640 SER A O 1
ATOM 4980 N N . LEU A 1 641 ? -13.299 -6.255 -54.441 1.00 84.00 641 LEU A N 1
ATOM 4981 C CA . LEU A 1 641 ? -13.302 -7.658 -54.864 1.00 84.00 641 LEU A CA 1
ATOM 4982 C C . LEU A 1 641 ? -14.439 -7.955 -55.851 1.00 84.00 641 LEU A C 1
ATOM 4984 O O . LEU A 1 641 ? -14.218 -8.654 -56.837 1.00 84.00 641 LEU A O 1
ATOM 4988 N N . THR A 1 642 ? -15.630 -7.389 -55.635 1.00 86.81 642 THR A N 1
ATOM 4989 C CA . THR A 1 642 ? -16.763 -7.528 -56.565 1.00 86.81 642 THR A CA 1
ATOM 4990 C C . THR A 1 642 ? -16.444 -6.909 -57.929 1.00 86.81 642 THR A C 1
ATOM 4992 O O . THR A 1 642 ? -16.669 -7.551 -58.954 1.00 86.81 642 THR A O 1
ATOM 4995 N N . GLY A 1 643 ? -15.851 -5.710 -57.951 1.00 85.50 643 GLY A N 1
ATOM 4996 C CA . GLY A 1 643 ? -15.375 -5.060 -59.174 1.00 85.50 643 GLY A CA 1
ATOM 4997 C C . GLY A 1 643 ? -14.325 -5.900 -59.903 1.00 85.50 643 GLY A C 1
ATOM 4998 O O . GLY A 1 643 ? -14.480 -6.179 -61.090 1.00 85.50 643 GLY A O 1
ATOM 4999 N N . ARG A 1 644 ? -13.317 -6.420 -59.188 1.00 86.31 644 ARG A N 1
ATOM 5000 C CA . ARG A 1 644 ? -12.280 -7.263 -59.804 1.00 86.31 644 ARG A CA 1
ATOM 5001 C C . ARG A 1 644 ? -12.829 -8.594 -60.330 1.00 86.31 644 ARG A C 1
ATOM 5003 O O . ARG A 1 644 ? -12.356 -9.081 -61.351 1.00 86.31 644 ARG A O 1
ATOM 5010 N N . ILE A 1 645 ? -13.846 -9.175 -59.688 1.00 86.19 645 ILE A N 1
ATOM 5011 C CA . ILE A 1 645 ? -14.553 -10.361 -60.202 1.00 86.19 645 ILE A CA 1
ATOM 5012 C C . ILE A 1 645 ? -15.307 -10.030 -61.501 1.00 86.19 645 ILE A C 1
ATOM 5014 O O . ILE A 1 645 ? -15.287 -10.837 -62.432 1.00 86.19 645 ILE A O 1
ATOM 5018 N N . GLN A 1 646 ? -15.934 -8.854 -61.601 1.00 85.25 646 GLN A N 1
ATOM 5019 C CA . GLN A 1 646 ? -16.592 -8.400 -62.833 1.00 85.25 646 GLN A CA 1
ATOM 5020 C C . GLN A 1 646 ? -15.576 -8.164 -63.962 1.00 85.25 646 GLN A C 1
ATOM 5022 O O . GLN A 1 646 ? -15.771 -8.686 -65.058 1.00 85.25 646 GLN A O 1
ATOM 5027 N N . GLU A 1 647 ? -14.460 -7.482 -63.685 1.00 85.25 647 GLU A N 1
ATOM 5028 C CA . GLU A 1 647 ? -13.348 -7.312 -64.633 1.00 85.25 647 GLU A CA 1
ATOM 5029 C C . GLU A 1 647 ? -12.819 -8.658 -65.140 1.00 85.25 647 GLU A C 1
ATOM 5031 O O . GLU A 1 647 ? -12.783 -8.882 -66.345 1.00 85.25 647 GLU A O 1
ATOM 5036 N N . LEU A 1 648 ? -12.490 -9.592 -64.240 1.00 83.00 648 LEU A N 1
ATOM 5037 C CA . LEU A 1 648 ? -12.004 -10.929 -64.604 1.00 83.00 648 LEU A CA 1
ATOM 5038 C C . LEU A 1 648 ? -13.040 -11.743 -65.395 1.00 83.00 648 LEU A C 1
ATOM 5040 O O . LEU A 1 648 ? -12.671 -12.576 -66.223 1.00 83.00 648 LEU A O 1
ATOM 5044 N N . THR A 1 649 ? -14.336 -11.514 -65.167 1.00 86.56 649 THR A N 1
ATOM 5045 C CA . THR A 1 649 ? -15.407 -12.150 -65.949 1.00 86.56 649 THR A CA 1
ATOM 5046 C C . THR A 1 649 ? -15.439 -11.594 -67.375 1.00 86.56 649 THR A C 1
ATOM 5048 O O . THR A 1 649 ? -15.502 -12.374 -68.325 1.00 86.56 649 THR A O 1
ATOM 5051 N N . LEU A 1 650 ? -15.305 -10.275 -67.541 1.00 86.62 650 LEU A N 1
ATOM 5052 C CA . LEU A 1 650 ? -15.218 -9.623 -68.852 1.00 86.62 650 LEU A CA 1
ATOM 5053 C C . LEU A 1 650 ? -13.920 -9.988 -69.593 1.00 86.62 650 LEU A C 1
ATOM 5055 O O . LEU A 1 650 ? -13.980 -10.358 -70.763 1.00 86.62 650 LEU A O 1
ATOM 5059 N N . GLU A 1 651 ? -12.763 -9.971 -68.920 1.00 84.81 651 GLU A N 1
ATOM 5060 C CA . GLU A 1 651 ? -11.477 -10.440 -69.464 1.00 84.81 651 GLU A CA 1
ATOM 5061 C C . GLU A 1 651 ? -11.596 -11.894 -69.957 1.00 84.81 651 GLU A C 1
ATOM 5063 O O . GLU A 1 651 ? -11.172 -12.214 -71.069 1.00 84.81 651 GLU A O 1
ATOM 5068 N N . LYS A 1 652 ? -12.245 -12.775 -69.181 1.00 85.88 652 LYS A N 1
ATOM 5069 C CA . LYS A 1 652 ? -12.495 -14.172 -69.566 1.00 85.88 652 LYS A CA 1
ATOM 5070 C C . LYS A 1 652 ? -13.412 -14.299 -70.787 1.00 85.88 652 LYS A C 1
ATOM 5072 O O . LYS A 1 652 ? -13.156 -15.152 -71.635 1.00 85.88 652 LYS A O 1
ATOM 5077 N N . GLU A 1 653 ? -14.462 -13.486 -70.904 1.00 87.00 653 GLU A N 1
ATOM 5078 C CA . GLU A 1 653 ? -15.322 -13.474 -72.098 1.00 87.00 653 GLU A CA 1
ATOM 5079 C C . GLU A 1 653 ? -14.593 -12.951 -73.342 1.00 87.00 653 GLU A C 1
ATOM 5081 O O . GLU A 1 653 ? -14.752 -13.515 -74.427 1.00 87.00 653 GLU A O 1
ATOM 5086 N N . VAL A 1 654 ? -13.760 -11.916 -73.194 1.00 87.81 654 VAL A N 1
ATOM 5087 C CA . VAL A 1 654 ? -12.914 -11.385 -74.274 1.00 87.81 654 VAL A CA 1
ATOM 5088 C C . VAL A 1 654 ? -11.899 -12.435 -74.725 1.00 87.81 654 VAL A C 1
ATOM 5090 O O . VAL A 1 654 ? -11.791 -12.694 -75.922 1.00 87.81 654 VAL A O 1
ATOM 5093 N N . LEU A 1 655 ? -11.216 -13.103 -73.791 1.00 83.12 655 LEU A N 1
ATOM 5094 C CA . LEU A 1 655 ? -10.290 -14.194 -74.102 1.00 83.12 655 LEU A CA 1
ATOM 5095 C C . LEU A 1 655 ? -11.000 -15.384 -74.757 1.00 83.12 655 LEU A C 1
ATOM 5097 O O . LEU A 1 655 ? -10.466 -15.946 -75.708 1.00 83.12 655 LEU A O 1
ATOM 5101 N N . LYS A 1 656 ? -12.214 -15.742 -74.316 1.00 87.38 656 LYS A N 1
ATOM 5102 C CA . LYS A 1 656 ? -13.014 -16.797 -74.959 1.00 87.38 656 LYS A CA 1
ATOM 5103 C C . LYS A 1 656 ? -13.313 -16.456 -76.420 1.00 87.38 656 LYS A C 1
ATOM 5105 O O . LYS A 1 656 ? -13.058 -17.284 -77.287 1.00 87.38 656 LYS A O 1
ATOM 5110 N N . LYS A 1 657 ? -13.767 -15.228 -76.699 1.00 87.06 657 LYS A N 1
ATOM 5111 C CA . LYS A 1 657 ? -13.985 -14.746 -78.074 1.00 87.06 657 LYS A CA 1
ATOM 5112 C C . LYS A 1 657 ? -12.690 -14.716 -78.883 1.00 87.06 657 LYS A C 1
ATOM 5114 O O . LYS A 1 657 ? -12.703 -15.093 -80.044 1.00 87.06 657 LYS A O 1
ATOM 5119 N N . HIS A 1 658 ? -11.568 -14.316 -78.285 1.00 84.00 658 HIS A N 1
ATOM 5120 C CA . HIS A 1 658 ? -10.277 -14.306 -78.974 1.00 84.00 658 HIS A CA 1
ATOM 5121 C C . HIS A 1 658 ? -9.798 -15.722 -79.335 1.00 84.00 658 HIS A C 1
ATOM 5123 O O . HIS A 1 658 ? -9.304 -15.927 -80.437 1.00 84.00 658 HIS A O 1
ATOM 5129 N N . VAL A 1 659 ? -10.009 -16.713 -78.459 1.00 87.69 659 VAL A N 1
ATOM 5130 C CA . VAL A 1 659 ? -9.745 -18.131 -78.762 1.00 87.69 659 VAL A CA 1
ATOM 5131 C C . VAL A 1 659 ? -10.664 -18.644 -79.875 1.00 87.69 659 VAL A C 1
ATOM 5133 O O . VAL A 1 659 ? -10.182 -19.327 -80.771 1.00 87.69 659 VAL A O 1
ATOM 5136 N N . GLU A 1 660 ? -11.951 -18.283 -79.865 1.00 86.31 660 GLU A N 1
ATOM 5137 C CA . GLU A 1 660 ? -12.894 -18.610 -80.949 1.00 86.31 660 GLU A CA 1
ATOM 5138 C C . GLU A 1 660 ? -12.451 -17.984 -82.292 1.00 86.31 660 GLU A C 1
ATOM 5140 O O . GLU A 1 660 ? -12.444 -18.669 -83.314 1.00 86.31 660 GLU A O 1
ATOM 5145 N N . THR A 1 661 ? -11.987 -16.727 -82.298 1.00 87.38 661 THR A N 1
ATOM 5146 C CA . THR A 1 661 ? -11.407 -16.083 -83.492 1.00 87.38 661 THR A CA 1
ATOM 5147 C C . THR A 1 661 ? -10.138 -16.793 -83.968 1.00 87.38 661 THR A C 1
ATOM 5149 O O . THR A 1 661 ? -10.033 -17.107 -85.149 1.00 87.38 661 THR A O 1
ATOM 5152 N N . LEU A 1 662 ? -9.195 -17.096 -83.069 1.00 82.19 662 LEU A N 1
ATOM 5153 C CA . LEU A 1 662 ? -7.950 -17.791 -83.418 1.00 82.19 662 LEU A CA 1
ATOM 5154 C C . LEU A 1 662 ? -8.203 -19.212 -83.946 1.00 82.19 662 LEU A C 1
ATOM 5156 O O . LEU A 1 662 ? -7.471 -19.675 -84.815 1.00 82.19 662 LEU A O 1
ATOM 5160 N N . GLN A 1 663 ? -9.239 -19.904 -83.463 1.00 77.69 663 GLN A N 1
ATOM 5161 C CA . GLN A 1 663 ? -9.658 -21.195 -84.020 1.00 77.69 663 GLN A CA 1
ATOM 5162 C C . GLN A 1 663 ? -10.156 -21.053 -85.464 1.00 77.69 663 GLN A C 1
ATOM 5164 O O . GLN A 1 663 ? -9.728 -21.819 -86.324 1.00 77.69 663 GLN A O 1
ATOM 5169 N N . LEU A 1 664 ? -10.978 -20.039 -85.755 1.00 86.00 664 LEU A N 1
ATOM 5170 C CA . LEU A 1 664 ? -11.441 -19.754 -87.119 1.00 86.00 664 LEU A CA 1
ATOM 5171 C C . LEU A 1 664 ? -10.290 -19.321 -88.045 1.00 86.00 664 LEU A C 1
ATOM 5173 O O . LEU A 1 664 ? -10.243 -19.743 -89.199 1.00 86.00 664 LEU A O 1
ATOM 5177 N N . GLU A 1 665 ? -9.337 -18.525 -87.555 1.00 84.00 665 GLU A N 1
ATOM 5178 C CA . GLU A 1 665 ? -8.128 -18.153 -88.304 1.00 84.00 665 GLU A CA 1
ATOM 5179 C C . GLU A 1 665 ? -7.228 -19.367 -88.584 1.00 84.00 665 GLU A C 1
ATOM 5181 O O . GLU A 1 665 ? -6.677 -19.478 -89.680 1.00 84.00 665 GLU A O 1
ATOM 5186 N N . LEU A 1 666 ? -7.120 -20.317 -87.648 1.00 79.69 666 LEU A N 1
ATOM 5187 C CA . LEU A 1 666 ? -6.405 -21.579 -87.860 1.00 79.69 666 LEU A CA 1
ATOM 5188 C C . LEU A 1 666 ? -7.110 -22.487 -88.879 1.00 79.69 666 LEU A C 1
ATOM 5190 O O . LEU A 1 666 ? -6.432 -23.059 -89.729 1.00 79.69 666 LEU A O 1
ATOM 5194 N N . GLU A 1 667 ? -8.442 -22.592 -88.863 1.00 82.31 667 GLU A N 1
ATOM 5195 C CA . GLU A 1 667 ? -9.197 -23.328 -89.893 1.00 82.31 667 GLU A CA 1
ATOM 5196 C C . GLU A 1 667 ? -9.061 -22.679 -91.285 1.00 82.31 667 GLU A C 1
ATOM 5198 O O . GLU A 1 667 ? -8.896 -23.378 -92.293 1.00 82.31 667 GLU A O 1
ATOM 5203 N N . GLN A 1 668 ? -9.049 -21.344 -91.359 1.00 82.25 668 GLN A N 1
ATOM 5204 C CA . GLN A 1 668 ? -8.774 -20.607 -92.599 1.00 82.25 668 GLN A CA 1
ATOM 5205 C C . GLN A 1 668 ? -7.334 -20.814 -93.087 1.00 82.25 668 GLN A C 1
ATOM 5207 O O . GLN A 1 668 ? -7.123 -21.082 -94.269 1.00 82.25 668 GLN A O 1
ATOM 5212 N N . LEU A 1 669 ? -6.337 -20.759 -92.200 1.00 78.06 669 LEU A N 1
ATOM 5213 C CA . LEU A 1 669 ? -4.943 -21.041 -92.551 1.00 78.06 669 LEU A CA 1
ATOM 5214 C C . LEU A 1 669 ? -4.740 -22.492 -92.995 1.00 78.06 669 LEU A C 1
ATOM 5216 O O . LEU A 1 669 ? -4.003 -22.727 -93.951 1.00 78.06 669 LEU A O 1
ATOM 5220 N N . ASN A 1 670 ? -5.404 -23.456 -92.354 1.00 82.19 670 ASN A N 1
ATOM 5221 C CA . ASN A 1 670 ? -5.280 -24.867 -92.712 1.00 82.19 670 ASN A CA 1
ATOM 5222 C C . ASN A 1 670 ? -5.909 -25.151 -94.085 1.00 82.19 670 ASN A C 1
ATOM 5224 O O . ASN A 1 670 ? -5.255 -25.727 -94.951 1.00 82.19 670 ASN A O 1
ATOM 5228 N N . SER A 1 671 ? -7.122 -24.649 -94.339 1.00 78.62 671 SER A N 1
ATOM 5229 C CA . SER A 1 671 ? -7.769 -24.765 -95.658 1.00 78.62 671 SER A CA 1
ATOM 5230 C C . SER A 1 671 ? -7.016 -24.009 -96.766 1.00 78.62 671 SER A C 1
ATOM 5232 O O . SER A 1 671 ? -6.922 -24.494 -97.897 1.00 78.62 671 SER A O 1
ATOM 5234 N N . GLN A 1 672 ? -6.391 -22.868 -96.454 1.00 77.94 672 GLN A N 1
ATOM 5235 C CA . GLN A 1 672 ? -5.487 -22.177 -97.377 1.00 77.94 672 GLN A CA 1
ATOM 5236 C C . GLN A 1 672 ? -4.186 -22.969 -97.613 1.00 77.94 672 GLN A C 1
ATOM 5238 O O . GLN A 1 672 ? -3.673 -22.969 -98.732 1.00 77.94 672 GLN A O 1
ATOM 5243 N N . SER A 1 673 ? -3.660 -23.670 -96.603 1.00 77.12 673 SER A N 1
ATOM 5244 C CA . SER A 1 673 ? -2.480 -24.534 -96.732 1.00 77.12 673 SER A CA 1
ATOM 5245 C C . SER A 1 673 ? -2.759 -25.742 -97.627 1.00 77.12 673 SER A C 1
ATOM 5247 O O . SER A 1 673 ? -2.008 -25.970 -98.570 1.00 77.12 673 SER A O 1
ATOM 5249 N N . GLU A 1 674 ? -3.870 -26.452 -97.412 1.00 78.56 674 GLU A N 1
ATOM 5250 C CA . GLU A 1 674 ? -4.316 -27.565 -98.268 1.00 78.56 674 GLU A CA 1
ATOM 5251 C C . GLU A 1 674 ? -4.491 -27.120 -99.730 1.00 78.56 674 GLU A C 1
ATOM 5253 O O . GLU A 1 674 ? -4.076 -27.813 -100.664 1.00 78.56 674 GLU A O 1
ATOM 5258 N N . LYS A 1 675 ? -5.044 -25.918 -99.946 1.00 75.12 675 LYS A N 1
ATOM 5259 C CA . LYS A 1 675 ? -5.147 -25.320 -101.281 1.00 75.12 675 LYS A CA 1
ATOM 5260 C C . LYS A 1 675 ? -3.768 -25.031 -101.891 1.00 75.12 675 LYS A C 1
ATOM 5262 O O . LYS A 1 675 ? -3.537 -25.383 -103.045 1.00 75.12 675 LYS A O 1
ATOM 5267 N N . ASN A 1 676 ? -2.850 -24.442 -101.124 1.00 74.25 676 ASN A N 1
ATOM 5268 C CA . ASN A 1 676 ? -1.491 -24.134 -101.577 1.00 74.25 676 ASN A CA 1
ATOM 5269 C C . ASN A 1 676 ? -0.662 -25.407 -101.861 1.00 74.25 676 ASN A C 1
ATOM 5271 O O . ASN A 1 676 ? 0.167 -25.404 -102.769 1.00 74.25 676 ASN A O 1
ATOM 5275 N N . GLU A 1 677 ? -0.855 -26.496 -101.110 1.00 73.06 677 GLU A N 1
ATOM 5276 C CA . GLU A 1 677 ? -0.222 -27.793 -101.392 1.00 73.06 677 GLU A CA 1
ATOM 5277 C C . GLU A 1 677 ? -0.748 -28.407 -102.689 1.00 73.06 677 GLU A C 1
ATOM 5279 O O . GLU A 1 677 ? 0.040 -28.898 -103.498 1.00 73.06 677 GLU A O 1
ATOM 5284 N N . LYS A 1 678 ? -2.059 -28.311 -102.933 1.00 76.38 678 LYS A N 1
ATOM 5285 C CA . LYS A 1 678 ? -2.660 -28.758 -104.191 1.00 76.38 678 LYS A CA 1
ATOM 5286 C C . LYS A 1 678 ? -2.155 -27.950 -105.389 1.00 76.38 678 LYS A C 1
ATOM 5288 O O . LYS A 1 678 ? -1.717 -28.542 -106.369 1.00 76.38 678 LYS A O 1
ATOM 5293 N N . GLU A 1 679 ? -2.128 -26.620 -105.285 1.00 72.19 679 GLU A N 1
ATOM 5294 C CA . GLU A 1 679 ? -1.560 -25.753 -106.329 1.00 72.19 679 GLU A CA 1
ATOM 5295 C C . GLU A 1 679 ? -0.069 -26.057 -106.569 1.00 72.19 679 GLU A C 1
ATOM 5297 O O . GLU A 1 679 ? 0.363 -26.111 -107.716 1.00 72.19 679 GLU A O 1
ATOM 5302 N N . ARG A 1 680 ? 0.719 -26.362 -105.525 1.00 73.62 680 ARG A N 1
ATOM 5303 C CA . ARG A 1 680 ? 2.115 -26.815 -105.687 1.00 73.62 680 ARG A CA 1
ATOM 5304 C C . ARG A 1 680 ? 2.241 -28.177 -106.368 1.00 73.62 680 ARG A C 1
ATOM 5306 O O . ARG A 1 680 ? 3.182 -28.358 -107.132 1.00 73.62 680 ARG A O 1
ATOM 5313 N N . ALA A 1 681 ? 1.336 -29.123 -106.121 1.00 72.31 681 ALA A N 1
ATOM 5314 C CA . ALA A 1 681 ? 1.337 -30.415 -106.811 1.00 72.31 681 ALA A CA 1
ATOM 5315 C C . ALA A 1 681 ? 1.007 -30.258 -108.312 1.00 72.31 681 ALA A C 1
ATOM 5317 O O . ALA A 1 681 ? 1.676 -30.852 -109.166 1.00 72.31 681 ALA A O 1
ATOM 5318 N N . ASP A 1 682 ? 0.037 -29.401 -108.637 1.00 72.25 682 ASP A N 1
ATOM 5319 C CA . ASP A 1 682 ? -0.336 -29.063 -110.016 1.00 72.25 682 ASP A CA 1
ATOM 5320 C C . ASP A 1 682 ? 0.789 -28.277 -110.737 1.00 72.25 682 ASP A C 1
ATOM 5322 O O . ASP A 1 682 ? 1.069 -28.503 -111.917 1.00 72.25 682 ASP A O 1
ATOM 5326 N N . GLU A 1 683 ? 1.516 -27.409 -110.027 1.00 72.19 683 GLU A N 1
ATOM 5327 C CA . GLU A 1 683 ? 2.671 -26.683 -110.577 1.00 72.19 683 GLU A CA 1
ATOM 5328 C C . GLU A 1 683 ? 3.904 -27.595 -110.741 1.00 72.19 683 GLU A C 1
ATOM 5330 O O . GLU A 1 683 ? 4.608 -27.536 -111.749 1.00 72.19 683 GLU A O 1
ATOM 5335 N N . GLN A 1 684 ? 4.164 -28.502 -109.795 1.00 72.50 684 GLN A N 1
ATOM 5336 C CA . GLN A 1 684 ? 5.322 -29.402 -109.845 1.00 72.50 684 GLN A CA 1
ATOM 5337 C C . GLN A 1 684 ? 5.176 -30.499 -110.912 1.00 72.50 684 GLN A C 1
ATOM 5339 O O . GLN A 1 684 ? 6.177 -30.923 -111.496 1.00 72.50 684 GLN A O 1
ATOM 5344 N N . THR A 1 685 ? 3.946 -30.914 -111.233 1.00 69.81 685 THR A N 1
ATOM 5345 C CA . THR A 1 685 ? 3.682 -31.765 -112.405 1.00 69.81 685 THR A CA 1
ATOM 5346 C C . THR A 1 685 ? 3.943 -31.012 -113.712 1.00 69.81 685 THR A C 1
ATOM 5348 O O . THR A 1 685 ? 4.686 -31.523 -114.552 1.00 69.81 685 THR A O 1
ATOM 5351 N N . ARG A 1 686 ? 3.476 -29.760 -113.851 1.00 71.75 686 ARG A N 1
ATOM 5352 C CA . ARG A 1 686 ? 3.814 -28.890 -114.998 1.00 71.75 686 ARG A CA 1
ATOM 5353 C C . ARG A 1 686 ? 5.317 -28.686 -115.185 1.00 71.75 686 ARG A C 1
ATOM 5355 O O . ARG A 1 686 ? 5.817 -28.845 -116.297 1.00 71.75 686 ARG A O 1
ATOM 5362 N N . VAL A 1 687 ? 6.047 -28.375 -114.113 1.00 72.25 687 VAL A N 1
ATOM 5363 C CA . VAL A 1 687 ? 7.506 -28.181 -114.168 1.00 72.25 687 VAL A CA 1
ATOM 5364 C C . VAL A 1 687 ? 8.225 -29.477 -114.564 1.00 72.25 687 VAL A C 1
ATOM 5366 O O . VAL A 1 687 ? 9.211 -29.419 -115.299 1.00 72.25 687 VAL A O 1
ATOM 5369 N N . SER A 1 688 ? 7.727 -30.652 -114.156 1.00 70.06 688 SER A N 1
ATOM 5370 C CA . SER A 1 688 ? 8.267 -31.933 -114.636 1.00 70.06 688 SER A CA 1
ATOM 5371 C C . SER A 1 688 ? 8.039 -32.121 -116.139 1.00 70.06 688 SER A C 1
ATOM 5373 O O . SER A 1 688 ? 8.983 -32.455 -116.852 1.00 70.06 688 SER A O 1
ATOM 5375 N N . GLU A 1 689 ? 6.829 -31.855 -116.645 1.00 72.19 689 GLU A N 1
ATOM 5376 C CA . GLU A 1 689 ? 6.544 -31.934 -118.086 1.00 72.19 689 GLU A CA 1
ATOM 5377 C C . GLU A 1 689 ? 7.405 -30.963 -118.908 1.00 72.19 689 GLU A C 1
ATOM 5379 O O . GLU A 1 689 ? 7.884 -31.305 -119.991 1.00 72.19 689 GLU A O 1
ATOM 5384 N N . GLU A 1 690 ? 7.616 -29.741 -118.415 1.00 72.94 690 GLU A N 1
ATOM 5385 C CA . GLU A 1 690 ? 8.416 -28.735 -119.111 1.00 72.94 690 GLU A CA 1
ATOM 5386 C C . GLU A 1 690 ? 9.920 -29.045 -119.069 1.00 72.94 690 GLU A C 1
ATOM 5388 O O . GLU A 1 690 ? 10.613 -28.851 -120.074 1.00 72.94 690 GLU A O 1
ATOM 5393 N N . ARG A 1 691 ? 10.416 -29.623 -117.967 1.00 73.25 691 ARG A N 1
ATOM 5394 C CA . ARG A 1 691 ? 11.776 -30.175 -117.875 1.00 73.25 691 ARG A CA 1
ATOM 5395 C C . ARG A 1 691 ? 11.988 -31.316 -118.871 1.00 73.25 691 ARG A C 1
ATOM 5397 O O . ARG A 1 691 ? 13.012 -31.370 -119.547 1.00 73.25 691 ARG A O 1
ATOM 5404 N N . ASP A 1 692 ? 11.020 -32.209 -119.020 1.00 73.19 692 ASP A N 1
ATOM 5405 C CA . ASP A 1 692 ? 11.168 -33.335 -119.944 1.00 73.19 692 ASP A CA 1
ATOM 5406 C C . ASP A 1 692 ? 11.146 -32.843 -121.417 1.00 73.19 692 ASP A C 1
ATOM 5408 O O . ASP A 1 692 ? 11.883 -33.356 -122.265 1.00 73.19 692 ASP A O 1
ATOM 5412 N N . ARG A 1 693 ? 10.442 -31.732 -121.707 1.00 72.00 693 ARG A N 1
ATOM 5413 C CA . ARG A 1 693 ? 10.524 -30.993 -122.990 1.00 72.00 693 ARG A CA 1
ATOM 5414 C C . ARG A 1 693 ? 11.835 -30.213 -123.199 1.00 72.00 693 ARG A C 1
ATOM 5416 O O . ARG A 1 693 ? 12.179 -29.923 -124.349 1.00 72.00 693 ARG A O 1
ATOM 5423 N N . THR A 1 694 ? 12.563 -29.799 -122.157 1.00 69.12 694 THR A N 1
ATOM 5424 C CA . THR A 1 694 ? 13.894 -29.174 -122.327 1.00 69.12 694 THR A CA 1
ATOM 5425 C C . THR A 1 694 ? 14.975 -30.223 -122.568 1.00 69.12 694 THR A C 1
ATOM 5427 O O . THR A 1 694 ? 15.774 -30.043 -123.486 1.00 69.12 694 THR A O 1
ATOM 5430 N N . VAL A 1 695 ? 14.950 -31.355 -121.857 1.00 71.00 695 VAL A N 1
ATOM 5431 C CA . VAL A 1 695 ? 15.888 -32.477 -122.072 1.00 71.00 695 VAL A CA 1
ATOM 5432 C C . VAL A 1 695 ? 15.803 -33.020 -123.508 1.00 71.00 695 VAL A C 1
ATOM 5434 O O . VAL A 1 695 ? 16.833 -33.243 -124.149 1.00 71.00 695 VAL A O 1
ATOM 5437 N N . ALA A 1 696 ? 14.591 -33.132 -124.064 1.00 67.81 696 ALA A N 1
ATOM 5438 C CA . ALA A 1 696 ? 14.377 -33.524 -125.461 1.00 67.81 696 ALA A CA 1
ATOM 5439 C C . ALA A 1 696 ? 14.917 -32.510 -126.498 1.00 67.81 696 ALA A C 1
ATOM 5441 O O . ALA A 1 696 ? 15.217 -32.888 -127.627 1.00 67.81 696 ALA A O 1
ATOM 5442 N N . ARG A 1 697 ? 15.060 -31.223 -126.140 1.00 69.81 697 ARG A N 1
ATOM 5443 C CA . ARG A 1 697 ? 15.675 -30.203 -127.015 1.00 69.81 697 ARG A CA 1
ATOM 5444 C C . ARG A 1 697 ? 17.200 -30.221 -126.952 1.00 69.81 697 ARG A C 1
ATOM 5446 O O . ARG A 1 697 ? 17.841 -30.082 -127.988 1.00 69.81 697 ARG A O 1
ATOM 5453 N N . VAL A 1 698 ? 17.775 -30.401 -125.761 1.00 71.88 698 VAL A N 1
ATOM 5454 C CA . VAL A 1 698 ? 19.238 -30.445 -125.574 1.00 71.88 698 VAL A CA 1
ATOM 5455 C C . VAL A 1 698 ? 19.847 -31.629 -126.328 1.00 71.88 698 VAL A C 1
ATOM 5457 O O . VAL A 1 698 ? 20.799 -31.444 -127.078 1.00 71.88 698 VAL A O 1
ATOM 5460 N N . THR A 1 699 ? 19.225 -32.807 -126.237 1.00 69.31 699 THR A N 1
ATOM 5461 C CA . THR A 1 699 ? 19.669 -34.014 -126.964 1.00 69.31 699 THR A CA 1
ATOM 5462 C C . THR A 1 699 ? 19.589 -33.888 -128.492 1.00 69.31 699 THR A C 1
ATOM 5464 O O . THR A 1 699 ? 20.366 -34.531 -129.192 1.00 69.31 699 THR A O 1
ATOM 5467 N N . GLY A 1 700 ? 18.710 -33.032 -129.029 1.00 67.69 700 GLY A N 1
ATOM 5468 C CA . GLY A 1 700 ? 18.712 -32.682 -130.456 1.00 67.69 700 GLY A CA 1
ATOM 5469 C C . GLY A 1 700 ? 19.912 -31.811 -130.848 1.00 67.69 700 GLY A C 1
ATOM 5470 O O . GLY A 1 700 ? 20.604 -32.107 -131.817 1.00 67.69 700 GLY A O 1
ATOM 5471 N N . LEU A 1 701 ? 20.206 -30.776 -130.055 1.00 67.50 701 LEU A N 1
ATOM 5472 C CA . LEU A 1 701 ? 21.305 -29.837 -130.327 1.00 67.50 701 LEU A CA 1
ATOM 5473 C C . LEU A 1 701 ? 22.700 -30.471 -130.171 1.00 67.50 701 LEU A C 1
ATOM 5475 O O . LEU A 1 701 ? 23.636 -30.069 -130.861 1.00 67.50 701 LEU A O 1
ATOM 5479 N N . GLU A 1 702 ? 22.852 -31.474 -129.303 1.00 60.81 702 GLU A N 1
ATOM 5480 C CA . GLU A 1 702 ? 24.106 -32.230 -129.163 1.00 60.81 702 GLU A CA 1
ATOM 5481 C C . GLU A 1 702 ? 24.424 -33.091 -130.401 1.00 60.81 702 GLU A C 1
ATOM 5483 O O . GLU A 1 702 ? 25.596 -33.239 -130.756 1.00 60.81 702 GLU A O 1
ATOM 5488 N N . LEU A 1 703 ? 23.404 -33.600 -131.106 1.00 62.06 703 LEU A N 1
ATOM 5489 C CA . LEU A 1 703 ? 23.584 -34.334 -132.366 1.00 62.06 703 LEU A CA 1
ATOM 5490 C C . LEU A 1 703 ? 24.006 -33.405 -133.519 1.00 62.06 703 LEU A C 1
ATOM 5492 O O . LEU A 1 703 ? 24.898 -33.759 -134.293 1.00 62.06 703 LEU A O 1
ATOM 5496 N N . ASP A 1 704 ? 23.451 -32.192 -133.595 1.00 55.69 704 ASP A N 1
ATOM 5497 C CA . ASP A 1 704 ? 23.825 -31.196 -134.614 1.00 55.69 704 ASP A CA 1
ATOM 5498 C C . ASP A 1 704 ? 25.272 -30.677 -134.431 1.00 55.69 704 ASP A C 1
ATOM 5500 O O . ASP A 1 704 ? 25.993 -30.416 -135.403 1.00 55.69 704 ASP A O 1
ATOM 5504 N N . LEU A 1 705 ? 25.753 -30.591 -133.185 1.00 59.47 705 LEU A N 1
ATOM 5505 C CA . LEU A 1 705 ? 27.142 -30.230 -132.863 1.00 59.47 705 LEU A CA 1
ATOM 5506 C C . LEU A 1 705 ? 28.161 -31.327 -133.229 1.00 59.47 705 LEU A C 1
ATOM 5508 O O . LEU A 1 705 ? 29.313 -31.019 -133.543 1.00 59.47 705 LEU A O 1
ATOM 5512 N N . GLN A 1 706 ? 27.751 -32.599 -133.264 1.00 51.50 706 GLN A N 1
ATOM 5513 C CA . GLN A 1 706 ? 28.605 -33.691 -133.755 1.00 51.50 706 GLN A CA 1
ATOM 5514 C C . GLN A 1 706 ? 28.688 -33.751 -135.291 1.00 51.50 706 GLN A C 1
ATOM 5516 O O . GLN A 1 706 ? 29.671 -34.261 -135.825 1.00 51.50 706 GLN A O 1
ATOM 5521 N N . ALA A 1 707 ? 27.721 -33.182 -136.018 1.00 50.25 707 ALA A N 1
ATOM 5522 C CA . ALA A 1 707 ? 27.739 -33.143 -137.483 1.00 50.25 707 ALA A CA 1
ATOM 5523 C C . ALA A 1 707 ? 28.670 -32.059 -138.072 1.00 50.25 707 ALA A C 1
ATOM 5525 O O . ALA A 1 707 ? 29.071 -32.147 -139.233 1.00 50.25 707 ALA A O 1
ATOM 5526 N N . THR A 1 708 ? 29.027 -31.031 -137.295 1.00 50.97 708 THR A N 1
ATOM 5527 C CA . THR A 1 708 ? 29.717 -29.821 -137.791 1.00 50.97 708 THR A CA 1
ATOM 5528 C C . THR A 1 708 ? 31.239 -29.818 -137.608 1.00 50.97 708 THR A C 1
ATOM 5530 O O . THR A 1 708 ? 31.922 -28.984 -138.198 1.00 50.97 708 THR A O 1
ATOM 5533 N N . THR A 1 709 ? 31.807 -30.771 -136.864 1.00 50.16 709 THR A N 1
ATOM 5534 C CA . THR A 1 709 ? 33.252 -30.834 -136.548 1.00 50.16 709 THR A CA 1
ATOM 5535 C C . THR A 1 709 ? 34.091 -31.674 -137.528 1.00 50.16 709 THR A C 1
ATOM 5537 O O . THR A 1 709 ? 35.285 -31.872 -137.310 1.00 50.16 709 THR A O 1
ATOM 5540 N N . ALA A 1 710 ? 33.505 -32.134 -138.639 1.00 36.69 710 ALA A N 1
ATOM 5541 C CA . ALA A 1 710 ? 34.145 -33.040 -139.603 1.00 36.69 710 ALA A CA 1
ATOM 5542 C C . ALA A 1 710 ? 34.706 -32.372 -140.884 1.00 36.69 710 ALA A C 1
ATOM 5544 O O . ALA A 1 710 ? 35.052 -33.085 -141.829 1.00 36.69 710 ALA A O 1
ATOM 5545 N N . ALA A 1 711 ? 34.799 -31.035 -140.965 1.00 32.28 711 ALA A N 1
ATOM 5546 C CA . ALA A 1 711 ? 35.198 -30.348 -142.201 1.00 32.28 711 ALA A CA 1
ATOM 5547 C C . ALA A 1 711 ? 36.169 -29.158 -142.025 1.00 32.28 711 ALA A C 1
ATOM 5549 O O . ALA A 1 711 ? 35.940 -28.260 -141.224 1.00 32.28 711 ALA A O 1
ATOM 5550 N N . SER A 1 712 ? 37.157 -29.111 -142.934 1.00 33.22 712 SER A N 1
ATOM 5551 C CA . SER A 1 712 ? 37.993 -27.958 -143.334 1.00 33.22 712 SER A CA 1
ATOM 5552 C C . SER A 1 712 ? 39.320 -27.689 -142.591 1.00 33.22 712 SER A C 1
ATOM 5554 O O . SER A 1 712 ? 39.404 -26.893 -141.660 1.00 33.22 712 SER A O 1
ATOM 5556 N N . ASN A 1 713 ? 40.402 -28.268 -143.132 1.00 28.36 713 ASN A N 1
ATOM 5557 C CA . ASN A 1 713 ? 41.787 -27.792 -142.974 1.00 28.36 713 ASN A CA 1
ATOM 5558 C C . ASN A 1 713 ? 42.086 -26.635 -143.959 1.00 28.36 713 ASN A C 1
ATOM 5560 O O . ASN A 1 713 ? 41.645 -26.703 -145.105 1.00 28.36 713 ASN A O 1
ATOM 5564 N N . GLY A 1 714 ? 42.927 -25.654 -143.593 1.00 29.94 714 GLY A N 1
ATOM 5565 C CA . GLY A 1 714 ? 43.458 -24.655 -144.546 1.00 29.94 714 GLY A CA 1
ATOM 5566 C C . GLY A 1 714 ? 44.285 -23.521 -143.909 1.00 29.94 714 GLY A C 1
ATOM 5567 O O . GLY A 1 714 ? 43.850 -22.899 -142.952 1.00 29.94 714 GLY A O 1
ATOM 5568 N N . VAL A 1 715 ? 45.484 -23.257 -144.442 1.00 32.94 715 VAL A N 1
ATOM 5569 C CA . VAL A 1 715 ? 46.585 -22.402 -143.911 1.00 32.94 715 VAL A CA 1
ATOM 5570 C C . VAL A 1 715 ? 47.192 -21.613 -145.107 1.00 32.94 715 VAL A C 1
ATOM 5572 O O . VAL A 1 715 ? 46.972 -22.086 -146.225 1.00 32.94 715 VAL A O 1
ATOM 5575 N N . PRO A 1 716 ? 48.034 -20.545 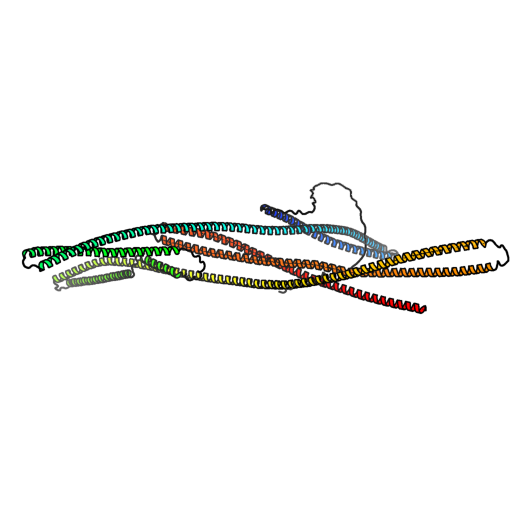-145.005 1.00 46.59 716 PRO A N 1
ATOM 5576 C CA . PRO A 1 716 ? 48.261 -19.456 -144.017 1.00 46.59 716 PRO A CA 1
ATOM 5577 C C . PRO A 1 716 ? 48.068 -18.029 -144.633 1.00 46.59 716 PRO A C 1
ATOM 5579 O O . PRO A 1 716 ? 47.790 -17.916 -145.822 1.00 46.59 716 PRO A O 1
ATOM 5582 N N . SER A 1 717 ? 48.344 -16.930 -143.895 1.00 29.08 717 SER A N 1
ATOM 5583 C CA . SER A 1 717 ? 49.402 -15.940 -144.266 1.00 29.08 717 SER A CA 1
ATOM 5584 C C . SER A 1 717 ? 49.581 -14.774 -143.259 1.00 29.08 717 SER A C 1
ATOM 5586 O O . SER A 1 717 ? 48.685 -14.427 -142.499 1.00 29.08 717 SER A O 1
ATOM 5588 N N . ALA A 1 718 ? 50.772 -14.171 -143.300 1.00 43.53 718 ALA A N 1
ATOM 5589 C CA . ALA A 1 718 ? 51.356 -13.094 -142.494 1.00 43.53 718 ALA A CA 1
ATOM 5590 C C . ALA A 1 718 ? 50.447 -11.934 -142.005 1.00 43.53 718 ALA A C 1
ATOM 5592 O O . ALA A 1 718 ? 50.057 -11.063 -142.784 1.00 43.53 718 ALA A O 1
ATOM 5593 N N . ARG A 1 719 ? 50.275 -11.833 -140.674 1.00 46.25 719 ARG A N 1
ATOM 5594 C CA . ARG A 1 719 ? 49.945 -10.589 -139.926 1.00 46.25 719 ARG A CA 1
ATOM 5595 C C . ARG A 1 719 ? 50.446 -10.570 -138.461 1.00 46.25 719 ARG A C 1
ATOM 5597 O O . ARG A 1 719 ? 50.062 -9.720 -137.671 1.00 46.25 719 ARG A O 1
ATOM 5604 N N . GLN A 1 720 ? 51.333 -11.497 -138.097 1.00 45.50 720 GLN A N 1
ATOM 5605 C CA . GLN A 1 720 ? 51.528 -11.978 -136.718 1.00 45.50 720 GLN A CA 1
ATOM 5606 C C . GLN A 1 720 ? 52.498 -11.159 -135.828 1.00 45.50 720 GLN A C 1
ATOM 5608 O O . GLN A 1 720 ? 53.001 -11.680 -134.835 1.00 45.50 720 GLN A O 1
ATOM 5613 N N . GLU A 1 721 ? 52.775 -9.893 -136.157 1.00 43.94 721 GLU A N 1
ATOM 5614 C CA . GLU A 1 721 ? 53.662 -9.023 -135.353 1.00 43.94 721 GLU A CA 1
ATOM 5615 C C . GLU A 1 721 ? 53.028 -7.689 -134.918 1.00 43.94 721 GLU A C 1
ATOM 5617 O O . GLU A 1 721 ? 53.612 -6.990 -134.094 1.00 43.94 721 GLU A O 1
ATOM 5622 N N . GLN A 1 722 ? 51.818 -7.353 -135.386 1.00 45.81 722 GLN A N 1
ATOM 5623 C CA . GLN A 1 722 ? 51.113 -6.140 -134.949 1.00 45.81 722 GLN A CA 1
ATOM 5624 C C . GLN A 1 722 ? 50.260 -6.405 -133.693 1.00 45.81 722 GLN A C 1
ATOM 5626 O O . GLN A 1 722 ? 50.438 -5.731 -132.678 1.00 45.81 722 GLN A O 1
ATOM 5631 N N . ASP A 1 723 ? 49.463 -7.479 -133.702 1.00 50.66 723 ASP A N 1
ATOM 5632 C CA . ASP A 1 723 ? 48.598 -7.900 -132.583 1.00 50.66 723 ASP A CA 1
ATOM 5633 C C . ASP A 1 723 ? 49.378 -8.159 -131.273 1.00 50.66 723 ASP A C 1
ATOM 5635 O O . ASP A 1 723 ? 48.847 -8.042 -130.168 1.00 50.66 723 ASP A O 1
ATOM 5639 N N . LYS A 1 724 ? 50.674 -8.488 -131.376 1.00 54.34 724 LYS A N 1
ATOM 5640 C CA . LYS A 1 724 ? 51.537 -8.770 -130.219 1.00 54.34 724 LYS A CA 1
ATOM 5641 C C . LYS A 1 724 ? 51.948 -7.509 -129.447 1.00 54.34 724 LYS A C 1
ATOM 5643 O O . LYS A 1 724 ? 52.178 -7.596 -128.242 1.00 54.34 724 LYS A O 1
ATOM 5648 N N . ASN A 1 725 ? 52.020 -6.352 -130.108 1.00 55.81 725 ASN A N 1
ATOM 5649 C CA . ASN A 1 725 ? 52.310 -5.083 -129.435 1.00 55.81 725 ASN A CA 1
ATOM 5650 C C . ASN A 1 725 ? 51.053 -4.500 -128.778 1.00 55.81 725 ASN A C 1
ATOM 5652 O O . ASN A 1 725 ? 51.130 -4.074 -127.630 1.00 55.81 725 ASN A O 1
ATOM 5656 N N . GLU A 1 726 ? 49.893 -4.569 -129.439 1.00 57.97 726 GLU A N 1
ATOM 5657 C CA . GLU A 1 726 ? 48.615 -4.151 -128.836 1.00 57.97 726 GLU A CA 1
ATOM 5658 C C . GLU A 1 726 ? 48.261 -5.006 -127.603 1.00 57.97 726 GLU A C 1
ATOM 5660 O O . GLU A 1 726 ? 47.780 -4.475 -126.603 1.00 57.97 726 GLU A O 1
ATOM 5665 N N . SER A 1 727 ? 48.591 -6.306 -127.603 1.00 59.78 727 SER A N 1
ATOM 5666 C CA . SER A 1 727 ? 48.472 -7.154 -126.404 1.00 59.78 727 SER A CA 1
ATOM 5667 C C . SER A 1 727 ? 49.346 -6.664 -125.240 1.00 59.78 727 SER A C 1
ATOM 5669 O O . SER A 1 727 ? 48.857 -6.566 -124.119 1.00 59.78 727 SER A O 1
ATOM 5671 N N . MET A 1 728 ? 50.619 -6.318 -125.480 1.00 60.34 728 MET A N 1
ATOM 5672 C CA . MET A 1 728 ? 51.517 -5.860 -124.405 1.00 60.34 728 MET A CA 1
ATOM 5673 C C . MET A 1 728 ? 51.202 -4.448 -123.892 1.00 60.34 728 MET A C 1
ATOM 5675 O O . MET A 1 728 ? 51.519 -4.142 -122.741 1.00 60.34 728 MET A O 1
ATOM 5679 N N . GLU A 1 729 ? 50.617 -3.580 -124.719 1.00 62.81 729 GLU A N 1
ATOM 5680 C CA . GLU A 1 729 ? 50.173 -2.249 -124.288 1.00 62.81 729 GLU A CA 1
ATOM 5681 C C . GLU A 1 729 ? 48.946 -2.376 -123.364 1.00 62.81 729 GLU A C 1
ATOM 5683 O O . GLU A 1 729 ? 48.955 -1.842 -122.253 1.00 62.81 729 GLU A O 1
ATOM 5688 N N . ASN A 1 730 ? 47.961 -3.201 -123.748 1.00 70.00 730 ASN A N 1
ATOM 5689 C CA . ASN A 1 730 ? 46.797 -3.528 -122.914 1.00 70.00 730 ASN A CA 1
ATOM 5690 C C . ASN A 1 730 ? 47.196 -4.188 -121.579 1.00 70.00 730 ASN A C 1
ATOM 5692 O O . ASN A 1 730 ? 46.684 -3.808 -120.525 1.00 70.00 730 ASN A O 1
ATOM 5696 N N . ASP A 1 731 ? 48.150 -5.128 -121.589 1.00 67.56 731 ASP A N 1
ATOM 5697 C CA . ASP A 1 731 ? 48.648 -5.772 -120.363 1.00 67.56 731 ASP A CA 1
ATOM 5698 C C . ASP A 1 731 ? 49.330 -4.766 -119.410 1.00 67.56 731 ASP A C 1
ATOM 5700 O O . ASP A 1 731 ? 49.213 -4.882 -118.184 1.00 67.56 731 ASP A O 1
ATOM 5704 N N . LYS A 1 732 ? 50.009 -3.739 -119.946 1.00 70.44 732 LYS A N 1
ATOM 5705 C CA . LYS A 1 732 ? 50.590 -2.644 -119.146 1.00 70.44 732 LYS A CA 1
ATOM 5706 C C . LYS A 1 732 ? 49.530 -1.708 -118.575 1.00 70.44 732 LYS A C 1
ATOM 5708 O O . LYS A 1 732 ? 49.649 -1.331 -117.408 1.00 70.44 732 LYS A O 1
ATOM 5713 N N . GLU A 1 733 ? 48.516 -1.326 -119.352 1.00 73.88 733 GLU A N 1
ATOM 5714 C CA . GLU A 1 733 ? 47.422 -0.484 -118.850 1.00 73.88 733 GLU A CA 1
ATOM 5715 C C . GLU A 1 733 ? 46.604 -1.207 -117.772 1.00 73.88 733 GLU A C 1
ATOM 5717 O O . GLU A 1 733 ? 46.295 -0.614 -116.734 1.00 73.88 733 GLU A O 1
ATOM 5722 N N . LEU A 1 734 ? 46.354 -2.510 -117.940 1.00 76.69 734 LEU A N 1
ATOM 5723 C CA . LEU A 1 734 ? 45.703 -3.345 -116.929 1.00 76.69 734 LEU A CA 1
ATOM 5724 C C . LEU A 1 734 ? 46.540 -3.431 -115.641 1.00 76.69 734 LEU A C 1
ATOM 5726 O O . LEU A 1 734 ? 46.011 -3.251 -114.542 1.00 76.69 734 LEU A O 1
ATOM 5730 N N . LEU A 1 735 ? 47.861 -3.628 -115.750 1.00 73.00 735 LEU A N 1
ATOM 5731 C CA . LEU A 1 735 ? 48.776 -3.582 -114.601 1.00 73.00 735 LEU A CA 1
ATOM 5732 C C . LEU A 1 735 ? 48.790 -2.208 -113.912 1.00 73.00 735 LEU A C 1
ATOM 5734 O O . LEU A 1 735 ? 48.838 -2.142 -112.679 1.00 73.00 735 LEU A O 1
ATOM 5738 N N . ALA A 1 736 ? 48.715 -1.113 -114.672 1.00 71.44 736 ALA A N 1
ATOM 5739 C CA . ALA A 1 736 ? 48.638 0.240 -114.129 1.00 71.44 736 ALA A CA 1
ATOM 5740 C C . ALA A 1 736 ? 47.316 0.481 -113.374 1.00 71.44 736 ALA A C 1
ATOM 5742 O O . ALA A 1 736 ? 47.349 0.966 -112.238 1.00 71.44 736 ALA A O 1
ATOM 5743 N N . GLN A 1 737 ? 46.173 0.076 -113.943 1.00 74.12 737 GLN A N 1
ATOM 5744 C CA . GLN A 1 737 ? 44.865 0.136 -113.279 1.00 74.12 737 GLN A CA 1
ATOM 5745 C C . GLN A 1 737 ? 44.830 -0.707 -111.999 1.00 74.12 737 GLN A C 1
ATOM 5747 O O . GLN A 1 737 ? 44.464 -0.191 -110.942 1.00 74.12 737 GLN A O 1
ATOM 5752 N N . LEU A 1 738 ? 45.275 -1.967 -112.049 1.00 71.00 738 LEU A N 1
ATOM 5753 C CA . LEU A 1 738 ? 45.310 -2.853 -110.880 1.00 71.00 738 LEU A CA 1
ATOM 5754 C C . LEU A 1 738 ? 46.231 -2.314 -109.774 1.00 71.00 738 LEU A C 1
ATOM 5756 O O . LEU A 1 738 ? 45.894 -2.393 -108.591 1.00 71.00 738 LEU A O 1
ATOM 5760 N N . THR A 1 739 ? 47.360 -1.696 -110.136 1.00 68.25 739 THR A N 1
ATOM 5761 C CA . THR A 1 739 ? 48.267 -1.043 -109.174 1.00 68.25 739 THR A CA 1
ATOM 5762 C C . THR A 1 739 ? 47.626 0.191 -108.528 1.00 68.25 739 THR A C 1
ATOM 5764 O O . THR A 1 739 ? 47.796 0.425 -107.324 1.00 68.25 739 THR A O 1
ATOM 5767 N N . LEU A 1 740 ? 46.864 0.977 -109.298 1.00 77.56 740 LEU A N 1
ATOM 5768 C CA . LEU A 1 740 ? 46.115 2.129 -108.791 1.00 77.56 740 LEU A CA 1
ATOM 5769 C C . LEU A 1 740 ? 44.985 1.686 -107.846 1.00 77.56 740 LEU A C 1
ATOM 5771 O O . LEU A 1 740 ? 44.838 2.245 -106.754 1.00 77.56 740 LEU A O 1
ATOM 5775 N N . GLU A 1 741 ? 44.229 0.649 -108.216 1.00 72.31 741 GLU A N 1
ATOM 5776 C CA . GLU A 1 741 ? 43.205 0.051 -107.358 1.00 72.31 741 GLU A CA 1
ATOM 5777 C C . GLU A 1 741 ? 43.791 -0.483 -106.051 1.00 72.31 741 GLU A C 1
ATOM 5779 O O . GLU A 1 741 ? 43.243 -0.195 -104.987 1.00 72.31 741 GLU A O 1
ATOM 5784 N N . LEU A 1 742 ? 44.910 -1.216 -106.097 1.00 74.44 742 LEU A N 1
ATOM 5785 C CA . LEU A 1 742 ? 45.572 -1.743 -104.900 1.00 74.44 742 LEU A CA 1
ATOM 5786 C C . LEU A 1 742 ? 46.028 -0.623 -103.961 1.00 74.44 742 LEU A C 1
ATOM 5788 O O . LEU A 1 742 ? 45.756 -0.690 -102.761 1.00 74.44 742 LEU A O 1
ATOM 5792 N N . LYS A 1 743 ? 46.635 0.451 -104.487 1.00 70.19 743 LYS A N 1
ATOM 5793 C CA . LYS A 1 743 ? 46.958 1.647 -103.685 1.00 70.19 743 LYS A CA 1
ATOM 5794 C C . LYS A 1 743 ? 45.710 2.287 -103.073 1.00 70.19 743 LYS A C 1
ATOM 5796 O O . LYS A 1 743 ? 45.752 2.720 -101.922 1.00 70.19 743 LYS A O 1
ATOM 5801 N N . THR A 1 744 ? 44.604 2.333 -103.809 1.00 70.62 744 THR A N 1
ATOM 5802 C CA . THR A 1 744 ? 43.354 2.961 -103.354 1.00 70.62 744 THR A CA 1
ATOM 5803 C C . THR A 1 744 ? 42.649 2.118 -102.286 1.00 70.62 744 THR A C 1
ATOM 5805 O O . THR A 1 744 ? 42.225 2.652 -101.261 1.00 70.62 744 THR A O 1
ATOM 5808 N N . LYS A 1 745 ? 42.583 0.795 -102.473 1.00 67.31 745 LYS A N 1
ATOM 5809 C CA . LYS A 1 745 ? 42.053 -0.174 -101.500 1.00 67.31 745 LYS A CA 1
ATOM 5810 C C . LYS A 1 745 ? 42.917 -0.212 -100.232 1.00 67.31 745 LYS A C 1
ATOM 5812 O O . LYS A 1 745 ? 42.369 -0.148 -99.136 1.00 67.31 745 LYS A O 1
ATOM 5817 N N . SER A 1 746 ? 44.246 -0.195 -100.367 1.00 62.06 746 SER A N 1
ATOM 5818 C CA . SER A 1 746 ? 45.185 -0.135 -99.235 1.00 62.06 746 SER A CA 1
ATOM 5819 C C . SER A 1 746 ? 45.051 1.161 -98.419 1.00 62.06 746 SER A C 1
ATOM 5821 O O . SER A 1 746 ? 44.955 1.107 -97.194 1.00 62.06 746 SER A O 1
ATOM 5823 N N . LYS A 1 747 ? 44.910 2.328 -99.072 1.00 68.69 747 LYS A N 1
ATOM 5824 C CA . LYS A 1 747 ? 44.620 3.596 -98.373 1.00 68.69 747 LYS A CA 1
ATOM 5825 C C . LYS A 1 747 ? 43.276 3.577 -97.637 1.00 68.69 747 LYS A C 1
ATOM 5827 O O . LYS A 1 747 ? 43.213 4.027 -96.497 1.00 68.69 747 LYS A O 1
ATOM 5832 N N . LYS A 1 748 ? 42.213 3.043 -98.253 1.00 65.38 748 LYS A N 1
ATOM 5833 C CA . LYS A 1 748 ? 40.898 2.907 -97.595 1.00 65.38 748 LYS A CA 1
ATOM 5834 C C . LYS A 1 748 ? 40.958 1.979 -96.375 1.00 65.38 748 LYS A C 1
ATOM 5836 O O . LYS A 1 748 ? 40.332 2.285 -95.366 1.00 65.38 748 LYS A O 1
ATOM 5841 N N . LEU A 1 749 ? 41.739 0.897 -96.440 1.00 61.75 749 LEU A N 1
ATOM 5842 C CA . LEU A 1 749 ? 41.937 -0.020 -95.314 1.00 61.75 749 LEU A CA 1
ATOM 5843 C C . LEU A 1 749 ? 42.671 0.654 -94.142 1.00 61.75 749 LEU A C 1
ATOM 5845 O O . LEU A 1 749 ? 42.236 0.514 -93.003 1.00 61.75 749 LEU A O 1
ATOM 5849 N N . ALA A 1 750 ? 43.734 1.418 -94.420 1.00 61.97 750 ALA A N 1
ATOM 5850 C CA . ALA A 1 750 ? 44.482 2.147 -93.394 1.00 61.97 750 ALA A CA 1
ATOM 5851 C C . ALA A 1 750 ? 43.601 3.175 -92.659 1.00 61.97 750 ALA A C 1
ATOM 5853 O O . ALA A 1 750 ? 43.558 3.176 -91.431 1.00 61.97 750 ALA A O 1
ATOM 5854 N N . ILE A 1 751 ? 42.819 3.972 -93.400 1.00 67.69 751 ILE A N 1
ATOM 5855 C CA . ILE A 1 751 ? 41.878 4.949 -92.823 1.00 67.69 751 ILE A CA 1
ATOM 5856 C C . ILE A 1 751 ? 40.821 4.248 -91.952 1.00 67.69 751 ILE A C 1
ATOM 5858 O O . ILE A 1 751 ? 40.522 4.713 -90.855 1.00 67.69 751 ILE A O 1
ATOM 5862 N N . ALA A 1 752 ? 40.284 3.106 -92.398 1.00 60.97 752 ALA A N 1
ATOM 5863 C CA . ALA A 1 752 ? 39.309 2.340 -91.621 1.00 60.97 752 ALA A CA 1
ATOM 5864 C C . ALA A 1 752 ? 39.904 1.758 -90.322 1.00 60.97 752 ALA A C 1
ATOM 5866 O O . ALA A 1 752 ? 39.226 1.728 -89.294 1.00 60.97 752 ALA A O 1
ATOM 5867 N N . GLN A 1 753 ? 41.168 1.321 -90.341 1.00 56.34 753 GLN A N 1
ATOM 5868 C CA . GLN A 1 753 ? 41.871 0.845 -89.143 1.00 56.34 753 GLN A CA 1
ATOM 5869 C C . GLN A 1 753 ? 42.154 1.983 -88.153 1.00 56.34 753 GLN A C 1
ATOM 5871 O O . GLN A 1 753 ? 41.911 1.821 -86.957 1.00 56.34 753 GLN A O 1
ATOM 5876 N N . GLU A 1 754 ? 42.588 3.145 -88.641 1.00 63.53 754 GLU A N 1
ATOM 5877 C CA . GLU A 1 754 ? 42.860 4.327 -87.816 1.00 63.53 754 GLU A CA 1
ATOM 5878 C C . GLU A 1 754 ? 41.572 4.879 -87.174 1.00 63.53 754 GLU A C 1
ATOM 5880 O O . GLU A 1 754 ? 41.527 5.103 -85.963 1.00 63.53 754 GLU A O 1
ATOM 5885 N N . GLN A 1 755 ? 40.473 4.971 -87.935 1.00 60.28 755 GLN A N 1
ATOM 5886 C CA . GLN A 1 755 ? 39.154 5.342 -87.403 1.00 60.28 755 GLN A CA 1
ATOM 5887 C C . GLN A 1 755 ? 38.638 4.345 -86.353 1.00 60.28 755 GLN A C 1
ATOM 5889 O O . GLN A 1 755 ? 38.143 4.762 -85.303 1.00 60.28 755 GLN A O 1
ATOM 5894 N N . ALA A 1 756 ? 38.787 3.036 -86.586 1.00 60.50 756 ALA A N 1
ATOM 5895 C CA . ALA A 1 756 ? 38.399 2.016 -85.611 1.00 60.50 756 ALA A CA 1
ATOM 5896 C C . ALA A 1 756 ? 39.238 2.087 -84.321 1.00 60.50 756 ALA A C 1
ATOM 5898 O O . ALA A 1 756 ? 38.723 1.817 -83.234 1.00 60.50 756 ALA A O 1
ATOM 5899 N N . GLN A 1 757 ? 40.515 2.470 -84.416 1.00 62.47 757 GLN A N 1
ATOM 5900 C CA . GLN A 1 757 ? 41.385 2.646 -83.254 1.00 62.47 757 GLN A CA 1
ATOM 5901 C C . GLN A 1 757 ? 41.005 3.893 -82.438 1.00 62.47 757 GLN A C 1
ATOM 5903 O O . GLN A 1 757 ? 40.866 3.784 -81.221 1.00 62.47 757 GLN A O 1
ATOM 5908 N N . VAL A 1 758 ? 40.728 5.028 -83.092 1.00 67.31 758 VAL A N 1
ATOM 5909 C CA . VAL A 1 758 ? 40.255 6.267 -82.436 1.00 67.31 758 VAL A CA 1
ATOM 5910 C C . VAL A 1 758 ? 38.879 6.088 -81.778 1.00 67.31 758 VAL A C 1
ATOM 5912 O O . VAL A 1 758 ? 38.636 6.597 -80.682 1.00 67.31 758 VAL A O 1
ATOM 5915 N N . GLN A 1 759 ? 37.970 5.324 -82.393 1.00 58.03 759 GLN A N 1
ATOM 5916 C CA . GLN A 1 759 ? 36.690 4.986 -81.760 1.00 58.03 759 GLN A CA 1
ATOM 5917 C C . GLN A 1 759 ? 36.890 4.122 -80.507 1.00 58.03 759 GLN A C 1
ATOM 5919 O O . GLN A 1 759 ? 36.267 4.382 -79.477 1.00 58.03 759 GLN A O 1
ATOM 5924 N N . ARG A 1 760 ? 37.786 3.125 -80.551 1.00 58.47 760 ARG A N 1
ATOM 5925 C CA . ARG A 1 760 ? 38.078 2.264 -79.391 1.00 58.47 760 ARG A CA 1
ATOM 5926 C C . ARG A 1 760 ? 38.678 3.037 -78.216 1.00 58.47 760 ARG A C 1
ATOM 5928 O O . ARG A 1 760 ? 38.272 2.770 -77.087 1.00 58.47 760 ARG A O 1
ATOM 5935 N N . THR A 1 761 ? 39.577 3.995 -78.453 1.00 57.66 761 THR A N 1
ATOM 5936 C CA . THR A 1 761 ? 40.127 4.833 -77.372 1.00 57.66 761 THR A CA 1
ATOM 5937 C C . THR A 1 761 ? 39.058 5.750 -76.774 1.00 57.66 761 THR A C 1
ATOM 5939 O O . THR A 1 761 ? 38.860 5.708 -75.565 1.00 57.66 761 THR A O 1
ATOM 5942 N N . MET A 1 762 ? 38.257 6.449 -77.594 1.00 64.25 762 MET A N 1
ATOM 5943 C CA . MET A 1 762 ? 37.133 7.257 -77.083 1.00 64.25 762 MET A CA 1
ATOM 5944 C C . MET A 1 762 ? 36.134 6.449 -76.242 1.00 64.25 762 MET A C 1
ATOM 5946 O O . MET A 1 762 ? 35.625 6.947 -75.236 1.00 64.25 762 MET A O 1
ATOM 5950 N N . HIS A 1 763 ? 35.821 5.211 -76.640 1.00 54.38 763 HIS A N 1
ATOM 5951 C CA . HIS A 1 763 ? 34.933 4.353 -75.855 1.00 54.38 763 HIS A CA 1
ATOM 5952 C C . HIS A 1 763 ? 35.568 3.923 -74.524 1.00 54.38 763 HIS A C 1
ATOM 5954 O O . HIS A 1 763 ? 34.867 3.911 -73.513 1.00 54.38 763 HIS A O 1
ATOM 5960 N N . ALA A 1 764 ? 36.871 3.626 -74.496 1.00 59.28 764 ALA A N 1
ATOM 5961 C CA . ALA A 1 764 ? 37.588 3.292 -73.266 1.00 59.28 764 ALA A CA 1
ATOM 5962 C C . ALA A 1 764 ? 37.627 4.477 -72.283 1.00 59.28 764 ALA A C 1
ATOM 5964 O O . ALA A 1 764 ? 37.244 4.318 -71.122 1.00 59.28 764 ALA A O 1
ATOM 5965 N N . ASP A 1 765 ? 37.981 5.674 -72.760 1.00 66.19 765 ASP A N 1
ATOM 5966 C CA . ASP A 1 765 ? 38.052 6.892 -71.942 1.00 66.19 765 ASP A CA 1
ATOM 5967 C C . ASP A 1 765 ? 36.679 7.255 -71.351 1.00 66.19 765 ASP A C 1
ATOM 5969 O O . ASP A 1 765 ? 36.555 7.591 -70.170 1.00 66.19 765 ASP A O 1
ATOM 5973 N N . LYS A 1 766 ? 35.609 7.104 -72.144 1.00 66.56 766 LYS A N 1
ATOM 5974 C CA . LYS A 1 766 ? 34.236 7.366 -71.694 1.00 66.56 766 LYS A CA 1
ATOM 5975 C C . LYS A 1 766 ? 33.740 6.345 -70.664 1.00 66.56 766 LYS A C 1
ATOM 5977 O O . LYS A 1 766 ? 33.020 6.719 -69.739 1.00 66.56 766 LYS A O 1
ATOM 5982 N N . ILE A 1 767 ? 34.144 5.077 -70.778 1.00 62.78 767 ILE A N 1
ATOM 5983 C CA . ILE A 1 767 ? 33.860 4.045 -69.767 1.00 62.78 767 ILE A CA 1
ATOM 5984 C C . ILE A 1 767 ? 34.628 4.334 -68.469 1.00 62.78 767 ILE A C 1
ATOM 5986 O O . ILE A 1 767 ? 34.046 4.218 -67.388 1.00 62.78 767 ILE A O 1
ATOM 5990 N N . ALA A 1 768 ? 35.889 4.767 -68.551 1.00 63.09 768 ALA A N 1
ATOM 5991 C CA . ALA A 1 768 ? 36.680 5.153 -67.383 1.00 63.09 768 ALA A CA 1
ATOM 5992 C C . ALA A 1 768 ? 36.063 6.358 -66.645 1.00 63.09 768 ALA A C 1
ATOM 5994 O O . ALA A 1 768 ? 35.884 6.308 -65.426 1.00 63.09 768 ALA A O 1
ATOM 5995 N N . GLN A 1 769 ? 35.646 7.396 -67.380 1.00 64.75 769 GLN A N 1
ATOM 5996 C CA . GLN A 1 769 ? 34.990 8.579 -66.816 1.00 64.75 769 GLN A CA 1
ATOM 5997 C C . GLN A 1 769 ? 33.668 8.232 -66.106 1.00 64.75 769 GLN A C 1
ATOM 5999 O O . GLN A 1 769 ? 33.447 8.655 -64.969 1.00 64.75 769 GLN A O 1
ATOM 6004 N N . LEU A 1 770 ? 32.809 7.424 -66.740 1.00 60.19 770 LEU A N 1
ATOM 6005 C CA . LEU A 1 770 ? 31.546 6.969 -66.142 1.00 60.19 770 LEU A CA 1
ATOM 6006 C C . LEU A 1 770 ? 31.776 6.078 -64.913 1.00 60.19 770 LEU A C 1
ATOM 6008 O O . LEU A 1 770 ? 31.062 6.203 -63.920 1.00 60.19 770 LEU A O 1
ATOM 6012 N N . SER A 1 771 ? 32.799 5.219 -64.939 1.00 58.66 771 SER A N 1
ATOM 6013 C CA . SER A 1 771 ? 33.150 4.360 -63.799 1.00 58.66 771 SER A CA 1
ATOM 6014 C C . SER A 1 771 ? 33.605 5.180 -62.588 1.00 58.66 771 SER A C 1
ATOM 6016 O O . SER A 1 771 ? 33.159 4.915 -61.471 1.00 58.66 771 SER A O 1
ATOM 6018 N N . GLY A 1 772 ? 34.413 6.226 -62.806 1.00 64.88 772 GLY A N 1
ATOM 6019 C CA . GLY A 1 772 ? 34.814 7.163 -61.752 1.00 64.88 772 GLY A CA 1
ATOM 6020 C C . GLY A 1 772 ? 33.627 7.916 -61.140 1.00 64.88 772 GLY A C 1
ATOM 6021 O O . GLY A 1 772 ? 33.521 8.012 -59.918 1.00 64.88 772 GLY A O 1
ATOM 6022 N N . GLN A 1 773 ? 32.679 8.375 -61.966 1.00 63.91 773 GLN A N 1
ATOM 6023 C CA . GLN A 1 773 ? 31.448 9.023 -61.489 1.00 63.91 773 GLN A CA 1
ATOM 6024 C C . GLN A 1 773 ? 30.563 8.070 -60.670 1.00 63.91 773 GLN A C 1
ATOM 6026 O O . GLN A 1 773 ? 30.085 8.445 -59.601 1.00 63.91 773 GLN A O 1
ATOM 6031 N N . ILE A 1 774 ? 30.386 6.822 -61.118 1.00 65.25 774 ILE A N 1
ATOM 6032 C CA . ILE A 1 774 ? 29.632 5.798 -60.375 1.00 65.25 774 ILE A CA 1
ATOM 6033 C C . ILE A 1 774 ? 30.289 5.510 -59.018 1.00 65.25 774 ILE A C 1
ATOM 6035 O O . ILE A 1 774 ? 29.586 5.354 -58.019 1.00 65.25 774 ILE A O 1
ATOM 6039 N N . GLN A 1 775 ? 31.622 5.463 -58.956 1.00 64.06 775 GLN A N 1
ATOM 6040 C CA . GLN A 1 775 ? 32.342 5.229 -57.705 1.00 64.06 775 GLN A CA 1
ATOM 6041 C C . GLN A 1 775 ? 32.181 6.405 -56.727 1.00 64.06 775 GLN A C 1
ATOM 6043 O O . GLN A 1 775 ? 31.843 6.166 -55.568 1.00 64.06 775 GLN A O 1
ATOM 6048 N N . ALA A 1 776 ? 32.305 7.650 -57.204 1.00 68.06 776 ALA A N 1
ATOM 6049 C CA . ALA A 1 776 ? 32.093 8.861 -56.404 1.00 68.06 776 ALA A CA 1
ATOM 6050 C C . ALA A 1 776 ? 30.657 8.960 -55.846 1.00 68.06 776 ALA A C 1
ATOM 6052 O O . ALA A 1 776 ? 30.464 9.172 -54.645 1.00 68.06 776 ALA A O 1
ATOM 6053 N N . LEU A 1 777 ? 29.644 8.705 -56.684 1.00 64.88 777 LEU A N 1
ATOM 6054 C CA . LEU A 1 777 ? 28.233 8.670 -56.275 1.00 64.88 777 LEU A CA 1
ATOM 6055 C C . LEU A 1 777 ? 27.942 7.549 -55.263 1.00 64.88 777 LEU A C 1
ATOM 6057 O O . LEU A 1 777 ? 27.072 7.692 -54.402 1.00 64.88 777 LEU A O 1
ATOM 6061 N N . LYS A 1 778 ? 28.668 6.425 -55.341 1.00 61.78 778 LYS A N 1
ATOM 6062 C CA . LYS A 1 778 ? 28.537 5.310 -54.394 1.00 61.78 778 LYS A CA 1
ATOM 6063 C C . LYS A 1 778 ? 29.167 5.632 -53.035 1.00 61.78 778 LYS A C 1
ATOM 6065 O O . LYS A 1 778 ? 28.573 5.273 -52.020 1.00 61.78 778 LYS A O 1
ATOM 6070 N N . SER A 1 779 ? 30.305 6.331 -52.992 1.00 64.19 779 SER A N 1
ATOM 6071 C CA . SER A 1 779 ? 30.872 6.840 -51.731 1.00 64.19 779 SER A CA 1
ATOM 6072 C C . SER A 1 779 ? 29.970 7.888 -51.076 1.00 64.19 779 SER A C 1
ATOM 6074 O O . SER A 1 779 ? 29.662 7.755 -49.897 1.00 64.19 779 SER A O 1
ATOM 6076 N N . GLU A 1 780 ? 29.465 8.852 -51.848 1.00 69.88 780 GLU A N 1
ATOM 6077 C CA . GLU A 1 780 ? 28.590 9.931 -51.364 1.00 69.88 780 GLU A CA 1
ATOM 6078 C C . GLU A 1 780 ? 27.242 9.403 -50.832 1.00 69.88 780 GLU A C 1
ATOM 6080 O O . GLU A 1 780 ? 26.733 9.861 -49.808 1.00 69.88 780 GLU A O 1
ATOM 6085 N N . ARG A 1 781 ? 26.680 8.364 -51.470 1.00 66.25 781 ARG A N 1
ATOM 6086 C CA . ARG A 1 781 ? 25.518 7.643 -50.929 1.00 66.25 781 ARG A CA 1
ATOM 6087 C C . ARG A 1 781 ? 25.842 6.982 -49.584 1.00 66.25 781 ARG A C 1
ATOM 6089 O O . ARG A 1 781 ? 25.010 7.015 -48.679 1.00 66.25 781 ARG A O 1
ATOM 6096 N N . ASN A 1 782 ? 26.999 6.333 -49.464 1.00 65.75 782 ASN A N 1
ATOM 6097 C CA . ASN A 1 782 ? 27.354 5.579 -48.262 1.00 65.75 782 ASN A CA 1
ATOM 6098 C C . ASN A 1 782 ? 27.595 6.499 -47.054 1.00 65.75 782 ASN A C 1
ATOM 6100 O O . ASN A 1 782 ? 27.130 6.167 -45.965 1.00 65.75 782 ASN A O 1
ATOM 6104 N N . SER A 1 783 ? 28.215 7.670 -47.252 1.00 65.31 783 SER A N 1
ATOM 6105 C CA . SER A 1 783 ? 28.442 8.664 -46.189 1.00 65.31 783 SER A CA 1
ATOM 6106 C C . SER A 1 783 ? 27.159 9.246 -45.585 1.00 65.31 783 SER A C 1
ATOM 6108 O O . SER A 1 783 ? 27.188 9.723 -44.457 1.00 65.31 783 SER A O 1
ATOM 6110 N N . LEU A 1 784 ? 26.029 9.189 -46.300 1.00 62.75 784 LEU A N 1
ATOM 6111 C CA . LEU A 1 784 ? 24.724 9.632 -45.790 1.00 62.75 784 LEU A CA 1
ATOM 6112 C C . LEU A 1 784 ? 23.902 8.500 -45.153 1.00 62.75 784 LEU A C 1
ATOM 6114 O O . LEU A 1 784 ? 23.031 8.767 -44.331 1.00 62.75 784 LEU A O 1
ATOM 6118 N N . LEU A 1 785 ? 24.148 7.239 -45.530 1.00 62.53 785 LEU A N 1
ATOM 6119 C CA . LEU A 1 785 ? 23.336 6.110 -45.062 1.00 62.53 785 LEU A CA 1
ATOM 6120 C C . LEU A 1 785 ? 23.743 5.624 -43.662 1.00 62.53 785 LEU A C 1
ATOM 6122 O O . LEU A 1 785 ? 22.870 5.315 -42.858 1.00 62.53 785 LEU A O 1
ATOM 6126 N N . GLN A 1 786 ? 25.051 5.565 -43.379 1.00 65.50 786 GLN A N 1
ATOM 6127 C CA . GLN A 1 786 ? 25.580 5.078 -42.096 1.00 65.50 786 GLN A CA 1
ATOM 6128 C C . GLN A 1 786 ? 25.086 5.883 -40.877 1.00 65.50 786 GLN A C 1
ATOM 6130 O O . GLN A 1 786 ? 24.477 5.262 -39.999 1.00 65.50 786 GLN A O 1
ATOM 6135 N N . PRO A 1 787 ? 25.226 7.228 -40.826 1.00 68.00 787 PRO A N 1
ATOM 6136 C CA . PRO A 1 787 ? 24.765 7.998 -39.669 1.00 68.00 787 PRO A CA 1
ATOM 6137 C C . PRO A 1 787 ? 23.243 7.922 -39.469 1.00 68.00 787 PRO A C 1
ATOM 6139 O O . PRO A 1 787 ? 22.778 7.943 -38.333 1.00 68.00 787 PRO A O 1
ATOM 6142 N N . GLN A 1 788 ? 22.451 7.758 -40.540 1.00 67.38 788 GLN A N 1
ATOM 6143 C CA . GLN A 1 788 ? 21.002 7.552 -40.417 1.00 67.38 788 GLN A CA 1
ATOM 6144 C C . GLN A 1 788 ? 20.678 6.234 -39.686 1.00 67.38 788 GLN A C 1
ATOM 6146 O O . GLN A 1 788 ? 19.861 6.235 -38.767 1.00 67.38 788 GLN A O 1
ATOM 6151 N N . THR A 1 789 ? 21.342 5.127 -40.040 1.00 69.19 789 THR A N 1
ATOM 6152 C CA . THR A 1 789 ? 21.135 3.831 -39.367 1.00 69.19 789 THR A CA 1
ATOM 6153 C C . THR A 1 789 ? 21.634 3.800 -37.920 1.00 69.19 789 THR A C 1
ATOM 6155 O O . THR A 1 789 ? 21.012 3.154 -37.077 1.00 69.19 789 THR A O 1
ATOM 6158 N N . GLU A 1 790 ? 22.715 4.515 -37.598 1.00 73.44 790 GLU A N 1
ATOM 6159 C CA . GLU A 1 790 ? 23.223 4.603 -36.221 1.00 73.44 790 GLU A CA 1
ATOM 6160 C C . GLU A 1 790 ? 22.282 5.417 -35.322 1.00 73.44 790 GLU A C 1
ATOM 6162 O O . GLU A 1 790 ? 21.965 4.978 -34.215 1.00 73.44 790 GLU A O 1
ATOM 6167 N N . LEU A 1 791 ? 21.749 6.542 -35.816 1.00 72.50 791 LEU A N 1
ATOM 6168 C CA . LEU A 1 791 ? 20.750 7.339 -35.095 1.00 72.50 791 LEU A CA 1
ATOM 6169 C C . LEU A 1 791 ? 19.447 6.564 -34.857 1.00 72.50 791 LEU A C 1
ATOM 6171 O O . LEU A 1 791 ? 18.874 6.674 -33.776 1.00 72.50 791 LEU A O 1
ATOM 6175 N N . GLU A 1 792 ? 18.983 5.759 -35.821 1.00 71.75 792 GLU A N 1
ATOM 6176 C CA . GLU A 1 792 ? 17.796 4.905 -35.652 1.00 71.75 792 GLU A CA 1
ATOM 6177 C C . GLU A 1 792 ? 18.009 3.815 -34.585 1.00 71.75 792 GLU A C 1
ATOM 6179 O O . GLU A 1 792 ? 17.116 3.584 -33.765 1.00 71.75 792 GLU A O 1
ATOM 6184 N N . SER A 1 793 ? 19.203 3.212 -34.521 1.00 70.69 793 SER A N 1
ATOM 6185 C CA . SER A 1 793 ? 19.567 2.248 -33.470 1.00 70.69 793 SER A CA 1
ATOM 6186 C C . SER A 1 793 ? 19.617 2.901 -32.084 1.00 70.69 793 SER A C 1
ATOM 6188 O O . SER A 1 793 ? 19.030 2.387 -31.132 1.00 70.69 793 SER A O 1
ATOM 6190 N N . GLN A 1 794 ? 20.254 4.072 -31.968 1.00 73.56 794 GLN A N 1
ATOM 6191 C CA . GLN A 1 794 ? 20.309 4.830 -30.712 1.00 73.56 794 GLN A CA 1
ATOM 6192 C C . GLN A 1 794 ? 18.907 5.248 -30.241 1.00 73.56 794 GLN A C 1
ATOM 6194 O O . GLN A 1 794 ? 18.598 5.158 -29.052 1.00 73.56 794 GLN A O 1
ATOM 6199 N N . LEU A 1 795 ? 18.024 5.646 -31.163 1.00 74.06 795 LEU A N 1
ATOM 6200 C CA . LEU A 1 795 ? 16.630 5.978 -30.857 1.00 74.06 795 LEU A CA 1
ATOM 6201 C C . LEU A 1 795 ? 15.837 4.782 -30.319 1.00 74.06 795 LEU A C 1
ATOM 6203 O O . LEU A 1 795 ? 15.018 4.968 -29.415 1.00 74.06 795 LEU A O 1
ATOM 6207 N N . ALA A 1 796 ? 16.077 3.575 -30.834 1.00 71.50 796 ALA A N 1
ATOM 6208 C CA . ALA A 1 796 ? 15.445 2.357 -30.335 1.00 71.50 796 ALA A CA 1
ATOM 6209 C C . ALA A 1 796 ? 15.873 2.055 -28.886 1.00 71.50 796 ALA A C 1
ATOM 6211 O O . ALA A 1 796 ? 15.013 1.985 -28.005 1.00 71.50 796 ALA A O 1
ATOM 6212 N N . GLU A 1 797 ? 17.183 1.997 -28.612 1.00 73.50 797 GLU A N 1
ATOM 6213 C CA . GLU A 1 797 ? 17.720 1.751 -27.261 1.00 73.50 797 GLU A CA 1
ATOM 6214 C C . GLU A 1 797 ? 17.259 2.801 -26.237 1.00 73.50 797 GLU A C 1
ATOM 6216 O O . GLU A 1 797 ? 16.955 2.489 -25.082 1.00 73.50 797 GLU A O 1
ATOM 6221 N N . MET A 1 798 ? 17.196 4.067 -26.652 1.00 72.81 798 MET A N 1
ATOM 6222 C CA . MET A 1 798 ? 16.726 5.167 -25.811 1.00 72.81 798 MET A CA 1
ATOM 6223 C C . MET A 1 798 ? 15.229 5.059 -25.507 1.00 72.81 798 MET A C 1
ATOM 6225 O O . MET A 1 798 ? 14.814 5.324 -24.379 1.00 72.81 798 MET A O 1
ATOM 6229 N N . THR A 1 799 ? 14.420 4.635 -26.481 1.00 74.44 799 THR A N 1
ATOM 6230 C CA . THR A 1 799 ? 12.974 4.432 -26.295 1.00 74.44 799 THR A CA 1
ATOM 6231 C C . THR A 1 799 ? 12.701 3.291 -25.313 1.00 74.44 799 THR A C 1
ATOM 6233 O O . THR A 1 799 ? 11.862 3.438 -24.425 1.00 74.44 799 THR A O 1
ATOM 6236 N N . GLU A 1 800 ? 13.445 2.188 -25.419 1.00 72.88 800 GLU A N 1
ATOM 6237 C CA . GLU A 1 800 ? 13.353 1.047 -24.502 1.00 72.88 800 GLU A CA 1
ATOM 6238 C C . GLU A 1 800 ? 13.768 1.430 -23.069 1.00 72.88 800 GLU A C 1
ATOM 6240 O O . GLU A 1 800 ? 13.039 1.152 -22.112 1.00 72.88 800 GLU A O 1
ATOM 6245 N N . LYS A 1 801 ? 14.880 2.165 -22.906 1.00 72.25 801 LYS A N 1
ATOM 6246 C CA . LYS A 1 801 ? 15.312 2.691 -21.596 1.00 72.25 801 LYS A CA 1
ATOM 6247 C C . LYS A 1 801 ? 14.287 3.639 -20.973 1.00 72.25 801 LYS A C 1
ATOM 6249 O O . LYS A 1 801 ? 14.034 3.536 -19.775 1.00 72.25 801 LYS A O 1
ATOM 6254 N N . VAL A 1 802 ? 13.668 4.530 -21.754 1.00 73.69 802 VAL A N 1
ATOM 6255 C CA . VAL A 1 802 ? 12.605 5.419 -21.250 1.00 73.69 802 VAL A CA 1
ATOM 6256 C C . VAL A 1 802 ? 11.403 4.610 -20.754 1.00 73.69 802 VAL A C 1
ATOM 6258 O O . VAL A 1 802 ? 10.951 4.854 -19.639 1.00 73.69 802 VAL A O 1
ATOM 6261 N N . GLN A 1 803 ? 10.931 3.613 -21.511 1.00 73.69 803 GLN A N 1
ATOM 6262 C CA . GLN A 1 803 ? 9.803 2.766 -21.091 1.00 73.69 803 GLN A CA 1
ATOM 6263 C C . GLN A 1 803 ? 10.109 1.962 -19.816 1.00 73.69 803 GLN A C 1
ATOM 6265 O O . GLN A 1 803 ? 9.265 1.879 -18.923 1.00 73.69 803 GLN A O 1
ATOM 6270 N N . SER A 1 804 ? 11.325 1.420 -19.697 1.00 73.50 804 SER A N 1
ATOM 6271 C CA . SER A 1 804 ? 11.777 0.690 -18.503 1.00 73.50 804 SER A CA 1
ATOM 6272 C C . SER A 1 804 ? 11.815 1.578 -17.249 1.00 73.50 804 SER A C 1
ATOM 6274 O O . SER A 1 804 ? 11.337 1.183 -16.183 1.00 73.50 804 SER A O 1
ATOM 6276 N N . LEU A 1 805 ? 12.303 2.819 -17.374 1.00 72.81 805 LEU A N 1
ATOM 6277 C CA . LEU A 1 805 ? 12.325 3.778 -16.263 1.00 72.81 805 LEU A CA 1
ATOM 6278 C C . LEU A 1 805 ? 10.919 4.287 -15.901 1.00 72.81 805 LEU A C 1
ATOM 6280 O O . LEU A 1 805 ? 10.620 4.435 -14.718 1.00 72.81 805 LEU A O 1
ATOM 6284 N N . GLU A 1 806 ? 10.030 4.500 -16.878 1.00 74.19 806 GLU A N 1
ATOM 6285 C CA . GLU A 1 806 ? 8.619 4.837 -16.618 1.00 74.19 806 GLU A CA 1
ATOM 6286 C C . GLU A 1 806 ? 7.894 3.717 -15.852 1.00 74.19 806 GLU A C 1
ATOM 6288 O O . GLU A 1 806 ? 7.124 3.996 -14.931 1.00 74.19 806 GLU A O 1
ATOM 6293 N N . GLN A 1 807 ? 8.185 2.449 -16.162 1.00 74.19 807 GLN A N 1
ATOM 6294 C CA . GLN A 1 807 ? 7.667 1.309 -15.400 1.00 74.19 807 GLN A CA 1
ATOM 6295 C C . GLN A 1 807 ? 8.249 1.232 -13.980 1.00 74.19 807 GLN A C 1
ATOM 6297 O O . GLN A 1 807 ? 7.495 0.967 -13.044 1.00 74.19 807 GLN A O 1
ATOM 6302 N N . GLN A 1 808 ? 9.544 1.516 -13.781 1.00 73.69 808 GLN A N 1
ATOM 6303 C CA . GLN A 1 808 ? 10.133 1.573 -12.434 1.00 73.69 808 GLN A CA 1
ATOM 6304 C C . GLN A 1 808 ? 9.511 2.665 -11.555 1.00 73.69 808 GLN A C 1
ATOM 6306 O O . GLN A 1 808 ? 9.217 2.397 -10.391 1.00 73.69 808 GLN A O 1
ATOM 6311 N N . VAL A 1 809 ? 9.274 3.871 -12.093 1.00 76.00 809 VAL A N 1
ATOM 6312 C CA . VAL A 1 809 ? 8.592 4.948 -11.348 1.00 76.00 809 VAL A CA 1
ATOM 6313 C C . VAL A 1 809 ? 7.222 4.478 -10.868 1.00 76.00 809 VAL A C 1
ATOM 6315 O O . VAL A 1 809 ? 6.915 4.610 -9.686 1.00 76.00 809 VAL A O 1
ATOM 6318 N N . LYS A 1 810 ? 6.442 3.854 -11.756 1.00 73.19 810 LYS A N 1
ATOM 6319 C CA . LYS A 1 810 ? 5.086 3.409 -11.437 1.00 73.19 810 LYS A CA 1
ATOM 6320 C C . LYS A 1 810 ? 5.041 2.331 -10.344 1.00 73.19 810 LYS A C 1
ATOM 6322 O O . LYS A 1 810 ? 4.201 2.403 -9.455 1.00 73.19 810 LYS A O 1
ATOM 6327 N N . VAL A 1 811 ? 5.965 1.366 -10.366 1.00 76.94 811 VAL A N 1
ATOM 6328 C CA . VAL A 1 811 ? 6.058 0.335 -9.312 1.00 76.94 811 VAL A CA 1
ATOM 6329 C C . VAL A 1 811 ? 6.387 0.958 -7.948 1.00 76.94 811 VAL A C 1
ATOM 6331 O O . VAL A 1 811 ? 5.802 0.567 -6.941 1.00 76.94 811 VAL A O 1
ATOM 6334 N N . MET A 1 812 ? 7.270 1.963 -7.901 1.00 72.44 812 MET A N 1
ATOM 6335 C CA . MET A 1 812 ? 7.587 2.661 -6.646 1.00 72.44 812 MET A CA 1
ATOM 6336 C C . MET A 1 812 ? 6.425 3.514 -6.116 1.00 72.44 812 MET A C 1
ATOM 6338 O O . MET A 1 812 ? 6.293 3.658 -4.902 1.00 72.44 812 MET A O 1
ATOM 6342 N N . GLU A 1 813 ? 5.586 4.072 -6.993 1.00 72.56 813 GLU A N 1
ATOM 6343 C CA . GLU A 1 813 ? 4.367 4.791 -6.598 1.00 72.56 813 GLU A CA 1
ATOM 6344 C C . GLU A 1 813 ? 3.350 3.835 -5.948 1.00 72.56 813 GLU A C 1
ATOM 6346 O O . GLU A 1 813 ? 2.870 4.110 -4.848 1.00 72.56 813 GLU A O 1
ATOM 6351 N N . GLU A 1 814 ? 3.112 2.668 -6.556 1.00 70.69 814 GLU A N 1
ATOM 6352 C CA . GLU A 1 814 ? 2.224 1.627 -6.012 1.00 70.69 814 GLU A CA 1
ATOM 6353 C C . GLU A 1 814 ? 2.718 1.080 -4.650 1.00 70.69 814 GLU A C 1
ATOM 6355 O O . GLU A 1 814 ? 1.920 0.867 -3.732 1.00 70.69 814 GLU A O 1
ATOM 6360 N N . ASP A 1 815 ? 4.031 0.901 -4.462 1.00 70.62 815 ASP A N 1
ATOM 6361 C CA . ASP A 1 815 ? 4.599 0.468 -3.174 1.00 70.62 815 ASP A CA 1
ATOM 6362 C C . ASP A 1 815 ? 4.569 1.573 -2.094 1.00 70.62 815 ASP A C 1
ATOM 6364 O O . ASP A 1 815 ? 4.388 1.277 -0.907 1.00 70.62 815 ASP A O 1
ATOM 6368 N N . ALA A 1 816 ? 4.672 2.851 -2.476 1.00 67.44 816 ALA A N 1
ATOM 6369 C CA . ALA A 1 816 ? 4.522 3.973 -1.547 1.00 67.44 816 ALA A CA 1
ATOM 6370 C C . ALA A 1 816 ? 3.081 4.099 -1.011 1.00 67.44 816 ALA A C 1
ATOM 6372 O O . ALA A 1 816 ? 2.888 4.377 0.178 1.00 67.44 816 ALA A O 1
ATOM 6373 N N . GLU A 1 817 ? 2.069 3.843 -1.848 1.00 69.56 817 GLU A N 1
ATOM 6374 C CA . GLU A 1 817 ? 0.663 3.794 -1.423 1.00 69.56 817 GLU A CA 1
ATOM 6375 C C . GLU A 1 817 ? 0.390 2.629 -0.456 1.00 69.56 817 GLU A C 1
ATOM 6377 O O . GLU A 1 817 ? -0.264 2.815 0.575 1.00 69.56 817 GLU A O 1
ATOM 6382 N N . ARG A 1 818 ? 0.961 1.443 -0.714 1.00 69.12 818 ARG A N 1
ATOM 6383 C CA . ARG A 1 818 ? 0.857 0.280 0.191 1.00 69.12 818 ARG A CA 1
ATOM 6384 C C . ARG A 1 818 ? 1.456 0.549 1.573 1.00 69.12 818 ARG A C 1
ATOM 6386 O O . ARG A 1 818 ? 0.847 0.195 2.582 1.00 69.12 818 ARG A O 1
ATOM 6393 N N . LEU A 1 819 ? 2.612 1.215 1.641 1.00 67.81 819 LEU A N 1
ATOM 6394 C CA . LEU A 1 819 ? 3.236 1.611 2.912 1.00 67.81 819 LEU A CA 1
ATOM 6395 C C . LEU A 1 819 ? 2.392 2.632 3.698 1.00 67.81 819 LEU A C 1
ATOM 6397 O O . LEU A 1 819 ? 2.419 2.634 4.932 1.00 67.81 819 LEU A O 1
ATOM 6401 N N . LEU A 1 820 ? 1.627 3.486 3.011 1.00 67.19 820 LEU A N 1
ATOM 6402 C CA . LEU A 1 820 ? 0.679 4.406 3.646 1.00 67.19 820 LEU A CA 1
ATOM 6403 C C . LEU A 1 820 ? -0.541 3.676 4.225 1.00 67.19 820 LEU A C 1
ATOM 6405 O O . LEU A 1 820 ? -0.925 3.985 5.353 1.00 67.19 820 LEU A O 1
ATOM 6409 N N . LEU A 1 821 ? -1.087 2.688 3.508 1.00 66.19 821 LEU A N 1
ATOM 6410 C CA . LEU A 1 821 ? -2.202 1.852 3.974 1.00 66.19 821 LEU A CA 1
ATOM 6411 C C . LEU A 1 821 ? -1.831 1.028 5.216 1.00 66.19 821 LEU A C 1
ATOM 6413 O O . LEU A 1 821 ? -2.498 1.144 6.248 1.00 66.19 821 LEU A O 1
ATOM 6417 N N . ALA A 1 822 ? -0.708 0.304 5.171 1.00 63.69 822 ALA A N 1
ATOM 6418 C CA . ALA A 1 822 ? -0.221 -0.498 6.300 1.00 63.69 822 ALA A CA 1
ATOM 6419 C C . ALA A 1 822 ? 0.039 0.348 7.565 1.00 63.69 822 ALA A C 1
ATOM 6421 O O . ALA A 1 822 ? -0.151 -0.104 8.696 1.00 63.69 822 ALA A O 1
ATOM 6422 N N . LYS A 1 823 ? 0.442 1.616 7.392 1.00 67.44 823 LYS A N 1
ATOM 6423 C CA . LYS A 1 823 ? 0.600 2.570 8.498 1.00 67.44 823 LYS A CA 1
ATOM 6424 C C . LYS A 1 823 ? -0.744 2.947 9.133 1.00 67.44 823 LYS A C 1
ATOM 6426 O O . LYS A 1 823 ? -0.794 3.089 10.354 1.00 67.44 823 LYS A O 1
ATOM 6431 N N . THR A 1 824 ? -1.804 3.146 8.346 1.00 66.69 824 THR A N 1
ATOM 6432 C CA . THR A 1 824 ? -3.141 3.468 8.878 1.00 66.69 824 THR A CA 1
ATOM 6433 C C . THR A 1 824 ? -3.755 2.295 9.638 1.00 66.69 824 THR A C 1
ATOM 6435 O O . THR A 1 824 ? -4.200 2.497 10.765 1.00 66.69 824 THR A O 1
ATOM 6438 N N . GLU A 1 825 ? -3.670 1.074 9.107 1.00 68.56 825 GLU A N 1
ATOM 6439 C CA . GLU A 1 825 ? -4.163 -0.142 9.777 1.00 68.56 825 GLU A CA 1
ATOM 6440 C C . GLU A 1 825 ? -3.460 -0.377 11.125 1.00 68.56 825 GLU A C 1
ATOM 6442 O O . GLU A 1 825 ? -4.105 -0.593 12.153 1.00 68.56 825 GLU A O 1
ATOM 6447 N N . ALA A 1 826 ? -2.128 -0.241 11.166 1.00 63.78 826 ALA A N 1
ATOM 6448 C CA . ALA A 1 826 ? -1.369 -0.336 12.413 1.00 63.78 826 ALA A CA 1
ATOM 6449 C C . ALA A 1 826 ? -1.785 0.734 13.442 1.00 63.78 826 ALA A C 1
ATOM 6451 O O . ALA A 1 826 ? -1.770 0.484 14.649 1.00 63.78 826 ALA A O 1
ATOM 6452 N N . GLN A 1 827 ? -2.170 1.929 12.983 1.00 69.62 827 GLN A N 1
ATOM 6453 C CA . GLN A 1 827 ? -2.580 3.035 13.847 1.00 69.62 827 GLN A CA 1
ATOM 6454 C C . GLN A 1 827 ? -3.997 2.830 14.421 1.00 69.62 827 GLN A C 1
ATOM 6456 O O . GLN A 1 827 ? -4.219 3.143 15.593 1.00 69.62 827 GLN A O 1
ATOM 6461 N N . GLU A 1 828 ? -4.917 2.226 13.661 1.00 69.56 828 GLU A N 1
ATOM 6462 C CA . GLU A 1 828 ? -6.217 1.764 14.175 1.00 69.56 828 GLU A CA 1
ATOM 6463 C C . GLU A 1 828 ? -6.058 0.641 15.210 1.00 69.56 828 GLU A C 1
ATOM 6465 O O . GLU A 1 828 ? -6.682 0.696 16.272 1.00 69.56 828 GLU A O 1
ATOM 6470 N N . GLN A 1 829 ? -5.166 -0.330 14.976 1.00 68.56 829 GLN A N 1
ATOM 6471 C CA . GLN A 1 829 ? -4.912 -1.411 15.939 1.00 68.56 829 GLN A CA 1
ATOM 6472 C C . GLN A 1 829 ? -4.334 -0.901 17.274 1.00 68.56 829 GLN A C 1
ATOM 6474 O O . GLN A 1 829 ? -4.762 -1.363 18.335 1.00 68.56 829 GLN A O 1
ATOM 6479 N N . VAL A 1 830 ? -3.438 0.102 17.261 1.00 68.06 830 VAL A N 1
ATOM 6480 C CA . VAL A 1 830 ? -2.984 0.775 18.500 1.00 68.06 830 VAL A CA 1
ATOM 6481 C C . VAL A 1 830 ? -4.170 1.408 19.240 1.00 68.06 830 VAL A C 1
ATOM 6483 O O . VAL A 1 830 ? -4.263 1.282 20.463 1.00 68.06 830 VAL A O 1
ATOM 6486 N N . SER A 1 831 ? -5.082 2.066 18.515 1.00 70.69 831 SER A N 1
ATOM 6487 C CA . SER A 1 831 ? -6.264 2.710 19.102 1.00 70.69 831 SER A CA 1
ATOM 6488 C C . SER A 1 831 ? -7.220 1.688 19.726 1.00 70.69 831 SER A C 1
ATOM 6490 O O . SER A 1 831 ? -7.613 1.840 20.881 1.00 70.69 831 SER A O 1
ATOM 6492 N N . GLY A 1 832 ? -7.526 0.594 19.022 1.00 68.12 832 GLY A N 1
ATOM 6493 C CA . GLY A 1 832 ? -8.396 -0.469 19.534 1.00 68.12 832 GLY A CA 1
ATOM 6494 C C . GLY A 1 832 ? -7.831 -1.174 20.775 1.00 68.12 832 GLY A C 1
ATOM 6495 O O . GLY A 1 832 ? -8.580 -1.512 21.693 1.00 68.12 832 GLY A O 1
ATOM 6496 N N . LEU A 1 833 ? -6.508 -1.359 20.863 1.00 66.25 833 LEU A N 1
ATOM 6497 C CA . LEU A 1 833 ? -5.866 -1.877 22.079 1.00 66.25 833 LEU A CA 1
ATOM 6498 C C . LEU A 1 833 ? -5.934 -0.874 23.243 1.00 66.25 833 LEU A C 1
ATOM 6500 O O . LEU A 1 833 ? -6.222 -1.274 24.372 1.00 66.25 833 LEU A O 1
ATOM 6504 N N . GLN A 1 834 ? -5.743 0.423 22.974 1.00 71.38 834 GLN A N 1
ATOM 6505 C CA . GLN A 1 834 ? -5.887 1.489 23.974 1.00 71.38 834 GLN A CA 1
ATOM 6506 C C . GLN A 1 834 ? -7.310 1.533 24.558 1.00 71.38 834 GLN A C 1
ATOM 6508 O O . GLN A 1 834 ? -7.474 1.579 25.777 1.00 71.38 834 GLN A O 1
ATOM 6513 N N . GLU A 1 835 ? -8.341 1.466 23.711 1.00 73.44 835 GLU A N 1
ATOM 6514 C CA . GLU A 1 835 ? -9.739 1.450 24.159 1.00 73.44 835 GLU A CA 1
ATOM 6515 C C . GLU A 1 835 ? -10.067 0.209 24.997 1.00 73.44 835 GLU A C 1
ATOM 6517 O O . GLU A 1 835 ? -10.762 0.315 26.011 1.00 73.44 835 GLU A O 1
ATOM 6522 N N . ARG A 1 836 ? -9.525 -0.963 24.634 1.00 69.56 836 ARG A N 1
ATOM 6523 C CA . ARG A 1 836 ? -9.684 -2.188 25.434 1.00 69.56 836 ARG A CA 1
ATOM 6524 C C . ARG A 1 836 ? -9.042 -2.041 26.813 1.00 69.56 836 ARG A C 1
ATOM 6526 O O . ARG A 1 836 ? -9.690 -2.395 27.794 1.00 69.56 836 ARG A O 1
ATOM 6533 N N . ILE A 1 837 ? -7.838 -1.472 26.920 1.00 70.19 837 ILE A N 1
ATOM 6534 C CA . ILE A 1 837 ? -7.192 -1.197 28.219 1.00 70.19 837 ILE A CA 1
ATOM 6535 C C . ILE A 1 837 ? -8.046 -0.244 29.068 1.00 70.19 837 ILE A C 1
ATOM 6537 O O . ILE A 1 837 ? -8.308 -0.533 30.238 1.00 70.19 837 ILE A O 1
ATOM 6541 N N . ASN A 1 838 ? -8.558 0.840 28.478 1.00 71.19 838 ASN A N 1
ATOM 6542 C CA . ASN A 1 838 ? -9.419 1.794 29.183 1.00 71.19 838 ASN A CA 1
ATOM 6543 C C . ASN A 1 838 ? -10.716 1.122 29.690 1.00 71.19 838 ASN A C 1
ATOM 6545 O O . ASN A 1 838 ? -11.096 1.297 30.850 1.00 71.19 838 ASN A O 1
ATOM 6549 N N . ALA A 1 839 ? -11.357 0.284 28.865 1.00 69.81 839 ALA A N 1
ATOM 6550 C CA . ALA A 1 839 ? -12.547 -0.482 29.245 1.00 69.81 839 ALA A CA 1
ATOM 6551 C C . ALA A 1 839 ? -12.272 -1.531 30.344 1.00 69.81 839 ALA A C 1
ATOM 6553 O O . ALA A 1 839 ? -13.128 -1.773 31.200 1.00 69.81 839 ALA A O 1
ATOM 6554 N N . PHE A 1 840 ? -11.078 -2.135 30.364 1.00 68.19 840 PHE A N 1
ATOM 6555 C CA . PHE A 1 840 ? -10.639 -3.009 31.457 1.00 68.19 840 PHE A CA 1
ATOM 6556 C C . PHE A 1 840 ? -10.447 -2.229 32.768 1.00 68.19 840 PHE A C 1
ATOM 6558 O O . PHE A 1 840 ? -10.916 -2.686 33.809 1.00 68.19 840 PHE A O 1
ATOM 6565 N N . GLY A 1 841 ? -9.845 -1.035 32.724 1.00 69.88 841 GLY A N 1
ATOM 6566 C CA . GLY A 1 841 ? -9.646 -0.176 33.901 1.00 69.88 841 GLY A CA 1
ATOM 6567 C C . GLY A 1 841 ? -10.934 0.416 34.499 1.00 69.88 841 GLY A C 1
ATOM 6568 O O . GLY A 1 841 ? -10.957 0.772 35.679 1.00 69.88 841 GLY A O 1
ATOM 6569 N N . LEU A 1 842 ? -12.012 0.511 33.713 1.00 72.62 842 LEU A N 1
ATOM 6570 C CA . LEU A 1 842 ? -13.367 0.802 34.203 1.00 72.62 842 LEU A CA 1
ATOM 6571 C C . LEU A 1 842 ? -13.963 -0.407 34.943 1.00 72.62 842 LEU A C 1
ATOM 6573 O O . LEU A 1 842 ? -14.340 -0.279 36.103 1.00 72.62 842 LEU A O 1
ATOM 6577 N N . ARG A 1 843 ? -13.931 -1.604 34.343 1.00 71.44 843 ARG A N 1
ATOM 6578 C CA . ARG A 1 843 ? -14.420 -2.842 34.988 1.00 71.44 843 ARG A CA 1
ATOM 6579 C C . ARG A 1 843 ? -13.666 -3.228 36.262 1.00 71.44 843 ARG A C 1
ATOM 6581 O O . ARG A 1 843 ? -14.247 -3.831 37.159 1.00 71.44 843 ARG A O 1
ATOM 6588 N N . GLU A 1 844 ? -12.379 -2.904 36.344 1.00 72.81 844 GLU A N 1
ATOM 6589 C CA . GLU A 1 844 ? -11.576 -3.080 37.558 1.00 72.81 844 GLU A CA 1
ATOM 6590 C C . GLU A 1 844 ? -12.061 -2.167 38.698 1.00 72.81 844 GLU A C 1
ATOM 6592 O O . GLU A 1 844 ? -12.111 -2.608 39.846 1.00 72.81 844 GLU A O 1
ATOM 6597 N N . ARG A 1 845 ? -12.464 -0.924 38.384 1.00 74.31 845 ARG A N 1
ATOM 6598 C CA . ARG A 1 845 ? -13.116 -0.011 39.338 1.00 74.31 845 ARG A CA 1
ATOM 6599 C C . ARG A 1 845 ? -14.469 -0.559 39.778 1.00 74.31 845 ARG A C 1
ATOM 6601 O O . ARG A 1 845 ? -14.635 -0.784 40.969 1.00 74.31 845 ARG A O 1
ATOM 6608 N N . ASP A 1 846 ? -15.345 -0.929 38.841 1.00 75.56 846 ASP A N 1
ATOM 6609 C CA . ASP A 1 846 ? -16.659 -1.516 39.158 1.00 75.56 846 ASP A CA 1
ATOM 6610 C C . ASP A 1 846 ? -16.543 -2.738 40.098 1.00 75.56 846 ASP A C 1
ATOM 6612 O O . ASP A 1 846 ? -17.347 -2.922 41.012 1.00 75.56 846 ASP A O 1
ATOM 6616 N N . LEU A 1 847 ? -15.519 -3.584 39.904 1.00 70.56 847 LEU A N 1
ATOM 6617 C CA . LEU A 1 847 ? -15.242 -4.739 40.767 1.00 70.56 847 LEU A CA 1
ATOM 6618 C C . LEU A 1 847 ? -14.654 -4.362 42.135 1.00 70.56 847 LEU A C 1
ATOM 6620 O O . LEU A 1 847 ? -14.921 -5.066 43.110 1.00 70.56 847 LEU A O 1
ATOM 6624 N N . LYS A 1 848 ? -13.860 -3.290 42.229 1.00 73.44 848 LYS A N 1
ATOM 6625 C CA . LYS A 1 848 ? -13.342 -2.761 43.502 1.00 73.44 848 LYS A CA 1
ATOM 6626 C C . LYS A 1 848 ? -14.446 -2.093 44.318 1.00 73.44 848 LYS A C 1
ATOM 6628 O O . LYS A 1 848 ? -14.521 -2.339 45.520 1.00 73.44 848 LYS A O 1
ATOM 6633 N N . ASP A 1 849 ? -15.343 -1.365 43.665 1.00 75.94 849 ASP A N 1
ATOM 6634 C CA . ASP A 1 849 ? -16.501 -0.727 44.292 1.00 75.94 849 ASP A CA 1
ATOM 6635 C C . ASP A 1 849 ? -17.509 -1.791 44.765 1.00 75.94 849 ASP A C 1
ATOM 6637 O O . ASP A 1 849 ? -17.969 -1.762 45.907 1.00 75.94 849 ASP A O 1
ATOM 6641 N N . ALA A 1 850 ? -17.758 -2.828 43.953 1.00 69.62 850 ALA A N 1
ATOM 6642 C CA . ALA A 1 850 ? -18.547 -3.991 44.365 1.00 69.62 850 ALA A CA 1
ATOM 6643 C C . ALA A 1 850 ? -17.900 -4.783 45.522 1.00 69.62 850 ALA A C 1
ATOM 6645 O O . ALA A 1 850 ? -18.615 -5.302 46.380 1.00 69.62 850 ALA A O 1
ATOM 6646 N N . LEU A 1 851 ? -16.563 -4.872 45.580 1.00 75.44 851 LEU A N 1
ATOM 6647 C CA . LEU A 1 851 ? -15.843 -5.474 46.710 1.00 75.44 851 LEU A CA 1
ATOM 6648 C C . LEU A 1 851 ? -15.967 -4.615 47.981 1.00 75.44 851 LEU A C 1
ATOM 6650 O O . LEU A 1 851 ? -16.094 -5.173 49.069 1.00 75.44 851 LEU A O 1
ATOM 6654 N N . ALA A 1 852 ? -15.928 -3.285 47.863 1.00 72.44 852 ALA A N 1
ATOM 6655 C CA . ALA A 1 852 ? -16.130 -2.373 48.987 1.00 72.44 852 ALA A CA 1
ATOM 6656 C C . ALA A 1 852 ? -17.542 -2.540 49.575 1.00 72.44 852 ALA A C 1
ATOM 6658 O O . ALA A 1 852 ? -17.667 -2.852 50.757 1.00 72.44 852 ALA A O 1
ATOM 6659 N N . LEU A 1 853 ? -18.575 -2.504 48.726 1.00 73.06 853 LEU A N 1
ATOM 6660 C CA . LEU A 1 853 ? -19.967 -2.807 49.090 1.00 73.06 853 LEU A CA 1
ATOM 6661 C C . LEU A 1 853 ? -20.134 -4.201 49.723 1.00 73.06 853 LEU A C 1
ATOM 6663 O O . LEU A 1 853 ? -20.872 -4.361 50.695 1.00 73.06 853 LEU A O 1
ATOM 6667 N N . ALA A 1 854 ? -19.440 -5.224 49.213 1.00 68.19 854 ALA A N 1
ATOM 6668 C CA . ALA A 1 854 ? -19.473 -6.574 49.786 1.00 68.19 854 ALA A CA 1
ATOM 6669 C C . ALA A 1 854 ? -18.813 -6.659 51.177 1.00 68.19 854 ALA A C 1
ATOM 6671 O O . ALA A 1 854 ? -19.237 -7.461 52.007 1.00 68.19 854 ALA A O 1
ATOM 6672 N N . LYS A 1 855 ? -17.796 -5.832 51.452 1.00 72.12 855 LYS A N 1
ATOM 6673 C CA . LYS A 1 855 ? -17.169 -5.724 52.781 1.00 72.12 855 LYS A CA 1
ATOM 6674 C C . LYS A 1 855 ? -18.034 -4.934 53.759 1.00 72.12 855 LYS A C 1
ATOM 6676 O O . LYS A 1 855 ? -18.213 -5.377 54.886 1.00 72.12 855 LYS A O 1
ATOM 6681 N N . GLU A 1 856 ? -18.606 -3.817 53.324 1.00 72.00 856 GLU A N 1
ATOM 6682 C CA . GLU A 1 856 ? -19.522 -2.987 54.119 1.00 72.00 856 GLU A CA 1
ATOM 6683 C C . GLU A 1 856 ? -20.776 -3.784 54.531 1.00 72.00 856 GLU A C 1
ATOM 6685 O O . GLU A 1 856 ? -21.162 -3.807 55.697 1.00 72.00 856 GLU A O 1
ATOM 6690 N N . THR A 1 857 ? -21.343 -4.565 53.602 1.00 64.38 857 THR A N 1
ATOM 6691 C CA . THR A 1 857 ? -22.477 -5.470 53.878 1.00 64.38 857 THR A CA 1
ATOM 6692 C C . THR A 1 857 ? -22.118 -6.756 54.640 1.00 64.38 857 THR A C 1
ATOM 6694 O O . THR A 1 857 ? -23.036 -7.468 55.060 1.00 64.38 857 THR A O 1
ATOM 6697 N N . MET A 1 858 ? -20.829 -7.065 54.845 1.00 63.56 858 MET A N 1
ATOM 6698 C CA . MET A 1 858 ? -20.401 -7.984 55.912 1.00 63.56 858 MET A CA 1
ATOM 6699 C C . MET A 1 858 ? -20.317 -7.259 57.254 1.00 63.56 858 MET A C 1
ATOM 6701 O O . MET A 1 858 ? -20.870 -7.764 58.220 1.00 63.56 858 MET A O 1
ATOM 6705 N N . HIS A 1 859 ? -19.686 -6.082 57.313 1.00 63.06 859 HIS A N 1
ATOM 6706 C CA . HIS A 1 859 ? -19.434 -5.371 58.572 1.00 63.06 859 HIS A CA 1
ATOM 6707 C C . HIS A 1 859 ? -20.734 -5.071 59.335 1.00 63.06 859 HIS A C 1
ATOM 6709 O O . HIS A 1 859 ? -20.858 -5.419 60.505 1.00 63.06 859 HIS A O 1
ATOM 6715 N N . HIS A 1 860 ? -21.757 -4.573 58.632 1.00 60.66 860 HIS A N 1
ATOM 6716 C CA . HIS A 1 860 ? -23.091 -4.369 59.208 1.00 60.66 860 HIS A CA 1
ATOM 6717 C C . HIS A 1 860 ? -23.818 -5.676 59.580 1.00 60.66 860 HIS A C 1
ATOM 6719 O O . HIS A 1 860 ? -24.696 -5.675 60.435 1.00 60.66 860 HIS A O 1
ATOM 6725 N N . ARG A 1 861 ? -23.463 -6.815 58.967 1.00 55.00 861 ARG A N 1
ATOM 6726 C CA . ARG A 1 861 ? -24.019 -8.135 59.323 1.00 55.00 861 ARG A CA 1
ATOM 6727 C C . ARG A 1 861 ? -23.331 -8.793 60.516 1.00 55.00 861 ARG A C 1
ATOM 6729 O O . ARG A 1 861 ? -23.964 -9.619 61.165 1.00 55.00 861 ARG A O 1
ATOM 6736 N N . ASP A 1 862 ? -22.069 -8.464 60.776 1.00 52.22 862 ASP A N 1
ATOM 6737 C CA . ASP A 1 862 ? -21.369 -8.857 62.003 1.00 52.22 862 ASP A CA 1
ATOM 6738 C C . ASP A 1 862 ? -21.857 -8.027 63.210 1.00 52.22 862 ASP A C 1
ATOM 6740 O O . ASP A 1 862 ? -21.852 -8.517 64.339 1.00 52.22 862 ASP A O 1
ATOM 6744 N N . GLU A 1 863 ? -22.342 -6.804 62.963 1.00 55.56 863 GLU A N 1
ATOM 6745 C CA . GLU A 1 863 ? -23.041 -5.954 63.939 1.00 55.56 863 GLU A CA 1
ATOM 6746 C C . GLU A 1 863 ? -24.476 -6.472 64.229 1.00 55.56 863 GLU A C 1
ATOM 6748 O O . GLU A 1 863 ? -24.877 -6.560 65.394 1.00 55.56 863 GLU A O 1
ATOM 6753 N N . ASP A 1 864 ? -25.213 -6.940 63.208 1.00 51.00 864 ASP A N 1
ATOM 6754 C CA . ASP A 1 864 ? -26.536 -7.596 63.318 1.00 51.00 864 ASP A CA 1
ATOM 6755 C C . ASP A 1 864 ? -26.468 -9.045 63.870 1.00 51.00 864 ASP A C 1
ATOM 6757 O O . ASP A 1 864 ? -26.754 -10.043 63.193 1.00 51.00 864 ASP A O 1
ATOM 6761 N N . LEU A 1 865 ? -26.150 -9.173 65.161 1.00 47.75 865 LEU A N 1
ATOM 6762 C CA . LEU A 1 865 ? -25.865 -10.427 65.885 1.00 47.75 865 LEU A CA 1
ATOM 6763 C C . LEU A 1 865 ? -27.054 -11.413 66.090 1.00 47.75 865 LEU A C 1
ATOM 6765 O O . LEU A 1 865 ? -27.110 -12.145 67.081 1.00 47.75 865 LEU A O 1
ATOM 6769 N N . SER A 1 866 ? -28.004 -11.491 65.148 1.00 48.72 866 SER A N 1
ATOM 6770 C CA . SER A 1 866 ? -29.104 -12.479 65.140 1.00 48.72 866 SER A CA 1
ATOM 6771 C C . SER A 1 866 ? -29.296 -13.261 63.827 1.00 48.72 866 SER A C 1
ATOM 6773 O O . SER A 1 866 ? -30.014 -14.268 63.812 1.00 48.72 866 SER A O 1
ATOM 6775 N N . LEU A 1 867 ? -28.648 -12.875 62.719 1.00 49.75 867 LEU A N 1
ATOM 6776 C CA . LEU A 1 867 ? -28.831 -13.556 61.431 1.00 49.75 867 LEU A CA 1
ATOM 6777 C C . LEU A 1 867 ? -27.966 -14.820 61.304 1.00 49.75 867 LEU A C 1
ATOM 6779 O O . LEU A 1 867 ? -26.747 -14.812 61.436 1.00 49.75 867 LEU A O 1
ATOM 6783 N N . THR A 1 868 ? -28.627 -15.948 61.023 1.00 62.81 868 THR A N 1
ATOM 6784 C CA . THR A 1 868 ? -28.034 -17.296 61.106 1.00 62.81 868 THR A CA 1
ATOM 6785 C C . THR A 1 868 ? -26.690 -17.456 60.377 1.00 62.81 868 THR A C 1
ATOM 6787 O O . THR A 1 868 ? -26.534 -17.029 59.233 1.00 62.81 868 THR A O 1
ATOM 6790 N N . GLN A 1 869 ? -25.786 -18.241 60.977 1.00 62.56 869 GLN A N 1
ATOM 6791 C CA . GLN A 1 869 ? -24.448 -18.653 60.496 1.00 62.56 869 GLN A CA 1
ATOM 6792 C C . GLN A 1 869 ? -24.365 -19.110 59.016 1.00 62.56 869 GLN A C 1
ATOM 6794 O O . GLN A 1 869 ? -23.290 -19.164 58.418 1.00 62.56 869 GLN A O 1
ATOM 6799 N N . LYS A 1 870 ? -25.506 -19.471 58.418 1.00 66.38 870 LYS A N 1
ATOM 6800 C CA . LYS A 1 870 ? -25.668 -19.867 57.013 1.00 66.38 870 LYS A CA 1
ATOM 6801 C C . LYS A 1 870 ? -25.626 -18.675 56.043 1.00 66.38 870 LYS A C 1
ATOM 6803 O O . LYS A 1 870 ? -25.262 -18.865 54.886 1.00 66.38 870 LYS A O 1
ATOM 6808 N N . GLN A 1 871 ? -25.996 -17.473 56.495 1.00 62.00 871 GLN A N 1
ATOM 6809 C CA . GLN A 1 871 ? -25.898 -16.238 55.710 1.00 62.00 871 GLN A CA 1
ATOM 6810 C C . GLN A 1 871 ? -24.470 -15.686 55.708 1.00 62.00 871 GLN A C 1
ATOM 6812 O O . GLN A 1 871 ? -23.985 -15.329 54.638 1.00 62.00 871 GLN A O 1
ATOM 6817 N N . LEU A 1 872 ? -23.773 -15.726 56.851 1.00 68.69 872 LEU A N 1
ATOM 6818 C CA . LEU A 1 872 ? -22.366 -15.317 56.953 1.00 68.69 872 LEU A CA 1
ATOM 6819 C C . LEU A 1 872 ? -21.489 -16.098 55.959 1.00 68.69 872 LEU A C 1
ATOM 6821 O O . LEU A 1 872 ? -20.888 -15.512 55.067 1.00 68.69 872 LEU A O 1
ATOM 6825 N N . LYS A 1 873 ? -21.577 -17.437 55.979 1.00 75.75 873 LYS A N 1
ATOM 6826 C CA . LYS A 1 873 ? -20.880 -18.321 55.021 1.00 75.75 873 LYS A CA 1
ATOM 6827 C C . LYS A 1 873 ? -21.229 -18.076 53.553 1.00 75.75 873 LYS A C 1
ATOM 6829 O O . LYS A 1 873 ? -20.445 -18.410 52.663 1.00 75.75 873 LYS A O 1
ATOM 6834 N N . LYS A 1 874 ? -22.413 -17.525 53.270 1.00 76.19 874 LYS A N 1
ATOM 6835 C CA . LYS A 1 874 ? -22.794 -17.132 51.910 1.00 76.19 874 LYS A CA 1
ATOM 6836 C C . LYS A 1 874 ? -22.088 -15.831 51.510 1.00 76.19 874 LYS A C 1
ATOM 6838 O O . LYS A 1 874 ? -21.545 -15.784 50.410 1.00 76.19 874 LYS A O 1
ATOM 6843 N N . ALA A 1 875 ? -22.050 -14.838 52.401 1.00 66.50 875 ALA A N 1
ATOM 6844 C CA . ALA A 1 875 ? -21.332 -13.582 52.194 1.00 66.50 875 ALA A CA 1
ATOM 6845 C C . ALA A 1 875 ? -19.815 -13.809 52.056 1.00 66.50 875 ALA A C 1
ATOM 6847 O O . ALA A 1 875 ? -19.231 -13.348 51.080 1.00 66.50 875 ALA A O 1
ATOM 6848 N N . GLU A 1 876 ? -19.202 -14.622 52.926 1.00 76.50 876 GLU A N 1
ATOM 6849 C CA . GLU A 1 876 ? -17.795 -15.046 52.815 1.00 76.50 876 GLU A CA 1
ATOM 6850 C C . GLU A 1 876 ? -17.507 -15.691 51.444 1.00 76.50 876 GLU A C 1
ATOM 6852 O O . GLU A 1 876 ? -16.551 -15.328 50.760 1.00 76.50 876 GLU A O 1
ATOM 6857 N N . SER A 1 877 ? -18.380 -16.601 50.986 1.00 77.12 877 SER A N 1
ATOM 6858 C CA . SER A 1 877 ? -18.243 -17.251 49.675 1.00 77.12 877 SER A CA 1
ATOM 6859 C C . SER A 1 877 ? -18.406 -16.288 48.492 1.00 77.12 877 SER A C 1
ATOM 6861 O O . SER A 1 877 ? -17.815 -16.511 47.433 1.00 77.12 877 SER A O 1
ATOM 6863 N N . GLU A 1 878 ? -19.231 -15.250 48.622 1.00 74.06 878 GLU A N 1
ATOM 6864 C CA . GLU A 1 878 ? -19.401 -14.216 47.596 1.00 74.06 878 GLU A CA 1
ATOM 6865 C C . GLU A 1 878 ? -18.204 -13.253 47.583 1.00 74.06 878 GLU A C 1
ATOM 6867 O O . GLU A 1 878 ? -17.665 -12.983 46.505 1.00 74.06 878 GLU A O 1
ATOM 6872 N N . LEU A 1 879 ? -17.698 -12.860 48.756 1.00 75.06 879 LEU A N 1
ATOM 6873 C CA . LEU A 1 879 ? -16.479 -12.069 48.913 1.00 75.06 879 LEU A CA 1
ATOM 6874 C C . LEU A 1 879 ? -15.271 -12.792 48.299 1.00 75.06 879 LEU A C 1
ATOM 6876 O O . LEU A 1 879 ? -14.583 -12.231 47.445 1.00 75.06 879 LEU A O 1
ATOM 6880 N N . GLU A 1 880 ? -15.049 -14.063 48.636 1.00 78.69 880 GLU A N 1
ATOM 6881 C CA . GLU A 1 880 ? -13.923 -14.833 48.098 1.00 78.69 880 GLU A CA 1
ATOM 6882 C C . GLU A 1 880 ? -14.018 -15.006 46.569 1.00 78.69 880 GLU A C 1
ATOM 6884 O O . GLU A 1 880 ? -13.018 -14.867 45.860 1.00 78.69 880 GLU A O 1
ATOM 6889 N N . LYS A 1 881 ? -15.228 -15.181 46.016 1.00 78.38 881 LYS A N 1
ATOM 6890 C CA . LYS A 1 881 ? -15.445 -15.159 44.557 1.00 78.38 881 LYS A CA 1
ATOM 6891 C C . LYS A 1 881 ? -15.118 -13.799 43.936 1.00 78.38 881 LYS A C 1
ATOM 6893 O O . LYS A 1 881 ? -14.574 -13.774 42.832 1.00 78.38 881 LYS A O 1
ATOM 6898 N N . THR A 1 882 ? -15.430 -12.679 44.592 1.00 71.56 882 THR A N 1
ATOM 6899 C CA . THR A 1 882 ? -15.052 -11.343 44.086 1.00 71.56 882 THR A CA 1
ATOM 6900 C C . THR A 1 882 ? -13.541 -11.105 44.139 1.00 71.56 882 THR A C 1
ATOM 6902 O O . THR A 1 882 ? -12.980 -10.630 43.154 1.00 71.56 882 THR A O 1
ATOM 6905 N N . VAL A 1 883 ? -12.854 -11.552 45.196 1.00 76.31 883 VAL A N 1
ATOM 6906 C CA . VAL A 1 883 ? -11.383 -11.500 45.299 1.00 76.31 883 VAL A CA 1
ATOM 6907 C C . VAL A 1 883 ? -10.717 -12.359 44.216 1.00 76.31 883 VAL A C 1
ATOM 6909 O O . VAL A 1 883 ? -9.818 -11.888 43.520 1.00 76.31 883 VAL A O 1
ATOM 6912 N N . GLN A 1 884 ? -11.197 -13.586 43.983 1.00 78.31 884 GLN A N 1
ATOM 6913 C CA . GLN A 1 884 ? -10.685 -14.447 42.906 1.00 78.31 884 GLN A CA 1
ATOM 6914 C C . GLN A 1 884 ? -10.958 -13.883 41.498 1.00 78.31 884 GLN A C 1
ATOM 6916 O O . GLN A 1 884 ? -10.178 -14.131 40.577 1.00 78.31 884 GLN A O 1
ATOM 6921 N N . ARG A 1 885 ? -12.052 -13.130 41.304 1.00 76.31 885 ARG A N 1
ATOM 6922 C CA . ARG A 1 885 ? -12.327 -12.414 40.044 1.00 76.31 885 ARG A CA 1
ATOM 6923 C C . ARG A 1 885 ? -11.370 -11.243 39.844 1.00 76.31 885 ARG A C 1
ATOM 6925 O O . ARG A 1 885 ? -10.851 -11.113 38.741 1.00 76.31 885 ARG A O 1
ATOM 6932 N N . LEU A 1 886 ? -11.100 -10.457 40.888 1.00 71.62 886 LEU A N 1
ATOM 6933 C CA . LEU A 1 886 ? -10.127 -9.358 40.855 1.00 71.62 886 LEU A CA 1
ATOM 6934 C C . LEU A 1 886 ? -8.715 -9.856 40.531 1.00 71.62 886 LEU A C 1
ATOM 6936 O O . LEU A 1 886 ? -8.114 -9.359 39.587 1.00 71.62 886 LEU A O 1
ATOM 6940 N N . ALA A 1 887 ? -8.239 -10.917 41.188 1.00 75.19 887 ALA A N 1
ATOM 6941 C CA . ALA A 1 887 ? -6.918 -11.489 40.903 1.00 75.19 887 ALA A CA 1
ATOM 6942 C C . ALA A 1 887 ? -6.756 -11.946 39.435 1.00 75.19 887 ALA A C 1
ATOM 6944 O O . ALA A 1 887 ? -5.701 -11.760 38.830 1.00 75.19 887 ALA A O 1
ATOM 6945 N N . LYS A 1 888 ? -7.816 -12.506 38.830 1.00 77.50 888 LYS A N 1
ATOM 6946 C CA . LYS A 1 888 ? -7.837 -12.851 37.395 1.00 77.50 888 LYS A CA 1
ATOM 6947 C C . LYS A 1 888 ? -7.909 -11.614 36.492 1.00 77.50 888 LYS A C 1
ATOM 6949 O O . LYS A 1 888 ? -7.357 -11.641 35.395 1.00 77.50 888 LYS A O 1
ATOM 6954 N N . PHE A 1 889 ? -8.570 -10.547 36.942 1.00 72.88 889 PHE A N 1
ATOM 6955 C CA . PHE A 1 889 ? -8.632 -9.262 36.242 1.00 72.88 889 PHE A CA 1
ATOM 6956 C C . PHE A 1 889 ? -7.271 -8.566 36.205 1.00 72.88 889 PHE A C 1
ATOM 6958 O O . PHE A 1 889 ? -6.834 -8.179 35.125 1.00 72.88 889 PHE A O 1
ATOM 6965 N N . ASP A 1 890 ? -6.578 -8.482 37.342 1.00 75.88 890 ASP A N 1
ATOM 6966 C CA . ASP A 1 890 ? -5.235 -7.900 37.444 1.00 75.88 890 ASP A CA 1
ATOM 6967 C C . ASP A 1 890 ? -4.242 -8.644 36.537 1.00 75.88 890 ASP A C 1
ATOM 6969 O O . ASP A 1 890 ? -3.453 -8.028 35.820 1.00 75.88 890 ASP A O 1
ATOM 6973 N N . GLN A 1 891 ? -4.327 -9.979 36.502 1.00 76.25 891 GLN A N 1
ATOM 6974 C CA . GLN A 1 891 ? -3.490 -10.807 35.637 1.00 76.25 891 GLN A CA 1
ATOM 6975 C C . GLN A 1 891 ? -3.780 -10.561 34.144 1.00 76.25 891 GLN A C 1
ATOM 6977 O O . GLN A 1 891 ? -2.845 -10.358 33.373 1.00 76.25 891 GLN A O 1
ATOM 6982 N N . ALA A 1 892 ? -5.056 -10.511 33.741 1.00 72.94 892 ALA A N 1
ATOM 6983 C CA . ALA A 1 892 ? -5.453 -10.242 32.355 1.00 72.94 892 ALA A CA 1
ATOM 6984 C C . ALA A 1 892 ? -5.114 -8.812 31.896 1.00 72.94 892 ALA A C 1
ATOM 6986 O O . ALA A 1 892 ? -4.676 -8.614 30.763 1.00 72.94 892 ALA A O 1
ATOM 6987 N N . LYS A 1 893 ? -5.276 -7.820 32.781 1.00 74.38 893 LYS A N 1
ATOM 6988 C CA . LYS A 1 893 ? -4.879 -6.428 32.543 1.00 74.38 893 LYS A CA 1
ATOM 6989 C C . LYS A 1 893 ? -3.378 -6.325 32.298 1.00 74.38 893 LYS A C 1
ATOM 6991 O O . LYS A 1 893 ? -2.976 -5.716 31.313 1.00 74.38 893 LYS A O 1
ATOM 6996 N N . LYS A 1 894 ? -2.565 -6.974 33.136 1.00 77.69 894 LYS A N 1
ATOM 6997 C CA . LYS A 1 894 ? -1.108 -6.980 32.978 1.00 77.69 894 LYS A CA 1
ATOM 6998 C C . LYS A 1 894 ? -0.678 -7.580 31.634 1.00 77.69 894 LYS A C 1
ATOM 7000 O O . LYS A 1 894 ? 0.173 -7.005 30.966 1.00 77.69 894 LYS A O 1
ATOM 7005 N N . THR A 1 895 ? -1.298 -8.682 31.200 1.00 76.75 895 THR A N 1
ATOM 7006 C CA . THR A 1 895 ? -1.036 -9.261 29.870 1.00 76.75 895 THR A CA 1
ATOM 7007 C C . THR A 1 895 ? -1.413 -8.295 28.740 1.00 76.75 895 THR A C 1
ATOM 7009 O O . THR A 1 895 ? -0.627 -8.120 27.817 1.00 76.75 895 THR A O 1
ATOM 7012 N N . LEU A 1 896 ? -2.554 -7.601 28.836 1.00 74.12 896 LEU A N 1
ATOM 7013 C CA . LEU A 1 896 ? -2.960 -6.573 27.864 1.00 74.12 896 LEU A CA 1
ATOM 7014 C C . LEU A 1 896 ? -2.014 -5.360 27.829 1.00 74.12 896 LEU A C 1
ATOM 7016 O O . LEU A 1 896 ? -1.747 -4.823 26.756 1.00 74.12 896 LEU A O 1
ATOM 7020 N N . GLU A 1 897 ? -1.495 -4.927 28.979 1.00 75.50 897 GLU A N 1
ATOM 7021 C CA . GLU A 1 897 ? -0.503 -3.848 29.076 1.00 75.50 897 GLU A CA 1
ATOM 7022 C C . GLU A 1 897 ? 0.852 -4.264 28.473 1.00 75.50 897 GLU A C 1
ATOM 7024 O O . GLU A 1 897 ? 1.470 -3.475 27.755 1.00 75.50 897 GLU A O 1
ATOM 7029 N N . GLU A 1 898 ? 1.287 -5.509 28.700 1.00 80.44 898 GLU A N 1
ATOM 7030 C CA . GLU A 1 898 ? 2.487 -6.101 28.091 1.00 80.44 898 GLU A CA 1
ATOM 7031 C C . GLU A 1 898 ? 2.332 -6.249 26.559 1.00 80.44 898 GLU A C 1
ATOM 7033 O O . GLU A 1 898 ? 3.226 -5.843 25.810 1.00 80.44 898 GLU A O 1
ATOM 7038 N N . GLU A 1 899 ? 1.181 -6.734 26.076 1.00 75.06 899 GLU A N 1
ATOM 7039 C CA . GLU A 1 899 ? 0.839 -6.817 24.645 1.00 75.06 899 GLU A CA 1
ATOM 7040 C C . GLU A 1 899 ? 0.803 -5.432 23.981 1.00 75.06 899 GLU A C 1
ATOM 7042 O O . GLU A 1 899 ? 1.411 -5.235 22.928 1.00 75.06 899 GLU A O 1
ATOM 7047 N N . TYR A 1 900 ? 0.158 -4.442 24.605 1.00 76.19 900 TYR A N 1
ATOM 7048 C CA . TYR A 1 900 ? 0.122 -3.068 24.100 1.00 76.19 900 TYR A CA 1
ATOM 7049 C C . TYR A 1 900 ? 1.511 -2.418 24.089 1.00 76.19 900 TYR A C 1
ATOM 7051 O O . TYR A 1 900 ? 1.851 -1.726 23.130 1.00 76.19 900 TYR A O 1
ATOM 7059 N N . ALA A 1 901 ? 2.345 -2.642 25.109 1.00 77.06 901 ALA A N 1
ATOM 7060 C CA . ALA A 1 901 ? 3.713 -2.125 25.134 1.00 77.06 901 ALA A CA 1
ATOM 7061 C C . ALA A 1 901 ? 4.571 -2.736 24.012 1.00 77.06 901 ALA A C 1
ATOM 7063 O O . ALA A 1 901 ? 5.294 -2.009 23.320 1.00 77.06 901 ALA A O 1
ATOM 7064 N N . ALA A 1 902 ? 4.447 -4.047 23.780 1.00 76.44 902 ALA A N 1
ATOM 7065 C CA . ALA A 1 902 ? 5.095 -4.734 22.667 1.00 76.44 902 ALA A CA 1
ATOM 7066 C C . ALA A 1 902 ? 4.600 -4.202 21.310 1.00 76.44 902 ALA A C 1
ATOM 7068 O O . ALA A 1 902 ? 5.421 -3.839 20.466 1.00 76.44 902 ALA A O 1
ATOM 7069 N N . PHE A 1 903 ? 3.283 -4.063 21.132 1.00 76.50 903 PHE A N 1
ATOM 7070 C CA . PHE A 1 903 ? 2.668 -3.570 19.899 1.00 76.50 903 PHE A CA 1
ATOM 7071 C C . PHE A 1 903 ? 3.010 -2.100 19.612 1.00 76.50 903 PHE A C 1
ATOM 7073 O O . PHE A 1 903 ? 3.306 -1.726 18.482 1.00 76.50 903 PHE A O 1
ATOM 7080 N N . LYS A 1 904 ? 3.060 -1.245 20.638 1.00 74.88 904 LYS A N 1
ATOM 7081 C CA . LYS A 1 904 ? 3.478 0.159 20.510 1.00 74.88 904 LYS A CA 1
ATOM 7082 C C . LYS A 1 904 ? 4.956 0.286 20.137 1.00 74.88 904 LYS A C 1
ATOM 7084 O O . LYS A 1 904 ? 5.312 1.166 19.351 1.00 74.88 904 LYS A O 1
ATOM 7089 N N . SER A 1 905 ? 5.808 -0.590 20.672 1.00 72.25 905 SER A N 1
ATOM 7090 C CA . SER A 1 905 ? 7.231 -0.670 20.327 1.00 72.25 905 SER A CA 1
ATOM 7091 C C . SER A 1 905 ? 7.430 -1.091 18.866 1.00 72.25 905 SER A C 1
ATOM 7093 O O . SER A 1 905 ? 8.115 -0.394 18.111 1.00 72.25 905 SER A O 1
ATOM 7095 N N . THR A 1 906 ? 6.764 -2.165 18.423 1.00 73.44 906 THR A N 1
ATOM 7096 C CA . THR A 1 906 ? 6.830 -2.631 17.029 1.00 73.44 906 THR A CA 1
ATOM 7097 C C . THR A 1 906 ? 6.191 -1.641 16.059 1.00 73.44 906 THR A C 1
ATOM 7099 O O . THR A 1 906 ? 6.807 -1.331 15.047 1.00 73.44 906 THR A O 1
ATOM 7102 N N . ALA A 1 907 ? 5.042 -1.040 16.377 1.00 71.25 907 ALA A N 1
ATOM 7103 C CA . ALA A 1 907 ? 4.431 0.009 15.556 1.00 71.25 907 ALA A CA 1
ATOM 7104 C C . ALA A 1 907 ? 5.336 1.248 15.421 1.00 71.25 907 ALA A C 1
ATOM 7106 O O . ALA A 1 907 ? 5.480 1.794 14.327 1.00 71.25 907 ALA A O 1
ATOM 7107 N N . SER A 1 908 ? 6.007 1.668 16.501 1.00 71.88 908 SER A N 1
ATOM 7108 C CA . SER A 1 908 ? 6.972 2.781 16.458 1.00 71.88 908 SER A CA 1
ATOM 7109 C C . SER A 1 908 ? 8.182 2.445 15.585 1.00 71.88 908 SER A C 1
ATOM 7111 O O . SER A 1 908 ? 8.612 3.268 14.777 1.00 71.88 908 SER A O 1
ATOM 7113 N N . ARG A 1 909 ? 8.700 1.216 15.701 1.00 72.31 909 ARG A N 1
ATOM 7114 C CA . ARG A 1 909 ? 9.799 0.707 14.875 1.00 72.31 909 ARG A CA 1
ATOM 7115 C C . ARG A 1 909 ? 9.410 0.625 13.398 1.00 72.31 909 ARG A C 1
ATOM 7117 O O . ARG A 1 909 ? 10.118 1.179 12.564 1.00 72.31 909 ARG A O 1
ATOM 7124 N N . ASN A 1 910 ? 8.266 0.024 13.086 1.00 72.56 910 ASN A N 1
ATOM 7125 C CA . ASN A 1 910 ? 7.750 -0.101 11.725 1.00 72.56 910 ASN A CA 1
ATOM 7126 C C . ASN A 1 910 ? 7.468 1.281 11.115 1.00 72.56 910 ASN A C 1
ATOM 7128 O O . ASN A 1 910 ? 7.757 1.502 9.946 1.00 72.56 910 ASN A O 1
ATOM 7132 N N . GLN A 1 911 ? 6.996 2.256 11.903 1.00 71.88 911 GLN A N 1
ATOM 7133 C CA . GLN A 1 911 ? 6.848 3.639 11.441 1.00 71.88 911 GLN A CA 1
ATOM 7134 C C . GLN A 1 911 ? 8.207 4.307 11.150 1.00 71.88 911 GLN A C 1
ATOM 7136 O O . GLN A 1 911 ? 8.310 5.104 10.216 1.00 71.88 911 GLN A O 1
ATOM 7141 N N . GLN A 1 912 ? 9.250 4.006 11.929 1.00 73.12 912 GLN A N 1
ATOM 7142 C CA . GLN A 1 912 ? 10.613 4.491 11.688 1.00 73.12 912 GLN A CA 1
ATOM 7143 C C . GLN A 1 912 ? 11.199 3.875 10.404 1.00 73.12 912 GLN A C 1
ATOM 7145 O O . GLN A 1 912 ? 11.737 4.600 9.569 1.00 73.12 912 GLN A O 1
ATOM 7150 N N . GLU A 1 913 ? 11.042 2.560 10.223 1.00 71.19 913 GLU A N 1
ATOM 7151 C CA . GLU A 1 913 ? 11.502 1.807 9.048 1.00 71.19 913 GLU A CA 1
ATOM 7152 C C . GLU A 1 913 ? 10.716 2.195 7.776 1.00 71.19 913 GLU A C 1
ATOM 7154 O O . GLU A 1 913 ? 11.315 2.391 6.721 1.00 71.19 913 GLU A O 1
ATOM 7159 N N . ALA A 1 914 ? 9.408 2.454 7.871 1.00 70.56 914 ALA A N 1
ATOM 7160 C CA . ALA A 1 914 ? 8.611 2.990 6.764 1.00 70.56 914 ALA A CA 1
ATOM 7161 C C . ALA A 1 914 ? 9.027 4.425 6.382 1.00 70.56 914 ALA A C 1
ATOM 7163 O O . ALA A 1 914 ? 9.076 4.756 5.199 1.00 70.56 914 ALA A O 1
ATOM 7164 N N . LYS A 1 915 ? 9.384 5.286 7.351 1.00 71.50 915 LYS A N 1
ATOM 7165 C CA . LYS A 1 915 ? 9.918 6.635 7.068 1.00 71.50 915 LYS A CA 1
ATOM 7166 C C . LYS A 1 915 ? 11.274 6.581 6.361 1.00 71.50 915 LYS A C 1
ATOM 7168 O O . LYS A 1 915 ? 11.507 7.377 5.451 1.00 71.50 915 LYS A O 1
ATOM 7173 N N . THR A 1 916 ? 12.172 5.677 6.760 1.00 73.19 916 THR A N 1
ATOM 7174 C CA . THR A 1 916 ? 13.473 5.535 6.088 1.00 73.19 916 THR A CA 1
ATOM 7175 C C . THR A 1 916 ? 13.322 4.921 4.700 1.00 73.19 916 THR A C 1
ATOM 7177 O O . THR A 1 916 ? 13.947 5.425 3.771 1.00 73.19 916 THR A O 1
ATOM 7180 N N . GLN A 1 917 ? 12.442 3.930 4.515 1.00 71.88 917 GLN A N 1
ATOM 7181 C CA . GLN A 1 917 ? 12.119 3.377 3.194 1.00 71.88 917 GLN A CA 1
ATOM 7182 C C . GLN A 1 917 ? 11.470 4.415 2.268 1.00 71.88 917 GLN A C 1
ATOM 7184 O O . GLN A 1 917 ? 11.934 4.578 1.145 1.00 71.88 917 GLN A O 1
ATOM 7189 N N . ALA A 1 918 ? 10.485 5.188 2.740 1.00 71.06 918 ALA A N 1
ATOM 7190 C CA . ALA A 1 918 ? 9.855 6.253 1.952 1.00 71.06 918 ALA A CA 1
ATOM 7191 C C . ALA A 1 918 ? 10.851 7.361 1.553 1.00 71.06 918 ALA A C 1
ATOM 7193 O O . ALA A 1 918 ? 10.821 7.847 0.426 1.00 71.06 918 ALA A O 1
ATOM 7194 N N . SER A 1 919 ? 11.780 7.725 2.446 1.00 72.69 919 SER A N 1
ATOM 7195 C CA . SER A 1 919 ? 12.895 8.635 2.136 1.00 72.69 919 SER A CA 1
ATOM 7196 C C . SER A 1 919 ? 13.816 8.073 1.043 1.00 72.69 919 SER A C 1
ATOM 7198 O O . SER A 1 919 ? 14.222 8.790 0.125 1.00 72.69 919 SER A O 1
ATOM 7200 N N . LEU A 1 920 ? 14.130 6.777 1.106 1.00 74.50 920 LEU A N 1
ATOM 7201 C CA . LEU A 1 920 ? 14.998 6.112 0.134 1.00 74.50 920 LEU A CA 1
ATOM 7202 C C . LEU A 1 920 ? 14.315 5.992 -1.239 1.00 74.50 920 LEU A C 1
ATOM 7204 O O . LEU A 1 920 ? 14.927 6.336 -2.249 1.00 74.50 920 LEU A O 1
ATOM 7208 N N . ALA A 1 921 ? 13.032 5.618 -1.260 1.00 72.81 921 ALA A N 1
ATOM 7209 C CA . ALA A 1 921 ? 12.195 5.562 -2.456 1.00 72.81 921 ALA A CA 1
ATOM 7210 C C . ALA A 1 921 ? 12.029 6.946 -3.107 1.00 72.81 921 ALA A C 1
ATOM 7212 O O . ALA A 1 921 ? 12.235 7.080 -4.308 1.00 72.81 921 ALA A O 1
ATOM 7213 N N . ALA A 1 922 ? 11.770 8.006 -2.332 1.00 71.69 922 ALA A N 1
ATOM 7214 C CA . ALA A 1 922 ? 11.676 9.372 -2.859 1.00 71.69 922 ALA A CA 1
ATOM 7215 C C . ALA A 1 922 ? 13.001 9.856 -3.489 1.00 71.69 922 ALA A C 1
ATOM 7217 O O . ALA A 1 922 ? 13.002 10.520 -4.529 1.00 71.69 922 ALA A O 1
ATOM 7218 N N . ASN A 1 923 ? 14.148 9.490 -2.903 1.00 75.31 923 ASN A N 1
ATOM 7219 C CA . ASN A 1 923 ? 15.464 9.778 -3.483 1.00 75.31 923 ASN A CA 1
ATOM 7220 C C . ASN A 1 923 ? 15.733 8.967 -4.765 1.00 75.31 923 ASN A C 1
ATOM 7222 O O . ASN A 1 923 ? 16.296 9.503 -5.724 1.00 75.31 923 ASN A O 1
ATOM 7226 N N . GLN A 1 924 ? 15.294 7.707 -4.825 1.00 75.56 924 GLN A N 1
ATOM 7227 C CA . GLN A 1 924 ? 15.355 6.886 -6.039 1.00 75.56 924 GLN A CA 1
ATOM 7228 C C . GLN A 1 924 ? 14.444 7.447 -7.142 1.00 75.56 924 GLN A C 1
ATOM 7230 O O . GLN A 1 924 ? 14.917 7.673 -8.253 1.00 75.56 924 GLN A O 1
ATOM 7235 N N . GLN A 1 925 ? 13.194 7.800 -6.830 1.00 75.75 925 GLN A N 1
ATOM 7236 C CA . GLN A 1 925 ? 12.241 8.423 -7.757 1.00 75.75 925 GLN A CA 1
ATOM 7237 C C . GLN A 1 925 ? 12.746 9.777 -8.280 1.00 75.75 925 GLN A C 1
ATOM 7239 O O . GLN A 1 925 ? 12.630 10.052 -9.473 1.00 75.75 925 GLN A O 1
ATOM 7244 N N . SER A 1 926 ? 13.385 10.594 -7.433 1.00 76.56 926 SER A N 1
ATOM 7245 C CA . SER A 1 926 ? 14.055 11.845 -7.834 1.00 76.56 926 SER A CA 1
ATOM 7246 C C . SER A 1 926 ? 15.224 11.609 -8.798 1.00 76.56 926 SER A C 1
ATOM 7248 O O . SER A 1 926 ? 15.418 12.379 -9.739 1.00 76.56 926 SER A O 1
ATOM 7250 N N . THR A 1 927 ? 15.998 10.544 -8.582 1.00 76.69 927 THR A N 1
ATOM 7251 C CA . THR A 1 927 ? 17.142 10.178 -9.431 1.00 76.69 927 THR A CA 1
ATOM 7252 C C . THR A 1 927 ? 16.663 9.657 -10.785 1.00 76.69 927 THR A C 1
ATOM 7254 O O . THR A 1 927 ? 17.020 10.228 -11.815 1.00 76.69 927 THR A O 1
ATOM 7257 N N . ILE A 1 928 ? 15.756 8.675 -10.777 1.00 76.00 928 ILE A N 1
ATOM 7258 C CA . ILE A 1 928 ? 15.137 8.103 -11.978 1.00 76.00 928 ILE A CA 1
ATOM 7259 C C . ILE A 1 928 ? 14.424 9.193 -12.787 1.00 76.00 928 ILE A C 1
ATOM 7261 O O . ILE A 1 928 ? 14.644 9.289 -13.988 1.00 76.00 928 ILE A O 1
ATOM 7265 N N . SER A 1 929 ? 13.658 10.092 -12.157 1.00 74.75 929 SER A N 1
ATOM 7266 C CA . SER A 1 929 ? 12.984 11.193 -12.869 1.00 74.75 929 SER A CA 1
ATOM 7267 C C . SER A 1 929 ? 13.962 12.122 -13.599 1.00 74.75 929 SER A C 1
ATOM 7269 O O . SER A 1 929 ? 13.678 12.552 -14.716 1.00 74.75 929 SER A O 1
ATOM 7271 N N . LYS A 1 930 ? 15.134 12.410 -13.011 1.00 79.62 930 LYS A N 1
ATOM 7272 C CA . LYS A 1 930 ? 16.180 13.226 -13.656 1.00 79.62 930 LYS A CA 1
ATOM 7273 C C . LYS A 1 930 ? 16.837 12.495 -14.825 1.00 79.62 930 LYS A C 1
ATOM 7275 O O . LYS A 1 930 ? 17.108 13.121 -15.848 1.00 79.62 930 LYS A O 1
ATOM 7280 N N . GLU A 1 931 ? 17.084 11.194 -14.701 1.00 79.75 931 GLU A N 1
ATOM 7281 C CA . GLU A 1 931 ? 17.613 10.372 -15.797 1.00 79.75 931 GLU A CA 1
ATOM 7282 C C . GLU A 1 931 ? 16.610 10.249 -16.946 1.00 79.75 931 GLU A C 1
ATOM 7284 O O . GLU A 1 931 ? 16.971 10.448 -18.101 1.00 79.75 931 GLU A O 1
ATOM 7289 N N . LEU A 1 932 ? 15.334 10.040 -16.630 1.00 77.81 932 LEU A N 1
ATOM 7290 C CA . LEU A 1 932 ? 14.224 9.966 -17.578 1.00 77.81 932 LEU A CA 1
ATOM 7291 C C . LEU A 1 932 ? 14.035 11.307 -18.315 1.00 77.81 932 LEU A C 1
ATOM 7293 O O . LEU A 1 932 ? 13.838 11.331 -19.531 1.00 77.81 932 LEU A O 1
ATOM 7297 N N . GLN A 1 933 ? 14.185 12.438 -17.614 1.00 78.38 933 GLN A N 1
ATOM 7298 C CA . GLN A 1 933 ? 14.169 13.776 -18.214 1.00 78.38 933 GLN A CA 1
ATOM 7299 C C . GLN A 1 933 ? 15.388 14.027 -19.122 1.00 78.38 933 GLN A C 1
ATOM 7301 O O . GLN A 1 933 ? 15.227 14.586 -20.208 1.00 78.38 933 GLN A O 1
ATOM 7306 N N . ARG A 1 934 ? 16.589 13.575 -18.728 1.00 80.62 934 ARG A N 1
ATOM 7307 C CA . ARG A 1 934 ? 17.805 13.629 -19.566 1.00 80.62 934 ARG A CA 1
ATOM 7308 C C . ARG A 1 934 ? 17.676 12.759 -20.817 1.00 80.62 934 ARG A C 1
ATOM 7310 O O . ARG A 1 934 ? 17.941 13.245 -21.910 1.00 80.62 934 ARG A O 1
ATOM 7317 N N . LEU A 1 935 ? 17.216 11.515 -20.679 1.00 79.00 935 LEU A N 1
ATOM 7318 C CA . LEU A 1 935 ? 16.990 10.593 -21.797 1.00 79.00 935 LEU A CA 1
ATOM 7319 C C . LEU A 1 935 ? 15.968 11.156 -22.788 1.00 79.00 935 LEU A C 1
ATOM 7321 O O . LEU A 1 935 ? 16.240 11.163 -23.984 1.00 79.00 935 LEU A O 1
ATOM 7325 N N . LYS A 1 936 ? 14.847 11.715 -22.310 1.00 78.69 936 LYS A N 1
ATOM 7326 C CA . LYS A 1 936 ? 13.863 12.396 -23.170 1.00 78.69 936 LYS A CA 1
ATOM 7327 C C . LYS A 1 936 ? 14.450 13.617 -23.884 1.00 78.69 936 LYS A C 1
ATOM 7329 O O . LYS A 1 936 ? 14.197 13.795 -25.073 1.00 78.69 936 LYS A O 1
ATOM 7334 N N . ALA A 1 937 ? 15.257 14.436 -23.205 1.00 77.19 937 ALA A N 1
ATOM 7335 C CA . ALA A 1 937 ? 15.921 15.582 -23.832 1.00 77.19 937 ALA A CA 1
ATOM 7336 C C . ALA A 1 937 ? 16.904 15.147 -24.935 1.00 77.19 937 ALA A C 1
ATOM 7338 O O . ALA A 1 937 ? 16.862 15.680 -26.044 1.00 77.19 937 ALA A O 1
ATOM 7339 N N . THR A 1 938 ? 17.733 14.134 -24.669 1.00 78.25 938 THR A N 1
ATOM 7340 C CA . THR A 1 938 ? 18.651 13.578 -25.670 1.00 78.25 938 THR A CA 1
ATOM 7341 C C . THR A 1 938 ? 17.883 12.917 -26.822 1.00 78.25 938 THR A C 1
ATOM 7343 O O . THR A 1 938 ? 18.222 13.162 -27.971 1.00 78.25 938 THR A O 1
ATOM 7346 N N . GLN A 1 939 ? 16.789 12.189 -26.561 1.00 78.50 939 GLN A N 1
ATOM 7347 C CA . GLN A 1 939 ? 15.953 11.554 -27.594 1.00 78.50 939 GLN A CA 1
ATOM 7348 C C . GLN A 1 939 ? 15.343 12.586 -28.556 1.00 78.50 939 GLN A C 1
ATOM 7350 O O . GLN A 1 939 ? 15.317 12.365 -29.766 1.00 78.50 939 GLN A O 1
ATOM 7355 N N . VAL A 1 940 ? 14.892 13.735 -28.036 1.00 79.81 940 VAL A N 1
ATOM 7356 C CA . VAL A 1 940 ? 14.424 14.864 -28.858 1.00 79.81 940 VAL A CA 1
ATOM 7357 C C . VAL A 1 940 ? 15.553 15.415 -29.734 1.00 79.81 940 VAL A C 1
ATOM 7359 O O . VAL A 1 940 ? 15.315 15.695 -30.907 1.00 79.81 940 VAL A O 1
ATOM 7362 N N . LYS A 1 941 ? 16.781 15.519 -29.211 1.00 81.81 941 LYS A N 1
ATOM 7363 C CA . LYS A 1 941 ? 17.950 15.954 -29.990 1.00 81.81 941 LYS A CA 1
ATOM 7364 C C . LYS A 1 941 ? 18.294 14.957 -31.111 1.00 81.81 941 LYS A C 1
ATOM 7366 O O . LYS A 1 941 ? 18.414 15.365 -32.261 1.00 81.81 941 LYS A O 1
ATOM 7371 N N . THR A 1 942 ? 18.332 13.655 -30.814 1.00 76.88 942 THR A N 1
ATOM 7372 C CA . THR A 1 942 ? 18.566 12.582 -31.803 1.00 76.88 942 THR A CA 1
ATOM 7373 C C . THR A 1 942 ? 17.500 12.579 -32.911 1.00 76.88 942 THR A C 1
ATOM 7375 O O . THR A 1 942 ? 17.815 12.382 -34.084 1.00 76.88 942 THR A O 1
ATOM 7378 N N . LEU A 1 943 ? 16.232 12.853 -32.572 1.00 77.69 943 LEU A N 1
ATOM 7379 C CA . LEU A 1 943 ? 15.151 13.019 -33.555 1.00 77.69 943 LEU A CA 1
ATOM 7380 C C . LEU A 1 943 ? 15.356 14.248 -34.452 1.00 77.69 943 LEU A C 1
ATOM 7382 O O . LEU A 1 943 ? 15.140 14.154 -35.658 1.00 77.69 943 LEU A O 1
ATOM 7386 N N . GLN A 1 944 ? 15.796 15.379 -33.893 1.00 83.44 944 GLN A N 1
ATOM 7387 C CA . GLN A 1 944 ? 16.104 16.589 -34.665 1.00 83.44 944 GLN A CA 1
ATOM 7388 C C . GLN A 1 944 ? 17.280 16.372 -35.629 1.00 83.44 944 GLN A C 1
ATOM 7390 O O . GLN A 1 944 ? 17.206 16.798 -36.781 1.00 83.44 944 GLN A O 1
ATOM 7395 N N . GLU A 1 945 ? 18.329 15.672 -35.191 1.00 81.69 945 GLU A N 1
ATOM 7396 C CA . GLU A 1 945 ? 19.490 15.312 -36.018 1.00 81.69 945 GLU A CA 1
ATOM 7397 C C . GLU A 1 945 ? 19.089 14.369 -37.168 1.00 81.69 945 GLU A C 1
ATOM 7399 O O . GLU A 1 945 ? 19.431 14.623 -38.327 1.00 81.69 945 GLU A O 1
ATOM 7404 N N . ARG A 1 946 ? 18.262 13.348 -36.891 1.00 81.50 946 ARG A N 1
ATOM 7405 C CA . ARG A 1 946 ? 17.673 12.474 -37.921 1.00 81.50 946 ARG A CA 1
ATOM 7406 C C . ARG A 1 946 ? 16.833 13.261 -38.932 1.00 81.50 946 ARG A C 1
ATOM 7408 O O . ARG A 1 946 ? 16.974 13.067 -40.138 1.00 81.50 946 ARG A O 1
ATOM 7415 N N . ASP A 1 947 ? 15.958 14.145 -38.457 1.00 81.62 947 ASP A N 1
ATOM 7416 C CA . ASP A 1 947 ? 15.081 14.947 -39.317 1.00 81.62 947 ASP A CA 1
ATOM 7417 C C . ASP A 1 947 ? 15.866 15.958 -40.166 1.00 81.62 947 ASP A C 1
ATOM 7419 O O . ASP A 1 947 ? 15.426 16.309 -41.263 1.00 81.62 947 ASP A O 1
ATOM 7423 N N . GLN A 1 948 ? 17.038 16.404 -39.701 1.00 80.38 948 GLN A N 1
ATOM 7424 C CA . GLN A 1 948 ? 17.943 17.227 -40.496 1.00 80.38 948 GLN A CA 1
ATOM 7425 C C . GLN A 1 948 ? 18.633 16.409 -41.596 1.00 80.38 948 GLN A C 1
ATOM 7427 O O . GLN A 1 948 ? 18.525 16.779 -42.763 1.00 80.38 948 GLN A O 1
ATOM 7432 N N . LEU A 1 949 ? 19.208 15.243 -41.278 1.00 79.31 949 LEU A N 1
ATOM 7433 C CA . LEU A 1 949 ? 19.794 14.345 -42.287 1.00 79.31 949 LEU A CA 1
ATOM 7434 C C . LEU A 1 949 ? 18.770 13.904 -43.349 1.00 79.31 949 LEU A C 1
ATOM 7436 O O . LEU A 1 949 ? 19.099 13.791 -44.531 1.00 79.31 949 LEU A O 1
ATOM 7440 N N . GLN A 1 950 ? 17.507 13.710 -42.957 1.00 78.69 950 GLN A N 1
ATOM 7441 C CA . GLN A 1 950 ? 16.402 13.431 -43.878 1.00 78.69 950 GLN A CA 1
ATOM 7442 C C . GLN A 1 950 ? 16.157 14.603 -44.855 1.00 78.69 950 GLN A C 1
ATOM 7444 O O . GLN A 1 950 ? 15.908 14.368 -46.040 1.00 78.69 950 GLN A O 1
ATOM 7449 N N . LYS A 1 951 ? 16.247 15.864 -44.399 1.00 81.44 951 LYS A N 1
ATOM 7450 C CA . LYS A 1 951 ? 16.147 17.052 -45.272 1.00 81.44 951 LYS A CA 1
ATOM 7451 C C . LYS A 1 951 ? 17.345 17.166 -46.207 1.00 81.44 951 LYS A C 1
ATOM 7453 O O . LYS A 1 951 ? 17.142 17.376 -47.399 1.00 81.44 951 LYS A O 1
ATOM 7458 N N . ASP A 1 952 ? 18.557 16.985 -45.691 1.00 78.62 952 ASP A N 1
ATOM 7459 C CA . ASP A 1 952 ? 19.797 17.099 -46.469 1.00 78.62 952 ASP A CA 1
ATOM 7460 C C . ASP A 1 952 ? 19.842 16.033 -47.579 1.00 78.62 952 ASP A C 1
ATOM 7462 O O . ASP A 1 952 ? 20.175 16.316 -48.732 1.00 78.62 952 ASP A O 1
ATOM 7466 N N . ARG A 1 953 ? 19.373 14.815 -47.275 1.00 78.69 953 ARG A N 1
ATOM 7467 C CA . ARG A 1 953 ? 19.159 13.747 -48.260 1.00 78.69 953 ARG A CA 1
ATOM 7468 C C . ARG A 1 953 ? 18.128 14.124 -49.329 1.00 78.69 953 ARG A C 1
ATOM 7470 O O . ARG A 1 953 ? 18.355 13.828 -50.502 1.00 78.69 953 ARG A O 1
ATOM 7477 N N . ASN A 1 954 ? 17.014 14.756 -48.956 1.00 78.69 954 ASN A N 1
ATOM 7478 C CA . ASN A 1 954 ? 15.992 15.197 -49.914 1.00 78.69 954 ASN A CA 1
ATOM 7479 C C . ASN A 1 954 ? 16.514 16.318 -50.831 1.00 78.69 954 ASN A C 1
ATOM 7481 O O . ASN A 1 954 ? 16.271 16.270 -52.035 1.00 78.69 954 ASN A O 1
ATOM 7485 N N . LEU A 1 955 ? 17.282 17.269 -50.286 1.00 81.75 955 LEU A N 1
ATOM 7486 C CA . LEU A 1 955 ? 17.982 18.312 -51.047 1.00 81.75 955 LEU A CA 1
ATOM 7487 C C . LEU A 1 955 ? 18.951 17.701 -52.070 1.00 81.75 955 LEU A C 1
ATOM 7489 O O . LEU A 1 955 ? 18.844 17.996 -53.256 1.00 81.75 955 LEU A O 1
ATOM 7493 N N . MET A 1 956 ? 19.804 16.756 -51.659 1.00 77.81 956 MET A N 1
ATOM 7494 C CA . MET A 1 956 ? 20.715 16.060 -52.579 1.00 77.81 956 MET A CA 1
ATOM 7495 C C . MET A 1 956 ? 19.969 15.306 -53.701 1.00 77.81 956 MET A C 1
ATOM 7497 O O . MET A 1 956 ? 20.443 15.259 -54.838 1.00 77.81 956 MET A O 1
ATOM 7501 N N . VAL A 1 957 ? 18.815 14.689 -53.412 1.00 77.50 957 VAL A N 1
ATOM 7502 C CA . VAL A 1 957 ? 17.986 14.043 -54.449 1.00 77.50 957 VAL A CA 1
ATOM 7503 C C . VAL A 1 957 ? 17.443 15.085 -55.429 1.00 77.50 957 VAL A C 1
ATOM 7505 O O . VAL A 1 957 ? 17.523 14.876 -56.639 1.00 77.50 957 VAL A O 1
ATOM 7508 N N . GLN A 1 958 ? 16.966 16.226 -54.929 1.00 76.06 958 GLN A N 1
ATOM 7509 C CA . GLN A 1 958 ? 16.465 17.325 -55.751 1.00 76.06 958 GLN A CA 1
ATOM 7510 C C . GLN A 1 958 ? 17.562 17.926 -56.649 1.00 76.06 958 GLN A C 1
ATOM 7512 O O . GLN A 1 958 ? 17.331 18.113 -57.844 1.00 76.06 958 GLN A O 1
ATOM 7517 N N . ASP A 1 959 ? 18.774 18.136 -56.130 1.00 77.00 959 ASP A N 1
ATOM 7518 C CA . ASP A 1 959 ? 19.923 18.615 -56.911 1.00 77.00 959 ASP A CA 1
ATOM 7519 C C . ASP A 1 959 ? 20.354 17.609 -57.992 1.00 77.00 959 ASP A C 1
ATOM 7521 O O . ASP A 1 959 ? 20.724 17.996 -59.107 1.00 77.00 959 ASP A O 1
ATOM 7525 N N . LYS A 1 960 ? 20.246 16.303 -57.711 1.00 75.88 960 LYS A N 1
ATOM 7526 C CA . LYS A 1 960 ? 20.497 15.241 -58.699 1.00 75.88 960 LYS A CA 1
ATOM 7527 C C . LYS A 1 960 ? 19.427 15.198 -59.786 1.00 75.88 960 LYS A C 1
ATOM 7529 O O . LYS A 1 960 ? 19.781 15.071 -60.955 1.00 75.88 960 LYS A O 1
ATOM 7534 N N . GLU A 1 961 ? 18.152 15.389 -59.449 1.00 75.81 961 GLU A N 1
ATOM 7535 C CA . GLU A 1 961 ? 17.092 15.544 -60.452 1.00 75.81 961 GLU A CA 1
ATOM 7536 C C . GLU A 1 961 ? 17.284 16.789 -61.329 1.00 75.81 961 GLU A C 1
ATOM 7538 O O . GLU A 1 961 ? 17.044 16.730 -62.536 1.00 75.81 961 GLU A O 1
ATOM 7543 N N . VAL A 1 962 ? 17.700 17.919 -60.749 1.00 79.06 962 VAL A N 1
ATOM 7544 C CA . VAL A 1 962 ? 18.002 19.150 -61.500 1.00 79.06 962 VAL A CA 1
ATOM 7545 C C . VAL A 1 962 ? 19.180 18.917 -62.446 1.00 79.06 962 VAL A C 1
ATOM 7547 O O . VAL A 1 962 ? 19.066 19.196 -63.640 1.00 79.06 962 VAL A O 1
ATOM 7550 N N . SER A 1 963 ? 20.265 18.320 -61.945 1.00 77.00 963 SER A N 1
ATOM 7551 C CA . SER A 1 963 ? 21.452 17.972 -62.736 1.00 77.00 963 SER A CA 1
ATOM 7552 C C . SER A 1 963 ? 21.126 16.998 -63.874 1.00 77.00 963 SER A C 1
ATOM 7554 O O . SER A 1 963 ? 21.623 17.154 -64.989 1.00 77.00 963 SER A O 1
ATOM 7556 N N . GLN A 1 964 ? 20.251 16.016 -63.628 1.00 75.62 964 GLN A N 1
ATOM 7557 C CA . GLN A 1 964 ? 19.791 15.080 -64.653 1.00 75.62 964 GLN A CA 1
ATOM 7558 C C . GLN A 1 964 ? 18.938 15.779 -65.723 1.00 75.62 964 GLN A C 1
ATOM 7560 O O . GLN A 1 964 ? 19.195 15.597 -66.911 1.00 75.62 964 GLN A O 1
ATOM 7565 N N . LYS A 1 965 ? 17.989 16.641 -65.334 1.00 77.50 965 LYS A N 1
ATOM 7566 C CA . LYS A 1 965 ? 17.184 17.440 -66.280 1.00 77.50 965 LYS A CA 1
ATOM 7567 C C . LYS A 1 965 ? 18.055 18.385 -67.120 1.00 77.50 965 LYS A C 1
ATOM 7569 O O . LYS A 1 965 ? 17.745 18.640 -68.282 1.00 77.50 965 LYS A O 1
ATOM 7574 N N . GLU A 1 966 ? 19.157 18.901 -66.571 1.00 78.56 966 GLU A N 1
ATOM 7575 C CA . GLU A 1 966 ? 20.128 19.696 -67.334 1.00 78.56 966 GLU A CA 1
ATOM 7576 C C . GLU A 1 966 ? 20.958 18.836 -68.304 1.00 78.56 966 GLU A C 1
ATOM 7578 O O . GLU A 1 966 ? 21.184 19.242 -69.447 1.00 78.56 966 GLU A O 1
ATOM 7583 N N . LEU A 1 967 ? 21.358 17.625 -67.897 1.00 77.31 967 LEU A N 1
ATOM 7584 C CA . LEU A 1 967 ? 22.018 16.652 -68.773 1.00 77.31 967 LEU A CA 1
ATOM 7585 C C . LEU A 1 967 ? 21.117 16.265 -69.958 1.00 77.31 967 LEU A C 1
ATOM 7587 O O . LEU A 1 967 ? 21.574 16.271 -71.099 1.00 77.31 967 LEU A O 1
ATOM 7591 N N . GLU A 1 968 ? 19.840 15.975 -69.700 1.00 79.44 968 GLU A N 1
ATOM 7592 C CA . GLU A 1 968 ? 18.832 15.642 -70.716 1.00 79.44 968 GLU A CA 1
ATOM 7593 C C . GLU A 1 968 ? 18.627 16.801 -71.709 1.00 79.44 968 GLU A C 1
ATOM 7595 O O . GLU A 1 968 ? 18.606 16.578 -72.921 1.00 79.44 968 GLU A O 1
ATOM 7600 N N . ARG A 1 969 ? 18.587 18.057 -71.232 1.00 82.69 969 ARG A N 1
ATOM 7601 C CA . ARG A 1 969 ? 18.571 19.250 -72.105 1.00 82.69 969 ARG A CA 1
ATOM 7602 C C . ARG A 1 969 ? 19.812 19.336 -72.992 1.00 82.69 969 ARG A C 1
ATOM 7604 O O . ARG A 1 969 ? 19.675 19.479 -74.203 1.00 82.69 969 ARG A O 1
ATOM 7611 N N . LYS A 1 970 ? 21.012 19.185 -72.421 1.00 79.94 970 LYS A N 1
ATOM 7612 C CA . LYS A 1 970 ? 22.277 19.227 -73.179 1.00 79.94 970 LYS A CA 1
ATOM 7613 C C . LYS A 1 970 ? 22.400 18.077 -74.184 1.00 79.94 970 LYS A C 1
ATOM 7615 O O . LYS A 1 970 ? 22.999 18.250 -75.242 1.00 79.94 970 LYS A O 1
ATOM 7620 N N . GLN A 1 971 ? 21.811 16.914 -73.900 1.00 78.69 971 GLN A N 1
ATOM 7621 C CA . GLN A 1 971 ? 21.704 15.817 -74.866 1.00 78.69 971 GLN A CA 1
ATOM 7622 C C . GLN A 1 971 ? 20.754 16.167 -76.020 1.00 78.69 971 GLN A C 1
ATOM 7624 O O . GLN A 1 971 ? 21.123 15.963 -77.175 1.00 78.69 971 GLN A O 1
ATOM 7629 N N . ALA A 1 972 ? 19.590 16.759 -75.735 1.00 80.25 972 ALA A N 1
ATOM 7630 C CA . ALA A 1 972 ? 18.656 17.218 -76.764 1.00 80.25 972 ALA A CA 1
ATOM 7631 C C . ALA A 1 972 ? 19.252 18.330 -77.654 1.00 80.25 972 ALA A C 1
ATOM 7633 O O . ALA A 1 972 ? 19.104 18.283 -78.874 1.00 80.25 972 ALA A O 1
ATOM 7634 N N . GLU A 1 973 ? 19.983 19.288 -77.073 1.00 83.31 973 GLU A N 1
ATOM 7635 C CA . GLU A 1 973 ? 20.746 20.313 -77.808 1.00 83.31 973 GLU A CA 1
ATOM 7636 C C . GLU A 1 973 ? 21.840 19.698 -78.696 1.00 83.31 973 GLU A C 1
ATOM 7638 O O . GLU A 1 973 ? 22.046 20.116 -79.835 1.00 83.31 973 GLU A O 1
ATOM 7643 N N . LEU A 1 974 ? 22.527 18.661 -78.212 1.00 81.75 974 LEU A N 1
ATOM 7644 C CA . LEU A 1 974 ? 23.548 17.961 -78.990 1.00 81.75 974 LEU A CA 1
ATOM 7645 C C . LEU A 1 974 ? 22.942 17.116 -80.124 1.00 81.75 974 LEU A C 1
ATOM 7647 O O . LEU A 1 974 ? 23.557 16.981 -81.182 1.00 81.75 974 LEU A O 1
ATOM 7651 N N . GLU A 1 975 ? 21.733 16.576 -79.955 1.00 84.44 975 GLU A N 1
ATOM 7652 C CA . GLU A 1 975 ? 20.989 15.935 -81.044 1.00 84.44 975 GLU A CA 1
ATOM 7653 C C . GLU A 1 975 ? 20.498 16.927 -82.102 1.00 84.44 975 GLU A C 1
ATOM 7655 O O . GLU A 1 975 ? 20.600 16.631 -83.293 1.00 84.44 975 GLU A O 1
ATOM 7660 N N . THR A 1 976 ? 19.993 18.104 -81.718 1.00 85.31 976 THR A N 1
ATOM 7661 C CA . THR A 1 976 ? 19.585 19.116 -82.706 1.00 85.31 976 THR A CA 1
ATOM 7662 C C . THR A 1 976 ? 20.789 19.661 -83.470 1.00 85.31 976 THR A C 1
ATOM 7664 O O . THR A 1 976 ? 20.720 19.768 -84.694 1.00 85.31 976 THR A O 1
ATOM 7667 N N . LEU A 1 977 ? 21.925 19.891 -82.800 1.00 80.94 977 LEU A N 1
ATOM 7668 C CA . LEU A 1 977 ? 23.196 20.235 -83.450 1.00 80.94 977 LEU A CA 1
ATOM 7669 C C . LEU A 1 977 ? 23.661 19.155 -84.440 1.00 80.94 977 LEU A C 1
ATOM 7671 O O . LEU A 1 977 ? 24.060 19.497 -85.552 1.00 80.94 977 LEU A O 1
ATOM 7675 N N . LYS A 1 978 ? 23.560 17.864 -84.090 1.00 83.69 978 LYS A N 1
ATOM 7676 C CA . LYS A 1 978 ? 23.861 16.759 -85.021 1.00 83.69 978 LYS A CA 1
ATOM 7677 C C . LYS A 1 978 ? 22.964 16.780 -86.254 1.00 83.69 978 LYS A C 1
ATOM 7679 O O . LYS A 1 978 ? 23.487 16.748 -87.359 1.00 83.69 978 LYS A O 1
ATOM 7684 N N . ARG A 1 979 ? 21.644 16.907 -86.083 1.00 83.88 979 ARG A N 1
ATOM 7685 C CA . ARG A 1 979 ? 20.694 16.958 -87.211 1.00 83.88 979 ARG A CA 1
ATOM 7686 C C . ARG A 1 979 ? 20.940 18.173 -88.113 1.00 83.88 979 ARG A C 1
ATOM 7688 O O . ARG A 1 979 ? 20.843 18.056 -89.330 1.00 83.88 979 ARG A O 1
ATOM 7695 N N . MET A 1 980 ? 21.306 19.327 -87.543 1.00 81.62 980 MET A N 1
ATOM 7696 C CA . MET A 1 980 ? 21.725 20.495 -88.332 1.00 81.62 980 MET A CA 1
ATOM 7697 C C . MET A 1 980 ? 23.040 20.247 -89.081 1.00 81.62 980 MET A C 1
ATOM 7699 O O . MET A 1 980 ? 23.157 20.646 -90.235 1.00 81.62 980 MET A O 1
ATOM 7703 N N . HIS A 1 981 ? 24.011 19.568 -88.464 1.00 81.31 981 HIS A N 1
ATOM 7704 C CA . HIS A 1 981 ? 25.275 19.227 -89.117 1.00 81.31 981 HIS A CA 1
ATOM 7705 C C . HIS A 1 981 ? 25.086 18.213 -90.254 1.00 81.31 981 HIS A C 1
ATOM 7707 O O . HIS A 1 981 ? 25.593 18.444 -91.345 1.00 81.31 981 HIS A O 1
ATOM 7713 N N . GLU A 1 982 ? 24.295 17.158 -90.043 1.00 83.12 982 GLU A N 1
ATOM 7714 C CA . GLU A 1 982 ? 23.904 16.189 -91.077 1.00 83.12 982 GLU A CA 1
ATOM 7715 C C . GLU A 1 982 ? 23.160 16.880 -92.231 1.00 83.12 982 GLU A C 1
ATOM 7717 O O . GLU A 1 982 ? 23.478 16.656 -93.397 1.00 83.12 982 GLU A O 1
ATOM 7722 N N . SER A 1 983 ? 22.230 17.794 -91.926 1.00 79.50 983 SER A N 1
ATOM 7723 C CA . SER A 1 983 ? 21.541 18.599 -92.943 1.00 79.50 983 SER A CA 1
ATOM 7724 C C . SER A 1 983 ? 22.494 19.515 -93.719 1.00 79.50 983 SER A C 1
ATOM 7726 O O . SER A 1 983 ? 22.291 19.713 -94.916 1.00 79.50 983 SER A O 1
ATOM 7728 N N . ALA A 1 984 ? 23.518 20.072 -93.068 1.00 77.00 984 ALA A N 1
ATOM 7729 C CA . ALA A 1 984 ? 24.539 20.891 -93.718 1.00 77.00 984 ALA A CA 1
ATOM 7730 C C . ALA A 1 984 ? 25.512 20.046 -94.560 1.00 77.00 984 ALA A C 1
ATOM 7732 O O . ALA A 1 984 ? 25.917 20.482 -95.633 1.00 77.00 984 ALA A O 1
ATOM 7733 N N . GLU A 1 985 ? 25.860 18.827 -94.131 1.00 76.94 985 GLU A N 1
ATOM 7734 C CA . GLU A 1 985 ? 26.631 17.891 -94.960 1.00 76.94 985 GLU A CA 1
ATOM 7735 C C . GLU A 1 985 ? 25.868 17.481 -96.222 1.00 76.94 985 GLU A C 1
ATOM 7737 O O . GLU A 1 985 ? 26.479 17.372 -97.282 1.00 76.94 985 GLU A O 1
ATOM 7742 N N . ILE A 1 986 ? 24.552 17.265 -96.124 1.00 78.94 986 ILE A N 1
ATOM 7743 C CA . ILE A 1 986 ? 23.698 16.971 -97.284 1.00 78.94 986 ILE A CA 1
ATOM 7744 C C . ILE A 1 986 ? 23.680 18.178 -98.236 1.00 78.94 986 ILE A C 1
ATOM 7746 O O . ILE A 1 986 ? 24.014 18.024 -99.404 1.00 78.94 986 ILE A O 1
ATOM 7750 N N . GLN A 1 987 ? 23.443 19.393 -97.723 1.00 72.19 987 GLN A N 1
ATOM 7751 C CA . GLN A 1 987 ? 23.481 20.637 -98.514 1.00 72.19 987 GLN A CA 1
ATOM 7752 C C . GLN A 1 987 ? 24.849 20.986 -99.131 1.00 72.19 987 GLN A C 1
ATOM 7754 O O . GLN A 1 987 ? 24.906 21.858 -99.990 1.00 72.19 987 GLN A O 1
ATOM 7759 N N . MET A 1 988 ? 25.948 20.368 -98.684 1.00 70.50 988 MET A N 1
ATOM 7760 C CA . MET A 1 988 ? 27.273 20.499 -99.314 1.00 70.50 988 MET A CA 1
ATOM 7761 C C . MET A 1 988 ? 27.603 19.356 -100.291 1.00 70.50 988 MET A C 1
ATOM 7763 O O . MET A 1 988 ? 28.656 19.398 -100.931 1.00 70.50 988 MET A O 1
ATOM 7767 N N . ARG A 1 989 ? 26.771 18.308 -100.358 1.00 67.00 989 ARG A N 1
ATOM 7768 C CA . ARG A 1 989 ? 26.898 17.200 -101.323 1.00 67.00 989 ARG A CA 1
ATOM 7769 C C . ARG A 1 989 ? 25.998 17.382 -102.544 1.00 67.00 989 ARG A C 1
ATOM 7771 O O . ARG A 1 989 ? 26.384 16.902 -103.609 1.00 67.00 989 ARG A O 1
ATOM 7778 N N . ASP A 1 990 ? 24.847 18.024 -102.354 1.00 57.59 990 ASP A N 1
ATOM 7779 C CA . ASP A 1 990 ? 23.938 18.495 -103.410 1.00 57.59 990 ASP A CA 1
ATOM 7780 C C . ASP A 1 990 ? 24.490 19.752 -104.124 1.00 57.59 990 ASP A C 1
ATOM 7782 O O . ASP A 1 990 ? 24.296 19.847 -105.359 1.00 57.59 990 ASP A O 1
#

Nearest PDB structures (foldseek):
  8auc-assembly3_A  TM=3.132E-01  e=3.718E-01  Corynebacterium glutamicum ATCC 13032
  3zx6-assembly1_B  TM=6.555E-01  e=4.794E+00  Archaeoglobus fulgidus DSM 4304
  5xg2-assembly1_A  TM=4.119E-01  e=7.228E-01  Pyrococcus yayanosii CH1
  3zx6-assembly1_A  TM=5.464E-01  e=3.352E+00  Archaeoglobus fulgidus DSM 4304

pLDDT: mean 70.02, std 15.51, range [25.84, 92.06]

Secondary structure (DSSP, 8-state):
--HHHHTTTTSSSSSTTSSSSS--------------------------------PPP---------PPPP--HHHHHHHHHHHHHHHHHHHHHHHHHHHHHHHHHHHHHHHHHHHHHHHHHHHHHHHHHHHHHHHHHHHHHHHHHHHHH--S---HHHHHHHHHHHHHHHHHHHHHHHHHHHHHHHHHHHHHHHHHHHHHHHHHHHHHHHHHHHHHHHHHHHHHHHHHHHHHHHHHHHHHHHHHHHHHHHHHHHHHHHHHHHHHHHHHHHHHHHHHHHHHHHHHHHHHHHHHHHHHHHHHHHHHHHHHHHHHHHHHHHHHHHHHHHHHHHHHHHTT--S-HHHHHHHHHHHHHHHHHHHHHHHHHHHHHHHHHHHHHHHHHHHHHHHHHHHHHHHHHHHHHHHHTS------------------THHHHHHHHHHHHHHHHHHHHHSS----HHHHHHHHHHHHHHHHHHHHHHHHHHHHHHHHHHHHHHHHHHHH--S---HHHHHHHHHHHHHHHHHHHHHHHHHHHHHHHHHHHHHHHHHHHHHHHHHHHHHHHHHHHHHHHHHHHHHHHHHHHHHHHHHHHHHHHHHHHHHHHHHHHHHHHHHHHHHHHHHHHHHHHHHHHHHHHHHHHHHHHHHHHHHHHHHHHHHHHHHHHHHHHHHHHHHHHHHHHHHHHHHHHHHHHHHHHHHHHHHHHHHHHHHHHHHSSS---------TTTHHHHHHHHHHHHHHHHHHHHHHHHHHHHHHHHHHHHHHHHHHHHHHHHHHHHHHHHHHHHHHHHHHHHHHHHHHHHHHHHHHHHHHHHHHHHHHHHHHHHHHHHHHHHHHHHHHHHHHHHHHHHHHHHHHHHHHHHHHHHHSTTS-HHHHHHHHHHHHHHHHHHHHHHHHHHHHHHHHHHHHHHHHHHHHHHHHHHHHHHHHHHHHHHHHHHHHHHHHHHHHHHHHHHHHHHHHHHHHHHHHHHHHHHHHHHHHHHHHHHHHHHHTT-

Organism: NCBI:txid1314771

Mean predicted aligned error: 25.46 Å